Protein AF-A0A180F141-F1 (afdb_monomer_lite)

Secondary structure (DSSP, 8-state):
-TTTSSSSSS-TT--TT----EETTEEEEEETTEEEEEEE-TTS-EEEEEEEE---TT--SEEE--SEE---SSSS---PEEEEEE-TTTTTT-SS--EEEEETT--EE-TTTTTT----EEEEEESSS---EEEEE-TTTTTT----EEEEEE-GGGSSS-SS------------EEEEE-TTTTTT--------TT--EE-TTTTTT----EEE----SEE-TTTTTT----EEE--SS--EE-TTTTTT-TT--EEEEPPTT-EE-TTTTTT-TTEEEEEESS-SEE-TTTTTT-TT--EEEESS----EE-TTTTTT-TT--EE-BTT--EE-TTTTTT-TT----BBSS--EE-TTTTTT-TT--EEEE-TT--EE-TTTTTT-TT--EEEEPS-S-EEEPTTTTTT-TT--EEE--TTEEEE-TTTTTT-TT--EEE---SSGGGSEE-TTTTTT--TT-EEE--TT-GGGGT----TTSS----EETTEEBPPPEEEEEEEEESTTSEEES----EEETT-EEEEEEEE-GGGT-EEEEEEETTS-EEESSSEEEEE-SS-EEEEEEEE--EEEEEEPTTEEESPPPEE--TT-EEEE-EEEPTT-EEEEEE-TTSSEEE--SSEEEE-SS-EEEEEEEE----BEEEEEESSEEEEES--B-SSTTEEEEEEEEE-TTEEEEEEEETTS-EEESSSSEEEEESSSEEEEEEEEE-EEEEEEEESSEEEPP--SEEETT-EEEE-EEEPTTEEEEEEE-TTS-EEES-SSEEEE-SS-EEEEEEEEE-EE-EEEPP-TTEEEEES-S-EETTEEEEEEEEEPTTEEEEEEEETTTTEEEESSSEEEEEESS-EEEEEEEEE---SEEEEEESSEEEEEEE-SSSEEEEEEEEPTTEEEEEEE-TT--EEE--SSEEEE-SS-EEEEEEEEEPEEEEEEEE-TTEEEETT--EEEEETT-EEEEEEEES-TTTEEEEEEEETTS-EEE--SSEEEE-SS-EEEEEEEEE-EEE-EEEEESSEEEES---EEETT-EEEEEEEEPTTEEEEEEEE-SSTTS-EEEESSSEEEEE--SS--EEEEEEEE--------------SSEEEETTEEEE---BT-EEEEEETTS-EEEEEEBS-SS--EEEE--SEEEEEEETTS-EEEEEE--

Sequence (1174 aa):
MKKLLFLTILTLFIPADARGKVANGERVVAINGVTYSNQYNTEGDEYAVIKSYVPPKSAPSSLFIADSIDFFADGTFDYYLKVKCIEASAFEGNKSLRQIALPSTIREIGHDAFASSNIEIVAFVSYGEQPLTLWSIGDRAFFHSKLKAINCAKSAEKLKESTEKLIPWGVGPLLLSADTIGTEAFEGSGIMTFSFRDTKEIGARAFKNSKLRLIDNLSLPIISEEAFAGSSIQTVNLGDRVQTIEKEAFRDCSDMMGRLDLMSEHTIESGAFKGCRSLKQVSIPRLQTIKTETFSGCRNLQQVTFSDSLLTTIEADAFCDCLNLQSISFFYVRTIGDRAFVDCSALENPIFWDLSSMGDSAFVGCSSISALILPRALESIGHYAFADCARLAHVEFKPGNPLSIGDEAFADCPNLTDINIPGSLASIGRSAFRGCSYLKKINLPFFDPKVCSFGGDVFAGTHPTFQLTIPRMSEPNYGWTVGSDGFSGVFTWQGGAVKPNTYATILRAVPREAGDLDYKADSALYGTLLTVKATSRQENEVYFSHWEDAAGKVVSTDNTYSYAVTSDSSFTARFTSPFIYIIAGAHGTTDFIPAFYPYLSFAEALAKPDDGYAFTGWEGTDGTIVSTDNPYKFTVREPVRLVAKFFKPEYTLTVLTQGYGHAVSDRTVFDKVHSTATVEAFSDSLNRFARWEDGEGRLLSKNNPFIFEVTADMTVKSVFEPEFFAVFIHAENGSVAPFPKSCPYKTTVEAKVVPDRLYKFVKWADENGMELSTSNPYTFSVEKNTFVTAIFEYEVFRITLADVKGGTARADKASYEKGERAELTAVPDPGYRFAGWEEKKTGERLSERNSFMVEVFADMEIVPIFEEYNGLLTFSVKGDGTVKEHTDGVQTVSLTAEPAEGYSFLHWTDTQGAVLSTDNPYKLAVTEPVHITANFTPNMYSVTFSADETGYILPMAGSSNYPFDTRLTIDAVPKNEEDYSFVGWIASDGTVVSTENPFTFTVRGNTSLHARFAKSKVFFQTSVRGGGYVKEPAQYYTVDSSVTFTAVPYDGWHFVAWEQGAGDDDRSIVSRNARFTFTAGEYDPAYTAVFEEGFGYDANESIETAASGISCSGNVLHITGLQDRLITILSVNGKQALQFKADSNDFNYPANLNNGIYIARTSSGKTWKFIFIL

Foldseek 3Di:
DVVVVVVVVVPPDPPPPQDWDDDPNWQWGADQQWIKIWDADPVRDIAIETEAGDADPPRALEEEDDQWDDRDDPPPDPDTHGYAEYEACRQALAARHAEYEDELNHQEYYASSQANYQHAEYEYEYPDDDDREHAEQEHRSQALYQHADYFYDDDPPVVPPDPDDPDDDPGDPPAYEYQEQYHSSQANYAYADHDQPNHAYQYACRQHLYQHADDDAHQYQEQDHCVNANYCYAEDDPHDRHQEQEALSHHQNCNHADEAEDDQNYDYYANSQANVQHYAEYEAAEDQEQDHRPHANNCNHAYYHYNHYNHAYYEHSSHANVQNHADDAQERHAEQYANRAHNVCNHEAY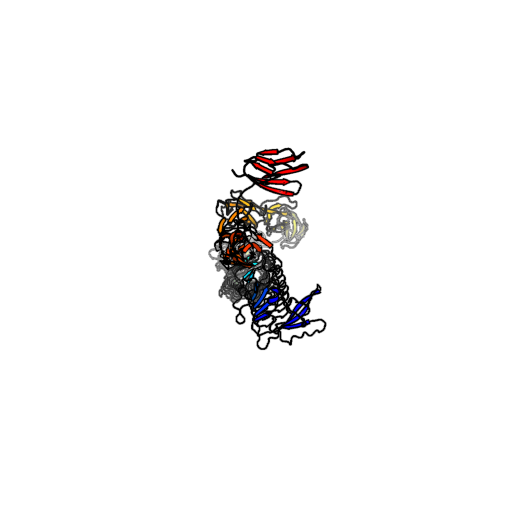DHERHAEYEACRNHNVQRYQEYEAYQNHAEQYHCVHANNQNHAYYHYDHHAAHEYEHLVHAQNQNHQEYEDDPSHAEHYQLVHHNNQNHAEYEDADLACVSHHYYALVCHNYHPNHEYEYDALSCVNQVDDADPVLPDDQDDGRNGGYDWDWAWEAEAEVVRVFWDKPDDTDTGTAFRKDKIAIGGDLVRLKDFQAKAWPVRHGPGRDRIDIDTDSHHTYIYGYIFFAFEAEAEDPFKGKPDDGDGGGAFDKDWTAIGGHPPKDWDAWAWPVRDRPGRDGGDMDTRHHHTYTYGDIDDDDAWEAEEEDDAWDKDKPDITDPDAFDKIKMAIGHDPFKDWAAKAWPVRHGDGRDGTDMDTHHHYTYMYTDIDGDKAAEAEEEDQWDWDDWDRMDGAFDKTWTATGGHAQKDWQAKAFPVRHGDGRDGRDIDTPHHHTYIYIDIDGDKEAEAEDDDPFWDKDWPDGIHTAFDKIKIAIDGDPQKDWQAKAFPPPRDTDGRDRIDIDTPHHHTYMYTDIDGDDAQEAEEEAAAWDWDWDDPRDQKIFIATGHDQQKDWAAKAFPVRHGDGRDGRDIDRGPGRTYIYTYIDGHWAKEFEEEDPQWAKPPGTDIDIDGAFDKDWMAIGGPDPQFKDWQAKAFPVGDGPGSDGRDIDTPNHHTYIYIYMDTFKEWEAEEEADAWDKDPGTDIDTAQDKDKIAIGGDPQKDWAFKWKDDDDPDTDGPDRHRIDIDGHHPYYTYIYTYMDGDDDDDDDDDDDDDDPAWDDDAQKIKGFAAAQKWKWKAFPVGHTDDIDHDNDRPDIDIDGDDFGWMWMAIPVGDIDIDGRDD

Radius of gyration: 65.43 Å; chains: 1; bounding box: 164×95×195 Å

pLDDT: mean 78.01, std 15.67, range [24.22, 98.5]

Structure (mmCIF, N/CA/C/O backbone):
data_AF-A0A180F141-F1
#
_entry.id   AF-A0A180F141-F1
#
loop_
_atom_site.group_PDB
_atom_site.id
_atom_site.type_symbol
_atom_site.label_atom_id
_atom_site.label_alt_id
_atom_site.label_comp_id
_atom_site.label_asym_id
_atom_site.label_entity_id
_atom_site.label_seq_id
_atom_site.pdbx_PDB_ins_code
_atom_site.Cartn_x
_atom_site.Cartn_y
_atom_site.Cartn_z
_atom_site.occupancy
_atom_site.B_iso_or_equiv
_atom_site.auth_seq_id
_atom_site.auth_comp_id
_atom_site.auth_asym_id
_atom_site.auth_atom_id
_atom_site.pdbx_PDB_model_num
ATOM 1 N N . MET A 1 1 ? -34.880 2.040 66.339 1.00 28.16 1 MET A N 1
ATOM 2 C CA . MET A 1 1 ? -35.068 0.602 66.653 1.00 28.16 1 MET A CA 1
ATOM 3 C C . MET A 1 1 ? -35.181 -0.331 65.434 1.00 28.16 1 MET A C 1
ATOM 5 O O . MET A 1 1 ? -34.739 -1.461 65.555 1.00 28.16 1 MET A O 1
ATOM 9 N N . LYS A 1 2 ? -35.643 0.089 64.240 1.00 26.52 2 LYS A N 1
ATOM 10 C CA . LYS A 1 2 ? -35.684 -0.791 63.039 1.00 26.52 2 LYS A CA 1
ATOM 11 C C . LYS A 1 2 ? -34.322 -1.122 62.380 1.00 26.52 2 LYS A C 1
ATOM 13 O O . LYS A 1 2 ? -34.256 -2.077 61.620 1.00 26.52 2 LYS A O 1
ATOM 18 N N . LYS A 1 3 ? -33.233 -0.407 62.709 1.00 26.62 3 LYS A N 1
ATOM 19 C CA . LYS A 1 3 ? -31.854 -0.764 62.292 1.00 26.62 3 LYS A CA 1
ATOM 20 C C . LYS A 1 3 ? -31.284 -1.984 63.037 1.00 26.62 3 LYS A C 1
ATOM 22 O O . LYS A 1 3 ? -30.416 -2.652 62.496 1.00 26.62 3 LYS A O 1
ATOM 27 N N . LEU A 1 4 ? -31.794 -2.293 64.235 1.00 27.22 4 LEU A N 1
ATOM 28 C CA . LEU A 1 4 ? -31.283 -3.386 65.075 1.00 27.22 4 LEU A CA 1
ATOM 29 C C . LEU A 1 4 ? -31.894 -4.755 64.724 1.00 27.22 4 LEU A C 1
ATOM 31 O O . LEU A 1 4 ? -31.282 -5.777 64.995 1.00 27.22 4 LEU A O 1
ATOM 35 N N . LEU A 1 5 ? -33.070 -4.776 64.083 1.00 28.09 5 LEU A N 1
ATOM 36 C CA . LEU A 1 5 ? -33.760 -6.014 63.688 1.00 28.09 5 LEU A CA 1
ATOM 37 C C . LEU A 1 5 ? -33.246 -6.596 62.356 1.00 28.09 5 LEU A C 1
ATOM 39 O O . LEU A 1 5 ? -33.590 -7.712 61.982 1.00 28.09 5 LEU A O 1
ATOM 43 N N . PHE A 1 6 ? -32.448 -5.823 61.615 1.00 29.47 6 PHE A N 1
ATOM 44 C CA . PHE A 1 6 ? -32.011 -6.157 60.258 1.00 29.47 6 PHE A CA 1
ATOM 45 C C . PHE A 1 6 ? -30.677 -6.916 60.215 1.00 29.47 6 PHE A C 1
ATOM 47 O O . PHE A 1 6 ? -30.426 -7.643 59.258 1.00 29.47 6 PHE A O 1
ATOM 54 N N . LEU A 1 7 ? -29.858 -6.806 61.269 1.00 28.69 7 LEU A N 1
ATOM 55 C CA . LEU A 1 7 ? -28.664 -7.640 61.462 1.00 28.69 7 LEU A CA 1
ATOM 56 C C . LEU A 1 7 ? -29.014 -9.062 61.941 1.00 28.69 7 LEU A C 1
ATOM 58 O O . LEU A 1 7 ? -28.214 -9.978 61.797 1.00 28.69 7 LEU A O 1
ATOM 62 N N . THR A 1 8 ? -30.213 -9.266 62.494 1.00 28.47 8 THR A N 1
ATOM 63 C CA . THR A 1 8 ? -30.585 -10.500 63.207 1.00 28.47 8 THR A CA 1
ATOM 64 C C . THR A 1 8 ? -31.081 -11.632 62.298 1.00 28.47 8 THR A C 1
ATOM 66 O O . THR A 1 8 ? -31.208 -12.764 62.748 1.00 28.47 8 THR A O 1
ATOM 69 N N . ILE A 1 9 ? -31.367 -11.366 61.017 1.00 30.53 9 ILE A N 1
ATOM 70 C CA . ILE A 1 9 ? -31.911 -12.388 60.097 1.00 30.53 9 ILE A CA 1
ATOM 71 C C . ILE A 1 9 ? -30.798 -13.135 59.329 1.00 30.53 9 ILE A C 1
ATOM 73 O O . ILE A 1 9 ? -31.033 -14.230 58.831 1.00 30.53 9 ILE A O 1
ATOM 77 N N . LEU A 1 10 ? -29.563 -12.617 59.313 1.00 30.61 10 LEU A N 1
ATOM 78 C CA . LEU A 1 10 ? -28.388 -13.299 58.737 1.00 30.61 10 LEU A CA 1
ATOM 79 C C . LEU A 1 10 ? -27.503 -14.008 59.781 1.00 30.61 10 LEU A C 1
ATOM 81 O O . LEU A 1 10 ? -26.548 -14.681 59.408 1.00 30.61 10 LEU A O 1
ATOM 85 N N . THR A 1 11 ? -27.832 -13.911 61.073 1.00 32.00 11 THR A N 1
ATOM 86 C CA . THR A 1 11 ? -27.127 -14.600 62.173 1.00 32.00 11 THR A CA 1
ATOM 87 C C . THR A 1 11 ? -27.711 -15.973 62.534 1.00 32.00 11 THR A C 1
ATOM 89 O O . THR A 1 11 ? -27.225 -16.629 63.454 1.00 32.00 11 THR A O 1
ATOM 92 N N . LEU A 1 12 ? -28.714 -16.467 61.802 1.00 30.47 12 LEU A N 1
ATOM 93 C CA . LEU A 1 12 ? -29.220 -17.832 61.961 1.00 30.47 12 LEU A CA 1
ATOM 94 C C . LEU A 1 12 ? -28.482 -18.763 60.988 1.00 30.47 12 LEU A C 1
ATOM 96 O O . LEU A 1 12 ? -28.683 -18.676 59.783 1.00 30.47 12 LEU A O 1
ATOM 100 N N . PHE A 1 13 ? -27.658 -19.654 61.555 1.00 32.03 13 PHE A N 1
ATOM 101 C CA . PHE A 1 13 ? -26.699 -20.592 60.935 1.00 32.03 13 PHE A CA 1
ATOM 102 C C . PHE A 1 13 ? -25.243 -20.105 60.807 1.00 32.03 13 PHE A C 1
ATOM 104 O O . PHE A 1 13 ? -24.613 -20.259 59.765 1.00 32.03 13 PHE A O 1
ATOM 111 N N . ILE A 1 14 ? -24.647 -19.635 61.908 1.00 36.22 14 ILE A N 1
ATOM 112 C CA . ILE A 1 14 ? -23.202 -19.821 62.130 1.00 36.22 14 ILE A CA 1
ATOM 113 C C . ILE A 1 14 ? -23.033 -21.161 62.872 1.00 36.22 14 ILE A C 1
ATOM 115 O O . ILE A 1 14 ? -23.500 -21.279 64.008 1.00 36.22 14 ILE A O 1
ATOM 119 N N . PRO A 1 15 ? -22.431 -22.205 62.270 1.00 33.41 15 PRO A N 1
ATOM 120 C CA . PRO A 1 15 ? -22.079 -23.416 63.000 1.00 33.41 15 PRO A CA 1
ATOM 121 C C . PRO A 1 15 ? -21.084 -23.071 64.114 1.00 33.41 15 PRO A C 1
ATOM 123 O O . PRO A 1 15 ? -20.133 -22.324 63.892 1.00 33.41 15 PRO A O 1
ATOM 126 N N . ALA A 1 16 ? -21.263 -23.658 65.298 1.00 37.38 16 ALA A N 1
ATOM 127 C CA . ALA A 1 16 ? -20.447 -23.419 66.495 1.00 37.38 16 ALA A CA 1
ATOM 128 C C . ALA A 1 16 ? -18.940 -23.778 66.366 1.00 37.38 16 ALA A C 1
ATOM 130 O O . ALA A 1 16 ? -18.193 -23.623 67.333 1.00 37.38 16 ALA A O 1
ATOM 131 N N . ASP A 1 17 ? -18.485 -24.218 65.188 1.00 40.59 17 ASP A N 1
ATOM 132 C CA . ASP A 1 17 ? -17.091 -24.576 64.887 1.00 40.59 17 ASP A CA 1
ATOM 133 C C . ASP A 1 17 ? -16.249 -23.420 64.302 1.00 40.59 17 ASP A C 1
ATOM 135 O O . ASP A 1 17 ? -15.054 -23.592 64.058 1.00 40.59 17 ASP A O 1
ATOM 139 N N . ALA A 1 18 ? -16.809 -22.217 64.125 1.00 42.09 18 ALA A N 1
ATOM 140 C CA . ALA A 1 18 ? -16.074 -21.031 63.667 1.00 42.09 18 ALA A CA 1
ATOM 141 C C . ALA A 1 18 ? -15.225 -20.389 64.791 1.00 42.09 18 ALA A C 1
ATOM 143 O O . ALA A 1 18 ? -15.456 -19.254 65.198 1.00 42.09 18 ALA A O 1
ATOM 144 N N . ARG A 1 19 ? -14.238 -21.112 65.338 1.00 44.78 19 ARG A N 1
ATOM 145 C CA . ARG A 1 19 ? -13.248 -20.528 66.263 1.00 44.78 19 ARG A CA 1
ATOM 146 C C . ARG A 1 19 ? -12.037 -20.034 65.479 1.00 44.78 19 ARG A C 1
ATOM 148 O O . ARG A 1 19 ? -11.257 -20.840 64.972 1.00 44.78 19 ARG A O 1
ATOM 155 N N . GLY A 1 20 ? -11.882 -18.712 65.397 1.00 45.50 20 GLY A N 1
ATOM 156 C CA . GLY A 1 20 ? -10.723 -18.071 64.781 1.00 45.50 20 GLY A CA 1
ATOM 157 C C . GLY A 1 20 ? -9.418 -18.524 65.438 1.00 45.50 20 GLY A C 1
ATOM 158 O O . GLY A 1 20 ? -9.262 -18.464 66.658 1.00 45.50 20 GLY A O 1
ATOM 159 N N . LYS A 1 21 ? -8.471 -19.003 64.628 1.00 48.50 21 LYS A N 1
ATOM 160 C CA . LYS A 1 21 ? -7.082 -19.190 65.056 1.00 48.50 21 LYS A CA 1
ATOM 161 C C . LYS A 1 21 ? -6.362 -17.862 64.866 1.00 48.50 21 LYS A C 1
ATOM 163 O O . LYS A 1 21 ? -6.282 -17.375 63.746 1.00 48.50 21 LYS A O 1
ATOM 168 N N . VAL A 1 22 ? -5.829 -17.304 65.949 1.00 47.62 22 VAL A N 1
ATOM 169 C CA . VAL A 1 22 ? -4.889 -16.180 65.891 1.00 47.62 22 VAL A CA 1
ATOM 170 C C . VAL A 1 22 ? -3.493 -16.775 65.745 1.00 47.62 22 VAL A C 1
ATOM 172 O O . VAL A 1 22 ? -2.991 -17.415 66.668 1.00 47.62 22 VAL A O 1
ATOM 175 N N . ALA A 1 23 ? -2.873 -16.594 64.584 1.00 43.69 23 ALA A N 1
ATOM 176 C CA . ALA A 1 23 ? -1.462 -16.896 64.374 1.00 43.69 23 ALA A CA 1
ATOM 177 C C . ALA A 1 23 ? -0.797 -15.627 63.827 1.00 43.69 23 ALA A C 1
ATOM 179 O O . ALA A 1 23 ? -1.239 -15.084 62.824 1.00 43.69 23 ALA A O 1
ATOM 180 N N . ASN A 1 24 ? 0.231 -15.122 64.513 1.00 49.34 24 ASN A N 1
ATOM 181 C CA . ASN A 1 24 ? 1.013 -13.941 64.107 1.00 49.34 24 ASN A CA 1
ATOM 182 C C . ASN A 1 24 ? 0.226 -12.625 63.889 1.00 49.34 24 ASN A C 1
ATOM 184 O O . ASN A 1 24 ? 0.671 -11.774 63.129 1.00 49.34 24 ASN A O 1
ATOM 188 N N . GLY A 1 25 ? -0.912 -12.424 64.563 1.00 61.22 25 GLY A N 1
ATOM 189 C CA . GLY A 1 25 ? -1.702 -11.184 64.453 1.00 61.22 25 GLY A CA 1
ATOM 190 C C . GLY A 1 25 ? -2.712 -11.151 63.296 1.00 61.22 25 GLY A C 1
ATOM 191 O O . GLY A 1 25 ? -3.502 -10.212 63.221 1.00 61.22 25 GLY A O 1
ATOM 192 N N . GLU A 1 26 ? -2.754 -12.190 62.455 1.00 71.19 26 GLU A N 1
ATOM 193 C CA . GLU A 1 26 ? -3.797 -12.397 61.444 1.00 71.19 26 GLU A CA 1
ATOM 194 C C . GLU A 1 26 ? -4.994 -13.141 62.075 1.00 71.19 26 GLU A C 1
ATOM 196 O O . GLU A 1 26 ? -4.856 -14.207 62.686 1.00 71.19 26 GLU A O 1
ATOM 201 N N . ARG A 1 27 ? -6.182 -12.544 61.963 1.00 80.44 27 ARG A N 1
ATOM 202 C CA . ARG A 1 27 ? -7.492 -13.085 62.327 1.00 80.44 27 ARG A CA 1
ATOM 203 C C . ARG A 1 27 ? -8.092 -13.750 61.100 1.00 80.44 27 ARG A C 1
ATOM 205 O O . ARG A 1 27 ? -8.264 -13.102 60.075 1.00 80.44 27 ARG A O 1
ATOM 212 N N . VAL A 1 28 ? -8.447 -15.027 61.221 1.00 79.50 28 VAL A N 1
ATOM 213 C CA . VAL A 1 28 ? -9.034 -15.820 60.131 1.00 79.50 28 VAL A CA 1
ATOM 214 C C . VAL A 1 28 ? -10.391 -16.374 60.558 1.00 79.50 28 VAL A C 1
ATOM 216 O O . VAL A 1 28 ? -10.504 -16.950 61.642 1.00 79.50 28 VAL A O 1
ATOM 219 N N . VAL A 1 29 ? -11.406 -16.247 59.702 1.00 81.12 29 VAL A N 1
ATOM 220 C CA . VAL A 1 29 ? -12.751 -16.812 59.915 1.00 81.12 29 VAL A CA 1
ATOM 221 C C . VAL A 1 29 ? -13.247 -17.506 58.647 1.00 81.12 29 VAL A C 1
ATOM 223 O O . VAL A 1 29 ? -12.960 -17.056 57.543 1.00 81.12 29 VAL A O 1
ATOM 226 N N . ALA A 1 30 ? -13.983 -18.610 58.783 1.00 80.19 30 ALA A N 1
ATOM 227 C CA . ALA A 1 30 ? -14.572 -19.326 57.653 1.00 80.19 30 ALA A CA 1
ATOM 228 C C . ALA A 1 30 ? -16.104 -19.319 57.747 1.00 80.19 30 ALA A C 1
ATOM 230 O O . ALA A 1 30 ? -16.665 -19.772 58.744 1.00 80.19 30 ALA A O 1
ATOM 231 N N . ILE A 1 31 ? -16.781 -18.822 56.709 1.00 77.75 31 ILE A N 1
ATOM 232 C CA . ILE A 1 31 ? -18.243 -18.680 56.651 1.00 77.75 31 ILE A CA 1
ATOM 233 C C . ILE A 1 31 ? -18.733 -19.241 55.311 1.00 77.75 31 ILE A C 1
ATOM 235 O O . ILE A 1 31 ? -18.268 -18.823 54.253 1.00 77.75 31 ILE A O 1
ATOM 239 N N . ASN A 1 32 ? -19.660 -20.207 55.339 1.00 75.50 32 ASN A N 1
ATOM 240 C CA . ASN A 1 32 ? -20.219 -20.866 54.143 1.00 75.50 32 ASN A CA 1
ATOM 241 C C . ASN A 1 32 ? -19.167 -21.420 53.155 1.00 75.50 32 ASN A C 1
ATOM 243 O O . ASN A 1 32 ? -19.373 -21.426 51.942 1.00 75.50 32 ASN A O 1
ATOM 247 N N . GLY A 1 33 ? -18.034 -21.901 53.680 1.00 79.69 33 GLY A N 1
ATOM 248 C CA . GLY A 1 33 ? -16.921 -22.436 52.887 1.00 79.69 33 GLY A CA 1
ATOM 249 C C . GLY A 1 33 ? -15.939 -21.382 52.363 1.00 79.69 33 GLY A C 1
ATOM 250 O O . GLY A 1 33 ? -14.937 -21.758 51.764 1.00 79.69 33 GLY A O 1
ATOM 251 N N . VAL A 1 34 ? -16.188 -20.088 52.590 1.00 86.56 34 VAL A N 1
ATOM 252 C CA . VAL A 1 34 ? -15.266 -18.989 52.257 1.00 86.56 34 VAL A CA 1
ATOM 253 C C . VAL A 1 34 ? -14.414 -18.655 53.478 1.00 86.56 34 VAL A C 1
ATOM 255 O O . VAL A 1 34 ? -14.957 -18.391 54.549 1.00 86.56 34 VAL A O 1
ATOM 258 N N . THR A 1 35 ? -13.096 -18.649 53.315 1.00 88.75 35 THR A N 1
ATOM 259 C CA . THR A 1 35 ? -12.126 -18.228 54.331 1.00 88.75 35 THR A CA 1
ATOM 260 C C . THR A 1 35 ? -11.810 -16.747 54.149 1.00 88.75 35 THR A C 1
ATOM 262 O O . THR A 1 35 ? -11.445 -16.333 53.051 1.00 88.75 35 THR A O 1
ATOM 265 N N . TYR A 1 36 ? -11.904 -15.967 55.221 1.00 89.19 36 TYR A N 1
ATOM 266 C CA . TYR A 1 36 ? -11.571 -14.545 55.269 1.00 89.19 36 TYR A CA 1
ATOM 267 C C . TYR A 1 36 ? -10.404 -14.301 56.225 1.00 89.19 36 TYR A C 1
ATOM 269 O O . TYR A 1 36 ? -10.314 -14.988 57.245 1.00 89.19 36 TYR A O 1
ATOM 277 N N . SER A 1 37 ? -9.566 -13.300 55.950 1.00 87.44 37 SER A N 1
ATOM 278 C CA . SER A 1 37 ? -8.615 -12.753 56.927 1.00 87.44 37 SER A CA 1
ATOM 279 C C . SER A 1 37 ? -8.608 -11.225 56.970 1.00 87.44 37 SER A C 1
ATOM 281 O O . SER A 1 37 ? -9.137 -10.580 56.063 1.00 87.44 37 SER A O 1
ATOM 283 N N . ASN A 1 38 ? -8.076 -10.640 58.044 1.00 85.88 38 ASN A N 1
ATOM 284 C CA . ASN A 1 38 ? -7.847 -9.198 58.141 1.00 85.88 38 ASN A CA 1
ATOM 285 C C . ASN A 1 38 ? -6.502 -8.803 57.506 1.00 85.88 38 ASN A C 1
ATOM 287 O O . ASN A 1 38 ? -5.502 -9.504 57.646 1.00 85.88 38 ASN A O 1
ATOM 291 N N . GLN A 1 39 ? -6.463 -7.639 56.864 1.00 83.38 39 GLN A N 1
ATOM 292 C CA . GLN A 1 39 ? -5.240 -6.983 56.398 1.00 83.38 39 GLN A CA 1
ATOM 293 C C . GLN A 1 39 ? -5.285 -5.481 56.680 1.00 83.38 39 GLN A C 1
ATOM 295 O O . GLN A 1 39 ? -6.349 -4.928 56.946 1.00 83.38 39 GLN A O 1
ATOM 300 N N . TYR A 1 40 ? -4.124 -4.830 56.605 1.00 80.69 40 TYR A N 1
ATOM 301 C CA . TYR A 1 40 ? -3.966 -3.388 56.784 1.00 80.69 40 TYR A CA 1
ATOM 302 C C . TYR A 1 40 ? -3.553 -2.741 55.462 1.00 80.69 40 TYR A C 1
ATOM 304 O O . TYR A 1 40 ? -2.710 -3.284 54.747 1.00 80.69 40 TYR A O 1
ATOM 312 N N . ASN A 1 41 ? -4.150 -1.600 55.112 1.00 76.88 41 ASN A N 1
ATOM 313 C CA . ASN A 1 41 ? -3.699 -0.816 53.962 1.00 76.88 41 ASN A CA 1
ATOM 314 C C . ASN A 1 41 ? -2.451 0.006 54.342 1.00 76.88 41 ASN A C 1
ATOM 316 O O . ASN A 1 41 ? -2.022 0.030 55.497 1.00 76.88 41 ASN A O 1
ATOM 320 N N . THR A 1 42 ? -1.867 0.712 53.373 1.00 74.19 42 THR A N 1
ATOM 321 C CA . THR A 1 42 ? -0.693 1.581 53.586 1.00 74.19 42 THR A CA 1
ATOM 322 C C . THR A 1 42 ? -0.945 2.741 54.554 1.00 74.19 42 THR A C 1
ATOM 324 O O . THR A 1 42 ? 0.008 3.304 55.084 1.00 74.19 42 THR A O 1
ATOM 327 N N . GLU A 1 43 ? -2.209 3.096 54.787 1.00 78.44 43 GLU A N 1
ATOM 328 C CA . GLU A 1 43 ? -2.643 4.151 55.711 1.00 78.44 43 GLU A CA 1
ATOM 329 C C . GLU A 1 43 ? -2.909 3.615 57.133 1.00 78.44 43 GLU A C 1
ATOM 331 O O . GLU A 1 43 ? -3.154 4.394 58.051 1.00 78.44 43 GLU A O 1
ATOM 336 N N . GLY A 1 44 ? -2.804 2.296 57.341 1.00 73.69 44 GLY A N 1
ATOM 337 C CA . GLY A 1 44 ? -3.044 1.631 58.622 1.00 73.69 44 GLY A CA 1
ATOM 338 C C . GLY A 1 44 ? -4.504 1.241 58.884 1.00 73.69 44 GLY A C 1
ATOM 339 O O . GLY A 1 44 ? -4.791 0.707 59.956 1.00 73.69 44 GLY A O 1
ATOM 340 N N . ASP A 1 45 ? -5.416 1.448 57.929 1.00 81.69 45 ASP A N 1
ATOM 341 C CA . ASP A 1 45 ? -6.803 0.991 58.026 1.00 81.69 45 ASP A CA 1
ATOM 342 C C . ASP A 1 45 ? -6.902 -0.513 57.817 1.00 81.69 45 ASP A C 1
ATOM 344 O O . ASP A 1 45 ? -6.376 -1.082 56.856 1.00 81.69 45 ASP A O 1
ATOM 348 N N . GLU A 1 46 ? -7.681 -1.148 58.678 1.00 85.94 46 GLU A N 1
ATOM 349 C CA . GLU A 1 46 ? -7.939 -2.571 58.613 1.00 85.94 46 GLU A CA 1
ATOM 350 C C . GLU A 1 46 ? -9.131 -2.912 57.701 1.00 85.94 46 GLU A C 1
ATOM 352 O O . GLU A 1 46 ? -10.150 -2.217 57.679 1.00 85.94 46 GLU A O 1
ATOM 357 N N . TYR A 1 47 ? -9.034 -4.008 56.950 1.00 86.56 47 TYR A N 1
ATOM 358 C CA . TYR A 1 47 ? -10.087 -4.510 56.067 1.00 86.56 47 TYR A CA 1
ATOM 359 C C . TYR A 1 47 ? -10.062 -6.040 55.955 1.00 86.56 47 TYR A C 1
ATOM 361 O O . TYR A 1 47 ? -9.107 -6.688 56.374 1.00 86.56 47 TYR A O 1
ATOM 369 N N . ALA A 1 48 ? -11.126 -6.627 55.402 1.00 87.69 48 ALA A N 1
ATOM 370 C CA . ALA A 1 48 ? -11.250 -8.068 55.201 1.00 87.69 48 ALA A CA 1
ATOM 371 C C . ALA A 1 48 ? -10.864 -8.485 53.769 1.00 87.69 48 ALA A C 1
ATOM 373 O O . ALA A 1 48 ? -11.196 -7.799 52.796 1.00 87.69 48 ALA A O 1
ATOM 374 N N . VAL A 1 49 ? -10.220 -9.645 53.647 1.00 89.88 49 VAL A N 1
ATOM 375 C CA . VAL A 1 49 ? -9.768 -10.262 52.391 1.00 89.88 49 VAL A CA 1
ATOM 376 C C . VAL A 1 49 ? -10.322 -11.675 52.282 1.00 89.88 49 VAL A C 1
ATOM 378 O O . VAL A 1 49 ? -10.293 -12.423 53.257 1.00 89.88 49 VAL A O 1
ATOM 381 N N . ILE A 1 50 ? -10.812 -12.062 51.104 1.00 92.69 50 ILE A N 1
ATOM 382 C CA . ILE A 1 50 ? -11.190 -13.453 50.816 1.00 92.69 50 ILE A CA 1
ATOM 383 C C . ILE A 1 50 ? -9.930 -14.248 50.468 1.00 92.69 50 ILE A C 1
ATOM 385 O O . ILE A 1 50 ? -9.298 -13.956 49.464 1.00 92.69 50 ILE A O 1
ATOM 389 N N . LYS A 1 51 ? -9.594 -15.267 51.261 1.00 90.06 51 LYS A N 1
ATOM 390 C CA . LYS A 1 51 ? -8.370 -16.077 51.118 1.00 90.06 51 LYS A CA 1
ATOM 391 C C . LYS A 1 51 ? -8.578 -17.316 50.249 1.00 90.06 51 LYS A C 1
ATOM 393 O O . LYS A 1 51 ? -7.740 -17.680 49.440 1.00 90.06 51 LYS A O 1
ATOM 398 N N . SER A 1 52 ? -9.688 -18.023 50.454 1.00 90.31 52 SER A N 1
ATOM 399 C CA . SER A 1 52 ? -9.983 -19.263 49.725 1.00 90.31 52 SER A CA 1
ATOM 400 C C . SER A 1 52 ? -11.452 -19.648 49.814 1.00 90.31 52 SER A C 1
ATOM 402 O O . SER A 1 52 ? -12.155 -19.242 50.741 1.00 90.31 52 SER A O 1
ATOM 404 N N . TYR A 1 53 ? -11.910 -20.476 48.879 1.00 89.56 53 TYR A N 1
ATOM 405 C CA . TYR A 1 53 ? -13.236 -21.073 48.894 1.00 89.56 53 TYR A CA 1
ATOM 406 C C . TYR A 1 53 ? -13.171 -22.591 48.731 1.00 89.56 53 TYR A C 1
ATOM 408 O O . TYR A 1 53 ? -12.807 -23.117 47.678 1.00 89.56 53 TYR A O 1
ATOM 416 N N . VAL A 1 54 ? -13.603 -23.300 49.772 1.00 85.12 54 VAL A N 1
ATOM 417 C CA . VAL A 1 54 ? -13.784 -24.750 49.759 1.00 85.12 54 VAL A CA 1
ATOM 418 C C . VAL A 1 54 ? -15.289 -25.041 49.751 1.00 85.12 54 VAL A C 1
ATOM 420 O O . VAL A 1 54 ? -15.963 -24.801 50.757 1.00 85.12 54 VAL A O 1
ATOM 423 N N . PRO A 1 55 ? -15.852 -25.543 48.636 1.00 77.12 55 PRO A N 1
ATOM 424 C CA . PRO A 1 55 ? -17.288 -25.761 48.527 1.00 77.12 55 PRO A CA 1
ATOM 425 C C . PRO A 1 55 ? -17.774 -26.811 49.546 1.00 77.12 55 PRO A C 1
ATOM 427 O O . PRO A 1 55 ? -17.183 -27.891 49.643 1.00 77.12 55 PRO A O 1
ATOM 430 N N . PRO A 1 56 ? -18.862 -26.545 50.294 1.00 75.12 56 PRO A N 1
ATOM 431 C CA . PRO A 1 56 ? -19.450 -27.534 51.194 1.00 75.12 56 PRO A CA 1
ATOM 432 C C . PRO A 1 56 ? -20.038 -28.723 50.409 1.00 75.12 56 PRO A C 1
ATOM 434 O O . PRO A 1 56 ? -20.313 -28.623 49.215 1.00 75.12 56 PRO A O 1
ATOM 437 N N . LYS A 1 57 ? -20.275 -29.868 51.071 1.00 70.00 57 LYS A N 1
ATOM 438 C CA . LYS A 1 57 ? -20.749 -31.113 50.415 1.00 70.00 57 LYS A CA 1
ATOM 439 C C . LYS A 1 57 ? -22.044 -30.953 49.593 1.00 70.00 57 LYS A C 1
ATOM 441 O O . LYS A 1 57 ? -22.263 -31.732 48.673 1.00 70.00 57 LYS A O 1
ATOM 446 N N . SER A 1 58 ? -22.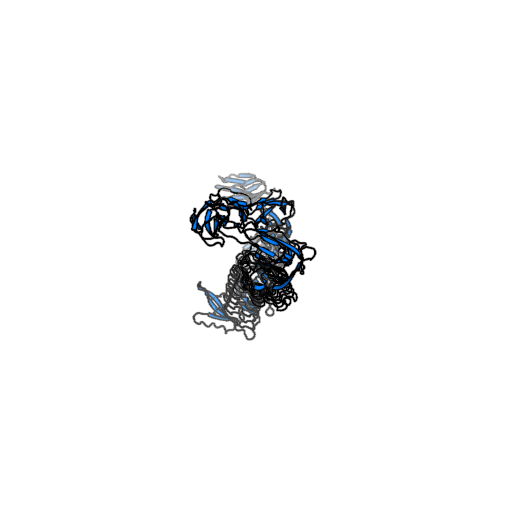874 -29.955 49.901 1.00 66.62 58 SER A N 1
ATOM 447 C CA . SER A 1 58 ? -24.092 -29.574 49.170 1.00 66.62 58 SER A CA 1
ATOM 448 C C . SER A 1 58 ? -23.966 -28.158 48.585 1.00 66.62 58 SER A C 1
ATOM 450 O O . SER A 1 58 ? -24.819 -27.305 48.828 1.00 66.62 58 SER A O 1
ATOM 452 N N . ALA A 1 59 ? -22.848 -27.860 47.915 1.00 61.38 59 ALA A N 1
ATOM 453 C CA . ALA A 1 59 ? -22.529 -26.497 47.498 1.00 61.38 59 ALA A CA 1
ATOM 454 C C . ALA A 1 59 ? -23.586 -25.904 46.546 1.00 61.38 59 ALA A C 1
ATOM 456 O O . ALA A 1 59 ? -23.895 -26.519 45.520 1.00 61.38 59 ALA A O 1
ATOM 457 N N . PRO A 1 60 ? -24.109 -24.702 46.843 1.00 66.75 60 PRO A N 1
ATOM 458 C CA . PRO A 1 60 ? -24.993 -23.994 45.931 1.00 66.75 60 PRO A CA 1
ATOM 459 C C . PRO A 1 60 ? -24.226 -23.560 44.673 1.00 66.75 60 PRO A C 1
ATOM 461 O O . PRO A 1 60 ? -23.037 -23.245 44.721 1.00 66.75 60 PRO A O 1
ATOM 464 N N . SER A 1 61 ? -24.917 -23.497 43.532 1.00 79.44 61 SER A N 1
ATOM 465 C CA . SER A 1 61 ? -24.355 -22.955 42.284 1.00 79.44 61 SER A CA 1
ATOM 466 C C . SER A 1 61 ? -24.124 -21.439 42.338 1.00 79.44 61 SER A C 1
ATOM 468 O O . SER A 1 61 ? -23.463 -20.892 41.455 1.00 79.44 61 SER A O 1
ATOM 470 N N . SER A 1 62 ? -24.657 -20.771 43.361 1.00 81.31 62 SER A N 1
ATOM 471 C CA . SER A 1 62 ? -24.588 -19.326 43.562 1.00 81.31 62 SER A CA 1
ATOM 472 C C . SER A 1 62 ? -24.061 -19.016 44.965 1.00 81.31 62 SER A C 1
ATOM 474 O O . SER A 1 62 ? -24.524 -19.609 45.939 1.00 81.31 62 SER A O 1
ATOM 476 N N . LEU A 1 63 ? -23.110 -18.089 45.071 1.00 83.75 63 LEU A N 1
ATOM 477 C CA . LEU A 1 63 ? -22.500 -17.658 46.332 1.00 83.75 63 LEU A CA 1
ATOM 478 C C . LEU A 1 63 ? -22.726 -16.161 46.551 1.00 83.75 63 LEU A C 1
ATOM 480 O O . LEU A 1 63 ? -22.565 -15.361 45.632 1.00 83.75 63 LEU A O 1
ATOM 484 N N . PHE A 1 64 ? -23.073 -15.788 47.779 1.00 83.12 64 PHE A N 1
ATOM 485 C CA . PHE A 1 64 ? -23.240 -14.401 48.192 1.00 83.12 64 PHE A CA 1
ATOM 486 C C . PHE A 1 64 ? -22.170 -14.036 49.226 1.00 83.12 64 PHE A C 1
ATOM 488 O O . PHE A 1 64 ? -22.053 -14.712 50.249 1.00 83.12 64 PHE A O 1
ATOM 495 N N . ILE A 1 65 ? -21.399 -12.982 48.957 1.00 83.31 65 ILE A N 1
ATOM 496 C CA . ILE A 1 65 ? -20.386 -12.438 49.865 1.00 83.31 65 ILE A CA 1
ATOM 497 C C . ILE A 1 65 ? -20.968 -11.217 50.581 1.00 83.31 65 ILE A C 1
ATOM 499 O O . ILE A 1 65 ? -21.464 -10.283 49.948 1.00 83.31 65 ILE A O 1
ATOM 503 N N . ALA A 1 66 ? -20.908 -11.225 51.913 1.00 76.75 66 ALA A N 1
ATOM 504 C CA . ALA A 1 66 ? -21.359 -10.105 52.731 1.00 76.75 66 ALA A CA 1
ATOM 505 C C . ALA A 1 66 ? -20.425 -8.890 52.590 1.00 76.75 66 ALA A C 1
ATOM 507 O O . ALA A 1 66 ? -19.219 -9.037 52.424 1.00 76.75 66 ALA A O 1
ATOM 508 N N . ASP A 1 67 ? -20.983 -7.682 52.707 1.00 78.38 67 ASP A N 1
ATOM 509 C CA . ASP A 1 67 ? -20.228 -6.421 52.614 1.00 78.38 67 ASP A CA 1
ATOM 510 C C . ASP A 1 67 ? -19.257 -6.204 53.787 1.00 78.38 67 ASP A C 1
ATOM 512 O O . ASP A 1 67 ? -18.249 -5.508 53.661 1.00 78.38 67 ASP A O 1
ATOM 516 N N . SER A 1 68 ? -19.529 -6.826 54.932 1.00 81.62 68 SER A N 1
ATOM 517 C CA . SER A 1 68 ? -18.643 -6.788 56.086 1.00 81.62 68 SER A CA 1
ATOM 518 C C . SER A 1 68 ? -18.627 -8.102 56.850 1.00 81.62 68 SER A C 1
ATOM 520 O O . SER A 1 68 ? -19.654 -8.776 56.939 1.00 81.62 68 SER A O 1
ATOM 522 N N . ILE A 1 69 ? -17.472 -8.430 57.426 1.00 81.25 69 ILE A N 1
ATOM 523 C CA . ILE A 1 69 ? -17.222 -9.664 58.172 1.00 81.25 69 ILE A CA 1
ATOM 524 C C . ILE A 1 69 ? -16.833 -9.319 59.609 1.00 81.25 69 ILE A C 1
ATOM 526 O O . ILE A 1 69 ? -16.060 -8.387 59.844 1.00 81.25 69 ILE A O 1
ATOM 530 N N . ASP A 1 70 ? -17.383 -10.079 60.552 1.00 79.56 70 ASP A N 1
ATOM 531 C CA . ASP A 1 70 ? -16.975 -10.067 61.955 1.00 79.56 70 ASP A CA 1
ATOM 532 C C . ASP A 1 70 ? -15.933 -11.171 62.196 1.00 79.56 70 ASP A C 1
ATOM 534 O O . ASP A 1 70 ? -16.088 -12.305 61.736 1.00 79.56 70 ASP A O 1
ATOM 538 N N . PHE A 1 71 ? -14.858 -10.824 62.900 1.00 70.06 71 PHE A N 1
ATOM 539 C CA . PHE A 1 71 ? -13.749 -11.719 63.231 1.00 70.06 71 PHE A CA 1
ATOM 540 C C . PHE A 1 71 ? -13.735 -12.148 64.708 1.00 70.06 71 PHE A C 1
ATOM 542 O O . PHE A 1 71 ? -12.856 -12.924 65.092 1.00 70.06 71 PHE A O 1
ATOM 549 N N . PHE A 1 72 ? -14.666 -11.670 65.544 1.00 62.00 72 PHE A N 1
ATOM 550 C CA . PHE A 1 72 ? -14.692 -11.955 66.981 1.00 62.00 72 PHE A CA 1
ATOM 551 C C . PHE A 1 72 ? -15.847 -12.878 67.389 1.00 62.00 72 PHE A C 1
ATOM 553 O O . PHE A 1 72 ? -16.925 -12.876 66.808 1.00 62.00 72 PHE A O 1
ATOM 560 N N . ALA A 1 73 ? -15.605 -13.700 68.416 1.00 46.12 73 ALA A N 1
ATOM 561 C CA . ALA A 1 73 ? -16.544 -14.713 68.908 1.00 46.12 73 ALA A CA 1
ATOM 562 C C . ALA A 1 73 ? -17.163 -14.380 70.282 1.00 46.12 73 ALA A C 1
ATOM 564 O O . ALA A 1 73 ? -17.883 -15.211 70.832 1.00 46.12 73 ALA A O 1
ATOM 565 N N . ASP A 1 74 ? -16.878 -13.209 70.866 1.00 43.25 74 ASP A N 1
ATOM 566 C CA . ASP A 1 74 ? -17.261 -12.882 72.251 1.00 43.25 74 ASP A CA 1
ATOM 567 C C . ASP A 1 74 ? -18.318 -11.775 72.400 1.00 43.25 74 ASP A C 1
ATOM 569 O O . ASP A 1 74 ? -18.712 -11.457 73.521 1.00 43.25 74 ASP A O 1
ATOM 573 N N . GLY A 1 75 ? -18.839 -11.232 71.295 1.00 45.28 75 GLY A N 1
ATOM 574 C CA . GLY A 1 75 ? -19.976 -10.308 71.318 1.00 45.28 75 GLY A CA 1
ATOM 575 C C . GLY A 1 75 ? -19.722 -8.996 72.065 1.00 45.28 75 GLY A C 1
ATOM 576 O O . GLY A 1 75 ? -20.690 -8.351 72.467 1.00 45.28 75 GLY A O 1
ATOM 577 N N . THR A 1 76 ? -18.460 -8.603 72.288 1.00 42.41 76 THR A N 1
ATOM 578 C CA . THR A 1 76 ? -18.157 -7.440 73.138 1.00 42.41 76 THR A CA 1
ATOM 579 C C . THR A 1 76 ? -17.786 -6.152 72.400 1.00 42.41 76 THR A C 1
ATOM 581 O O . THR A 1 76 ? -17.872 -5.097 73.020 1.00 42.41 76 THR A O 1
ATOM 584 N N . PHE A 1 77 ? -17.508 -6.164 71.088 1.00 42.91 77 PHE A N 1
ATOM 585 C CA . PHE A 1 77 ? -17.346 -4.941 70.281 1.00 42.91 77 PHE A CA 1
ATOM 586 C C . PHE A 1 77 ? -17.752 -5.155 68.808 1.00 42.91 77 PHE A C 1
ATOM 588 O O . PHE A 1 77 ? -17.211 -6.032 68.141 1.00 42.91 77 PHE A O 1
ATOM 595 N N . ASP A 1 78 ? -18.670 -4.325 68.289 1.00 50.66 78 ASP A N 1
ATOM 596 C CA . ASP A 1 78 ? -19.104 -4.280 66.877 1.00 50.66 78 ASP A CA 1
ATOM 597 C C . ASP A 1 78 ? -17.970 -3.754 65.962 1.00 50.66 78 ASP A C 1
ATOM 599 O O . ASP A 1 78 ? -17.978 -2.593 65.546 1.00 50.66 78 ASP A O 1
ATOM 603 N N . TYR A 1 79 ? -16.963 -4.579 65.654 1.00 58.91 79 TYR A N 1
ATOM 604 C CA . TYR A 1 79 ? -15.863 -4.218 64.745 1.00 58.91 79 TYR A CA 1
ATOM 605 C C . TYR A 1 79 ? -15.981 -4.965 63.407 1.00 58.91 79 TYR A C 1
ATOM 607 O O . TYR A 1 79 ? -15.288 -5.946 63.145 1.00 58.91 79 TYR A O 1
ATOM 615 N N . TYR A 1 80 ? -16.894 -4.501 62.550 1.00 73.75 80 TYR A N 1
ATOM 616 C CA . TYR A 1 80 ? -17.128 -5.072 61.221 1.00 73.75 80 TYR A CA 1
ATOM 617 C C . TYR A 1 80 ? -16.109 -4.552 60.202 1.00 73.75 80 TYR A C 1
ATOM 619 O O . TYR A 1 80 ? -16.077 -3.356 59.903 1.00 73.75 80 TYR A O 1
ATOM 627 N N . LEU A 1 81 ? -15.324 -5.449 59.603 1.00 80.69 81 LEU A N 1
ATOM 628 C CA . LEU A 1 81 ? -14.372 -5.095 58.548 1.00 80.69 81 LEU A CA 1
ATOM 629 C C . LEU A 1 81 ? -15.021 -5.225 57.169 1.00 80.69 81 LEU A C 1
ATOM 631 O O . LEU A 1 81 ? -15.625 -6.253 56.860 1.00 80.69 81 LEU A O 1
ATOM 635 N N . LYS A 1 82 ? -14.884 -4.198 56.321 1.00 86.31 82 LYS A N 1
ATOM 636 C CA . LYS A 1 82 ? -15.354 -4.239 54.924 1.00 86.31 82 LYS A CA 1
ATOM 637 C C . LYS A 1 82 ? -14.511 -5.205 54.099 1.00 86.31 82 LYS A C 1
ATOM 639 O O . LYS A 1 82 ? -13.285 -5.171 54.199 1.00 86.31 82 LYS A O 1
ATOM 644 N N . VAL A 1 83 ? -15.151 -6.016 53.257 1.00 87.56 83 VAL A N 1
ATOM 645 C CA . VAL A 1 83 ? -14.435 -6.903 52.328 1.00 87.56 83 VAL A CA 1
ATOM 646 C C . VAL A 1 83 ? -13.949 -6.082 51.137 1.00 87.56 83 VAL A C 1
ATOM 648 O O . VAL A 1 83 ? -14.762 -5.601 50.354 1.00 87.56 83 VAL A O 1
ATOM 651 N N . LYS A 1 84 ? -12.632 -5.898 51.006 1.00 88.44 84 LYS A N 1
ATOM 652 C CA . LYS A 1 84 ? -12.050 -5.050 49.948 1.00 88.44 84 LYS A CA 1
ATOM 653 C C . LYS A 1 84 ? -11.291 -5.822 48.873 1.00 88.44 84 LYS A C 1
ATOM 655 O O . LYS A 1 84 ? -11.197 -5.323 47.757 1.00 88.44 84 LYS A O 1
ATOM 660 N N . CYS A 1 85 ? -10.788 -7.021 49.161 1.00 90.44 85 CYS A N 1
ATOM 661 C CA . CYS A 1 85 ? -9.940 -7.747 48.212 1.00 90.44 85 CYS A CA 1
ATOM 662 C C . CYS A 1 85 ? -10.293 -9.235 48.138 1.00 90.44 85 CYS A C 1
ATOM 664 O O . CYS A 1 85 ? -10.722 -9.848 49.122 1.00 90.44 85 CYS A O 1
ATOM 666 N N . ILE A 1 86 ? -10.062 -9.818 46.966 1.00 93.94 86 ILE A N 1
ATOM 667 C CA . ILE A 1 86 ? -10.003 -11.265 46.761 1.00 93.94 86 ILE A CA 1
ATOM 668 C C . ILE A 1 86 ? -8.532 -11.631 46.601 1.00 93.94 86 ILE A C 1
ATOM 670 O O . ILE A 1 86 ? -7.864 -11.091 45.725 1.00 93.94 86 ILE A O 1
ATOM 674 N N . GLU A 1 87 ? -8.022 -12.516 47.448 1.00 93.81 87 GLU A N 1
ATOM 675 C CA . GLU A 1 87 ? -6.652 -13.006 47.344 1.00 93.81 87 GLU A CA 1
ATOM 676 C C . GLU A 1 87 ? -6.462 -13.835 46.070 1.00 93.81 87 GLU A C 1
ATOM 678 O O . GLU A 1 87 ? -7.405 -14.355 45.462 1.00 93.81 87 GLU A O 1
ATOM 683 N N . ALA A 1 88 ? -5.204 -13.959 45.680 1.00 92.56 88 ALA A N 1
ATOM 684 C CA . ALA A 1 88 ? -4.781 -14.866 44.643 1.00 92.56 88 ALA A CA 1
ATOM 685 C C . ALA A 1 88 ? -5.319 -16.295 44.816 1.00 92.56 88 ALA A C 1
ATOM 687 O O . ALA A 1 88 ? -5.392 -16.814 45.930 1.00 92.56 88 ALA A O 1
ATOM 688 N N . SER A 1 89 ? -5.686 -16.930 43.702 1.00 94.88 89 SER A N 1
ATOM 689 C CA . SER A 1 89 ? -6.182 -18.314 43.630 1.00 94.88 89 SER A CA 1
ATOM 690 C C . SER A 1 89 ? -7.393 -18.649 44.517 1.00 94.88 89 SER A C 1
ATOM 692 O O . SER A 1 89 ? -7.751 -19.822 44.650 1.00 94.88 89 SER A O 1
ATOM 694 N N . ALA A 1 90 ? -8.077 -17.660 45.107 1.00 93.44 90 ALA A N 1
ATOM 695 C CA . ALA A 1 90 ? -9.098 -17.908 46.127 1.00 93.44 90 ALA A CA 1
ATOM 696 C C . ALA A 1 90 ? -10.239 -18.843 45.667 1.00 93.44 90 ALA A C 1
ATOM 698 O O . ALA A 1 90 ? -10.772 -19.616 46.465 1.00 93.44 90 ALA A O 1
ATOM 699 N N . PHE A 1 91 ? -10.603 -18.802 44.385 1.00 94.75 91 PHE A N 1
ATOM 700 C CA . PHE A 1 91 ? -11.631 -19.628 43.742 1.00 94.75 91 PHE A CA 1
ATOM 701 C C . PHE A 1 91 ? -11.086 -20.430 42.545 1.00 94.75 91 PHE A C 1
ATOM 703 O O . PHE A 1 91 ? -11.867 -20.901 41.706 1.00 94.75 91 PHE A O 1
ATOM 710 N N . GLU A 1 92 ? -9.768 -20.603 42.451 1.00 94.75 92 GLU A N 1
ATOM 711 C CA . GLU A 1 92 ? -9.121 -21.292 41.336 1.00 94.75 92 GLU A CA 1
ATOM 712 C C . GLU A 1 92 ? -9.645 -22.729 41.168 1.00 94.75 92 GLU A C 1
ATOM 714 O O . GLU A 1 92 ? -9.907 -23.464 42.124 1.00 94.75 92 GLU A O 1
ATOM 719 N N . GLY A 1 93 ? -9.854 -23.141 39.917 1.00 91.56 93 GLY A N 1
ATOM 720 C CA . GLY A 1 93 ? -10.262 -24.494 39.554 1.00 91.56 93 GLY A CA 1
ATOM 721 C C . GLY A 1 93 ? -11.677 -24.874 39.996 1.00 91.56 93 GLY A C 1
ATOM 722 O O . GLY A 1 93 ? -12.100 -26.009 39.753 1.00 91.56 93 GLY A O 1
ATOM 723 N N . ASN A 1 94 ? -12.442 -23.961 40.607 1.00 90.19 94 ASN A N 1
ATOM 724 C CA . ASN A 1 94 ? -13.737 -24.292 41.184 1.00 90.19 94 ASN A CA 1
ATOM 725 C C . ASN A 1 94 ? -14.748 -24.723 40.109 1.00 90.19 94 ASN A C 1
ATOM 727 O O . ASN A 1 94 ? -15.125 -23.951 39.225 1.00 90.19 94 ASN A O 1
ATOM 731 N N . LYS A 1 95 ? -15.214 -25.976 40.182 1.00 89.62 95 LYS A N 1
ATOM 732 C CA . LYS A 1 95 ? -16.131 -26.551 39.182 1.00 89.62 95 LYS A CA 1
ATOM 733 C C . LYS A 1 95 ? -17.608 -26.462 39.560 1.00 89.62 95 LYS A C 1
ATOM 735 O O . LYS A 1 95 ? -18.447 -26.698 38.683 1.00 89.62 95 LYS A O 1
ATOM 740 N N . SER A 1 96 ? -17.927 -26.115 40.804 1.00 88.19 96 SER A N 1
ATOM 741 C CA . SER A 1 96 ? -19.296 -26.106 41.335 1.00 88.19 96 SER A CA 1
ATOM 742 C C . SER A 1 96 ? -19.945 -24.729 41.222 1.00 88.19 96 SER A C 1
ATOM 744 O O . SER A 1 96 ? -21.098 -24.625 40.806 1.00 88.19 96 SER A O 1
ATOM 746 N N . LEU A 1 97 ? -19.191 -23.675 41.531 1.00 88.00 97 LEU A N 1
ATOM 747 C CA . LEU A 1 97 ? -19.675 -22.304 41.534 1.00 88.00 97 LEU A CA 1
ATOM 748 C C . LEU A 1 97 ? -19.949 -21.826 40.101 1.00 88.00 97 LEU A C 1
ATOM 750 O O . LEU A 1 97 ? -19.111 -21.981 39.213 1.00 88.00 97 LEU A O 1
ATOM 754 N N . ARG A 1 98 ? -21.146 -21.280 39.872 1.00 87.75 98 ARG A N 1
ATOM 755 C CA . ARG A 1 98 ? -21.590 -20.701 38.594 1.00 87.75 98 ARG A CA 1
ATOM 756 C C . ARG A 1 98 ? -21.831 -19.201 38.701 1.00 87.75 98 ARG A C 1
ATOM 758 O O . ARG A 1 98 ? -21.680 -18.502 37.708 1.00 87.75 98 ARG A O 1
ATOM 765 N N . GLN A 1 99 ? -22.205 -18.692 39.870 1.00 87.31 99 GLN A N 1
ATOM 766 C CA . GLN A 1 99 ? -22.493 -17.272 40.067 1.00 87.31 99 GLN A CA 1
ATOM 767 C C . GLN A 1 99 ? -21.963 -16.795 41.416 1.00 87.31 99 GLN A C 1
ATOM 769 O O . GLN A 1 99 ? -22.087 -17.509 42.410 1.00 87.31 99 GLN A O 1
ATOM 774 N N . ILE A 1 100 ? -21.418 -15.583 41.468 1.00 86.31 100 ILE A N 1
ATOM 775 C CA . ILE A 1 100 ? -20.989 -14.951 42.716 1.00 86.31 100 ILE A CA 1
ATOM 776 C C . ILE A 1 100 ? -21.488 -13.509 42.774 1.00 86.31 100 ILE A C 1
ATOM 778 O O . ILE A 1 100 ? -21.383 -12.769 41.798 1.00 86.31 100 ILE A O 1
ATOM 782 N N . ALA A 1 101 ? -22.055 -13.124 43.912 1.00 83.19 101 ALA A N 1
ATOM 783 C CA . ALA A 1 101 ? -22.398 -11.746 44.230 1.00 83.19 101 ALA A CA 1
ATOM 784 C C . ALA A 1 101 ? -21.375 -11.210 45.237 1.00 83.19 101 ALA A C 1
ATOM 786 O O . ALA A 1 101 ? -21.296 -11.689 46.369 1.00 83.19 101 ALA A O 1
ATOM 787 N N . LEU A 1 102 ? -20.582 -10.246 44.787 1.00 85.31 102 LEU A N 1
ATOM 788 C CA . LEU A 1 102 ? -19.557 -9.534 45.532 1.00 85.31 102 LEU A CA 1
ATOM 789 C C . LEU A 1 102 ? -20.102 -8.183 46.017 1.00 85.31 102 LEU A C 1
ATOM 791 O O . LEU A 1 102 ? -20.917 -7.559 45.326 1.00 85.31 102 LEU A O 1
ATOM 795 N N . PRO A 1 103 ? -19.667 -7.694 47.186 1.00 82.12 103 PRO A N 1
ATOM 796 C CA . PRO A 1 103 ? -20.029 -6.359 47.628 1.00 82.12 103 PRO A CA 1
ATOM 797 C C . PRO A 1 103 ? -19.309 -5.292 46.792 1.00 82.12 103 PRO A C 1
ATOM 799 O O . PRO A 1 103 ? -18.185 -5.490 46.331 1.00 82.12 103 PRO A O 1
ATOM 802 N N . SER A 1 104 ? -19.937 -4.125 46.627 1.00 77.56 104 SER A N 1
ATOM 803 C CA . SER A 1 104 ? -19.364 -2.970 45.911 1.00 77.56 104 SER A CA 1
ATOM 804 C C . SER A 1 104 ? -18.087 -2.401 46.542 1.00 77.56 104 SER A C 1
ATOM 806 O O . SER A 1 104 ? -17.473 -1.502 45.977 1.00 77.56 104 SER A O 1
ATOM 808 N N . THR A 1 105 ? -17.721 -2.865 47.737 1.00 82.88 105 THR A N 1
ATOM 809 C CA . THR A 1 105 ? -16.509 -2.483 48.466 1.00 82.88 105 THR A CA 1
ATOM 810 C C . THR A 1 105 ? -15.254 -3.199 47.976 1.00 82.88 105 THR A C 1
ATOM 812 O O . THR A 1 105 ? -14.159 -2.732 48.293 1.00 82.88 105 THR A O 1
ATOM 815 N N . ILE A 1 106 ? -15.392 -4.260 47.169 1.00 87.00 106 ILE A N 1
ATOM 816 C CA . ILE A 1 106 ? -14.262 -4.922 46.511 1.00 87.00 106 ILE A CA 1
ATOM 817 C C . ILE A 1 106 ? -13.573 -3.943 45.554 1.00 87.00 106 ILE A C 1
ATOM 819 O O . ILE A 1 106 ? -14.198 -3.382 44.654 1.00 87.00 106 ILE A O 1
ATOM 823 N N . ARG A 1 107 ? -12.268 -3.775 45.746 1.00 86.06 107 ARG A N 1
ATOM 824 C CA . ARG A 1 107 ? -11.377 -2.949 44.934 1.00 86.06 107 ARG A CA 1
ATOM 825 C C . ARG A 1 107 ? -10.379 -3.769 44.130 1.00 86.06 107 ARG A C 1
ATOM 827 O O . ARG A 1 107 ? -9.961 -3.302 43.080 1.00 86.06 107 ARG A O 1
ATOM 834 N N . GLU A 1 108 ? -10.026 -4.968 44.584 1.00 90.31 108 GLU A N 1
ATOM 835 C CA . GLU A 1 108 ? -8.977 -5.773 43.952 1.00 90.31 108 GLU A CA 1
ATOM 836 C C . GLU A 1 108 ? -9.391 -7.239 43.826 1.00 90.31 108 GLU A C 1
ATOM 838 O O . GLU A 1 108 ? -9.918 -7.846 44.768 1.00 90.31 108 GLU A O 1
ATOM 843 N N . ILE A 1 109 ? -9.125 -7.815 42.656 1.00 93.94 109 ILE A N 1
ATOM 844 C CA . ILE A 1 109 ? -9.211 -9.254 42.404 1.00 93.94 109 ILE A CA 1
ATOM 845 C C . ILE A 1 109 ? -7.791 -9.758 42.167 1.00 93.94 109 ILE A C 1
ATOM 847 O O . ILE A 1 109 ? -7.148 -9.329 41.217 1.00 93.94 109 ILE A O 1
ATOM 851 N N . GLY A 1 110 ? -7.298 -10.651 43.021 1.00 93.50 110 GLY A N 1
ATOM 852 C CA . GLY A 1 110 ? -5.939 -11.182 42.946 1.00 93.50 110 GLY A CA 1
ATOM 853 C C . GLY A 1 110 ? -5.669 -12.048 41.714 1.00 93.50 110 GLY A C 1
ATOM 854 O O . GLY A 1 110 ? -6.581 -12.443 40.982 1.00 93.50 110 GLY A O 1
ATOM 855 N N . HIS A 1 111 ? -4.392 -12.366 41.499 1.00 95.69 111 HIS A N 1
ATOM 856 C CA . HIS A 1 111 ? -3.970 -13.220 40.389 1.00 95.69 111 HIS A CA 1
ATOM 857 C C . HIS A 1 111 ? -4.555 -14.635 40.494 1.00 95.69 111 HIS A C 1
ATOM 859 O O . HIS A 1 111 ? -4.745 -15.155 41.590 1.00 95.69 111 HIS A O 1
ATOM 865 N N . ASP A 1 112 ? -4.907 -15.243 39.363 1.00 97.06 112 ASP A N 1
ATOM 866 C CA . ASP A 1 112 ? -5.541 -16.571 39.277 1.00 97.06 112 ASP A CA 1
ATOM 867 C C . ASP A 1 112 ? -6.827 -16.753 40.127 1.00 97.06 112 ASP A C 1
ATOM 869 O O . ASP A 1 112 ? -7.336 -17.868 40.258 1.00 97.06 112 ASP A O 1
ATOM 873 N N . ALA A 1 113 ? -7.412 -15.678 40.682 1.00 95.75 113 ALA A N 1
ATOM 874 C CA . ALA A 1 113 ? -8.479 -15.755 41.687 1.00 95.75 113 ALA A CA 1
ATOM 875 C C . ALA A 1 113 ? -9.672 -16.629 41.273 1.00 95.75 113 ALA A C 1
ATOM 877 O O . ALA A 1 113 ? -10.235 -17.320 42.111 1.00 95.75 113 ALA A O 1
ATOM 878 N N . PHE A 1 114 ? -10.048 -16.634 39.997 1.00 96.12 114 PHE A N 1
ATOM 879 C CA . PHE A 1 114 ? -11.098 -17.461 39.398 1.00 96.12 114 PHE A CA 1
ATOM 880 C C . PHE A 1 114 ? -10.584 -18.273 38.195 1.00 96.12 114 PHE A C 1
ATOM 882 O O . PHE A 1 114 ? -11.390 -18.731 37.371 1.00 96.12 114 PHE A O 1
ATOM 889 N N . ALA A 1 115 ? -9.269 -18.473 38.069 1.00 96.38 115 ALA A N 1
ATOM 890 C CA . ALA A 1 115 ? -8.677 -19.200 36.951 1.00 96.38 115 ALA A CA 1
ATOM 891 C C . ALA A 1 115 ? -9.226 -20.631 36.855 1.00 96.38 115 ALA A C 1
ATOM 893 O O . ALA A 1 115 ? -9.485 -21.306 37.851 1.00 96.38 115 ALA A O 1
ATOM 894 N N . SER A 1 116 ? -9.452 -21.109 35.632 1.00 95.75 116 SER A N 1
ATOM 895 C CA . SER A 1 116 ? -9.995 -22.432 35.308 1.00 95.75 116 SER A CA 1
ATOM 896 C C . SER A 1 116 ? -11.301 -22.788 36.038 1.00 95.75 116 SER A C 1
ATOM 898 O O . SER A 1 116 ? -11.638 -23.971 36.174 1.00 95.75 116 SER A O 1
ATOM 900 N N . SER A 1 117 ? -12.053 -21.801 36.527 1.00 94.06 117 SER A N 1
ATOM 901 C CA . SER A 1 117 ? -13.311 -22.022 37.240 1.00 94.06 117 SER A CA 1
ATOM 902 C C . SER A 1 117 ? -14.508 -22.086 36.284 1.00 94.06 117 SER A C 1
ATOM 904 O O . SER A 1 117 ? -14.485 -21.596 35.156 1.00 94.06 117 SER A O 1
ATOM 906 N N . ASN A 1 118 ? -15.604 -22.696 36.732 1.00 92.94 118 ASN A N 1
ATOM 907 C CA . ASN A 1 118 ? -16.869 -22.680 36.000 1.00 92.94 118 ASN A CA 1
ATOM 908 C C . ASN A 1 118 ? -17.729 -21.444 36.335 1.00 92.94 118 ASN A C 1
ATOM 910 O O . ASN A 1 118 ? -18.932 -21.478 36.075 1.00 92.94 118 ASN A O 1
ATOM 914 N N . ILE A 1 119 ? -17.155 -20.380 36.912 1.00 92.06 119 ILE A N 1
ATOM 915 C CA . ILE A 1 119 ? -17.904 -19.147 37.172 1.00 92.06 119 ILE A CA 1
ATOM 916 C C . ILE A 1 119 ? -18.449 -18.607 35.849 1.00 92.06 119 ILE A C 1
ATOM 918 O O . ILE A 1 119 ? -17.721 -18.544 34.871 1.00 92.06 119 ILE A O 1
ATOM 922 N N . GLU A 1 120 ? -19.730 -18.260 35.798 1.00 89.94 120 GLU A N 1
ATOM 923 C CA . GLU A 1 120 ? -20.400 -17.707 34.618 1.00 89.94 120 GLU A CA 1
ATOM 924 C C . GLU A 1 120 ? -20.784 -16.242 34.825 1.00 89.94 120 GLU A C 1
ATOM 926 O O . GLU A 1 120 ? -20.832 -15.483 33.861 1.00 89.94 120 GLU A O 1
ATOM 931 N N . ILE A 1 121 ? -21.067 -15.826 36.061 1.00 85.25 121 ILE A N 1
ATOM 932 C CA . ILE A 1 121 ? -21.506 -14.461 36.360 1.00 85.25 121 ILE A CA 1
ATOM 933 C C . ILE A 1 121 ? -20.863 -13.966 37.656 1.00 85.25 121 ILE A C 1
ATOM 935 O O . ILE A 1 121 ? -20.938 -14.639 38.685 1.00 85.25 121 ILE A O 1
ATOM 939 N N . VAL A 1 122 ? -20.304 -12.758 37.610 1.00 86.88 122 VAL A N 1
ATOM 940 C CA . VAL A 1 122 ? -19.872 -11.993 38.787 1.00 86.88 122 VAL A CA 1
ATOM 941 C C . VAL A 1 122 ? -20.759 -10.751 38.895 1.00 86.88 122 VAL A C 1
ATOM 943 O O . VAL A 1 122 ? -20.789 -9.945 37.971 1.00 86.88 122 VAL A O 1
ATOM 946 N N . ALA A 1 123 ? -21.510 -10.596 39.988 1.00 80.38 123 ALA A N 1
ATOM 947 C CA . ALA A 1 123 ? -22.217 -9.350 40.306 1.00 80.38 123 ALA A CA 1
ATOM 948 C C . ALA A 1 123 ? -21.451 -8.538 41.330 1.00 80.38 123 ALA A C 1
ATOM 950 O O . ALA A 1 123 ? -21.040 -9.089 42.343 1.00 80.38 123 ALA A O 1
ATOM 951 N N . PHE A 1 124 ? -21.441 -7.224 41.154 1.00 79.62 124 PHE A N 1
ATOM 952 C CA . PHE A 1 124 ? -21.181 -6.275 42.223 1.00 79.62 124 PHE A CA 1
ATOM 953 C C . PHE A 1 124 ? -22.502 -5.675 42.703 1.00 79.62 124 PHE A C 1
ATOM 955 O O . PHE A 1 124 ? -23.289 -5.135 41.918 1.00 79.62 124 PHE A O 1
ATOM 962 N N . VAL A 1 125 ? -22.763 -5.796 44.004 1.00 74.62 125 VAL A N 1
ATOM 963 C CA . VAL A 1 125 ? -23.988 -5.317 44.652 1.00 74.62 125 VAL A CA 1
ATOM 964 C C . VAL A 1 125 ? -23.655 -4.083 45.484 1.00 74.62 125 VAL A C 1
ATOM 966 O O . VAL A 1 125 ? -22.884 -4.173 46.441 1.00 74.62 125 VAL A O 1
ATOM 969 N N . SER A 1 126 ? -24.238 -2.933 45.127 1.00 65.94 126 SER A N 1
ATOM 970 C CA . SER A 1 126 ? -24.113 -1.699 45.911 1.00 65.94 126 SER A CA 1
ATOM 971 C C . SER A 1 126 ? -25.283 -1.526 46.880 1.00 65.94 126 SER A C 1
ATOM 973 O O . SER A 1 126 ? -26.450 -1.685 46.509 1.00 65.94 126 SER A O 1
ATOM 975 N N . TYR A 1 127 ? -24.961 -1.136 48.115 1.00 58.62 127 TYR A N 1
ATOM 976 C CA . TYR A 1 127 ? -25.917 -0.790 49.171 1.00 58.62 127 TYR A CA 1
ATOM 977 C C . TYR A 1 127 ? -26.195 0.727 49.275 1.00 58.62 127 TYR A C 1
ATOM 979 O O . TYR A 1 127 ? -26.715 1.185 50.291 1.00 58.62 127 TYR A O 1
ATOM 987 N N . GLY A 1 128 ? -25.873 1.517 48.240 1.00 53.38 128 GLY A N 1
ATOM 988 C CA . GLY A 1 128 ? -26.110 2.969 48.198 1.00 53.38 128 GLY A CA 1
ATOM 989 C C . GLY A 1 128 ? -25.692 3.635 46.875 1.00 53.38 128 GLY A C 1
ATOM 990 O O . GLY A 1 128 ? -25.466 2.958 45.875 1.00 53.38 128 GLY A O 1
ATOM 991 N N . GLU A 1 129 ? -25.567 4.967 46.861 1.00 47.25 129 GLU A N 1
ATOM 992 C CA . GLU A 1 129 ? -25.203 5.771 45.671 1.00 47.25 129 GLU A CA 1
ATOM 993 C C . GLU A 1 129 ? -23.700 5.758 45.312 1.00 47.25 129 GLU A C 1
ATOM 995 O O . GLU A 1 129 ? -23.266 6.529 44.459 1.00 47.25 129 GLU A O 1
ATOM 1000 N N . GLN A 1 130 ? -22.874 4.908 45.935 1.00 51.50 130 GLN A N 1
ATOM 1001 C CA . GLN A 1 130 ? -21.432 4.934 45.670 1.00 51.50 130 GLN A CA 1
ATOM 1002 C C . GLN A 1 130 ? -21.073 4.397 44.271 1.00 51.50 130 GLN A C 1
ATOM 1004 O O . GLN A 1 130 ? -21.635 3.380 43.847 1.00 51.50 130 GLN A O 1
ATOM 1009 N N . PRO A 1 131 ? -20.129 5.048 43.559 1.00 52.25 131 PRO A N 1
ATOM 1010 C CA . PRO A 1 131 ? -19.656 4.586 42.261 1.00 52.25 131 PRO A CA 1
ATOM 1011 C C . PRO A 1 131 ? -18.941 3.236 42.390 1.00 52.25 131 PRO A C 1
ATOM 1013 O O . PRO A 1 131 ? -18.117 3.020 43.281 1.00 52.25 131 PRO A O 1
ATOM 1016 N N . LEU A 1 132 ? -19.282 2.324 41.483 1.00 62.75 132 LEU A N 1
ATOM 1017 C CA . LEU A 1 132 ? -18.696 0.993 41.374 1.00 62.75 132 LEU A CA 1
ATOM 1018 C C . LEU A 1 132 ? -17.386 1.106 40.591 1.00 62.75 132 LEU A C 1
ATOM 1020 O O . LEU A 1 132 ? -17.409 1.139 39.365 1.00 62.75 132 LEU A O 1
ATOM 1024 N N . THR A 1 133 ? -16.260 1.207 41.295 1.00 60.19 133 THR A N 1
ATOM 1025 C CA . THR A 1 133 ? -14.929 1.258 40.673 1.00 60.19 133 THR A CA 1
ATOM 1026 C C . THR A 1 133 ? -14.041 0.161 41.242 1.00 60.19 133 THR A C 1
ATOM 1028 O O . THR A 1 133 ? -13.743 0.139 42.440 1.00 60.19 133 THR A O 1
ATOM 1031 N N . LEU A 1 134 ? -13.642 -0.770 40.378 1.00 75.75 134 LEU A N 1
ATOM 1032 C CA . LEU A 1 134 ? -12.595 -1.733 40.686 1.00 75.75 134 LEU A CA 1
ATOM 1033 C C . LEU A 1 134 ? -11.244 -1.056 40.412 1.00 75.75 134 LEU A C 1
ATOM 1035 O O . LEU A 1 134 ? -11.095 -0.383 39.397 1.00 75.75 134 LEU A O 1
ATOM 1039 N N . TRP A 1 135 ? -10.264 -1.204 41.297 1.00 82.75 135 TRP A N 1
ATOM 1040 C CA . TRP A 1 135 ? -8.918 -0.680 41.060 1.00 82.75 135 TRP A CA 1
ATOM 1041 C C . TRP A 1 135 ? -8.111 -1.639 40.191 1.00 82.75 135 TRP A C 1
ATOM 1043 O O . TRP A 1 135 ? -7.528 -1.209 39.204 1.00 82.75 135 TRP A O 1
ATOM 1053 N N . SER A 1 136 ? -8.114 -2.935 40.508 1.00 90.44 136 SER A N 1
ATOM 1054 C CA . SER A 1 136 ? -7.277 -3.894 39.786 1.00 90.44 136 SER A CA 1
ATOM 1055 C C . SER A 1 136 ? -7.923 -5.265 39.606 1.00 90.44 136 SER A C 1
ATOM 1057 O O . SER A 1 136 ? -8.571 -5.819 40.501 1.00 90.44 136 SER A O 1
ATOM 1059 N N . ILE A 1 137 ? -7.714 -5.824 38.417 1.00 93.81 137 ILE A N 1
ATOM 1060 C CA . ILE A 1 137 ? -7.896 -7.244 38.115 1.00 93.81 137 ILE A CA 1
ATOM 1061 C C . ILE A 1 137 ? -6.504 -7.817 37.902 1.00 93.81 137 ILE A C 1
ATOM 1063 O O . ILE A 1 137 ? -5.808 -7.394 36.988 1.00 93.81 137 ILE A O 1
ATOM 1067 N N . GLY A 1 138 ? -6.092 -8.756 38.745 1.00 94.19 138 GLY A N 1
ATOM 1068 C CA . GLY A 1 138 ? -4.769 -9.362 38.694 1.00 94.19 138 GLY A CA 1
ATOM 1069 C C . GLY A 1 138 ? -4.557 -10.260 37.478 1.00 94.19 138 GLY A C 1
ATOM 1070 O O . GLY A 1 138 ? -5.494 -10.634 36.764 1.00 94.19 138 GLY A O 1
ATOM 1071 N N . ASP A 1 139 ? -3.300 -10.640 37.272 1.00 97.00 139 ASP A N 1
ATOM 1072 C CA . ASP A 1 139 ? -2.898 -11.538 36.193 1.00 97.00 139 ASP A CA 1
ATOM 1073 C C . ASP A 1 139 ? -3.686 -12.848 36.249 1.00 97.00 139 ASP A C 1
ATOM 1075 O O . ASP A 1 139 ? -3.895 -13.427 37.317 1.00 97.00 139 ASP A O 1
ATOM 1079 N N . ARG A 1 140 ? -4.154 -13.319 35.092 1.00 97.50 140 ARG A N 1
ATOM 1080 C CA . ARG A 1 140 ? -4.878 -14.592 34.954 1.00 97.50 140 ARG A CA 1
ATOM 1081 C C . ARG A 1 140 ? -6.127 -14.731 35.841 1.00 97.50 140 ARG A C 1
ATOM 1083 O O . ARG A 1 140 ? -6.655 -15.833 35.980 1.00 97.50 140 ARG A O 1
ATOM 1090 N N . ALA A 1 141 ? -6.655 -13.640 36.410 1.00 96.19 141 ALA A N 1
ATOM 1091 C CA . ALA A 1 141 ? -7.741 -13.678 37.395 1.00 96.19 141 ALA A CA 1
ATOM 1092 C C . ALA A 1 141 ? -8.969 -14.492 36.948 1.00 96.19 141 ALA A C 1
ATOM 1094 O O . ALA A 1 141 ? -9.581 -15.167 37.764 1.00 96.19 141 ALA A O 1
ATOM 1095 N N . PHE A 1 142 ? -9.322 -14.480 35.664 1.00 96.44 142 PHE A N 1
ATOM 1096 C CA . PHE A 1 142 ? -10.423 -15.231 35.050 1.00 96.44 142 PHE A CA 1
ATOM 1097 C C . PHE A 1 142 ? -9.957 -16.134 33.890 1.00 96.44 142 PHE A C 1
ATOM 1099 O O . PHE A 1 142 ? -10.770 -16.516 33.037 1.00 96.44 142 PHE A O 1
ATOM 1106 N N . PHE A 1 143 ? -8.673 -16.503 33.865 1.00 97.69 143 PHE A N 1
ATOM 1107 C CA . PHE A 1 143 ? -8.039 -17.327 32.831 1.00 97.69 143 PHE A CA 1
ATOM 1108 C C . PHE A 1 143 ? -8.787 -18.647 32.606 1.00 97.69 143 PHE A C 1
ATOM 1110 O O . PHE A 1 143 ? -9.039 -19.382 33.558 1.00 97.69 143 PHE A O 1
ATOM 1117 N N . HIS A 1 144 ? -9.174 -18.966 31.369 1.00 96.31 144 HIS A N 1
ATOM 1118 C CA . HIS A 1 144 ? -9.970 -20.149 30.999 1.00 96.31 144 HIS A CA 1
ATOM 1119 C C . HIS A 1 144 ? -11.213 -20.396 31.878 1.00 96.31 144 HIS A C 1
ATOM 1121 O O . HIS A 1 144 ? -11.635 -21.540 32.092 1.00 96.31 144 HIS A O 1
ATOM 1127 N N . SER A 1 145 ? -11.818 -19.327 32.400 1.00 94.88 145 SER A N 1
ATOM 1128 C CA . SER A 1 145 ? -13.082 -19.410 33.129 1.00 94.88 145 SER A CA 1
ATOM 1129 C C . SER A 1 145 ? -14.287 -19.463 32.182 1.00 94.88 145 SER A C 1
ATOM 1131 O O . SER A 1 145 ? -14.214 -19.098 31.008 1.00 94.88 145 SER A O 1
ATOM 1133 N N . LYS A 1 146 ? -15.453 -19.873 32.692 1.00 93.00 146 LYS A N 1
ATOM 1134 C CA . LYS A 1 146 ? -16.722 -19.804 31.938 1.00 93.00 146 LYS A CA 1
ATOM 1135 C C . LYS A 1 146 ? -17.420 -18.445 32.041 1.00 93.00 146 LYS A C 1
ATOM 1137 O O . LYS A 1 146 ? -18.608 -18.368 31.719 1.00 93.00 146 LYS A O 1
ATOM 1142 N N . LEU A 1 147 ? -16.714 -17.404 32.500 1.00 91.81 147 LEU A N 1
ATOM 1143 C CA . LEU A 1 147 ? -17.296 -16.104 32.823 1.00 91.81 147 LEU A CA 1
ATOM 1144 C C . LEU A 1 147 ? -17.961 -15.535 31.578 1.00 91.81 147 LEU A C 1
ATOM 1146 O O . LEU A 1 147 ? -17.304 -15.443 30.561 1.00 91.81 147 LEU A O 1
ATOM 1150 N N . LYS A 1 148 ? -19.235 -15.157 31.647 1.00 86.75 148 LYS A N 1
ATOM 1151 C CA . LYS A 1 148 ? -20.002 -14.574 30.535 1.00 86.75 148 LYS A CA 1
ATOM 1152 C C . LYS A 1 148 ? -20.213 -13.077 30.714 1.00 86.75 148 LYS A C 1
ATOM 1154 O O . LYS A 1 148 ? -20.209 -12.343 29.728 1.00 86.75 148 LYS A O 1
ATOM 1159 N N . ALA A 1 149 ? -20.411 -12.638 31.957 1.00 81.19 149 ALA A N 1
ATOM 1160 C CA . ALA A 1 149 ? -20.721 -11.253 32.280 1.00 81.19 149 ALA A CA 1
ATOM 1161 C C . ALA A 1 149 ? -20.217 -10.854 33.673 1.00 81.19 149 ALA A C 1
ATOM 1163 O O . ALA A 1 149 ? -20.290 -11.639 34.625 1.00 81.19 149 ALA A O 1
ATOM 1164 N N . ILE A 1 150 ? -19.774 -9.601 33.776 1.00 81.62 150 ILE A N 1
ATOM 1165 C CA . ILE A 1 150 ? -19.564 -8.889 35.035 1.00 81.62 150 ILE A CA 1
ATOM 1166 C C . ILE A 1 150 ? -20.648 -7.814 35.119 1.00 81.62 150 ILE A C 1
ATOM 1168 O O . ILE A 1 150 ? -20.720 -6.934 34.264 1.00 81.62 150 ILE A O 1
ATOM 1172 N N . ASN A 1 151 ? -21.510 -7.918 36.125 1.00 72.00 151 ASN A N 1
ATOM 1173 C CA . ASN A 1 151 ? -22.734 -7.132 36.249 1.00 72.00 151 ASN A CA 1
ATOM 1174 C C . ASN A 1 151 ? -22.700 -6.228 37.484 1.00 72.00 151 ASN A C 1
ATOM 1176 O O . ASN A 1 151 ? -22.115 -6.580 38.506 1.00 72.00 151 ASN A O 1
ATOM 1180 N N . CYS A 1 152 ? -23.429 -5.116 37.427 1.00 65.75 152 CYS A N 1
ATOM 1181 C CA . CYS A 1 152 ? -23.603 -4.182 38.537 1.00 65.75 152 CYS A CA 1
ATOM 1182 C C . CYS A 1 152 ? -25.088 -4.019 38.875 1.00 65.75 152 CYS A C 1
ATOM 1184 O O . CYS A 1 152 ? -25.872 -3.629 38.012 1.00 65.75 152 CYS A O 1
ATOM 1186 N N . ALA A 1 153 ? -25.491 -4.264 40.124 1.00 56.78 153 ALA A N 1
ATOM 1187 C CA . ALA A 1 153 ? -26.875 -4.082 40.570 1.00 56.78 153 ALA A CA 1
ATOM 1188 C C . ALA A 1 153 ? -27.017 -2.854 41.492 1.00 56.78 153 ALA A C 1
ATOM 1190 O O . ALA A 1 153 ? -26.356 -2.768 42.530 1.00 56.78 153 ALA A O 1
ATOM 1191 N N . LYS A 1 154 ? -27.922 -1.922 41.140 1.00 52.50 154 LYS A N 1
ATOM 1192 C CA . LYS A 1 154 ? -28.421 -0.879 42.054 1.00 52.50 154 LYS A CA 1
ATOM 1193 C C . LYS A 1 154 ? -29.583 -1.467 42.866 1.00 52.50 154 LYS A C 1
ATOM 1195 O O . LYS A 1 154 ? -30.603 -1.814 42.281 1.00 52.50 154 LYS A O 1
ATOM 1200 N N . SER A 1 155 ? -29.440 -1.518 44.192 1.00 46.38 155 SER A N 1
ATOM 1201 C CA . SER A 1 155 ? -30.424 -1.992 45.186 1.00 46.38 155 SER A CA 1
ATOM 1202 C C . SER A 1 155 ? -30.531 -3.513 45.390 1.00 46.38 155 SER A C 1
ATOM 1204 O O . SER A 1 155 ? -30.950 -4.276 44.522 1.00 46.38 155 SER A O 1
ATOM 1206 N N . ALA A 1 156 ? -30.233 -3.936 46.624 1.00 42.00 156 ALA A N 1
ATOM 1207 C CA . ALA A 1 156 ? -30.431 -5.291 47.139 1.00 42.00 156 ALA A CA 1
ATOM 1208 C C . ALA A 1 156 ? -31.901 -5.614 47.503 1.00 42.00 156 ALA A C 1
ATOM 1210 O O . ALA A 1 156 ? -32.193 -6.734 47.926 1.00 42.00 156 ALA A O 1
ATOM 1211 N N . GLU A 1 157 ? -32.847 -4.673 47.366 1.00 42.22 157 GLU A N 1
ATOM 1212 C CA . GLU A 1 157 ? -34.229 -4.875 47.838 1.00 42.22 157 GLU A CA 1
ATOM 1213 C C . GLU A 1 157 ? -35.022 -5.906 47.020 1.00 42.22 157 GLU A C 1
ATOM 1215 O O . GLU A 1 157 ? -35.927 -6.527 47.566 1.00 42.22 157 GLU A O 1
ATOM 1220 N N . LYS A 1 158 ? -34.630 -6.190 45.769 1.00 36.19 158 LYS A N 1
ATOM 1221 C CA . LYS A 1 158 ? -35.248 -7.242 44.933 1.00 36.19 158 LYS A CA 1
ATOM 1222 C C . LYS A 1 158 ? -34.603 -8.634 45.051 1.00 36.19 158 LYS A C 1
ATOM 1224 O O . LYS A 1 158 ? -35.095 -9.573 44.437 1.00 36.19 158 LYS A O 1
ATOM 1229 N N . LEU A 1 159 ? -33.524 -8.796 45.825 1.00 38.78 159 LEU A N 1
ATOM 1230 C CA . LEU A 1 159 ? -32.803 -10.076 45.975 1.00 38.78 159 LEU A CA 1
ATOM 1231 C C . LEU A 1 159 ? -33.287 -10.930 47.165 1.00 38.78 159 LEU A C 1
ATOM 1233 O O . LEU A 1 159 ? -32.803 -12.042 47.354 1.00 38.78 159 LEU A O 1
ATOM 1237 N N . LYS A 1 160 ? -34.231 -10.428 47.973 1.00 39.25 160 LYS A N 1
ATOM 1238 C CA . LYS A 1 160 ? -34.613 -11.030 49.264 1.00 39.25 160 LYS A CA 1
ATOM 1239 C C . LYS A 1 160 ? -35.627 -12.178 49.205 1.00 39.25 160 LYS A C 1
ATOM 1241 O O . LYS A 1 160 ? -35.816 -12.825 50.228 1.00 39.25 160 LYS A O 1
ATOM 1246 N N . GLU A 1 161 ? -36.265 -12.453 48.065 1.00 33.28 161 GLU A N 1
ATOM 1247 C CA . GLU A 1 161 ? -37.465 -13.316 48.040 1.00 33.28 161 GLU A CA 1
ATOM 1248 C C . GLU A 1 161 ? -37.334 -14.696 47.368 1.00 33.28 161 GLU A C 1
ATOM 1250 O O . GLU A 1 161 ? -38.318 -15.427 47.330 1.00 33.28 161 GLU A O 1
ATOM 1255 N N . SER A 1 162 ? -36.167 -15.142 46.887 1.00 31.28 162 SER A N 1
ATOM 1256 C CA . SER A 1 162 ? -36.084 -16.477 46.258 1.00 31.28 162 SER A CA 1
ATOM 1257 C C . SER A 1 162 ? -34.872 -17.292 46.702 1.00 31.28 162 SER A C 1
ATOM 1259 O O . SER A 1 162 ? -33.776 -17.151 46.163 1.00 31.28 162 SER A O 1
ATOM 1261 N N . THR A 1 163 ? -35.088 -18.215 47.634 1.00 33.12 163 THR A N 1
ATOM 1262 C CA . THR A 1 163 ? -34.098 -19.207 48.076 1.00 33.12 163 THR A CA 1
ATOM 1263 C C . THR A 1 163 ? -33.876 -20.365 47.096 1.00 33.12 163 THR A C 1
ATOM 1265 O O . THR A 1 163 ? -33.010 -21.187 47.366 1.00 33.12 163 THR A O 1
ATOM 1268 N N . GLU A 1 164 ? -34.559 -20.443 45.943 1.00 32.22 164 GLU A N 1
ATOM 1269 C CA . GLU A 1 164 ? -34.367 -21.589 45.024 1.00 32.22 164 GLU A CA 1
ATOM 1270 C C . GLU A 1 164 ? -34.285 -21.284 43.517 1.00 32.22 164 GLU A C 1
ATOM 1272 O O . GLU A 1 164 ? -33.878 -22.156 42.753 1.00 32.22 164 GLU A O 1
ATOM 1277 N N . LYS A 1 165 ? -34.566 -20.063 43.049 1.00 32.88 165 LYS A N 1
ATOM 1278 C CA . LYS A 1 165 ? -34.336 -19.658 41.648 1.00 32.88 165 LYS A CA 1
ATOM 1279 C C . LYS A 1 165 ? -34.093 -18.156 41.575 1.00 32.88 165 LYS A C 1
ATOM 1281 O O . LYS A 1 165 ? -35.050 -17.390 41.592 1.00 32.88 165 LYS A O 1
ATOM 1286 N N . LEU A 1 166 ? -32.834 -17.739 41.439 1.00 37.34 166 LEU A N 1
ATOM 1287 C CA . LEU A 1 166 ? -32.505 -16.378 41.007 1.00 37.34 166 LEU A CA 1
ATOM 1288 C C . LEU A 1 166 ? -33.036 -16.177 39.571 1.00 37.34 166 LEU A C 1
ATOM 1290 O O . LEU A 1 166 ? -32.387 -16.549 38.596 1.00 37.34 166 LEU A O 1
ATOM 1294 N N . ILE A 1 167 ? -34.258 -15.651 39.448 1.00 31.06 167 ILE A N 1
ATOM 1295 C CA . ILE A 1 167 ? -34.840 -15.100 38.210 1.00 31.06 167 ILE A CA 1
ATOM 1296 C C . ILE A 1 167 ? -33.895 -13.991 37.700 1.00 31.06 167 ILE A C 1
ATOM 1298 O O . ILE A 1 167 ? -33.274 -13.321 38.531 1.00 31.06 167 ILE A O 1
ATOM 1302 N N . PRO A 1 168 ? -33.720 -13.835 36.366 1.00 32.84 168 PRO A N 1
ATOM 1303 C CA . PRO A 1 168 ? -32.674 -13.026 35.745 1.00 32.84 168 PRO A CA 1
ATOM 1304 C C . PRO A 1 168 ? -32.575 -11.672 36.417 1.00 32.84 168 PRO A C 1
ATOM 1306 O O . PRO A 1 168 ? -33.564 -10.943 36.491 1.00 32.84 168 PRO A O 1
ATOM 1309 N N . TRP A 1 169 ? -31.380 -11.356 36.918 1.00 37.72 169 TRP A N 1
ATOM 1310 C CA . TRP A 1 169 ? -31.069 -10.016 37.377 1.00 37.72 169 TRP A CA 1
ATOM 1311 C C . TRP A 1 169 ? -31.559 -9.046 36.301 1.00 37.72 169 TRP A C 1
ATOM 1313 O O . TRP A 1 169 ? -31.096 -9.085 35.162 1.00 37.72 169 TRP A O 1
ATOM 1323 N N . GLY A 1 170 ? -32.561 -8.233 36.634 1.00 35.28 170 GLY A N 1
ATOM 1324 C CA . GLY A 1 170 ? -32.976 -7.112 35.806 1.00 35.28 170 GLY A CA 1
ATOM 1325 C C . GLY A 1 170 ? -31.865 -6.077 35.864 1.00 35.28 170 GLY A C 1
ATOM 1326 O O . GLY A 1 170 ? -31.942 -5.136 36.648 1.00 35.28 170 GLY A O 1
ATOM 1327 N N . VAL A 1 171 ? -30.793 -6.313 35.114 1.00 35.88 171 VAL A N 1
ATOM 1328 C CA . VAL A 1 171 ? -29.638 -5.428 35.010 1.00 35.88 171 VAL A CA 1
ATOM 1329 C C . VAL A 1 171 ? -29.771 -4.638 33.724 1.00 35.88 171 VAL A C 1
ATOM 1331 O O . VAL A 1 171 ? -29.715 -5.197 32.632 1.00 35.88 171 VAL A O 1
ATOM 1334 N N . GLY A 1 172 ? -29.921 -3.322 33.857 1.00 37.84 172 GLY A N 1
ATOM 1335 C CA . GLY A 1 172 ? -29.408 -2.436 32.820 1.00 37.84 172 GLY A CA 1
ATOM 1336 C C . GLY A 1 172 ? -27.882 -2.601 32.738 1.00 37.84 172 GLY A C 1
ATOM 1337 O O . GLY A 1 172 ? -27.264 -2.935 33.755 1.00 37.84 172 GLY A O 1
ATOM 1338 N N . PRO A 1 173 ? -27.261 -2.389 31.566 1.00 40.06 173 PRO A N 1
ATOM 1339 C CA . PRO A 1 173 ? -25.823 -2.539 31.366 1.00 40.06 173 PRO A CA 1
ATOM 1340 C C . PRO A 1 173 ? -25.072 -1.381 32.041 1.00 40.06 173 PRO A C 1
ATOM 1342 O O . PRO A 1 173 ? -24.574 -0.470 31.391 1.00 40.06 173 PRO A O 1
ATOM 1345 N N . LEU A 1 174 ? -25.007 -1.377 33.371 1.00 45.53 174 LEU A N 1
ATOM 1346 C CA . LEU A 1 174 ? -23.987 -0.624 34.092 1.00 45.53 174 LEU A CA 1
ATOM 1347 C C . LEU A 1 174 ? -22.731 -1.490 34.066 1.00 45.53 174 LEU A C 1
ATOM 1349 O O . LEU A 1 174 ? -22.578 -2.411 34.865 1.00 45.53 174 LEU A O 1
ATOM 1353 N N . LEU A 1 175 ? -21.890 -1.251 33.066 1.00 55.69 175 LEU A N 1
ATOM 1354 C CA . LEU A 1 175 ? -20.647 -1.981 32.878 1.00 55.69 175 LEU A CA 1
ATOM 1355 C C . LEU A 1 175 ? -19.632 -1.523 33.937 1.00 55.69 175 LEU A C 1
ATOM 1357 O O . LEU A 1 175 ? -19.379 -0.329 34.087 1.00 55.69 175 LEU A O 1
ATOM 1361 N N . LEU A 1 176 ? -19.080 -2.474 34.689 1.00 63.25 176 LEU A N 1
ATOM 1362 C CA . LEU A 1 176 ? -17.964 -2.228 35.601 1.00 63.25 176 LEU A CA 1
ATOM 1363 C C . LEU A 1 176 ? -16.689 -1.966 34.780 1.00 63.25 176 LEU A C 1
ATOM 1365 O O . LEU A 1 176 ? -16.435 -2.691 33.818 1.00 63.25 176 LEU A O 1
ATOM 1369 N N . SER A 1 177 ? -15.901 -0.966 35.178 1.00 71.06 177 SER A N 1
ATOM 1370 C CA . SER A 1 177 ? -14.551 -0.697 34.664 1.00 71.06 177 SER A CA 1
ATOM 1371 C C . SER A 1 177 ? -13.520 -0.979 35.762 1.00 71.06 177 SER A C 1
ATOM 1373 O O . SER A 1 177 ? -13.822 -0.819 36.950 1.00 71.06 177 SER A O 1
ATOM 1375 N N . ALA A 1 178 ? -12.319 -1.394 35.364 1.00 82.81 178 ALA A N 1
ATOM 1376 C CA . ALA A 1 178 ? -11.154 -1.509 36.239 1.00 82.81 178 ALA A CA 1
ATOM 1377 C C . ALA A 1 178 ? -10.047 -0.573 35.749 1.00 82.81 178 ALA A C 1
ATOM 1379 O O . ALA A 1 178 ? -9.866 -0.465 34.534 1.00 82.81 178 ALA A O 1
ATOM 1380 N N . ASP A 1 179 ? -9.317 0.072 36.666 1.00 87.19 179 ASP A N 1
ATOM 1381 C CA . ASP A 1 179 ? -8.182 0.934 36.303 1.00 87.19 179 ASP A CA 1
ATOM 1382 C C . ASP A 1 179 ? -7.070 0.106 35.643 1.00 87.19 179 ASP A C 1
ATOM 1384 O O . ASP A 1 179 ? -6.552 0.505 34.598 1.00 87.19 179 ASP A O 1
ATOM 1388 N N . THR A 1 180 ? -6.730 -1.051 36.223 1.00 90.62 180 THR A N 1
ATOM 1389 C CA . THR A 1 180 ? -5.722 -1.973 35.683 1.00 90.62 180 THR A CA 1
ATOM 1390 C C . THR A 1 180 ? -6.288 -3.372 35.454 1.00 90.62 180 THR A C 1
ATOM 1392 O O . THR A 1 180 ? -7.013 -3.932 36.284 1.00 90.62 180 THR A O 1
ATOM 1395 N N . ILE A 1 181 ? -5.945 -3.949 34.304 1.00 93.44 181 ILE A N 1
ATOM 1396 C CA . ILE A 1 181 ? -6.278 -5.325 33.933 1.00 93.44 181 ILE A CA 1
ATOM 1397 C C . ILE A 1 181 ? -4.972 -6.072 33.705 1.00 93.44 181 ILE A C 1
ATOM 1399 O O . ILE A 1 181 ? -4.187 -5.683 32.850 1.00 93.44 181 ILE A O 1
ATOM 1403 N N . GLY A 1 182 ? -4.745 -7.137 34.463 1.00 95.06 182 GLY A N 1
ATOM 1404 C CA . GLY A 1 182 ? -3.517 -7.916 34.418 1.00 95.06 182 GLY A CA 1
ATOM 1405 C C . GLY A 1 182 ? -3.330 -8.718 33.131 1.00 95.06 182 GLY A C 1
ATOM 1406 O O . GLY A 1 182 ? -4.235 -8.896 32.308 1.00 95.06 182 GLY A O 1
ATOM 1407 N N . THR A 1 183 ? -2.127 -9.253 32.996 1.00 97.56 183 THR A N 1
ATOM 1408 C CA . THR A 1 183 ? -1.700 -10.128 31.904 1.00 97.56 183 THR A CA 1
ATOM 1409 C C . THR A 1 183 ? -2.561 -11.394 31.891 1.00 97.56 183 THR A C 1
ATOM 1411 O O . THR A 1 183 ? -2.808 -11.994 32.938 1.00 97.56 183 THR A O 1
ATOM 1414 N N . GLU A 1 184 ? -3.060 -11.802 30.720 1.00 98.12 184 GLU A N 1
ATOM 1415 C CA . GLU A 1 184 ? -3.934 -12.983 30.544 1.00 98.12 184 GLU A CA 1
ATOM 1416 C C . GLU A 1 184 ? -5.216 -12.990 31.415 1.00 98.12 184 GLU A C 1
ATOM 1418 O O . GLU A 1 184 ? -5.862 -14.033 31.554 1.00 98.12 184 GLU A O 1
ATOM 1423 N N . ALA A 1 185 ? -5.614 -11.856 32.016 1.00 96.44 185 ALA A N 1
ATOM 1424 C CA . ALA A 1 185 ? -6.673 -11.796 33.032 1.00 96.44 185 ALA A CA 1
ATOM 1425 C C . ALA A 1 185 ? -7.987 -12.470 32.608 1.00 96.44 185 ALA A C 1
ATOM 1427 O O . ALA A 1 185 ? -8.632 -13.128 33.415 1.00 96.44 185 ALA A O 1
ATOM 1428 N N . PHE A 1 186 ? -8.368 -12.354 31.343 1.00 96.56 186 PHE A N 1
ATOM 1429 C CA . PHE A 1 186 ? -9.562 -12.924 30.725 1.00 96.56 186 PHE A CA 1
ATOM 1430 C C . PHE A 1 186 ? -9.237 -13.861 29.550 1.00 96.56 186 PHE A C 1
ATOM 1432 O O . PHE A 1 186 ? -10.143 -14.163 28.760 1.00 96.56 186 PHE A O 1
ATOM 1439 N N . GLU A 1 187 ? -7.994 -14.346 29.417 1.00 97.81 187 GLU A N 1
ATOM 1440 C CA . GLU A 1 187 ? -7.613 -15.216 28.296 1.00 97.81 187 GLU A CA 1
ATOM 1441 C C . GLU A 1 187 ? -8.466 -16.497 28.292 1.00 97.81 187 GLU A C 1
ATOM 1443 O O . GLU A 1 187 ? -8.630 -17.178 29.305 1.00 97.81 187 GLU A O 1
ATOM 1448 N N . GLY A 1 188 ? -9.071 -16.811 27.145 1.00 95.94 188 GLY A N 1
ATOM 1449 C CA . GLY A 1 188 ? -9.938 -17.971 26.953 1.00 95.94 188 GLY A CA 1
ATOM 1450 C C . GLY A 1 188 ? -11.234 -17.948 27.770 1.00 95.94 188 GLY A C 1
ATOM 1451 O O . GLY A 1 188 ? -11.855 -19.003 27.931 1.00 95.94 188 GLY A O 1
ATOM 1452 N N . SER A 1 189 ? -11.634 -16.790 28.305 1.00 94.31 189 SER A N 1
ATOM 1453 C CA . SER A 1 189 ? -12.891 -16.637 29.040 1.00 94.31 189 SER A CA 1
ATOM 1454 C C . SER A 1 189 ? -14.102 -16.468 28.110 1.00 94.31 189 SER A C 1
ATOM 1456 O O . SER A 1 189 ? -13.997 -16.069 26.949 1.00 94.31 189 SER A O 1
ATOM 1458 N N . GLY A 1 190 ? -15.300 -16.753 28.623 1.00 88.75 190 GLY A N 1
ATOM 1459 C CA . GLY A 1 190 ? -16.558 -16.576 27.887 1.00 88.75 190 GLY A CA 1
ATOM 1460 C C . GLY A 1 190 ? -17.092 -15.137 27.849 1.00 88.75 190 GLY A C 1
ATOM 1461 O O . GLY A 1 190 ? -18.262 -14.962 27.494 1.00 88.75 190 GLY A O 1
ATOM 1462 N N . ILE A 1 191 ? -16.307 -14.140 28.286 1.00 89.81 191 ILE A N 1
ATOM 1463 C CA . ILE A 1 191 ? -16.821 -12.801 28.587 1.00 89.81 191 ILE A CA 1
ATOM 1464 C C . ILE A 1 191 ? -17.272 -12.128 27.298 1.00 89.81 191 ILE A C 1
ATOM 1466 O O . ILE A 1 191 ? -16.522 -12.108 26.331 1.00 89.81 191 ILE A O 1
ATOM 1470 N N . MET A 1 192 ? -18.506 -11.619 27.261 1.00 85.69 192 MET A N 1
ATOM 1471 C CA . MET A 1 192 ? -19.075 -11.045 26.031 1.00 85.69 192 MET A CA 1
ATOM 1472 C C . MET A 1 192 ? -18.999 -9.521 25.970 1.00 85.69 192 MET A C 1
ATOM 1474 O O . MET A 1 192 ? -18.945 -8.949 24.881 1.00 85.69 192 MET A O 1
ATOM 1478 N N . THR A 1 193 ? -19.004 -8.869 27.131 1.00 80.00 193 THR A N 1
ATOM 1479 C CA . THR A 1 193 ? -19.036 -7.411 27.270 1.00 80.00 193 THR A CA 1
ATOM 1480 C C . THR A 1 193 ? -18.149 -6.980 28.427 1.00 80.00 193 THR A C 1
ATOM 1482 O O . THR A 1 193 ? -18.198 -7.591 29.497 1.00 80.00 193 THR A O 1
ATOM 1485 N N . PHE A 1 194 ? -17.399 -5.903 28.230 1.00 83.56 194 PHE A N 1
ATOM 1486 C CA . PHE A 1 194 ? -16.572 -5.258 29.243 1.00 83.56 194 PHE A CA 1
ATOM 1487 C C . PHE A 1 194 ? -16.535 -3.750 28.948 1.00 83.56 194 PHE A C 1
ATOM 1489 O O . PHE A 1 194 ? -16.581 -3.372 27.779 1.00 83.56 194 PHE A O 1
ATOM 1496 N N . SER A 1 195 ? -16.503 -2.892 29.973 1.00 80.06 195 SER A N 1
ATOM 1497 C CA . SER A 1 195 ? -16.330 -1.444 29.776 1.00 80.06 195 SER A CA 1
ATOM 1498 C C . SER A 1 195 ? -14.895 -1.044 30.032 1.00 80.06 195 SER A C 1
ATOM 1500 O O . SER A 1 195 ? -14.366 -1.314 31.104 1.00 80.06 195 SER A O 1
ATOM 1502 N N . PHE A 1 196 ? -14.331 -0.309 29.080 1.00 82.06 196 PHE A N 1
ATOM 1503 C CA . PHE A 1 196 ? -12.985 0.250 29.159 1.00 82.06 196 PHE A CA 1
ATOM 1504 C C . PHE A 1 196 ? -12.972 1.746 29.492 1.00 82.06 196 PHE A C 1
ATOM 1506 O O . PHE A 1 196 ? -11.922 2.365 29.392 1.00 82.06 196 PHE A O 1
ATOM 1513 N N . ARG A 1 197 ? -14.122 2.337 29.864 1.00 75.69 197 ARG A N 1
ATOM 1514 C CA . ARG A 1 197 ? -14.299 3.792 30.047 1.00 75.69 197 ARG A CA 1
ATOM 1515 C C . ARG A 1 197 ? -13.267 4.430 30.984 1.00 75.69 197 ARG A C 1
ATOM 1517 O O . ARG A 1 197 ? -12.856 5.559 30.735 1.00 75.69 197 ARG A O 1
ATOM 1524 N N . ASP A 1 198 ? -12.913 3.732 32.061 1.00 76.88 198 ASP A N 1
ATOM 1525 C CA . ASP A 1 198 ? -11.984 4.223 33.084 1.00 76.88 198 ASP A CA 1
ATOM 1526 C C . ASP A 1 198 ? -10.696 3.378 33.137 1.00 76.88 198 ASP A C 1
ATOM 1528 O O . ASP A 1 198 ? -9.898 3.509 34.063 1.00 76.88 198 ASP A O 1
ATOM 1532 N N . THR A 1 199 ? -10.485 2.491 32.156 1.00 86.25 199 THR A N 1
ATOM 1533 C CA . THR A 1 199 ? -9.311 1.615 32.118 1.00 86.25 199 THR A CA 1
ATOM 1534 C C . THR A 1 199 ? -8.082 2.401 31.688 1.00 86.25 199 THR A C 1
ATOM 1536 O O . THR A 1 199 ? -8.064 3.051 30.640 1.00 86.25 199 THR A O 1
ATOM 1539 N N . LYS A 1 200 ? -7.047 2.345 32.526 1.00 88.00 200 LYS A N 1
ATOM 1540 C CA . LYS A 1 200 ? -5.767 3.034 32.334 1.00 88.00 200 LYS A CA 1
ATOM 1541 C C . LYS A 1 200 ? -4.728 2.112 31.713 1.00 88.00 200 LYS A C 1
ATOM 1543 O O . LYS A 1 200 ? -3.928 2.574 30.907 1.00 88.00 200 LYS A O 1
ATOM 1548 N N . GLU A 1 201 ? -4.759 0.831 32.072 1.00 90.94 201 GLU A N 1
ATOM 1549 C CA . GLU A 1 201 ? -3.776 -0.158 31.637 1.00 90.94 201 GLU A CA 1
ATOM 1550 C C . GLU A 1 201 ? -4.423 -1.526 31.390 1.00 90.94 201 GLU A C 1
ATOM 1552 O O . GLU A 1 201 ? -5.270 -1.983 32.164 1.00 90.94 201 GLU A O 1
ATOM 1557 N N . ILE A 1 202 ? -4.001 -2.181 30.308 1.00 93.25 202 ILE A N 1
ATOM 1558 C CA . ILE A 1 202 ? -4.378 -3.549 29.954 1.00 93.25 202 ILE A CA 1
ATOM 1559 C C . ILE A 1 202 ? -3.089 -4.329 29.722 1.00 93.25 202 ILE A C 1
ATOM 1561 O O . ILE A 1 202 ? -2.305 -3.944 28.869 1.00 93.25 202 ILE A O 1
ATOM 1565 N N . GLY A 1 203 ? -2.882 -5.422 30.450 1.00 94.31 203 GLY A N 1
ATOM 1566 C CA . GLY A 1 203 ? -1.717 -6.286 30.304 1.00 94.31 203 GLY A CA 1
ATOM 1567 C C . GLY A 1 203 ? -1.735 -7.104 29.011 1.00 94.31 203 GLY A C 1
ATOM 1568 O O . GLY A 1 203 ? -2.766 -7.265 28.347 1.00 94.31 203 GLY A O 1
ATOM 1569 N N . ALA A 1 204 ? -0.582 -7.678 28.663 1.00 97.19 204 ALA A N 1
ATOM 1570 C CA . ALA A 1 204 ? -0.460 -8.517 27.475 1.00 97.19 204 ALA A CA 1
ATOM 1571 C C . ALA A 1 204 ? -1.441 -9.701 27.531 1.00 97.19 204 ALA A C 1
ATOM 1573 O O . ALA A 1 204 ? -1.683 -10.296 28.586 1.00 97.19 204 ALA A O 1
ATOM 1574 N N . ARG A 1 205 ? -2.035 -10.044 26.383 1.00 98.06 205 ARG A N 1
ATOM 1575 C CA . ARG A 1 205 ? -2.995 -11.157 26.236 1.00 98.06 205 ARG A CA 1
ATOM 1576 C C . ARG A 1 205 ? -4.233 -11.078 27.141 1.00 98.06 205 ARG A C 1
ATOM 1578 O O . ARG A 1 205 ? -4.946 -12.072 27.266 1.00 98.06 205 ARG A O 1
ATOM 1585 N N . ALA A 1 206 ? -4.524 -9.926 27.756 1.00 96.31 206 ALA A N 1
ATOM 1586 C CA . ALA A 1 206 ? -5.571 -9.790 28.771 1.00 96.31 206 ALA A CA 1
ATOM 1587 C C . ALA A 1 206 ? -6.927 -10.370 28.350 1.00 96.31 206 ALA A C 1
ATOM 1589 O O . ALA A 1 206 ? -7.577 -11.010 29.159 1.00 96.31 206 ALA A O 1
ATOM 1590 N N . PHE A 1 207 ? -7.348 -10.210 27.098 1.00 96.69 207 PHE A N 1
ATOM 1591 C CA . PHE A 1 207 ? -8.609 -10.720 26.554 1.00 96.69 207 PHE A CA 1
ATOM 1592 C C . PHE A 1 207 ? -8.408 -11.744 25.431 1.00 96.69 207 PHE A C 1
ATOM 1594 O O . PHE A 1 207 ? -9.351 -12.032 24.695 1.00 96.69 207 PHE A O 1
ATOM 1601 N N . LYS A 1 208 ? -7.214 -12.328 25.286 1.00 98.00 208 LYS A N 1
ATOM 1602 C CA . LYS A 1 208 ? -6.912 -13.272 24.203 1.00 98.00 208 LYS A CA 1
ATOM 1603 C C . LYS A 1 208 ? -7.913 -14.436 24.168 1.00 98.00 208 LYS A C 1
ATOM 1605 O O . LYS A 1 208 ? -8.245 -15.013 25.195 1.00 98.00 208 LYS A O 1
ATOM 1610 N N . ASN A 1 209 ? -8.401 -14.827 22.994 1.00 97.00 209 ASN A N 1
ATOM 1611 C CA . ASN A 1 209 ? -9.390 -15.895 22.796 1.00 97.00 209 ASN A CA 1
ATOM 1612 C C . ASN A 1 209 ? -10.696 -15.715 23.602 1.00 97.00 209 ASN A C 1
ATOM 1614 O O . ASN A 1 209 ? -11.380 -16.701 23.902 1.00 97.00 209 ASN A O 1
ATOM 1618 N N . SER A 1 210 ? -11.050 -14.479 23.971 1.00 95.56 210 SER A N 1
ATOM 1619 C CA . SER A 1 210 ? -12.298 -14.186 24.680 1.00 95.56 210 SER A CA 1
ATOM 1620 C C . SER A 1 210 ? -13.511 -14.144 23.738 1.00 95.56 210 SER A C 1
ATOM 1622 O O . SER A 1 210 ? -13.395 -14.187 22.509 1.00 95.56 210 SER A O 1
ATOM 1624 N N . LYS A 1 211 ? -14.719 -14.051 24.304 1.00 93.06 211 LYS A N 1
ATOM 1625 C CA . LYS A 1 211 ? -15.969 -13.864 23.540 1.00 93.06 211 LYS A CA 1
ATOM 1626 C C . LYS A 1 211 ? -16.417 -12.405 23.453 1.00 93.06 211 LYS A C 1
ATOM 1628 O O . LYS A 1 211 ? -17.585 -12.161 23.135 1.00 93.06 211 LYS A O 1
ATOM 1633 N N . LEU A 1 212 ? -15.505 -11.465 23.722 1.00 91.06 212 LEU A N 1
ATOM 1634 C CA . LEU A 1 212 ? -15.780 -10.034 23.755 1.00 91.06 212 LEU A CA 1
ATOM 1635 C C . LEU A 1 212 ? -16.234 -9.564 22.372 1.00 91.06 212 LEU A C 1
ATOM 1637 O O . LEU A 1 212 ? -15.571 -9.870 21.388 1.00 91.06 212 LEU A O 1
ATOM 1641 N N . ARG A 1 213 ? -17.358 -8.839 22.295 1.00 89.12 213 ARG A N 1
ATOM 1642 C CA . ARG A 1 213 ? -17.969 -8.440 21.011 1.00 89.12 213 ARG A CA 1
ATOM 1643 C C . ARG A 1 213 ? -17.771 -6.979 20.629 1.00 89.12 213 ARG A C 1
ATOM 1645 O O . ARG A 1 213 ? -17.783 -6.665 19.444 1.00 89.12 213 ARG A O 1
ATOM 1652 N N . LEU A 1 214 ? -17.643 -6.093 21.607 1.00 86.56 214 LEU A N 1
ATOM 1653 C CA . LEU A 1 214 ? -17.620 -4.649 21.395 1.00 86.56 214 LEU A CA 1
ATOM 1654 C C . LEU A 1 214 ? -16.462 -4.044 22.175 1.00 86.56 214 LEU A C 1
ATOM 1656 O O . LEU A 1 214 ? -16.317 -4.309 23.369 1.00 86.56 214 LEU A O 1
ATOM 1660 N N . ILE A 1 215 ? -15.697 -3.203 21.491 1.00 86.19 215 ILE A N 1
ATOM 1661 C CA . ILE A 1 215 ? -14.789 -2.240 22.098 1.00 86.19 215 ILE A CA 1
ATOM 1662 C C . ILE A 1 215 ? -15.320 -0.860 21.738 1.00 86.19 215 ILE A C 1
ATOM 1664 O O . ILE A 1 215 ? -15.365 -0.510 20.559 1.00 86.19 215 ILE A O 1
ATOM 1668 N N . ASP A 1 216 ? -15.751 -0.109 22.748 1.00 79.38 216 ASP A N 1
ATOM 1669 C CA . ASP A 1 216 ? -16.278 1.240 22.580 1.00 79.38 216 ASP A CA 1
ATOM 1670 C C . ASP A 1 216 ? -15.431 2.239 23.369 1.00 79.38 216 ASP A C 1
ATOM 1672 O O . ASP A 1 216 ? -15.421 2.203 24.600 1.00 79.38 216 ASP A O 1
ATOM 1676 N N . ASN A 1 217 ? -14.723 3.095 22.632 1.00 75.25 217 ASN A N 1
ATOM 1677 C CA . ASN A 1 217 ? -13.962 4.245 23.105 1.00 75.25 217 ASN A CA 1
ATOM 1678 C C . ASN A 1 217 ? -12.974 3.922 24.242 1.00 75.25 217 ASN A C 1
ATOM 1680 O O . ASN A 1 217 ? -13.257 4.149 25.422 1.00 75.25 217 ASN A O 1
ATOM 1684 N N . LEU A 1 218 ? -11.801 3.387 23.891 1.00 82.62 218 LEU A N 1
ATOM 1685 C CA . LEU A 1 218 ? -10.767 3.068 24.874 1.00 82.62 218 LEU A CA 1
ATOM 1686 C C . LEU A 1 218 ? -10.166 4.350 25.466 1.00 82.62 218 LEU A C 1
ATOM 1688 O O . LEU A 1 218 ? -9.718 5.242 24.749 1.00 82.62 218 LEU A O 1
ATOM 1692 N N . SER A 1 219 ? -10.099 4.425 26.797 1.00 80.06 219 SER A N 1
ATOM 1693 C CA . SER A 1 219 ? -9.489 5.561 27.500 1.00 80.06 219 SER A CA 1
ATOM 1694 C C . SER A 1 219 ? -7.977 5.439 27.720 1.00 80.06 219 SER A C 1
ATOM 1696 O O . SER A 1 219 ? -7.378 6.362 28.282 1.00 80.06 219 SER A O 1
ATOM 1698 N N . LEU A 1 220 ? -7.377 4.311 27.330 1.00 86.88 220 LEU A N 1
ATOM 1699 C CA . LEU A 1 220 ? -5.979 3.952 27.587 1.00 86.88 220 LEU A CA 1
ATOM 1700 C C . LEU A 1 220 ? -5.035 4.350 26.436 1.00 86.88 220 LEU A C 1
ATOM 1702 O O . LEU A 1 220 ? -5.438 4.297 25.275 1.00 86.88 220 LEU A O 1
ATOM 1706 N N . PRO A 1 221 ? -3.767 4.693 26.735 1.00 88.44 221 PRO A N 1
ATOM 1707 C CA . PRO A 1 221 ? -2.794 5.102 25.722 1.00 88.44 221 PRO A CA 1
ATOM 1708 C C . PRO A 1 221 ? -2.199 3.937 24.918 1.00 88.44 221 PRO A C 1
ATOM 1710 O O . PRO A 1 221 ? -1.839 4.130 23.759 1.00 88.44 221 PRO A O 1
ATOM 1713 N N . ILE A 1 222 ? -2.074 2.742 25.506 1.00 92.00 222 ILE A N 1
ATOM 1714 C CA . ILE A 1 222 ? -1.367 1.603 24.898 1.00 92.00 222 ILE A CA 1
ATOM 1715 C C . ILE A 1 222 ? -2.237 0.353 24.958 1.00 92.00 222 ILE A C 1
ATOM 1717 O O . ILE A 1 222 ? -2.614 -0.085 26.043 1.00 92.00 222 ILE A O 1
ATOM 1721 N N . ILE A 1 223 ? -2.507 -0.247 23.800 1.00 94.25 223 ILE A N 1
ATOM 1722 C CA . ILE A 1 223 ? -3.101 -1.581 23.704 1.00 94.25 223 ILE A CA 1
ATOM 1723 C C . ILE A 1 223 ? -1.962 -2.591 23.627 1.00 94.25 223 ILE A C 1
ATOM 1725 O O . ILE A 1 223 ? -1.265 -2.642 22.614 1.00 94.25 223 ILE A O 1
ATOM 1729 N N . SER A 1 224 ? -1.782 -3.371 24.693 1.00 95.75 224 SER A N 1
ATOM 1730 C CA . SER A 1 224 ? -0.629 -4.260 24.834 1.00 95.75 224 SER A CA 1
ATOM 1731 C C . SER A 1 224 ? -0.609 -5.460 23.884 1.00 95.75 224 SER A C 1
ATOM 1733 O O . SER A 1 224 ? -1.624 -5.840 23.293 1.00 95.75 224 SER A O 1
ATOM 1735 N N . GLU A 1 225 ? 0.569 -6.079 23.775 1.00 97.56 225 GLU A N 1
ATOM 1736 C CA . GLU A 1 225 ? 0.830 -7.258 22.947 1.00 97.56 225 GLU A CA 1
ATOM 1737 C C . GLU A 1 225 ? -0.252 -8.339 23.105 1.00 97.56 225 GLU A C 1
ATOM 1739 O O . GLU A 1 225 ? -0.588 -8.781 24.210 1.00 97.56 225 GLU A O 1
ATOM 1744 N N . GLU A 1 226 ? -0.816 -8.765 21.971 1.00 98.00 226 GLU A N 1
ATOM 1745 C CA . GLU A 1 226 ? -1.875 -9.777 21.884 1.00 98.00 226 GLU A CA 1
ATOM 1746 C C . GLU A 1 226 ? -3.116 -9.532 22.770 1.00 98.00 226 GLU A C 1
ATOM 1748 O O . GLU A 1 226 ? -3.896 -10.465 22.988 1.00 98.00 226 GLU A O 1
ATOM 1753 N N . ALA A 1 227 ? -3.333 -8.312 23.284 1.00 96.62 227 ALA A N 1
ATOM 1754 C CA . ALA A 1 227 ? -4.361 -8.024 24.289 1.00 96.62 227 ALA A CA 1
ATOM 1755 C C . ALA A 1 227 ? -5.744 -8.566 23.912 1.00 96.62 227 ALA A C 1
ATOM 1757 O O . ALA A 1 227 ? -6.445 -9.086 24.775 1.00 96.62 227 ALA A O 1
ATOM 1758 N N . PHE A 1 228 ? -6.115 -8.516 22.634 1.00 97.12 228 PHE A N 1
ATOM 1759 C CA . PHE A 1 228 ? -7.400 -8.981 22.122 1.00 97.12 228 PHE A CA 1
ATOM 1760 C C . PHE A 1 228 ? -7.287 -10.136 21.118 1.00 97.12 228 PHE A C 1
ATOM 1762 O O . PHE A 1 228 ? -8.295 -10.515 20.519 1.00 97.12 228 PHE A O 1
ATOM 1769 N N . ALA A 1 229 ? -6.112 -10.744 20.945 1.00 98.00 229 ALA A N 1
ATOM 1770 C CA . ALA A 1 229 ? -5.879 -11.725 19.888 1.00 98.00 229 ALA A CA 1
ATOM 1771 C C . ALA A 1 229 ? -6.871 -12.910 19.938 1.00 98.00 229 ALA A C 1
ATOM 1773 O O . ALA A 1 229 ? -7.113 -13.479 20.995 1.00 98.00 229 ALA A O 1
ATOM 1774 N N . GLY A 1 230 ? -7.460 -13.310 18.811 1.00 97.06 230 GLY A N 1
ATOM 1775 C CA . GLY A 1 230 ? -8.411 -14.421 18.692 1.00 97.06 230 GLY A CA 1
ATOM 1776 C C . GLY A 1 230 ? -9.792 -14.156 19.304 1.00 97.06 230 GLY A C 1
ATOM 1777 O O . GLY A 1 230 ? -10.593 -15.086 19.430 1.00 97.06 230 GLY A O 1
ATOM 1778 N N . SER A 1 231 ? -10.080 -12.919 19.719 1.00 96.25 231 SER A N 1
ATOM 1779 C CA . SER A 1 231 ? -11.372 -12.560 20.313 1.00 96.25 231 SER A CA 1
ATOM 1780 C C . SER A 1 231 ? -12.466 -12.385 19.259 1.00 96.25 231 SER A C 1
ATOM 1782 O O . SER A 1 231 ? -12.211 -11.958 18.134 1.00 96.25 231 SER A O 1
ATOM 1784 N N . SER A 1 232 ? -13.717 -12.648 19.643 1.00 93.88 232 SER A N 1
ATOM 1785 C CA . SER A 1 232 ? -14.905 -12.495 18.777 1.00 93.88 232 SER A CA 1
ATOM 1786 C C . SER A 1 232 ? -15.395 -11.043 18.637 1.00 93.88 232 SER A C 1
ATOM 1788 O O . SER A 1 232 ? -16.603 -10.781 18.656 1.00 93.88 232 SER A O 1
ATOM 1790 N N . ILE A 1 233 ? -14.463 -10.091 18.533 1.00 93.62 233 ILE A N 1
ATOM 1791 C CA . ILE A 1 233 ? -14.780 -8.663 18.469 1.00 93.62 233 ILE A CA 1
ATOM 1792 C C . ILE A 1 233 ? -15.424 -8.359 17.124 1.00 93.62 233 ILE A C 1
ATOM 1794 O O . ILE A 1 233 ? -14.854 -8.662 16.085 1.00 93.62 233 ILE A O 1
ATOM 1798 N N . GLN A 1 234 ? -16.601 -7.740 17.160 1.00 92.25 234 GLN A N 1
ATOM 1799 C CA . GLN A 1 234 ? -17.392 -7.374 15.988 1.00 92.25 234 GLN A CA 1
ATOM 1800 C C . GLN A 1 234 ? -17.230 -5.903 15.625 1.00 92.25 234 GLN A C 1
ATOM 1802 O O . GLN A 1 234 ? -17.139 -5.575 14.446 1.00 92.25 234 GLN A O 1
ATOM 1807 N N . THR A 1 235 ? -17.158 -5.035 16.633 1.00 87.56 235 THR A N 1
ATOM 1808 C CA . THR A 1 235 ? -17.041 -3.585 16.458 1.00 87.56 235 THR A CA 1
ATOM 1809 C C . THR A 1 235 ? -15.907 -3.057 17.322 1.00 87.56 235 THR A C 1
ATOM 1811 O O . THR A 1 235 ? -15.827 -3.387 18.510 1.00 87.56 235 THR A O 1
ATOM 1814 N N . VAL A 1 236 ? -15.055 -2.224 16.724 1.00 88.69 236 VAL A N 1
ATOM 1815 C CA . VAL A 1 236 ? -13.947 -1.545 17.399 1.00 88.69 236 VAL A CA 1
ATOM 1816 C C . VAL A 1 236 ? -14.055 -0.047 17.175 1.00 88.69 236 VAL A C 1
ATOM 1818 O O . VAL A 1 236 ? -14.029 0.419 16.041 1.00 88.69 236 VAL A O 1
ATOM 1821 N N . ASN A 1 237 ? -14.121 0.691 18.276 1.00 85.56 237 ASN A N 1
ATOM 1822 C CA . ASN A 1 237 ? -13.900 2.125 18.338 1.00 85.56 237 ASN A CA 1
ATOM 1823 C C . ASN A 1 237 ? -12.748 2.373 19.322 1.00 85.56 237 ASN A C 1
ATOM 1825 O O . ASN A 1 237 ? -12.923 2.212 20.530 1.00 85.56 237 ASN A O 1
ATOM 1829 N N . LEU A 1 238 ? -11.561 2.702 18.805 1.00 85.12 238 LEU A N 1
ATOM 1830 C CA . LEU A 1 238 ? -10.353 2.861 19.622 1.00 85.12 238 LEU A CA 1
ATOM 1831 C C . LEU A 1 238 ? -10.383 4.133 20.480 1.00 85.12 238 LEU A C 1
ATOM 1833 O O . LEU A 1 238 ? -9.729 4.161 21.512 1.00 85.12 238 LEU A O 1
ATOM 1837 N N . GLY A 1 239 ? -11.180 5.143 20.125 1.00 78.50 239 GLY A N 1
ATOM 1838 C CA . GLY A 1 239 ? -11.154 6.440 20.802 1.00 78.50 239 GLY A CA 1
ATOM 1839 C C . GLY A 1 239 ? -9.959 7.311 20.400 1.00 78.50 239 GLY A C 1
ATOM 1840 O O . GLY A 1 239 ? -9.137 6.945 19.562 1.00 78.50 239 GLY A O 1
ATOM 1841 N N . ASP A 1 240 ? -9.880 8.502 20.988 1.00 81.44 240 ASP A N 1
ATOM 1842 C CA . ASP A 1 240 ? -8.870 9.529 20.699 1.00 81.44 240 ASP A CA 1
ATOM 1843 C C . ASP A 1 240 ? -7.600 9.408 21.557 1.00 81.44 240 ASP A C 1
ATOM 1845 O O . ASP A 1 240 ? -6.583 10.032 21.254 1.00 81.44 240 ASP A O 1
ATOM 1849 N N . ARG A 1 241 ? -7.646 8.610 22.630 1.00 85.62 241 ARG A N 1
ATOM 1850 C CA . ARG A 1 241 ? -6.537 8.463 23.584 1.00 85.62 241 ARG A CA 1
ATOM 1851 C C . ARG A 1 241 ? -5.529 7.385 23.227 1.00 85.62 241 ARG A C 1
ATOM 1853 O O . ARG A 1 241 ? -4.423 7.433 23.763 1.00 85.62 241 ARG A O 1
ATOM 1860 N N . VAL A 1 242 ? -5.890 6.429 22.374 1.00 88.88 242 VAL A N 1
ATOM 1861 C CA . VAL A 1 242 ? -4.981 5.351 21.975 1.00 88.88 242 VAL A CA 1
ATOM 1862 C C . VAL A 1 242 ? -3.848 5.945 21.138 1.00 88.88 242 VAL A C 1
ATOM 1864 O O . VAL A 1 242 ? -4.066 6.557 20.098 1.00 88.88 242 VAL A O 1
ATOM 1867 N N . GLN A 1 243 ? -2.623 5.769 21.623 1.00 89.25 243 GLN A N 1
ATOM 1868 C CA . GLN A 1 243 ? -1.391 6.221 20.980 1.00 89.25 243 GLN A CA 1
ATOM 1869 C C . GLN A 1 243 ? -0.638 5.052 20.357 1.00 89.25 243 GLN A C 1
ATOM 1871 O O . GLN A 1 243 ? -0.082 5.196 19.277 1.00 89.25 243 GLN A O 1
ATOM 1876 N N . THR A 1 244 ? -0.634 3.884 21.003 1.00 91.88 244 THR A N 1
ATOM 1877 C CA . THR A 1 244 ? 0.122 2.721 20.527 1.00 91.88 244 THR A CA 1
ATOM 1878 C C . THR A 1 244 ? -0.748 1.476 20.504 1.00 91.88 244 THR A C 1
ATOM 1880 O O . THR A 1 244 ? -1.401 1.132 21.490 1.00 91.88 244 THR A O 1
ATOM 1883 N N . ILE A 1 245 ? -0.718 0.775 19.375 1.00 94.56 245 ILE A N 1
ATOM 1884 C CA . ILE A 1 245 ? -1.266 -0.567 19.206 1.00 94.56 245 ILE A CA 1
ATOM 1885 C C . ILE A 1 245 ? -0.072 -1.503 19.062 1.00 94.56 245 ILE A C 1
ATOM 1887 O O . ILE A 1 245 ? 0.597 -1.496 18.027 1.00 94.56 245 ILE A O 1
ATOM 1891 N N . GLU A 1 246 ? 0.225 -2.262 20.114 1.00 96.56 246 GLU A N 1
ATOM 1892 C CA . GLU A 1 246 ? 1.384 -3.150 20.145 1.00 96.56 246 GLU A CA 1
ATOM 1893 C C . GLU A 1 246 ? 1.198 -4.392 19.263 1.00 96.56 246 GLU A C 1
ATOM 1895 O O . GLU A 1 246 ? 0.160 -4.622 18.628 1.00 96.56 246 GLU A O 1
ATOM 1900 N N . LYS A 1 247 ? 2.266 -5.191 19.201 1.00 97.62 247 LYS A N 1
ATOM 1901 C CA . LYS A 1 247 ? 2.382 -6.353 18.333 1.00 97.62 247 LYS A CA 1
ATOM 1902 C C . LYS A 1 247 ? 1.180 -7.281 18.500 1.00 97.62 247 LYS A C 1
ATOM 1904 O O . LYS A 1 247 ? 0.822 -7.678 19.607 1.00 97.62 247 LYS A O 1
ATOM 1909 N N . GLU A 1 248 ? 0.562 -7.636 17.376 1.00 98.00 248 GLU A N 1
ATOM 1910 C CA . GLU A 1 248 ? -0.498 -8.652 17.315 1.00 98.00 248 GLU A CA 1
ATOM 1911 C C . GLU A 1 248 ? -1.716 -8.388 18.231 1.00 98.00 248 GLU A C 1
ATOM 1913 O O . GLU A 1 248 ? -2.498 -9.302 18.497 1.00 98.00 248 GLU A O 1
ATOM 1918 N N . ALA A 1 249 ? -1.926 -7.139 18.672 1.00 97.12 249 ALA A N 1
ATOM 1919 C CA . ALA A 1 249 ? -2.976 -6.751 19.618 1.00 97.12 249 ALA A CA 1
ATOM 1920 C C . ALA A 1 249 ? -4.380 -7.258 19.238 1.00 97.12 249 ALA A C 1
ATOM 1922 O O . ALA A 1 249 ? -5.106 -7.741 20.104 1.00 97.12 249 ALA A O 1
ATOM 1923 N N . PHE A 1 250 ? -4.743 -7.207 17.952 1.00 97.19 250 PHE A N 1
ATOM 1924 C CA . PHE A 1 250 ? -6.014 -7.692 17.400 1.00 97.19 250 PHE A CA 1
ATOM 1925 C C . PHE A 1 250 ? -5.842 -8.891 16.454 1.00 97.19 250 PHE A C 1
ATOM 1927 O O . PHE A 1 250 ? -6.735 -9.170 15.649 1.00 97.19 250 PHE A O 1
ATOM 1934 N N . ARG A 1 251 ? -4.730 -9.636 16.547 1.00 97.94 251 ARG A N 1
ATOM 1935 C CA . ARG A 1 251 ? -4.472 -10.803 15.687 1.00 97.94 251 ARG A CA 1
ATOM 1936 C C . ARG A 1 251 ? -5.648 -11.782 15.727 1.00 97.94 251 ARG A C 1
ATOM 1938 O O . ARG A 1 251 ? -6.151 -12.092 16.795 1.00 97.94 251 ARG A O 1
ATOM 1945 N N . ASP A 1 252 ? -6.084 -12.297 14.588 1.00 97.38 252 ASP A N 1
ATOM 1946 C CA . ASP A 1 252 ? -7.180 -13.255 14.423 1.00 97.38 252 ASP A CA 1
ATOM 1947 C C . ASP A 1 252 ? -8.537 -12.805 15.000 1.00 97.38 252 ASP A C 1
ATOM 1949 O O . ASP A 1 252 ? -9.405 -13.649 15.244 1.00 97.38 252 ASP A O 1
ATOM 1953 N N . CYS A 1 253 ? -8.781 -11.495 15.157 1.00 96.81 253 CYS A N 1
ATOM 1954 C CA . CYS A 1 253 ? -10.117 -10.942 15.437 1.00 96.81 253 CYS A CA 1
ATOM 1955 C C . CYS A 1 253 ? -11.020 -11.052 14.195 1.00 96.81 253 CYS A C 1
ATOM 1957 O O . CYS A 1 253 ? -11.408 -10.071 13.560 1.00 96.81 253 CYS A O 1
ATOM 1959 N N . SER A 1 254 ? -11.329 -12.292 13.813 1.00 94.50 254 SER A N 1
ATOM 1960 C CA . SER A 1 254 ? -11.942 -12.653 12.530 1.00 94.50 254 SER A CA 1
ATOM 1961 C C . SER A 1 254 ? -13.360 -12.114 12.350 1.00 94.50 254 SER A C 1
ATOM 1963 O O . SER A 1 254 ? -13.815 -11.987 11.214 1.00 94.50 254 SER A O 1
ATOM 1965 N N . ASP A 1 255 ? -14.041 -11.790 13.449 1.00 93.62 255 ASP A N 1
ATOM 1966 C CA . ASP A 1 255 ? -15.419 -11.298 13.466 1.00 93.62 255 ASP A CA 1
ATOM 1967 C C . ASP A 1 255 ? -15.509 -9.767 13.309 1.00 93.62 255 ASP A C 1
ATOM 1969 O O . ASP A 1 255 ? -16.620 -9.246 13.235 1.00 93.62 255 ASP A O 1
ATOM 1973 N N . MET A 1 256 ? -14.377 -9.046 13.233 1.00 93.25 256 MET A N 1
ATOM 1974 C CA . MET A 1 256 ? -14.345 -7.579 13.179 1.00 93.25 256 MET A CA 1
ATOM 1975 C C . MET A 1 256 ? -14.944 -7.086 11.864 1.00 93.25 256 MET A C 1
ATOM 1977 O O . MET A 1 256 ? -14.360 -7.280 10.802 1.00 93.25 256 MET A O 1
ATOM 1981 N N . MET A 1 257 ? -16.118 -6.462 11.921 1.00 86.19 257 MET A N 1
ATOM 1982 C CA . MET A 1 257 ? -16.884 -6.055 10.748 1.00 86.19 257 MET A CA 1
ATOM 1983 C C . MET A 1 257 ? -16.768 -4.557 10.481 1.00 86.19 257 MET A C 1
ATOM 1985 O O . MET A 1 257 ? -16.737 -3.735 11.391 1.00 86.19 257 MET A O 1
ATOM 1989 N N . GLY A 1 258 ? -16.839 -4.203 9.198 1.00 85.94 258 GLY A N 1
ATOM 1990 C CA . GLY A 1 258 ? -17.049 -2.824 8.767 1.00 85.94 258 GLY A CA 1
ATOM 1991 C C . GLY A 1 258 ? -15.754 -2.062 8.514 1.00 85.94 258 GLY A C 1
ATOM 1992 O O . GLY A 1 258 ? -14.830 -2.593 7.890 1.00 85.94 258 GLY A O 1
ATOM 1993 N N . ARG A 1 259 ? -15.755 -0.792 8.917 1.00 88.12 259 ARG A N 1
ATOM 1994 C CA . ARG A 1 259 ? -14.679 0.173 8.702 1.00 88.12 259 ARG A CA 1
ATOM 1995 C C . ARG A 1 259 ? -13.908 0.380 10.004 1.00 88.12 259 ARG A C 1
ATOM 1997 O O . ARG A 1 259 ? -14.525 0.600 11.041 1.00 88.12 259 ARG A O 1
ATOM 2004 N N . LEU A 1 260 ? -12.583 0.316 9.925 1.00 90.25 260 LEU A N 1
ATOM 2005 C CA . LEU A 1 260 ? -11.664 0.665 11.004 1.00 90.25 260 LEU A CA 1
ATOM 2006 C C . LEU A 1 260 ? -11.067 2.045 10.719 1.00 90.25 260 LEU A C 1
ATOM 2008 O O . LEU A 1 260 ? -10.333 2.222 9.744 1.00 90.25 260 LEU A O 1
ATOM 2012 N N . ASP A 1 261 ? -11.378 3.009 11.577 1.00 87.06 261 ASP A N 1
ATOM 2013 C CA . ASP A 1 261 ? -10.808 4.350 11.525 1.00 87.06 261 ASP A CA 1
ATOM 2014 C C . ASP A 1 261 ? -9.645 4.458 12.510 1.00 87.06 261 ASP A C 1
ATOM 2016 O O . ASP A 1 261 ? -9.816 4.315 13.720 1.00 87.06 261 ASP A O 1
ATOM 2020 N N . LEU A 1 262 ? -8.448 4.689 11.974 1.00 86.12 262 LEU A N 1
ATOM 2021 C CA . LEU A 1 262 ? -7.245 4.966 12.751 1.00 86.12 262 LEU A CA 1
ATOM 2022 C C . LEU A 1 262 ? -7.045 6.487 12.819 1.00 86.12 262 LEU A C 1
ATOM 2024 O O . LEU A 1 262 ? -7.395 7.200 11.882 1.00 86.12 262 LEU A O 1
ATOM 2028 N N . MET A 1 263 ? -6.476 6.997 13.913 1.00 79.12 263 MET A N 1
ATOM 2029 C CA . MET A 1 263 ? -6.186 8.436 14.093 1.00 79.12 263 MET A CA 1
ATOM 2030 C C . MET A 1 263 ? -4.698 8.736 13.866 1.00 79.12 263 MET A C 1
ATOM 2032 O O . MET A 1 263 ? -3.871 7.828 13.932 1.00 79.12 263 MET A O 1
ATOM 2036 N N . SER A 1 264 ? -4.342 10.004 13.629 1.00 65.38 264 SER A N 1
ATOM 2037 C CA . SER A 1 264 ? -2.983 10.427 13.236 1.00 65.38 264 SER A CA 1
ATOM 2038 C C . SER A 1 264 ? -1.877 10.080 14.231 1.00 65.38 264 SER A C 1
ATOM 2040 O O . SER A 1 264 ? -0.745 9.878 13.811 1.00 65.38 264 SER A O 1
ATOM 2042 N N . GLU A 1 265 ? -2.201 10.000 15.520 1.00 69.56 265 GLU A N 1
ATOM 2043 C CA . GLU A 1 265 ? -1.227 9.769 16.594 1.00 69.56 265 GLU A CA 1
ATOM 2044 C C . GLU A 1 265 ? -0.928 8.277 16.833 1.00 69.56 265 GLU A C 1
ATOM 2046 O O . GLU A 1 265 ? -0.111 7.948 17.691 1.00 69.56 265 GLU A O 1
ATOM 2051 N N . HIS A 1 266 ? -1.586 7.364 16.102 1.00 79.50 266 HIS A N 1
ATOM 2052 C CA . HIS A 1 266 ? -1.438 5.928 16.332 1.00 79.50 266 HIS A CA 1
ATOM 2053 C C . HIS A 1 266 ? -0.115 5.391 15.775 1.00 79.50 266 HIS A C 1
ATOM 2055 O O . HIS A 1 266 ? 0.104 5.344 14.564 1.00 79.50 266 HIS A O 1
ATOM 2061 N N . THR A 1 267 ? 0.721 4.868 16.666 1.00 87.25 267 THR A N 1
ATOM 2062 C CA . THR A 1 267 ? 1.808 3.944 16.344 1.00 87.25 267 THR A CA 1
ATOM 2063 C C . THR A 1 267 ? 1.238 2.531 16.263 1.00 87.25 267 THR A C 1
ATOM 2065 O O . THR A 1 267 ? 0.666 2.032 17.230 1.00 87.25 267 THR A O 1
ATOM 2068 N N . ILE A 1 268 ? 1.373 1.884 15.104 1.00 92.44 268 ILE A N 1
ATOM 2069 C CA . ILE A 1 268 ? 0.842 0.537 14.854 1.00 92.44 268 ILE A CA 1
ATOM 2070 C C . ILE A 1 268 ? 2.015 -0.418 14.670 1.00 92.44 268 ILE A C 1
ATOM 2072 O O . ILE A 1 268 ? 2.800 -0.260 13.736 1.00 92.44 268 ILE A O 1
ATOM 2076 N N . GLU A 1 269 ? 2.133 -1.396 15.564 1.00 95.38 269 GLU A N 1
ATOM 2077 C CA . GLU A 1 269 ? 3.179 -2.416 15.531 1.00 95.38 269 GLU A CA 1
ATOM 2078 C C . GLU A 1 269 ? 2.847 -3.594 14.595 1.00 95.38 269 GLU A C 1
ATOM 2080 O O . GLU A 1 269 ? 1.744 -3.726 14.051 1.00 95.38 269 GLU A O 1
ATOM 2085 N N . SER A 1 270 ? 3.841 -4.458 14.374 1.00 96.75 270 SER A N 1
ATOM 2086 C CA . SER A 1 270 ? 3.740 -5.604 13.467 1.00 96.75 270 SER A CA 1
ATOM 2087 C C . SER A 1 270 ? 2.580 -6.539 13.828 1.00 96.75 270 SER A C 1
ATOM 2089 O O . SER A 1 270 ? 2.315 -6.822 14.999 1.00 96.75 270 SER A O 1
ATOM 2091 N N . GLY A 1 271 ? 1.869 -7.030 12.812 1.00 97.00 271 GLY A N 1
ATOM 2092 C CA . GLY A 1 271 ? 0.780 -7.996 12.978 1.00 97.00 271 GLY A CA 1
ATOM 2093 C C . GLY A 1 271 ? -0.456 -7.494 13.736 1.00 97.00 271 GLY A C 1
ATOM 2094 O O . GLY A 1 271 ? -1.339 -8.304 14.017 1.00 97.00 271 GLY A O 1
ATOM 2095 N N . ALA A 1 272 ? -0.550 -6.199 14.072 1.00 96.88 272 ALA A N 1
ATOM 2096 C CA . ALA A 1 272 ? -1.602 -5.650 14.935 1.00 96.88 272 ALA A CA 1
ATOM 2097 C C . ALA A 1 272 ? -3.030 -6.065 14.535 1.00 96.88 272 ALA A C 1
ATOM 2099 O O . ALA A 1 272 ? -3.827 -6.353 15.420 1.00 96.88 272 ALA A O 1
ATOM 2100 N N . PHE A 1 273 ? -3.338 -6.160 13.236 1.00 97.31 273 PHE A N 1
ATOM 2101 C CA . PHE A 1 273 ? -4.643 -6.573 12.698 1.00 97.31 273 PHE A CA 1
ATOM 2102 C C . PHE A 1 273 ? -4.553 -7.815 11.793 1.00 97.31 273 PHE A C 1
ATOM 2104 O O . PHE A 1 273 ? -5.432 -8.051 10.961 1.00 97.31 273 PHE A O 1
ATOM 2111 N N . LYS A 1 274 ? -3.502 -8.630 11.944 1.00 98.00 274 LYS A N 1
ATOM 2112 C CA . LYS A 1 274 ? -3.318 -9.867 11.173 1.00 98.00 274 LYS A CA 1
ATOM 2113 C C . LYS A 1 274 ? -4.517 -10.795 11.369 1.00 98.00 274 LYS A C 1
ATOM 2115 O O . LYS A 1 274 ? -4.908 -11.056 12.495 1.00 98.00 274 LYS A O 1
ATOM 2120 N N . GLY A 1 275 ? -5.104 -11.332 10.307 1.00 97.19 275 GLY A N 1
ATOM 2121 C CA . GLY A 1 275 ? -6.188 -12.312 10.378 1.00 97.19 275 GLY A CA 1
ATOM 2122 C C . GLY A 1 275 ? -7.566 -11.726 10.709 1.00 97.19 275 GLY A C 1
ATOM 2123 O O . GLY A 1 275 ? -8.490 -12.490 10.996 1.00 97.19 275 GLY A O 1
ATOM 2124 N N . CYS A 1 276 ? -7.755 -10.403 10.635 1.00 97.06 276 CYS A N 1
ATOM 2125 C CA . CYS A 1 276 ? -9.065 -9.752 10.773 1.00 97.06 276 CYS A CA 1
ATOM 2126 C C . CYS A 1 276 ? -9.938 -9.979 9.522 1.00 97.06 276 CYS A C 1
ATOM 2128 O O . CYS A 1 276 ? -10.189 -9.087 8.714 1.00 97.06 276 CYS A O 1
ATOM 2130 N N . ARG A 1 277 ? -10.398 -11.220 9.333 1.00 95.56 277 ARG A N 1
ATOM 2131 C CA . ARG A 1 277 ? -11.010 -11.712 8.085 1.00 95.56 277 ARG A CA 1
ATOM 2132 C C . ARG A 1 277 ? -12.298 -11.008 7.658 1.00 95.56 277 ARG A C 1
ATOM 2134 O O . ARG A 1 277 ? -12.620 -11.089 6.478 1.00 95.56 277 ARG A O 1
ATOM 2141 N N . SER A 1 278 ? -13.039 -10.369 8.561 1.00 96.06 278 SER A N 1
ATOM 2142 C CA . SER A 1 278 ? -14.303 -9.674 8.244 1.00 96.06 278 SER A CA 1
ATOM 2143 C C . SER A 1 278 ? -14.151 -8.163 8.031 1.00 96.06 278 SER A C 1
ATOM 2145 O O . SER A 1 278 ? -15.126 -7.505 7.648 1.00 96.06 278 SER A O 1
ATOM 2147 N N . LEU A 1 279 ? -12.948 -7.620 8.247 1.00 95.69 279 LEU A N 1
ATOM 2148 C CA . LEU A 1 279 ? -12.657 -6.198 8.102 1.00 95.69 279 LEU A CA 1
ATOM 2149 C C . LEU A 1 279 ? -12.801 -5.805 6.632 1.00 95.69 279 LEU A C 1
ATOM 2151 O O . LEU A 1 279 ? -12.249 -6.487 5.775 1.00 95.69 279 LEU A O 1
ATOM 2155 N N . LYS A 1 280 ? -13.549 -4.735 6.333 1.00 94.25 280 LYS A N 1
ATOM 2156 C CA . LYS A 1 280 ? -13.844 -4.324 4.947 1.00 94.25 280 LYS A CA 1
ATOM 2157 C C . LYS A 1 280 ? -13.084 -3.088 4.507 1.00 94.25 280 LYS A C 1
ATOM 2159 O O . LYS A 1 280 ? -12.733 -2.986 3.336 1.00 94.25 280 LYS A O 1
ATOM 2164 N N . GLN A 1 281 ? -12.879 -2.130 5.402 1.00 94.00 281 GLN A N 1
ATOM 2165 C CA . GLN A 1 281 ? -12.261 -0.851 5.062 1.00 94.00 281 GLN A CA 1
ATOM 2166 C C . GLN A 1 281 ? -11.354 -0.386 6.190 1.00 94.00 281 GLN A C 1
ATOM 2168 O O . GLN A 1 281 ? -11.682 -0.578 7.361 1.00 94.00 281 GLN A O 1
ATOM 2173 N N . VAL A 1 282 ? -10.244 0.254 5.835 1.00 92.81 282 VAL A N 1
ATOM 2174 C CA . VAL A 1 282 ? -9.338 0.894 6.793 1.00 92.81 282 VAL A CA 1
ATOM 2175 C C . VAL A 1 282 ? -9.048 2.315 6.332 1.00 92.81 282 VAL A C 1
ATOM 2177 O O . VAL A 1 282 ? -8.695 2.527 5.172 1.00 92.81 282 VAL A O 1
ATOM 2180 N N . SER A 1 283 ? -9.172 3.276 7.243 1.00 89.31 283 SER A N 1
ATOM 2181 C CA . SER A 1 283 ? -8.782 4.668 7.016 1.00 89.31 283 SER A CA 1
ATOM 2182 C C . SER A 1 283 ? -7.550 5.017 7.847 1.00 89.31 283 SER A C 1
ATOM 2184 O O . SER A 1 283 ? -7.577 4.888 9.070 1.00 89.31 283 SER A O 1
ATOM 2186 N N . ILE A 1 284 ? -6.477 5.463 7.186 1.00 86.12 284 ILE A N 1
ATOM 2187 C CA . ILE A 1 284 ? -5.158 5.724 7.780 1.00 86.12 284 ILE A CA 1
ATOM 2188 C C . ILE A 1 284 ? -4.751 7.183 7.508 1.00 86.12 284 ILE A C 1
ATOM 2190 O O . ILE A 1 284 ? -4.307 7.502 6.406 1.00 86.12 284 ILE A O 1
ATOM 2194 N N . PRO A 1 285 ? -4.882 8.106 8.474 1.00 74.25 285 PRO A N 1
ATOM 2195 C CA . PRO A 1 285 ? -4.702 9.521 8.194 1.00 74.25 285 PRO A CA 1
ATOM 2196 C C . PRO A 1 285 ? -3.242 9.975 8.115 1.00 74.25 285 PRO A C 1
ATOM 2198 O O . PRO A 1 285 ? -3.026 10.860 7.312 1.00 74.25 285 PRO A O 1
ATOM 2201 N N . ARG A 1 286 ? -2.255 9.421 8.853 1.00 78.62 286 ARG A N 1
ATOM 2202 C CA . ARG A 1 286 ? -0.852 9.934 8.860 1.00 78.62 286 ARG A CA 1
ATOM 2203 C C . ARG A 1 286 ? 0.248 8.907 9.212 1.00 78.62 286 ARG A C 1
ATOM 2205 O O . ARG A 1 286 ? 1.147 9.193 9.997 1.00 78.62 286 ARG A O 1
ATOM 2212 N N . LEU A 1 287 ? 0.209 7.699 8.651 1.00 83.44 287 LEU A N 1
ATOM 2213 C CA . LEU A 1 287 ? 1.217 6.672 8.960 1.00 83.44 287 LEU A CA 1
ATOM 2214 C C . LEU A 1 287 ? 2.403 6.717 7.979 1.00 83.44 287 LEU A C 1
ATOM 2216 O O . LEU A 1 287 ? 2.193 6.647 6.771 1.00 83.44 287 LEU A O 1
ATOM 2220 N N . GLN A 1 288 ? 3.642 6.799 8.485 1.00 87.50 288 GLN A N 1
ATOM 2221 C CA . GLN A 1 288 ? 4.859 6.782 7.648 1.00 87.50 288 GLN A CA 1
ATOM 2222 C C . GLN A 1 288 ? 5.210 5.387 7.119 1.00 87.50 288 GLN A C 1
ATOM 2224 O O . GLN A 1 288 ? 5.695 5.265 5.989 1.00 87.50 288 GLN A O 1
ATOM 2229 N N . THR A 1 289 ? 4.956 4.358 7.933 1.00 91.06 289 THR A N 1
ATOM 2230 C CA . THR A 1 289 ? 5.296 2.963 7.647 1.00 91.06 289 THR A CA 1
ATOM 2231 C C . THR A 1 289 ? 4.151 2.044 8.039 1.00 91.06 289 THR A C 1
ATOM 2233 O O . THR A 1 289 ? 3.734 2.047 9.196 1.00 91.06 289 THR A O 1
ATOM 2236 N N . ILE A 1 290 ? 3.680 1.219 7.106 1.00 94.06 290 ILE A N 1
ATOM 2237 C CA . ILE A 1 290 ? 2.832 0.067 7.436 1.00 94.06 290 ILE A CA 1
ATOM 2238 C C . ILE A 1 290 ? 3.768 -1.093 7.745 1.00 94.06 290 ILE A C 1
ATOM 2240 O O . ILE A 1 290 ? 4.502 -1.542 6.863 1.00 94.06 290 ILE A O 1
ATOM 2244 N N . LYS A 1 291 ? 3.772 -1.527 9.005 1.00 96.19 291 LYS A N 1
ATOM 2245 C CA . LYS A 1 291 ? 4.718 -2.521 9.503 1.00 96.19 291 LYS A CA 1
ATOM 2246 C C . LYS A 1 291 ? 4.404 -3.937 9.026 1.00 96.19 291 LYS A C 1
ATOM 2248 O O . LYS A 1 291 ? 3.355 -4.238 8.452 1.00 96.19 291 LYS A O 1
ATOM 2253 N N . THR A 1 292 ? 5.374 -4.805 9.280 1.00 98.12 292 THR A N 1
ATOM 2254 C CA . THR A 1 292 ? 5.357 -6.210 8.892 1.00 98.12 292 THR A CA 1
ATOM 2255 C C . THR A 1 292 ? 4.067 -6.901 9.354 1.00 98.12 292 THR A C 1
ATOM 2257 O O . THR A 1 292 ? 3.667 -6.776 10.513 1.00 98.12 292 THR A O 1
ATOM 2260 N N . GLU A 1 293 ? 3.403 -7.616 8.444 1.00 98.12 293 GLU A N 1
ATOM 2261 C CA . GLU A 1 293 ? 2.157 -8.372 8.669 1.00 98.12 293 GLU A CA 1
ATOM 2262 C C . GLU A 1 293 ? 0.936 -7.585 9.206 1.00 98.12 293 GLU A C 1
ATOM 2264 O O . GLU A 1 293 ? -0.063 -8.215 9.558 1.00 98.12 293 GLU A O 1
ATOM 2269 N N . THR A 1 294 ? 0.957 -6.244 9.288 1.00 97.12 294 THR A N 1
ATOM 2270 C CA . THR A 1 294 ? -0.083 -5.462 9.997 1.00 97.12 294 THR A CA 1
ATOM 2271 C C . THR A 1 294 ? -1.520 -5.828 9.603 1.00 97.12 294 THR A C 1
ATOM 2273 O O . THR A 1 294 ? -2.358 -5.944 10.495 1.00 97.12 294 THR A O 1
ATOM 2276 N N . PHE A 1 295 ? -1.806 -6.054 8.317 1.00 97.62 295 PHE A N 1
ATOM 2277 C CA . PHE A 1 295 ? -3.119 -6.461 7.796 1.00 97.62 295 PHE A CA 1
ATOM 2278 C C . PHE A 1 295 ? -3.084 -7.821 7.073 1.00 97.62 295 PHE A C 1
ATOM 2280 O O . PHE A 1 295 ? -4.002 -8.139 6.317 1.00 97.62 295 PHE A O 1
ATOM 2287 N N . SER A 1 296 ? -2.056 -8.644 7.302 1.00 98.19 296 SER A N 1
ATOM 2288 C CA . SER A 1 296 ? -1.930 -9.961 6.664 1.00 98.19 296 SER A CA 1
ATOM 2289 C C . SER A 1 296 ? -3.157 -10.836 6.953 1.00 98.19 296 SER A C 1
ATOM 2291 O O . SER A 1 296 ? -3.607 -10.922 8.089 1.00 98.19 296 SER A O 1
ATOM 2293 N N . GLY A 1 297 ? -3.739 -11.495 5.952 1.00 97.75 297 GLY A N 1
ATOM 2294 C CA . GLY A 1 297 ? -4.898 -12.376 6.099 1.00 97.75 297 GLY A CA 1
ATOM 2295 C C . GLY A 1 297 ? -6.243 -11.663 6.291 1.00 97.75 297 GLY A C 1
ATOM 2296 O O . GLY A 1 297 ? -7.244 -12.329 6.586 1.00 97.75 297 GLY A O 1
ATOM 2297 N N . CYS A 1 298 ? -6.314 -10.339 6.111 1.00 97.56 298 CYS A N 1
ATOM 2298 C CA . CYS A 1 298 ? -7.565 -9.571 6.094 1.00 97.56 298 CYS A CA 1
ATOM 2299 C C . CYS A 1 298 ? -8.350 -9.808 4.790 1.00 97.56 298 CYS A C 1
ATOM 2301 O O . CYS A 1 298 ? -8.510 -8.927 3.951 1.00 97.56 298 CYS A O 1
ATOM 2303 N N . ARG A 1 299 ? -8.859 -11.030 4.605 1.00 96.38 299 ARG A N 1
ATOM 2304 C CA . ARG A 1 299 ? -9.401 -11.522 3.323 1.00 96.38 299 ARG A CA 1
ATOM 2305 C C . ARG A 1 299 ? -10.570 -10.722 2.741 1.00 96.38 299 ARG A C 1
ATOM 2307 O O . ARG A 1 299 ? -10.767 -10.770 1.532 1.00 96.38 299 ARG A O 1
ATOM 2314 N N . ASN A 1 300 ? -11.351 -10.020 3.566 1.00 96.06 300 ASN A N 1
ATOM 2315 C CA . ASN A 1 300 ? -12.455 -9.167 3.109 1.00 96.06 300 ASN A CA 1
ATOM 2316 C C . ASN A 1 300 ? -12.119 -7.676 3.046 1.00 96.06 300 ASN A C 1
ATOM 2318 O O . ASN A 1 300 ? -13.018 -6.892 2.740 1.00 96.06 300 ASN A O 1
ATOM 2322 N N . LEU A 1 301 ? -10.868 -7.283 3.302 1.00 97.25 301 LEU A N 1
ATOM 2323 C CA . LEU A 1 301 ? -10.450 -5.893 3.198 1.00 97.25 301 LEU A CA 1
ATOM 2324 C C . LEU A 1 301 ? -10.547 -5.475 1.736 1.00 97.25 301 LEU A C 1
ATOM 2326 O O . LEU A 1 301 ? -9.857 -6.037 0.902 1.00 97.25 301 LEU A O 1
ATOM 2330 N N . GLN A 1 302 ? -11.429 -4.528 1.434 1.00 95.44 302 GLN A N 1
ATOM 2331 C CA . GLN A 1 302 ? -11.716 -4.051 0.081 1.00 95.44 302 GLN A CA 1
ATOM 2332 C C . GLN A 1 302 ? -10.950 -2.778 -0.251 1.00 95.44 302 GLN A C 1
ATOM 2334 O O . GLN A 1 302 ? -10.531 -2.584 -1.391 1.00 95.44 302 GLN A O 1
ATOM 2339 N N . GLN A 1 303 ? -10.770 -1.906 0.739 1.00 92.38 303 GLN A N 1
ATOM 2340 C CA . GLN A 1 303 ? -10.208 -0.583 0.521 1.00 92.38 303 GLN A CA 1
ATOM 2341 C C . GLN A 1 303 ? -9.364 -0.123 1.706 1.00 92.38 303 GLN A C 1
ATOM 2343 O O . GLN A 1 303 ? -9.770 -0.246 2.863 1.00 92.38 303 GLN A O 1
ATOM 2348 N N . VAL A 1 304 ? -8.220 0.476 1.383 1.00 92.88 304 VAL A N 1
ATOM 2349 C CA . VAL A 1 304 ? -7.380 1.216 2.325 1.00 92.88 304 VAL A CA 1
ATOM 2350 C C . VAL A 1 304 ? -7.296 2.661 1.843 1.00 92.88 304 VAL A C 1
ATOM 2352 O O . VAL A 1 304 ? -6.751 2.933 0.770 1.00 92.88 304 VAL A O 1
ATOM 2355 N N . THR A 1 305 ? -7.871 3.588 2.608 1.00 85.69 305 THR A N 1
ATOM 2356 C CA . THR A 1 305 ? -7.860 5.023 2.300 1.00 85.69 305 THR A CA 1
ATOM 2357 C C . THR A 1 305 ? -6.857 5.758 3.167 1.00 85.69 305 THR A C 1
ATOM 2359 O O . THR A 1 305 ? -6.760 5.500 4.366 1.00 85.69 305 THR A O 1
ATOM 2362 N N . PHE A 1 306 ? -6.167 6.732 2.577 1.00 83.31 306 PHE A N 1
ATOM 2363 C CA . PHE A 1 306 ? -5.272 7.622 3.304 1.00 83.31 306 PHE A CA 1
ATOM 2364 C C . PHE A 1 306 ? -5.799 9.050 3.252 1.00 83.31 306 PHE A C 1
ATOM 2366 O O . PHE A 1 306 ? -6.084 9.551 2.164 1.00 83.31 306 PHE A O 1
ATOM 2373 N N . SER A 1 307 ? -5.937 9.687 4.413 1.00 69.75 307 SER A N 1
ATOM 2374 C CA . SER A 1 307 ? -6.512 11.036 4.514 1.00 69.75 307 SER A CA 1
ATOM 2375 C C . SER A 1 307 ? -5.470 12.147 4.326 1.00 69.75 307 SER A C 1
ATOM 2377 O O . SER A 1 307 ? -5.824 13.216 3.845 1.00 69.75 307 SER A O 1
ATOM 2379 N N . ASP A 1 308 ? -4.206 11.900 4.689 1.00 65.25 308 ASP A N 1
ATOM 2380 C CA . ASP A 1 308 ? -3.095 12.865 4.638 1.00 65.25 308 ASP A CA 1
ATOM 2381 C C . ASP A 1 308 ? -1.748 12.098 4.597 1.00 65.25 308 ASP A C 1
ATOM 2383 O O . ASP A 1 308 ? -1.094 11.837 5.608 1.00 65.25 308 ASP A O 1
ATOM 2387 N N . SER A 1 309 ? -1.395 11.545 3.432 1.00 63.97 309 SER A N 1
ATOM 2388 C CA . SER A 1 309 ? -0.424 10.440 3.391 1.00 63.97 309 SER A CA 1
ATOM 2389 C C . SER A 1 309 ? 1.040 10.891 3.352 1.00 63.97 309 SER A C 1
ATOM 2391 O O . SER A 1 309 ? 1.531 11.347 2.325 1.00 63.97 309 SER A O 1
ATOM 2393 N N . LEU A 1 310 ? 1.759 10.642 4.451 1.00 78.25 310 LEU A N 1
ATOM 2394 C CA . LEU A 1 310 ? 3.228 10.586 4.533 1.00 78.25 310 LEU A CA 1
ATOM 2395 C C . LEU A 1 310 ? 3.767 9.148 4.357 1.00 78.25 310 LEU A C 1
ATOM 2397 O O . LEU A 1 310 ? 4.902 8.869 4.747 1.00 78.25 310 LEU A O 1
ATOM 2401 N N . LEU A 1 311 ? 2.957 8.213 3.841 1.00 87.62 311 LEU A N 1
ATOM 2402 C CA . LEU A 1 311 ? 3.333 6.802 3.736 1.00 87.62 311 LEU A CA 1
ATOM 2403 C C . LEU A 1 311 ? 4.490 6.626 2.751 1.00 87.62 311 LEU A C 1
ATOM 2405 O O . LEU A 1 311 ? 4.307 6.751 1.542 1.00 87.62 311 LEU A O 1
ATOM 2409 N N . THR A 1 312 ? 5.663 6.283 3.275 1.00 91.19 312 THR A N 1
ATOM 2410 C CA . THR A 1 312 ? 6.874 6.048 2.476 1.00 91.19 312 THR A CA 1
ATOM 2411 C C . THR A 1 312 ? 7.212 4.570 2.349 1.00 91.19 312 THR A C 1
ATOM 2413 O O . THR A 1 312 ? 7.803 4.177 1.345 1.00 91.19 312 THR A O 1
ATOM 2416 N N . THR A 1 313 ? 6.833 3.751 3.334 1.00 94.38 313 THR A N 1
ATOM 2417 C CA . THR A 1 313 ? 7.262 2.350 3.417 1.00 94.38 313 THR A CA 1
ATOM 2418 C C . THR A 1 313 ? 6.090 1.424 3.720 1.00 94.38 313 THR A C 1
ATOM 2420 O O . THR A 1 313 ? 5.313 1.657 4.645 1.00 94.38 313 THR A O 1
ATOM 2423 N N . ILE A 1 314 ? 5.982 0.342 2.957 1.00 97.00 314 ILE A N 1
ATOM 2424 C CA . ILE A 1 314 ? 5.128 -0.806 3.266 1.00 97.00 314 ILE A CA 1
ATOM 2425 C C . ILE A 1 314 ? 6.072 -1.980 3.495 1.00 97.00 314 ILE A C 1
ATOM 2427 O O . ILE A 1 314 ? 6.809 -2.342 2.586 1.00 97.00 314 ILE A O 1
ATOM 2431 N N . GLU A 1 315 ? 6.112 -2.525 4.705 1.00 98.19 315 GLU A N 1
ATOM 2432 C CA . GLU A 1 315 ? 7.024 -3.612 5.069 1.00 98.19 315 GLU A CA 1
ATOM 2433 C C . GLU A 1 315 ? 6.523 -4.991 4.609 1.00 98.19 315 GLU A C 1
ATOM 2435 O O . GLU A 1 315 ? 5.483 -5.123 3.957 1.00 98.19 315 GLU A O 1
ATOM 2440 N N . ALA A 1 316 ? 7.294 -6.030 4.941 1.00 98.25 316 ALA A N 1
ATOM 2441 C CA . ALA A 1 316 ? 7.051 -7.387 4.489 1.00 98.25 316 ALA A CA 1
ATOM 2442 C C . ALA A 1 316 ? 5.693 -7.947 4.951 1.00 98.25 316 ALA A C 1
ATOM 2444 O O . ALA A 1 316 ? 5.234 -7.684 6.063 1.00 98.25 316 ALA A O 1
ATOM 2445 N N . ASP A 1 317 ? 5.029 -8.708 4.082 1.00 98.31 317 ASP A N 1
ATOM 2446 C CA . ASP A 1 317 ? 3.741 -9.373 4.336 1.00 98.31 317 ASP A CA 1
ATOM 2447 C C . ASP A 1 317 ? 2.589 -8.448 4.811 1.00 98.31 317 ASP A C 1
ATOM 2449 O O . ASP A 1 317 ? 1.534 -8.942 5.215 1.00 98.31 317 ASP A O 1
ATOM 2453 N N . ALA A 1 318 ? 2.739 -7.116 4.754 1.00 98.00 318 ALA A N 1
ATOM 2454 C CA . ALA A 1 318 ? 1.811 -6.145 5.347 1.00 98.00 318 ALA A CA 1
ATOM 2455 C C . ALA A 1 318 ? 0.338 -6.346 4.944 1.00 98.00 318 ALA A C 1
ATOM 2457 O O . ALA A 1 318 ? -0.549 -6.195 5.784 1.00 98.00 318 ALA A O 1
ATOM 2458 N N . PHE A 1 319 ? 0.086 -6.718 3.688 1.00 98.25 319 PHE A N 1
ATOM 2459 C CA . PHE A 1 319 ? -1.225 -7.014 3.107 1.00 98.25 319 PHE A CA 1
ATOM 2460 C C . PHE A 1 319 ? -1.288 -8.411 2.463 1.00 98.25 319 PHE A C 1
ATOM 2462 O O . PHE A 1 319 ? -2.181 -8.673 1.660 1.00 98.25 319 PHE A O 1
ATOM 2469 N N . CYS A 1 320 ? -0.377 -9.327 2.807 1.00 98.00 320 CYS A N 1
ATOM 2470 C CA . CYS A 1 320 ? -0.406 -10.703 2.296 1.00 98.00 320 CYS A CA 1
ATOM 2471 C C . CYS A 1 320 ? -1.784 -11.347 2.558 1.00 98.00 320 CYS A C 1
ATOM 2473 O O . CYS A 1 320 ? -2.374 -11.121 3.611 1.00 98.00 320 CYS A O 1
ATOM 2475 N N . ASP A 1 321 ? -2.322 -12.122 1.615 1.00 97.81 321 ASP A N 1
ATOM 2476 C CA . ASP A 1 321 ? -3.640 -12.773 1.678 1.00 97.81 321 ASP A CA 1
ATOM 2477 C C . ASP A 1 321 ? -4.845 -11.806 1.802 1.00 97.81 321 ASP A C 1
ATOM 2479 O O . ASP A 1 321 ? -5.943 -12.216 2.204 1.00 97.81 321 ASP A O 1
ATOM 2483 N N . CYS A 1 322 ? -4.708 -10.524 1.440 1.00 98.00 322 CYS A N 1
ATOM 2484 C CA . CYS A 1 322 ? -5.842 -9.590 1.344 1.00 98.00 322 CYS A CA 1
ATOM 2485 C C . CYS A 1 322 ? -6.618 -9.786 0.031 1.00 98.00 322 CYS A C 1
ATOM 2487 O O . CYS A 1 322 ? -6.660 -8.911 -0.832 1.00 98.00 322 CYS A O 1
ATOM 2489 N N . LEU A 1 323 ? -7.255 -10.953 -0.110 1.00 97.25 323 LEU A N 1
ATOM 2490 C CA . LEU A 1 323 ? -7.841 -11.446 -1.366 1.00 97.25 323 LEU A CA 1
ATOM 2491 C C . LEU A 1 323 ? -8.768 -10.444 -2.076 1.00 97.25 323 LEU A C 1
ATOM 2493 O O . LEU A 1 323 ? -8.766 -10.395 -3.305 1.00 97.25 323 LEU A O 1
ATOM 2497 N N . ASN A 1 324 ? -9.538 -9.665 -1.307 1.00 97.00 324 ASN A N 1
ATOM 2498 C CA . ASN A 1 324 ? -10.536 -8.717 -1.806 1.00 97.00 324 ASN A CA 1
ATOM 2499 C C . ASN A 1 324 ? -10.053 -7.259 -1.877 1.00 97.00 324 ASN A C 1
ATOM 2501 O O . ASN A 1 324 ? -10.876 -6.396 -2.184 1.00 97.00 324 ASN A O 1
ATOM 2505 N N . LEU A 1 325 ? -8.773 -6.965 -1.617 1.00 97.56 325 LEU A N 1
ATOM 2506 C CA . LEU A 1 325 ? -8.257 -5.593 -1.639 1.00 97.56 325 LEU A CA 1
ATOM 2507 C C . LEU A 1 325 ? -8.244 -5.074 -3.074 1.00 97.56 325 LEU A C 1
ATOM 2509 O O . LEU A 1 325 ? -7.431 -5.513 -3.874 1.00 97.56 325 LEU A O 1
ATOM 2513 N N . GLN A 1 326 ? -9.144 -4.141 -3.385 1.00 93.75 326 GLN A N 1
ATOM 2514 C CA . GLN A 1 326 ? -9.330 -3.600 -4.734 1.00 93.75 326 GLN A CA 1
ATOM 2515 C C . GLN A 1 326 ? -8.461 -2.375 -4.993 1.00 93.75 326 GLN A C 1
ATOM 2517 O O . GLN A 1 326 ? -7.887 -2.233 -6.069 1.00 93.75 326 GLN A O 1
ATOM 2522 N N . SER A 1 327 ? -8.369 -1.480 -4.007 1.00 84.12 327 SER A N 1
ATOM 2523 C CA . SER A 1 327 ? -7.689 -0.197 -4.169 1.00 84.12 327 SER A CA 1
ATOM 2524 C C . SER A 1 327 ? -6.906 0.200 -2.924 1.00 84.12 327 SER A C 1
ATOM 2526 O O . SER A 1 327 ? -7.448 0.210 -1.813 1.00 84.12 327 SER A O 1
ATOM 2528 N N . ILE A 1 328 ? -5.663 0.618 -3.144 1.00 89.44 328 ILE A N 1
ATOM 2529 C CA . ILE A 1 328 ? -4.773 1.245 -2.167 1.00 89.44 328 ILE A CA 1
ATOM 2530 C C . ILE A 1 328 ? -3.946 2.315 -2.899 1.00 89.44 328 ILE A C 1
ATOM 2532 O O . ILE A 1 328 ? -3.540 2.121 -4.045 1.00 89.44 328 ILE A O 1
ATOM 2536 N N . SER A 1 329 ? -3.742 3.476 -2.273 1.00 83.31 329 SER A N 1
ATOM 2537 C CA . SER A 1 329 ? -2.949 4.561 -2.867 1.00 83.31 329 SER A CA 1
ATOM 2538 C C . SER A 1 329 ? -1.456 4.357 -2.607 1.00 83.31 329 SER A C 1
ATOM 2540 O O . SER A 1 329 ? -1.047 4.234 -1.455 1.00 83.31 329 SER A O 1
ATOM 2542 N N . PHE A 1 330 ? -0.645 4.398 -3.667 1.00 84.25 330 PHE A N 1
ATOM 2543 C CA . PHE A 1 330 ? 0.820 4.306 -3.604 1.00 84.25 330 PHE A CA 1
ATOM 2544 C C . PHE A 1 330 ? 1.523 5.644 -3.901 1.00 84.25 330 PHE A C 1
ATOM 2546 O O . PHE A 1 330 ? 2.697 5.657 -4.261 1.00 84.25 330 PHE A O 1
ATOM 2553 N N . PHE A 1 331 ? 0.821 6.779 -3.784 1.00 80.06 331 PHE A N 1
ATOM 2554 C CA . PHE A 1 331 ? 1.297 8.071 -4.305 1.00 80.06 331 PHE A CA 1
ATOM 2555 C C . PHE A 1 331 ? 2.677 8.500 -3.771 1.00 80.06 331 PHE A C 1
ATOM 2557 O O . PHE A 1 331 ? 3.506 8.955 -4.550 1.00 80.06 331 PHE A O 1
ATOM 2564 N N . TYR A 1 332 ? 2.943 8.295 -2.478 1.00 83.62 332 TYR A N 1
ATOM 2565 C CA . TYR A 1 332 ? 4.204 8.679 -1.824 1.00 83.62 332 TYR A CA 1
ATOM 2566 C C . TYR A 1 332 ? 5.078 7.481 -1.405 1.00 83.62 332 TYR A C 1
ATOM 2568 O O . TYR A 1 332 ? 6.120 7.664 -0.770 1.00 83.62 332 TYR A O 1
ATOM 2576 N N . VAL A 1 333 ? 4.669 6.256 -1.760 1.00 91.38 333 VAL A N 1
ATOM 2577 C CA . VAL A 1 333 ? 5.360 5.027 -1.350 1.00 91.38 333 VAL A CA 1
ATOM 2578 C C . VAL A 1 333 ? 6.678 4.907 -2.112 1.00 91.38 333 VAL A C 1
ATOM 2580 O O . VAL A 1 333 ? 6.690 4.869 -3.340 1.00 91.38 333 VAL A O 1
ATOM 2583 N N . ARG A 1 334 ? 7.783 4.819 -1.369 1.00 93.50 334 ARG A N 1
ATOM 2584 C CA . ARG A 1 334 ? 9.150 4.653 -1.885 1.00 93.50 334 ARG A CA 1
ATOM 2585 C C . ARG A 1 334 ? 9.596 3.197 -1.865 1.00 93.50 334 ARG A C 1
ATOM 2587 O O . ARG A 1 334 ? 10.252 2.750 -2.802 1.00 93.50 334 ARG A O 1
ATOM 2594 N N . THR A 1 335 ? 9.194 2.454 -0.838 1.00 96.62 335 THR A N 1
ATOM 2595 C CA . THR A 1 335 ? 9.626 1.068 -0.641 1.00 96.62 335 THR A CA 1
ATOM 2596 C C . THR A 1 335 ? 8.437 0.163 -0.360 1.00 96.62 335 THR A C 1
ATOM 2598 O O . THR A 1 335 ? 7.629 0.442 0.528 1.00 96.62 335 THR A O 1
ATOM 2601 N N . ILE A 1 336 ? 8.361 -0.938 -1.106 1.00 98.25 336 ILE A N 1
ATOM 2602 C CA . ILE A 1 336 ? 7.443 -2.052 -0.857 1.00 98.25 336 ILE A CA 1
ATOM 2603 C C . ILE A 1 336 ? 8.288 -3.268 -0.491 1.00 98.25 336 ILE A C 1
ATOM 2605 O O . ILE A 1 336 ? 9.176 -3.641 -1.251 1.00 98.25 336 ILE A O 1
ATOM 2609 N N . GLY A 1 337 ? 8.035 -3.853 0.674 1.00 98.25 337 GLY A N 1
ATOM 2610 C CA . GLY A 1 337 ? 8.776 -4.983 1.217 1.00 98.25 337 GLY A CA 1
ATOM 2611 C C . GLY A 1 337 ? 8.370 -6.327 0.622 1.00 98.25 337 GLY A C 1
ATOM 2612 O O . GLY A 1 337 ? 7.427 -6.438 -0.168 1.00 98.25 337 GLY A O 1
ATOM 2613 N N . ASP A 1 338 ? 9.097 -7.360 1.036 1.00 98.50 338 ASP A N 1
ATOM 2614 C CA . ASP A 1 338 ? 8.910 -8.722 0.550 1.00 98.50 338 ASP A CA 1
ATOM 2615 C C . ASP A 1 338 ? 7.498 -9.226 0.850 1.00 98.50 338 ASP A C 1
ATOM 2617 O O . ASP A 1 338 ? 6.960 -9.035 1.938 1.00 98.50 338 ASP A O 1
ATOM 2621 N N . ARG A 1 339 ? 6.872 -9.886 -0.120 1.00 98.31 339 ARG A N 1
ATOM 2622 C CA . ARG A 1 339 ? 5.551 -10.507 0.019 1.00 98.31 339 ARG A CA 1
ATOM 2623 C C . ARG A 1 339 ? 4.414 -9.556 0.444 1.00 98.31 339 ARG A C 1
ATOM 2625 O O . ARG A 1 339 ? 3.344 -10.021 0.839 1.00 98.31 339 ARG A O 1
ATOM 2632 N N . ALA A 1 340 ? 4.609 -8.236 0.358 1.00 98.25 340 ALA A N 1
ATOM 2633 C CA . ALA A 1 340 ? 3.694 -7.242 0.924 1.00 98.25 340 ALA A CA 1
ATOM 2634 C C . ALA A 1 340 ? 2.238 -7.377 0.444 1.00 98.25 340 ALA A C 1
ATOM 2636 O O . ALA A 1 340 ? 1.332 -7.135 1.232 1.00 98.25 340 ALA A O 1
ATOM 2637 N N . PHE A 1 341 ? 2.007 -7.790 -0.803 1.00 98.38 341 PHE A N 1
ATOM 2638 C CA . PHE A 1 341 ? 0.691 -7.947 -1.431 1.00 98.38 341 PHE A CA 1
ATOM 2639 C C . PHE A 1 341 ? 0.493 -9.335 -2.064 1.00 98.38 341 PHE A C 1
ATOM 2641 O O . PHE A 1 341 ? -0.264 -9.461 -3.026 1.00 98.38 341 PHE A O 1
ATOM 2648 N N . VAL A 1 342 ? 1.142 -10.384 -1.543 1.00 98.25 342 VAL A N 1
ATOM 2649 C CA . VAL A 1 342 ? 0.913 -11.763 -2.024 1.00 98.25 342 VAL A CA 1
ATOM 2650 C C . VAL A 1 342 ? -0.571 -12.106 -1.948 1.00 98.25 342 VAL A C 1
ATOM 2652 O O . VAL A 1 342 ? -1.213 -11.842 -0.932 1.00 98.25 342 VAL A O 1
ATOM 2655 N N . ASP A 1 343 ? -1.105 -12.689 -3.017 1.00 97.50 343 ASP A N 1
ATOM 2656 C CA . ASP A 1 343 ? -2.496 -13.116 -3.158 1.00 97.50 343 ASP A CA 1
ATOM 2657 C C . ASP A 1 343 ? -3.531 -11.996 -2.932 1.00 97.50 343 ASP A C 1
ATOM 2659 O O . ASP A 1 343 ? -4.703 -12.262 -2.656 1.00 97.50 343 ASP A O 1
ATOM 2663 N N . CYS A 1 344 ? -3.163 -10.723 -3.137 1.00 97.94 344 CYS A N 1
ATOM 2664 C CA . CYS A 1 344 ? -4.117 -9.614 -3.276 1.00 97.94 344 CYS A CA 1
ATOM 2665 C C . CYS A 1 344 ? -4.871 -9.710 -4.616 1.00 97.94 344 CYS A C 1
ATOM 2667 O O . CYS A 1 344 ? -4.745 -8.871 -5.508 1.00 97.94 344 CYS A O 1
ATOM 2669 N N . SER A 1 345 ? -5.652 -10.778 -4.782 1.00 96.62 345 SER A N 1
ATOM 2670 C CA . SER A 1 345 ? -6.186 -11.223 -6.070 1.00 96.62 345 SER A CA 1
ATOM 2671 C C . SER A 1 345 ? -7.140 -10.230 -6.739 1.00 96.62 345 SER A C 1
ATOM 2673 O O . SER A 1 345 ? -7.285 -10.284 -7.961 1.00 96.62 345 SER A O 1
ATOM 2675 N N . ALA A 1 346 ? -7.750 -9.324 -5.968 1.00 97.25 346 ALA A N 1
ATOM 2676 C CA . ALA A 1 346 ? -8.650 -8.271 -6.434 1.00 97.25 346 ALA A CA 1
ATOM 2677 C C . ALA A 1 346 ? -7.962 -6.920 -6.701 1.00 97.25 346 ALA A C 1
ATOM 2679 O O . ALA A 1 346 ? -8.644 -6.000 -7.143 1.00 97.25 346 ALA A O 1
ATOM 2680 N N . LEU A 1 347 ? -6.655 -6.780 -6.448 1.00 97.31 347 LEU A N 1
ATOM 2681 C CA . LEU A 1 347 ? -5.960 -5.500 -6.592 1.00 97.31 347 LEU A CA 1
ATOM 2682 C C . LEU A 1 347 ? -5.860 -5.112 -8.069 1.00 97.31 347 LEU A C 1
ATOM 2684 O O . LEU A 1 347 ? -5.286 -5.846 -8.876 1.00 97.31 347 LEU A O 1
ATOM 2688 N N . GLU A 1 348 ? -6.409 -3.950 -8.422 1.00 92.94 348 GLU A N 1
ATOM 2689 C CA . GLU A 1 348 ? -6.460 -3.477 -9.806 1.00 92.94 348 GLU A CA 1
ATOM 2690 C C . GLU A 1 348 ? -5.425 -2.375 -10.058 1.00 92.94 348 GLU A C 1
ATOM 2692 O O . GLU A 1 348 ? -5.459 -1.317 -9.434 1.00 92.94 348 GLU A O 1
ATOM 2697 N N . ASN A 1 349 ? -4.527 -2.625 -11.019 1.00 89.75 349 ASN A N 1
ATOM 2698 C CA . ASN A 1 349 ? -3.651 -1.644 -11.678 1.00 89.75 349 ASN A CA 1
ATOM 2699 C C . ASN A 1 349 ? -3.047 -0.574 -10.735 1.00 89.75 349 ASN A C 1
ATOM 2701 O O . ASN A 1 349 ? -3.355 0.615 -10.879 1.00 89.75 349 ASN A O 1
ATOM 2705 N N . PRO A 1 350 ? -2.189 -0.965 -9.772 1.00 90.81 350 PRO A N 1
ATOM 2706 C CA . PRO A 1 350 ? -1.580 -0.019 -8.842 1.00 90.81 350 PRO A CA 1
ATOM 2707 C C . PRO A 1 350 ? -0.742 1.040 -9.580 1.00 90.81 350 PRO A C 1
ATOM 2709 O O . PRO A 1 350 ? 0.004 0.727 -10.509 1.00 90.81 350 PRO A O 1
ATOM 2712 N N . ILE A 1 351 ? -0.860 2.305 -9.156 1.00 86.19 351 ILE A N 1
ATOM 2713 C CA . ILE A 1 351 ? -0.134 3.441 -9.748 1.00 86.19 351 ILE A CA 1
ATOM 2714 C C . ILE A 1 351 ? 1.003 3.861 -8.821 1.00 86.19 351 ILE A C 1
ATOM 2716 O O . ILE A 1 351 ? 0.759 4.393 -7.738 1.00 86.19 351 ILE A O 1
ATOM 2720 N N . PHE A 1 352 ? 2.240 3.691 -9.281 1.00 88.44 352 PHE A N 1
ATOM 2721 C CA . PHE A 1 352 ? 3.449 4.054 -8.547 1.00 88.44 352 PHE A CA 1
ATOM 2722 C C . PHE A 1 352 ? 4.045 5.356 -9.104 1.00 88.44 352 PHE A C 1
ATOM 2724 O O . PHE A 1 352 ? 4.333 5.435 -10.298 1.00 88.44 352 PHE A O 1
ATOM 2731 N N . TRP A 1 353 ? 4.252 6.370 -8.257 1.00 83.00 353 TRP A N 1
ATOM 2732 C CA . TRP A 1 353 ? 4.819 7.664 -8.677 1.00 83.00 353 TRP A CA 1
ATOM 2733 C C . TRP A 1 353 ? 6.304 7.796 -8.323 1.00 83.00 353 TRP A C 1
ATOM 2735 O O . TRP A 1 353 ? 7.119 8.041 -9.214 1.00 83.00 353 TRP A O 1
ATOM 2745 N N . ASP A 1 354 ? 6.648 7.561 -7.052 1.00 86.12 354 ASP A N 1
ATOM 2746 C CA . ASP A 1 354 ? 7.997 7.759 -6.491 1.00 86.12 354 ASP A CA 1
ATOM 2747 C C . ASP A 1 354 ? 8.617 6.468 -5.913 1.00 86.12 354 ASP A C 1
ATOM 2749 O O . ASP A 1 354 ? 9.536 6.518 -5.093 1.00 86.12 354 ASP A O 1
ATOM 2753 N N . LEU A 1 355 ? 8.126 5.299 -6.340 1.00 94.19 355 LEU A N 1
ATOM 2754 C CA . LEU A 1 355 ? 8.636 4.004 -5.886 1.00 94.19 355 LEU A CA 1
ATOM 2755 C C . LEU A 1 355 ? 10.095 3.810 -6.330 1.00 94.19 355 LEU A C 1
ATOM 2757 O O . LEU A 1 355 ? 10.382 3.862 -7.526 1.00 94.19 355 LEU A O 1
ATOM 2761 N N . SER A 1 356 ? 10.994 3.561 -5.376 1.00 93.88 356 SER A N 1
ATOM 2762 C CA . SER A 1 356 ? 12.421 3.321 -5.613 1.00 93.88 356 SER A CA 1
ATOM 2763 C C . SER A 1 356 ? 12.791 1.842 -5.578 1.00 93.88 356 SER A C 1
ATOM 2765 O O . SER A 1 356 ? 13.685 1.421 -6.308 1.00 93.88 356 SER A O 1
ATOM 2767 N N . SER A 1 357 ? 12.103 1.032 -4.769 1.00 95.81 357 SER A N 1
ATOM 2768 C CA . SER A 1 357 ? 12.397 -0.400 -4.654 1.00 95.81 357 SER A CA 1
ATOM 2769 C C . SER A 1 357 ? 11.166 -1.236 -4.319 1.00 95.81 357 SER A C 1
ATOM 2771 O O . SER A 1 357 ? 10.259 -0.790 -3.609 1.00 95.81 357 SER A O 1
ATOM 2773 N N . MET A 1 358 ? 11.159 -2.463 -4.835 1.00 96.25 358 MET A N 1
ATOM 2774 C CA . MET A 1 358 ? 10.135 -3.469 -4.583 1.00 96.25 358 MET A CA 1
ATOM 2775 C C . MET A 1 358 ? 10.790 -4.795 -4.200 1.00 96.25 358 MET A C 1
ATOM 2777 O O . MET A 1 358 ? 11.660 -5.280 -4.922 1.00 96.25 358 MET A O 1
ATOM 2781 N N . GLY A 1 359 ? 10.363 -5.355 -3.073 1.00 97.81 359 GLY A N 1
ATOM 2782 C CA . GLY A 1 359 ? 10.885 -6.587 -2.499 1.00 97.81 359 GLY A CA 1
ATOM 2783 C C . GLY A 1 359 ? 10.466 -7.854 -3.238 1.00 97.81 359 GLY A C 1
ATOM 2784 O O . GLY A 1 359 ? 9.682 -7.839 -4.194 1.00 97.81 359 GLY A O 1
ATOM 2785 N N . ASP A 1 360 ? 11.000 -8.972 -2.765 1.00 98.50 360 ASP A N 1
ATOM 2786 C CA . ASP A 1 360 ? 10.765 -10.291 -3.333 1.00 98.50 360 ASP A CA 1
ATOM 2787 C C . ASP A 1 360 ? 9.306 -10.705 -3.137 1.00 98.50 360 ASP A C 1
ATOM 2789 O O . ASP A 1 360 ? 8.720 -10.553 -2.068 1.00 98.50 360 ASP A O 1
ATOM 2793 N N . SER A 1 361 ? 8.695 -11.266 -4.174 1.00 98.19 361 SER A N 1
ATOM 2794 C CA . SER A 1 361 ? 7.312 -11.743 -4.178 1.00 98.19 361 SER A CA 1
ATOM 2795 C C . SER A 1 361 ? 6.260 -10.676 -3.834 1.00 98.19 361 SER A C 1
ATOM 2797 O O . SER A 1 361 ? 5.153 -11.025 -3.430 1.00 98.19 361 SER A O 1
ATOM 2799 N N . ALA A 1 362 ? 6.579 -9.383 -3.963 1.00 98.00 362 ALA A N 1
ATOM 2800 C CA . ALA A 1 362 ? 5.742 -8.288 -3.469 1.00 98.00 362 ALA A CA 1
ATOM 2801 C C . ALA A 1 362 ? 4.275 -8.330 -3.941 1.00 98.00 362 ALA A C 1
ATOM 2803 O O . ALA A 1 362 ? 3.404 -7.971 -3.161 1.00 98.00 362 ALA A O 1
ATOM 2804 N N . PHE A 1 363 ? 3.994 -8.784 -5.163 1.00 98.31 363 PHE A N 1
ATOM 2805 C CA . PHE A 1 363 ? 2.667 -8.851 -5.791 1.00 98.31 363 PHE A CA 1
ATOM 2806 C C . PHE A 1 363 ? 2.361 -10.235 -6.400 1.00 98.31 363 PHE A C 1
ATOM 2808 O O . PHE A 1 363 ? 1.568 -10.335 -7.340 1.00 98.31 363 PHE A O 1
ATOM 2815 N N . VAL A 1 364 ? 2.958 -11.317 -5.886 1.00 98.06 364 VAL A N 1
ATOM 2816 C CA . VAL A 1 364 ? 2.665 -12.682 -6.378 1.00 98.06 364 VAL A CA 1
ATOM 2817 C C . VAL A 1 364 ? 1.170 -12.972 -6.292 1.00 98.06 364 VAL A C 1
ATOM 2819 O O . VAL A 1 364 ? 0.538 -12.643 -5.291 1.00 98.06 364 VAL A O 1
ATOM 2822 N N . GLY A 1 365 ? 0.590 -13.573 -7.332 1.00 96.69 365 GLY A N 1
ATOM 2823 C CA . GLY A 1 365 ? -0.817 -13.986 -7.322 1.00 96.69 365 GLY A CA 1
ATOM 2824 C C . GLY A 1 365 ? -1.829 -12.831 -7.384 1.00 96.69 365 GLY A C 1
ATOM 2825 O O . GLY A 1 365 ? -3.034 -13.053 -7.224 1.00 96.69 365 GLY A O 1
ATOM 2826 N N . CYS A 1 366 ? -1.393 -11.593 -7.659 1.00 97.50 366 CYS A N 1
ATOM 2827 C CA . CYS A 1 366 ? -2.277 -10.443 -7.887 1.00 97.50 366 CYS A CA 1
ATOM 2828 C C . CYS A 1 366 ? -3.021 -10.554 -9.231 1.00 97.50 366 CYS A C 1
ATOM 2830 O O . CYS A 1 366 ? -2.773 -9.828 -10.194 1.00 97.50 366 CYS A O 1
ATOM 2832 N N . SER A 1 367 ? -3.968 -11.490 -9.300 1.00 95.44 367 SER A N 1
ATOM 2833 C CA . SER A 1 367 ? -4.600 -11.934 -10.545 1.00 95.44 367 SER A CA 1
ATOM 2834 C C . SER A 1 367 ? -5.469 -10.888 -11.256 1.00 95.44 367 SER A C 1
ATOM 2836 O O . SER A 1 367 ? -5.820 -11.109 -12.413 1.00 95.44 367 SER A O 1
ATOM 2838 N N . SER A 1 368 ? -5.811 -9.765 -10.609 1.00 97.06 368 SER A N 1
ATOM 2839 C CA . SER A 1 368 ? -6.592 -8.667 -11.206 1.00 97.06 368 SER A CA 1
ATOM 2840 C C . SER A 1 368 ? -5.749 -7.539 -11.798 1.00 97.06 368 SER A C 1
ATOM 2842 O O . SER A 1 368 ? -6.282 -6.735 -12.566 1.00 97.06 368 SER A O 1
ATOM 2844 N N . ILE A 1 369 ? -4.439 -7.502 -11.533 1.00 96.50 369 ILE A N 1
ATOM 2845 C CA . ILE A 1 369 ? -3.544 -6.535 -12.171 1.00 96.50 369 ILE A CA 1
ATOM 2846 C C . ILE A 1 369 ? -3.494 -6.847 -13.667 1.00 96.50 369 ILE A C 1
ATOM 2848 O O . ILE A 1 369 ? -3.127 -7.945 -14.077 1.00 96.50 369 ILE A O 1
ATOM 2852 N N . SER A 1 370 ? -3.875 -5.868 -14.486 1.00 94.94 370 SER A N 1
ATOM 2853 C CA . SER A 1 370 ? -3.926 -5.983 -15.949 1.00 94.94 370 SER A CA 1
ATOM 2854 C C . SER A 1 370 ? -2.869 -5.141 -16.657 1.00 94.94 370 SER A C 1
ATOM 2856 O O . SER A 1 370 ? -2.409 -5.507 -17.740 1.00 94.94 370 SER A O 1
ATOM 2858 N N . ALA A 1 371 ? -2.450 -4.043 -16.032 1.00 93.06 371 ALA A N 1
ATOM 2859 C CA . ALA A 1 371 ? -1.405 -3.168 -16.525 1.00 93.06 371 ALA A CA 1
ATOM 2860 C C . ALA A 1 371 ? -0.550 -2.648 -15.367 1.00 93.06 371 ALA A C 1
ATOM 2862 O O . ALA A 1 371 ? -1.064 -2.352 -14.287 1.00 93.06 371 ALA A O 1
ATOM 2863 N N . LEU A 1 372 ? 0.749 -2.506 -15.621 1.00 94.38 372 LEU A N 1
ATOM 2864 C CA . LEU A 1 372 ? 1.713 -1.922 -14.694 1.00 94.38 372 LEU A CA 1
ATOM 2865 C C . LEU A 1 372 ? 2.455 -0.775 -15.370 1.00 94.38 372 LEU A C 1
ATOM 2867 O O . LEU A 1 372 ? 2.974 -0.930 -16.475 1.00 94.38 372 LEU A O 1
ATOM 2871 N N . ILE A 1 373 ? 2.535 0.359 -14.677 1.00 91.62 373 ILE A N 1
ATOM 2872 C CA . ILE A 1 373 ? 3.357 1.503 -15.072 1.00 91.62 373 ILE A CA 1
ATOM 2873 C C . ILE A 1 373 ? 4.445 1.659 -14.013 1.00 91.62 373 ILE A C 1
ATOM 2875 O O . ILE A 1 373 ? 4.172 2.058 -12.882 1.00 91.62 373 ILE A O 1
ATOM 2879 N N . LEU A 1 374 ? 5.676 1.310 -14.375 1.00 93.31 374 LEU A N 1
ATOM 2880 C CA . LEU A 1 374 ? 6.827 1.326 -13.478 1.00 93.31 374 LEU A CA 1
ATOM 2881 C C . LEU A 1 374 ? 7.521 2.700 -13.545 1.00 93.31 374 LEU A C 1
ATOM 2883 O O . LEU A 1 374 ? 7.859 3.152 -14.647 1.00 93.31 374 LEU A O 1
ATOM 2887 N N . PRO A 1 375 ? 7.716 3.396 -12.408 1.00 90.69 375 PRO A N 1
ATOM 2888 C CA . PRO A 1 375 ? 8.147 4.789 -12.387 1.00 90.69 375 PRO A CA 1
ATOM 2889 C C . PRO A 1 375 ? 9.643 4.943 -12.663 1.00 90.69 375 PRO A C 1
ATOM 2891 O O . PRO A 1 375 ? 10.437 4.031 -12.459 1.00 90.69 375 PRO A O 1
ATOM 2894 N N . ARG A 1 376 ? 10.047 6.156 -13.064 1.00 88.81 376 ARG A N 1
ATOM 2895 C CA . ARG A 1 376 ? 11.443 6.488 -13.413 1.00 88.81 376 ARG A CA 1
ATOM 2896 C C . ARG A 1 376 ? 12.448 6.288 -12.269 1.00 88.81 376 ARG A C 1
ATOM 2898 O O . ARG A 1 376 ? 13.640 6.168 -12.529 1.00 88.81 376 ARG A O 1
ATOM 2905 N N . ALA A 1 377 ? 11.980 6.357 -11.022 1.00 91.50 377 ALA A N 1
ATOM 2906 C CA . ALA A 1 377 ? 12.816 6.278 -9.826 1.00 91.50 377 ALA A CA 1
ATOM 2907 C C . ALA A 1 377 ? 13.082 4.832 -9.382 1.00 91.50 377 ALA A C 1
ATOM 2909 O O . ALA A 1 377 ? 13.887 4.631 -8.479 1.00 91.50 377 ALA A O 1
ATOM 2910 N N . LEU A 1 378 ? 12.420 3.846 -9.999 1.00 95.38 378 LEU A N 1
ATOM 2911 C CA . LEU A 1 378 ? 12.524 2.444 -9.616 1.00 95.38 378 LEU A CA 1
ATOM 2912 C C . LEU A 1 378 ? 13.899 1.882 -9.995 1.00 95.38 378 LEU A C 1
ATOM 2914 O O . LEU A 1 378 ? 14.286 1.903 -11.162 1.00 95.38 378 LEU A O 1
ATOM 2918 N N . GLU A 1 379 ? 14.615 1.353 -9.009 1.00 95.25 379 GLU A N 1
ATOM 2919 C CA . GLU A 1 379 ? 15.965 0.795 -9.161 1.00 95.25 379 GLU A CA 1
ATOM 2920 C C . GLU A 1 379 ? 15.957 -0.737 -9.144 1.00 95.25 379 GLU A C 1
ATOM 2922 O O . GLU A 1 379 ? 16.788 -1.378 -9.795 1.00 95.25 379 GLU A O 1
ATOM 2927 N N . SER A 1 380 ? 14.997 -1.347 -8.443 1.00 95.69 380 SER A N 1
ATOM 2928 C CA . SER A 1 380 ? 14.895 -2.801 -8.324 1.00 95.69 380 SER A CA 1
ATOM 2929 C C . SER A 1 380 ? 13.458 -3.320 -8.285 1.00 95.69 380 SER A C 1
ATOM 2931 O O . SER A 1 380 ? 12.573 -2.748 -7.644 1.00 95.69 380 SER A O 1
ATOM 2933 N N . ILE A 1 381 ? 13.259 -4.453 -8.959 1.00 97.62 381 ILE A N 1
ATOM 2934 C CA . ILE A 1 381 ? 12.103 -5.344 -8.831 1.00 97.62 381 ILE A CA 1
ATOM 2935 C C . ILE A 1 381 ? 12.628 -6.670 -8.281 1.00 97.62 381 ILE A C 1
ATOM 2937 O O . ILE A 1 381 ? 13.482 -7.288 -8.917 1.00 97.62 381 ILE A O 1
ATOM 2941 N N . GLY A 1 382 ? 12.137 -7.089 -7.117 1.00 98.00 382 GLY A N 1
ATOM 2942 C CA . GLY A 1 382 ? 12.566 -8.314 -6.443 1.00 98.00 382 GLY A CA 1
ATOM 2943 C C . GLY A 1 382 ? 12.248 -9.608 -7.198 1.00 98.00 382 GLY A C 1
ATOM 2944 O O . GLY A 1 382 ? 11.529 -9.637 -8.203 1.00 98.00 382 GLY A O 1
ATOM 2945 N N . HIS A 1 383 ? 12.789 -10.709 -6.688 1.00 98.25 383 HIS A N 1
ATOM 2946 C CA . HIS A 1 383 ? 12.545 -12.059 -7.185 1.00 98.25 383 HIS A CA 1
ATOM 2947 C C . HIS A 1 383 ? 11.059 -12.408 -7.086 1.00 98.25 383 HIS A C 1
ATOM 2949 O O . HIS A 1 383 ? 10.437 -12.144 -6.063 1.00 98.25 383 HIS A O 1
ATOM 2955 N N . TYR A 1 384 ? 10.472 -13.008 -8.124 1.00 98.19 384 TYR A N 1
ATOM 2956 C CA . TYR A 1 384 ? 9.040 -13.353 -8.180 1.00 98.19 384 TYR A CA 1
ATOM 2957 C C . TYR A 1 384 ? 8.065 -12.176 -7.984 1.00 98.19 384 TYR A C 1
ATOM 2959 O O . TYR A 1 384 ? 6.884 -12.416 -7.774 1.00 98.19 384 TYR A O 1
ATOM 2967 N N . ALA A 1 385 ? 8.500 -10.908 -8.030 1.00 98.12 385 ALA A N 1
ATOM 2968 C CA . ALA A 1 385 ? 7.682 -9.773 -7.584 1.00 98.12 385 ALA A CA 1
ATOM 2969 C C . ALA A 1 385 ? 6.264 -9.715 -8.183 1.00 98.12 385 ALA A C 1
ATOM 2971 O O . ALA A 1 385 ? 5.340 -9.355 -7.470 1.00 98.12 385 ALA A O 1
ATOM 2972 N N . PHE A 1 386 ? 6.077 -10.105 -9.442 1.00 98.06 386 PHE A N 1
ATOM 2973 C CA . PHE A 1 386 ? 4.789 -10.172 -10.139 1.00 98.06 386 PHE A CA 1
ATOM 2974 C C . PHE A 1 386 ? 4.489 -11.575 -10.689 1.00 98.06 386 PHE A C 1
ATOM 2976 O O . PHE A 1 386 ? 3.752 -11.702 -11.667 1.00 98.06 386 PHE A O 1
ATOM 2983 N N . ALA A 1 387 ? 5.048 -12.635 -10.095 1.00 97.62 387 ALA A N 1
ATOM 2984 C CA . ALA A 1 387 ? 4.755 -13.993 -10.544 1.00 97.62 387 ALA A CA 1
ATOM 2985 C C . ALA A 1 387 ? 3.255 -14.325 -10.390 1.00 97.62 387 ALA A C 1
ATOM 2987 O O . ALA A 1 387 ? 2.582 -13.812 -9.492 1.00 97.62 387 ALA A O 1
ATOM 2988 N N . ASP A 1 388 ? 2.711 -15.153 -11.283 1.00 96.88 388 ASP A N 1
ATOM 2989 C CA . ASP A 1 388 ? 1.297 -15.568 -11.291 1.00 96.88 388 ASP A CA 1
ATOM 2990 C C . ASP A 1 388 ? 0.272 -14.411 -11.404 1.00 96.88 388 ASP A C 1
ATOM 2992 O O . ASP A 1 388 ? -0.910 -14.559 -11.067 1.00 96.88 388 ASP A O 1
ATOM 2996 N N . CYS A 1 389 ? 0.667 -13.240 -11.925 1.00 97.12 389 CYS A N 1
ATOM 2997 C CA . CYS A 1 389 ? -0.271 -12.158 -12.244 1.00 97.12 389 CYS A CA 1
ATOM 2998 C C . CYS A 1 389 ? -1.073 -12.495 -13.516 1.00 97.12 389 CYS A C 1
ATOM 3000 O O . CYS A 1 389 ? -0.813 -11.997 -14.611 1.00 97.12 389 CYS A O 1
ATOM 3002 N N . ALA A 1 390 ? -2.081 -13.359 -13.370 1.00 95.00 390 ALA A N 1
ATOM 3003 C CA . ALA A 1 390 ? -2.784 -14.010 -14.477 1.00 95.00 390 ALA A CA 1
ATOM 3004 C C . ALA A 1 390 ? -3.391 -13.062 -15.532 1.00 95.00 390 ALA A C 1
ATOM 3006 O O . ALA A 1 390 ? -3.499 -13.444 -16.698 1.00 95.00 390 ALA A O 1
ATOM 3007 N N . ARG A 1 391 ? -3.805 -11.842 -15.161 1.00 96.25 391 ARG A N 1
ATOM 3008 C CA . ARG A 1 391 ? -4.392 -10.849 -16.085 1.00 96.25 391 ARG A CA 1
ATOM 3009 C C . ARG A 1 391 ? -3.401 -9.808 -16.596 1.00 96.25 391 ARG A C 1
ATOM 3011 O O . ARG A 1 391 ? -3.808 -9.008 -17.438 1.00 96.25 391 ARG A O 1
ATOM 3018 N N . LEU A 1 392 ? -2.144 -9.832 -16.149 1.00 97.31 392 LEU A N 1
ATOM 3019 C CA . LEU A 1 392 ? -1.148 -8.842 -16.541 1.00 97.31 392 LEU A CA 1
ATOM 3020 C C . LEU A 1 392 ? -0.892 -8.951 -18.043 1.00 97.31 392 LEU A C 1
ATOM 3022 O O . LEU A 1 392 ? -0.333 -9.939 -18.509 1.00 97.31 392 LEU A O 1
ATOM 3026 N N . ALA A 1 393 ? -1.327 -7.939 -18.788 1.00 94.25 393 ALA A N 1
ATOM 3027 C CA . ALA A 1 393 ? -1.241 -7.891 -20.242 1.00 94.25 393 ALA A CA 1
ATOM 3028 C C . ALA A 1 393 ? -0.225 -6.858 -20.738 1.00 94.25 393 ALA A C 1
ATOM 3030 O O . ALA A 1 393 ? 0.322 -7.019 -21.827 1.00 94.25 393 ALA A O 1
ATOM 3031 N N . HIS A 1 394 ? 0.038 -5.814 -19.945 1.00 91.38 394 HIS A N 1
ATOM 3032 C CA . HIS A 1 394 ? 0.904 -4.706 -20.336 1.00 91.38 394 HIS A CA 1
ATOM 3033 C C . HIS A 1 394 ? 1.821 -4.252 -19.196 1.00 91.38 394 HIS A C 1
ATOM 3035 O O . HIS A 1 394 ? 1.368 -4.022 -18.075 1.00 91.38 394 HIS A O 1
ATOM 3041 N N . VAL A 1 395 ? 3.105 -4.068 -19.503 1.00 94.19 395 VAL A N 1
ATOM 3042 C CA . VAL A 1 395 ? 4.098 -3.491 -18.587 1.00 94.19 395 VAL A CA 1
ATOM 3043 C C . VAL A 1 395 ? 4.811 -2.347 -19.301 1.00 94.19 395 VAL A C 1
ATOM 3045 O O . VAL A 1 395 ? 5.465 -2.553 -20.326 1.00 94.19 395 VAL A O 1
ATOM 3048 N N . GLU A 1 396 ? 4.701 -1.143 -18.745 1.00 91.06 396 GLU A N 1
ATOM 3049 C CA . GLU A 1 396 ? 5.385 0.054 -19.225 1.00 91.06 396 GLU A CA 1
ATOM 3050 C C . GLU A 1 396 ? 6.511 0.446 -18.260 1.00 91.06 396 GLU A C 1
ATOM 3052 O O . GLU A 1 396 ? 6.272 0.684 -17.077 1.00 91.06 396 GLU A O 1
ATOM 3057 N N . PHE A 1 397 ? 7.736 0.582 -18.773 1.00 91.12 397 PHE A N 1
ATOM 3058 C CA . PHE A 1 397 ? 8.868 1.126 -18.021 1.00 91.12 397 PHE A CA 1
ATOM 3059 C C . PHE A 1 397 ? 9.062 2.602 -18.364 1.00 91.12 397 PHE A C 1
ATOM 3061 O O . PHE A 1 397 ? 9.375 2.938 -19.511 1.00 91.12 397 PHE A O 1
ATOM 3068 N N . LYS A 1 398 ? 8.927 3.498 -17.382 1.00 87.75 398 LYS A N 1
ATOM 3069 C CA . LYS A 1 398 ? 9.286 4.906 -17.583 1.00 87.75 398 LYS A CA 1
ATOM 3070 C C . LYS A 1 398 ? 10.816 5.050 -17.635 1.00 87.75 398 LYS A C 1
ATOM 3072 O O . LYS A 1 398 ? 11.495 4.531 -16.751 1.00 87.75 398 LYS A O 1
ATOM 3077 N N . PRO A 1 399 ? 11.378 5.766 -18.628 1.00 79.75 399 PRO A N 1
ATOM 3078 C CA . PRO A 1 399 ? 12.817 6.013 -18.698 1.00 79.75 399 PRO A CA 1
ATOM 3079 C C . PRO A 1 399 ? 13.323 6.720 -17.436 1.00 79.75 399 PRO A C 1
ATOM 3081 O O . PRO A 1 399 ? 12.724 7.705 -16.998 1.00 79.75 399 PRO A O 1
ATOM 3084 N N . GLY A 1 400 ? 14.425 6.238 -16.865 1.00 84.06 400 GLY A N 1
ATOM 3085 C CA . GLY A 1 400 ? 14.924 6.734 -15.586 1.00 84.06 400 GLY A CA 1
ATOM 3086 C C . GLY A 1 400 ? 16.185 6.020 -15.114 1.00 84.06 400 GLY A C 1
ATOM 3087 O O . GLY A 1 400 ? 17.090 5.778 -15.916 1.00 84.06 400 GLY A O 1
ATOM 3088 N N . ASN A 1 401 ? 16.235 5.706 -13.819 1.00 88.19 401 ASN A N 1
ATOM 3089 C CA . ASN A 1 401 ? 17.378 5.065 -13.175 1.00 88.19 401 ASN A CA 1
ATOM 3090 C C . ASN A 1 401 ? 17.690 3.683 -13.781 1.00 88.19 401 ASN A C 1
ATOM 3092 O O . ASN A 1 401 ? 16.815 3.052 -14.391 1.00 88.19 401 ASN A O 1
ATOM 3096 N N . PRO A 1 402 ? 18.933 3.189 -13.624 1.00 90.25 402 PRO A N 1
ATOM 3097 C CA . PRO A 1 402 ? 19.255 1.822 -13.982 1.00 90.25 402 PRO A CA 1
ATOM 3098 C C . PRO A 1 402 ? 18.435 0.822 -13.167 1.00 90.25 402 PRO A C 1
ATOM 3100 O O . PRO A 1 402 ? 18.575 0.749 -11.950 1.00 90.25 402 PRO A O 1
ATOM 3103 N N . LEU A 1 403 ? 17.582 0.057 -13.847 1.00 94.31 403 LEU A N 1
ATOM 3104 C CA . LEU A 1 403 ? 16.636 -0.861 -13.214 1.00 94.31 403 LEU A CA 1
ATOM 3105 C C . LEU A 1 403 ? 17.144 -2.307 -13.279 1.00 94.31 403 LEU A C 1
ATOM 3107 O O . LEU A 1 403 ? 17.557 -2.777 -14.342 1.00 94.31 403 LEU A O 1
ATOM 3111 N N . SER A 1 404 ? 17.084 -3.018 -12.154 1.00 95.94 404 SER A N 1
ATOM 3112 C CA . SER A 1 404 ? 17.344 -4.460 -12.063 1.00 95.94 404 SER A CA 1
ATOM 3113 C C . SER A 1 404 ? 16.045 -5.239 -11.870 1.00 95.94 404 SER A C 1
ATOM 3115 O O . SER A 1 404 ? 15.267 -4.935 -10.968 1.00 95.94 404 SER A O 1
ATOM 3117 N N . ILE A 1 405 ? 15.817 -6.252 -12.706 1.00 97.06 405 ILE A N 1
ATOM 3118 C CA . ILE A 1 405 ? 14.672 -7.166 -12.612 1.00 97.06 405 ILE A CA 1
ATOM 3119 C C . ILE A 1 405 ? 15.163 -8.490 -12.025 1.00 97.06 405 ILE A C 1
ATOM 3121 O O . ILE A 1 405 ? 16.065 -9.100 -12.594 1.00 97.06 405 ILE A O 1
ATOM 3125 N N . GLY A 1 406 ? 14.581 -8.936 -10.913 1.00 97.50 406 GLY A N 1
ATOM 3126 C CA . GLY A 1 406 ? 14.943 -10.182 -10.240 1.00 97.50 406 GLY A CA 1
ATOM 3127 C C . GLY A 1 406 ? 14.554 -11.454 -11.002 1.00 97.50 406 GLY A C 1
ATOM 3128 O O . GLY A 1 406 ? 13.813 -11.433 -11.989 1.00 97.50 406 GLY A O 1
ATOM 3129 N N . ASP A 1 407 ? 15.072 -12.590 -10.532 1.00 97.69 407 ASP A N 1
ATOM 3130 C CA . ASP A 1 407 ? 14.724 -13.921 -11.052 1.00 97.69 407 ASP A CA 1
ATOM 3131 C C . ASP A 1 407 ? 13.213 -14.174 -10.953 1.00 97.69 407 ASP A C 1
ATOM 3133 O O . ASP A 1 407 ? 12.589 -13.857 -9.941 1.00 97.69 407 ASP A O 1
ATOM 3137 N N . GLU A 1 408 ? 12.631 -14.742 -12.012 1.00 97.44 408 GLU A N 1
ATOM 3138 C CA . GLU A 1 408 ? 11.202 -15.092 -12.100 1.00 97.44 408 GLU A CA 1
ATOM 3139 C C . GLU A 1 408 ? 10.230 -13.925 -11.811 1.00 97.44 408 GLU A C 1
ATOM 3141 O O . GLU A 1 408 ? 9.052 -14.148 -11.550 1.00 97.44 408 GLU A O 1
ATOM 3146 N N . ALA A 1 409 ? 10.687 -12.667 -11.901 1.00 97.62 409 ALA A N 1
ATOM 3147 C CA . ALA A 1 409 ? 9.905 -11.488 -11.515 1.00 97.62 409 ALA A CA 1
ATOM 3148 C C . ALA A 1 409 ? 8.541 -11.357 -12.216 1.00 97.62 409 ALA A C 1
ATOM 3150 O O . ALA A 1 409 ? 7.619 -10.826 -11.613 1.00 97.62 409 ALA A O 1
ATOM 3151 N N . PHE A 1 410 ? 8.396 -11.837 -13.452 1.00 97.31 410 PHE A N 1
ATOM 3152 C CA . PHE A 1 410 ? 7.138 -11.878 -14.208 1.00 97.31 410 PHE A CA 1
ATOM 3153 C C . PHE A 1 410 ? 6.811 -13.310 -14.663 1.00 97.31 410 PHE A C 1
ATOM 3155 O O . PHE A 1 410 ? 6.228 -13.505 -15.731 1.00 97.31 410 PHE A O 1
ATOM 3162 N N . ALA A 1 411 ? 7.232 -14.323 -13.899 1.00 96.62 411 ALA A N 1
ATOM 3163 C CA . ALA A 1 411 ? 6.950 -15.713 -14.234 1.00 96.62 411 ALA A CA 1
ATOM 3164 C C . ALA A 1 411 ? 5.439 -16.004 -14.216 1.00 96.62 411 ALA A C 1
ATOM 3166 O O . ALA A 1 411 ? 4.677 -15.405 -13.459 1.00 96.62 411 ALA A O 1
ATOM 3167 N N . ASP A 1 412 ? 5.007 -16.912 -15.085 1.00 96.44 412 ASP A N 1
ATOM 3168 C CA . ASP A 1 412 ? 3.641 -17.422 -15.172 1.00 96.44 412 ASP A CA 1
ATOM 3169 C C . ASP A 1 412 ? 2.576 -16.303 -15.277 1.00 96.44 412 ASP A C 1
ATOM 3171 O O . ASP A 1 412 ? 1.468 -16.392 -14.754 1.00 96.44 412 ASP A O 1
ATOM 3175 N N . CYS A 1 413 ? 2.903 -15.239 -16.028 1.00 96.81 413 CYS A N 1
ATOM 3176 C CA . CYS A 1 413 ? 1.981 -14.183 -16.462 1.00 96.81 413 CYS A CA 1
ATOM 3177 C C . CYS A 1 413 ? 1.451 -14.488 -17.880 1.00 96.81 413 CYS A C 1
ATOM 3179 O O . CYS A 1 413 ? 1.947 -13.928 -18.864 1.00 96.81 413 CYS A O 1
ATOM 3181 N N . PRO A 1 414 ? 0.463 -15.392 -18.051 1.00 94.50 414 PRO A N 1
ATOM 3182 C CA . PRO A 1 414 ? 0.090 -15.918 -19.359 1.00 94.50 414 PRO A CA 1
ATOM 3183 C C . PRO A 1 414 ? -0.406 -14.842 -20.319 1.00 94.50 414 PRO A C 1
ATOM 3185 O O . PRO A 1 414 ? -0.149 -14.972 -21.506 1.00 94.50 414 PRO A O 1
ATOM 3188 N N . ASN A 1 415 ? -1.071 -13.788 -19.837 1.00 95.50 415 ASN A N 1
ATOM 3189 C CA . ASN A 1 415 ? -1.685 -12.765 -20.687 1.00 95.50 415 ASN A CA 1
ATOM 3190 C C . ASN A 1 415 ? -0.729 -11.662 -21.162 1.00 95.50 415 ASN A C 1
ATOM 3192 O O . ASN A 1 415 ? -1.152 -10.822 -21.955 1.00 95.50 415 ASN A O 1
ATOM 3196 N N . LEU A 1 416 ? 0.537 -11.660 -20.734 1.00 95.44 416 LEU A N 1
ATOM 3197 C CA . LEU A 1 416 ? 1.504 -10.645 -21.144 1.00 95.44 416 LEU A CA 1
ATOM 3198 C C . LEU A 1 416 ? 1.818 -10.815 -22.636 1.00 95.44 416 LEU A C 1
ATOM 3200 O O . LEU A 1 416 ? 2.424 -11.811 -23.025 1.00 95.44 416 LEU A O 1
ATOM 3204 N N . THR A 1 417 ? 1.397 -9.872 -23.486 1.00 91.38 417 THR A N 1
ATOM 3205 C CA . THR A 1 417 ? 1.505 -10.011 -24.955 1.00 91.38 417 THR A CA 1
ATOM 3206 C C . THR A 1 417 ? 2.784 -9.428 -25.535 1.00 91.38 417 THR A C 1
ATOM 3208 O O . THR A 1 417 ? 3.340 -9.964 -26.505 1.00 91.38 417 THR A O 1
ATOM 3211 N N . ASP A 1 418 ? 3.242 -8.330 -24.946 1.00 85.12 418 ASP A N 1
ATOM 3212 C CA . ASP A 1 418 ? 4.399 -7.556 -25.364 1.00 85.12 418 ASP A CA 1
ATOM 3213 C C . ASP A 1 418 ? 4.979 -6.774 -24.184 1.00 85.12 418 ASP A C 1
ATOM 3215 O O . ASP A 1 418 ? 4.286 -6.416 -23.233 1.00 85.12 418 ASP A O 1
ATOM 3219 N N . ILE A 1 419 ? 6.286 -6.534 -24.253 1.00 89.69 419 ILE A N 1
ATOM 3220 C CA . ILE A 1 419 ? 7.021 -5.738 -23.276 1.00 89.69 419 ILE A CA 1
ATOM 3221 C C . ILE A 1 419 ? 8.165 -5.009 -23.985 1.00 89.69 419 ILE A C 1
ATOM 3223 O O . ILE A 1 419 ? 8.918 -5.590 -24.777 1.00 89.69 419 ILE A O 1
ATOM 3227 N N . ASN A 1 420 ? 8.274 -3.707 -23.725 1.00 86.44 420 ASN A N 1
ATOM 3228 C CA . ASN A 1 420 ? 9.345 -2.872 -24.256 1.00 86.44 420 ASN A CA 1
ATOM 3229 C C . ASN A 1 420 ? 10.431 -2.730 -23.197 1.00 86.44 420 ASN A C 1
ATOM 3231 O O . ASN A 1 420 ? 10.238 -2.053 -22.191 1.00 86.44 420 ASN A O 1
ATOM 3235 N N . ILE A 1 421 ? 11.573 -3.369 -23.433 1.00 89.06 421 ILE A N 1
ATOM 3236 C CA . ILE A 1 421 ? 12.703 -3.318 -22.512 1.00 89.06 421 ILE A CA 1
ATOM 3237 C C . ILE A 1 421 ? 13.391 -1.947 -22.636 1.00 89.06 421 ILE A C 1
ATOM 3239 O O . ILE A 1 421 ? 13.779 -1.575 -23.748 1.00 89.06 421 ILE A O 1
ATOM 3243 N N . PRO A 1 422 ? 13.543 -1.171 -21.545 1.00 86.25 422 PRO A N 1
ATOM 3244 C CA . PRO A 1 422 ? 14.196 0.131 -21.603 1.00 86.25 422 PRO A CA 1
ATOM 3245 C C . PRO A 1 422 ? 15.714 -0.015 -21.763 1.00 86.25 422 PRO A C 1
ATOM 3247 O O . PRO A 1 422 ? 16.330 -0.940 -21.239 1.00 86.25 422 PRO A O 1
ATOM 3250 N N . GLY A 1 423 ? 16.345 0.945 -22.446 1.00 85.25 423 GLY A N 1
ATOM 3251 C CA . GLY A 1 423 ? 17.804 0.970 -22.617 1.00 85.25 423 GLY A CA 1
ATOM 3252 C C . GLY A 1 423 ? 18.585 1.240 -21.327 1.00 85.25 423 GLY A C 1
ATOM 3253 O O . GLY A 1 423 ? 19.786 1.001 -21.296 1.00 85.25 423 GLY A O 1
ATOM 3254 N N . SER A 1 424 ? 17.916 1.717 -20.271 1.00 86.06 424 SER A N 1
ATOM 3255 C CA . SER A 1 424 ? 18.508 1.936 -18.947 1.00 86.06 424 SER A CA 1
ATOM 3256 C C . SER A 1 424 ? 18.609 0.661 -18.105 1.00 86.06 424 SER A C 1
ATOM 3258 O O . SER A 1 424 ? 19.121 0.723 -16.996 1.00 86.06 424 SER A O 1
ATOM 3260 N N . LEU A 1 425 ? 18.126 -0.495 -18.571 1.00 92.06 425 LEU A N 1
ATOM 3261 C CA . LEU A 1 425 ? 18.083 -1.699 -17.742 1.00 92.06 425 LEU A CA 1
ATOM 3262 C C . LEU A 1 425 ? 19.486 -2.207 -17.372 1.00 92.06 425 LEU A C 1
ATOM 3264 O O . LEU A 1 425 ? 20.300 -2.496 -18.246 1.00 92.06 425 LEU A O 1
ATOM 3268 N N . ALA A 1 426 ? 19.744 -2.370 -16.076 1.00 92.69 426 ALA A N 1
ATOM 3269 C CA . ALA A 1 426 ? 21.013 -2.873 -15.558 1.00 92.69 426 ALA A CA 1
ATOM 3270 C C . ALA A 1 426 ? 21.088 -4.406 -15.612 1.00 92.69 426 ALA A C 1
ATOM 3272 O O . ALA A 1 426 ? 22.127 -4.970 -15.966 1.00 92.69 426 ALA A O 1
ATOM 3273 N N . SER A 1 427 ? 19.991 -5.094 -15.273 1.00 94.81 427 SER A N 1
ATOM 3274 C CA . SER A 1 427 ? 19.942 -6.558 -15.289 1.00 94.81 427 SER A CA 1
ATOM 3275 C C . SER A 1 427 ? 18.532 -7.140 -15.439 1.00 94.81 427 SER A C 1
ATOM 3277 O O . SER A 1 427 ? 17.544 -6.516 -15.051 1.00 94.81 427 SER A O 1
ATOM 3279 N N . ILE A 1 428 ? 18.463 -8.357 -15.987 1.00 95.12 428 ILE A N 1
ATOM 3280 C CA . ILE A 1 428 ? 17.290 -9.238 -16.012 1.00 95.12 428 ILE A CA 1
ATOM 3281 C C . ILE A 1 428 ? 17.675 -10.579 -15.402 1.00 95.12 428 ILE A C 1
ATOM 3283 O O . ILE A 1 428 ? 18.590 -11.238 -15.894 1.00 95.12 428 ILE A O 1
ATOM 3287 N N . GLY A 1 429 ? 16.964 -10.997 -14.363 1.00 95.75 429 GLY A N 1
ATOM 3288 C CA . GLY A 1 429 ? 17.183 -12.252 -13.663 1.00 95.75 429 GLY A CA 1
ATOM 3289 C C . GLY A 1 429 ? 16.853 -13.497 -14.487 1.00 95.75 429 GLY A C 1
ATOM 3290 O O . GLY A 1 429 ? 16.267 -13.446 -15.573 1.00 95.75 429 GLY A O 1
ATOM 3291 N N . ARG A 1 430 ? 17.246 -14.655 -13.954 1.00 95.31 430 ARG A N 1
ATOM 3292 C CA . ARG A 1 430 ? 16.955 -15.978 -14.522 1.00 95.31 430 ARG A CA 1
ATOM 3293 C C . ARG A 1 430 ? 15.444 -16.159 -14.664 1.00 95.31 430 ARG A C 1
ATOM 3295 O O . ARG A 1 430 ? 14.701 -15.837 -13.742 1.00 95.31 430 ARG A O 1
ATOM 3302 N N . SER A 1 431 ? 14.993 -16.709 -15.793 1.00 95.31 431 SER A N 1
ATOM 3303 C CA . SER A 1 431 ? 13.580 -17.065 -16.001 1.00 95.31 431 SER A CA 1
ATOM 3304 C C . SER A 1 431 ? 12.583 -15.911 -15.777 1.00 95.31 431 SER A C 1
ATOM 3306 O O . SER A 1 431 ? 11.417 -16.168 -15.492 1.00 95.31 431 SER A O 1
ATOM 3308 N N . ALA A 1 432 ? 13.004 -14.642 -15.895 1.00 96.06 432 ALA A N 1
ATOM 3309 C CA . ALA A 1 432 ? 12.177 -13.491 -15.515 1.00 96.06 432 ALA A CA 1
ATOM 3310 C C . ALA A 1 432 ? 10.809 -13.429 -16.220 1.00 96.06 432 ALA A C 1
ATOM 3312 O O . ALA A 1 432 ? 9.867 -12.920 -15.629 1.00 96.06 432 ALA A O 1
ATOM 3313 N N . PHE A 1 433 ? 10.683 -13.968 -17.439 1.00 95.38 433 PHE A N 1
ATOM 3314 C CA . PHE A 1 433 ? 9.4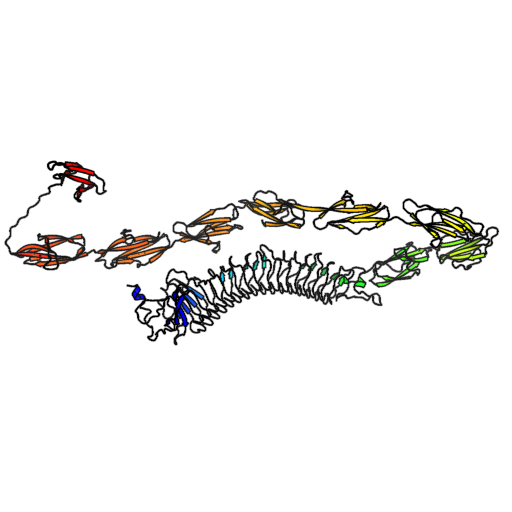29 -14.052 -18.204 1.00 95.38 433 PHE A CA 1
ATOM 3315 C C . PHE A 1 433 ? 9.032 -15.502 -18.509 1.00 95.38 433 PHE A C 1
ATOM 3317 O O . PHE A 1 433 ? 8.437 -15.796 -19.553 1.00 95.38 433 PHE A O 1
ATOM 3324 N N . ARG A 1 434 ? 9.413 -16.437 -17.630 1.00 93.62 434 ARG A N 1
ATOM 3325 C CA . ARG A 1 434 ? 9.093 -17.853 -17.801 1.00 93.62 434 ARG A CA 1
ATOM 3326 C C . ARG A 1 434 ? 7.579 -18.059 -17.812 1.00 93.62 434 ARG A C 1
ATOM 3328 O O . ARG A 1 434 ? 6.889 -17.485 -16.990 1.00 93.62 434 ARG A O 1
ATOM 3335 N N . GLY A 1 435 ? 7.047 -18.873 -18.723 1.00 92.44 435 GLY A N 1
ATOM 3336 C CA . GLY A 1 435 ? 5.611 -19.206 -18.733 1.00 92.44 435 GLY A CA 1
ATOM 3337 C C . GLY A 1 435 ? 4.671 -18.092 -19.229 1.00 92.44 435 GLY A C 1
ATOM 3338 O O . GLY A 1 435 ? 3.452 -18.281 -19.242 1.00 92.44 435 GLY A O 1
ATOM 3339 N N . CYS A 1 436 ? 5.204 -16.961 -19.714 1.00 95.06 436 CYS A N 1
ATOM 3340 C CA . CYS A 1 436 ? 4.437 -15.907 -20.391 1.00 95.06 436 CYS A CA 1
ATOM 3341 C C . CYS A 1 436 ? 3.940 -16.380 -21.769 1.00 95.06 436 CYS A C 1
ATOM 3343 O O . CYS A 1 436 ? 4.455 -16.006 -22.825 1.00 95.06 436 CYS A O 1
ATOM 3345 N N . SER A 1 437 ? 2.947 -17.266 -21.762 1.00 93.12 437 SER A N 1
ATOM 3346 C CA . SER A 1 437 ? 2.539 -18.060 -22.924 1.00 93.12 437 SER A CA 1
ATOM 3347 C C . SER A 1 437 ? 1.917 -17.263 -24.075 1.00 93.12 437 SER A C 1
ATOM 3349 O O . SER A 1 437 ? 1.892 -17.784 -25.188 1.00 93.12 437 SER A O 1
ATOM 3351 N N . TYR A 1 438 ? 1.464 -16.019 -23.868 1.00 94.56 438 TYR A N 1
ATOM 3352 C CA . TYR A 1 438 ? 0.980 -15.130 -24.939 1.00 94.56 438 TYR A CA 1
ATOM 3353 C C . TYR A 1 438 ? 2.012 -14.086 -25.381 1.00 94.56 438 TYR A C 1
ATOM 3355 O O . TYR A 1 438 ? 1.740 -13.326 -26.316 1.00 94.56 438 TYR A O 1
ATOM 3363 N N . LEU A 1 439 ? 3.204 -14.081 -24.780 1.00 93.88 439 LEU A N 1
ATOM 3364 C CA . LEU A 1 439 ? 4.260 -13.135 -25.110 1.00 93.88 439 LEU A CA 1
ATOM 3365 C C . LEU A 1 439 ? 4.824 -13.466 -26.485 1.00 93.88 439 LEU A C 1
ATOM 3367 O O . LEU A 1 439 ? 5.484 -14.487 -26.675 1.00 93.88 439 LEU A O 1
ATOM 3371 N N . LYS A 1 440 ? 4.532 -12.610 -27.469 1.00 92.06 440 LYS A N 1
ATOM 3372 C CA . LYS A 1 440 ? 4.893 -12.840 -28.879 1.00 92.06 440 LYS A CA 1
ATOM 3373 C C . LYS A 1 440 ? 6.102 -12.042 -29.324 1.00 92.06 440 LYS A C 1
ATOM 3375 O O . LYS A 1 440 ? 6.760 -12.433 -30.285 1.00 92.06 440 LYS A O 1
ATOM 3380 N N . LYS A 1 441 ? 6.379 -10.911 -28.679 1.00 90.31 441 LYS A N 1
ATOM 3381 C CA . LYS A 1 441 ? 7.418 -9.997 -29.137 1.00 90.31 441 LYS A CA 1
ATOM 3382 C C . LYS A 1 441 ? 8.060 -9.247 -27.981 1.00 90.31 441 LYS A C 1
ATOM 3384 O O . LYS A 1 441 ? 7.363 -8.686 -27.143 1.00 90.31 441 LYS A O 1
ATOM 3389 N N . ILE A 1 442 ? 9.386 -9.169 -28.023 1.00 91.31 442 ILE A N 1
ATOM 3390 C CA . ILE A 1 442 ? 10.193 -8.282 -27.184 1.00 91.31 442 ILE A CA 1
ATOM 3391 C C . ILE A 1 442 ? 11.154 -7.492 -28.063 1.00 91.31 442 ILE A C 1
ATOM 3393 O O . ILE A 1 442 ? 11.757 -8.048 -28.981 1.00 91.31 442 ILE A O 1
ATOM 3397 N N . ASN A 1 443 ? 11.305 -6.200 -27.773 1.00 90.12 443 ASN A N 1
ATOM 3398 C CA . ASN A 1 443 ? 12.314 -5.347 -28.396 1.00 90.12 443 ASN A CA 1
ATOM 3399 C C . ASN A 1 443 ? 13.462 -5.128 -27.405 1.00 90.12 443 ASN A C 1
ATOM 3401 O O . ASN A 1 443 ? 13.245 -4.530 -26.353 1.00 90.12 443 ASN A O 1
ATOM 3405 N N . LEU A 1 444 ? 14.665 -5.590 -27.746 1.00 90.62 444 LEU A N 1
ATOM 3406 C CA . LEU A 1 444 ? 15.881 -5.302 -26.990 1.00 90.62 444 LEU A CA 1
ATOM 3407 C C . LEU A 1 444 ? 16.577 -4.079 -27.609 1.00 90.62 444 LEU A C 1
ATOM 3409 O O . LEU A 1 444 ? 16.887 -4.104 -28.800 1.00 90.62 444 LEU A O 1
ATOM 3413 N N . PRO A 1 445 ? 16.843 -3.010 -26.841 1.00 90.69 445 PRO A N 1
ATOM 3414 C CA . PRO A 1 445 ? 17.497 -1.808 -27.362 1.00 90.69 445 PRO A CA 1
ATOM 3415 C C . PRO A 1 445 ? 19.035 -1.892 -27.356 1.00 90.69 445 PRO A C 1
ATOM 3417 O O . PRO A 1 445 ? 19.700 -0.938 -27.756 1.00 90.69 445 PRO A O 1
ATOM 3420 N N . PHE A 1 446 ? 19.621 -2.999 -26.891 1.00 91.12 446 PHE A N 1
ATOM 3421 C CA . PHE A 1 446 ? 21.061 -3.107 -26.647 1.00 91.12 446 PHE A CA 1
ATOM 3422 C C . PHE A 1 446 ? 21.824 -3.562 -27.894 1.00 91.12 446 PHE A C 1
ATOM 3424 O O . PHE A 1 446 ? 21.560 -4.638 -28.430 1.00 91.12 446 PHE A O 1
ATOM 3431 N N . PHE A 1 447 ? 22.797 -2.767 -28.348 1.00 90.44 447 PHE A N 1
ATOM 3432 C CA . PHE A 1 447 ? 23.683 -3.166 -29.449 1.00 90.44 447 PHE A CA 1
ATOM 3433 C C . PHE A 1 447 ? 24.693 -4.244 -29.020 1.00 90.44 447 PHE A C 1
ATOM 3435 O O . PHE A 1 447 ? 24.985 -5.162 -29.779 1.00 90.44 447 PHE A O 1
ATOM 3442 N N . ASP A 1 448 ? 25.214 -4.153 -27.798 1.00 90.81 448 ASP A N 1
ATOM 3443 C CA . ASP A 1 448 ? 25.991 -5.214 -27.156 1.00 90.81 448 ASP A CA 1
ATOM 3444 C C . ASP A 1 448 ? 25.172 -5.726 -25.961 1.00 90.81 448 ASP A C 1
ATOM 3446 O O . ASP A 1 448 ? 24.921 -4.942 -25.046 1.00 90.81 448 ASP A O 1
ATOM 3450 N N . PRO A 1 449 ? 24.728 -6.998 -25.930 1.00 88.00 449 PRO A N 1
ATOM 3451 C CA . PRO A 1 449 ? 23.963 -7.520 -24.809 1.00 88.00 449 PRO A CA 1
ATOM 3452 C C . PRO A 1 449 ? 24.753 -7.519 -23.499 1.00 88.00 449 PRO A C 1
ATOM 3454 O O . PRO A 1 449 ? 24.133 -7.626 -22.456 1.00 88.00 449 PRO A O 1
ATOM 3457 N N . LYS A 1 450 ? 26.084 -7.351 -23.508 1.00 87.81 450 LYS A N 1
ATOM 3458 C CA . LYS A 1 450 ? 26.897 -7.258 -22.282 1.00 87.81 450 LYS A CA 1
ATOM 3459 C C . LYS A 1 450 ? 26.664 -5.981 -21.474 1.00 87.81 450 LYS A C 1
ATOM 3461 O O . LYS A 1 450 ? 27.103 -5.921 -20.329 1.00 87.81 450 LYS A O 1
ATOM 3466 N N . VAL A 1 451 ? 26.004 -4.966 -22.043 1.00 88.88 451 VAL A N 1
ATOM 3467 C CA . VAL A 1 451 ? 25.655 -3.734 -21.308 1.00 88.88 451 VAL A CA 1
ATOM 3468 C C . VAL A 1 451 ? 24.573 -3.966 -20.250 1.00 88.88 451 VAL A C 1
ATOM 3470 O O . VAL A 1 451 ? 24.434 -3.151 -19.345 1.00 88.88 451 VAL A O 1
ATOM 3473 N N . CYS A 1 452 ? 23.830 -5.069 -20.357 1.00 89.69 452 CYS A N 1
ATOM 3474 C CA . CYS A 1 452 ? 22.816 -5.496 -19.403 1.00 89.69 452 CYS A CA 1
ATOM 3475 C C . CYS A 1 452 ? 23.136 -6.933 -18.964 1.00 89.69 452 CYS A C 1
ATOM 3477 O O . CYS A 1 452 ? 23.468 -7.786 -19.784 1.00 89.69 452 CYS A O 1
ATOM 3479 N N . SER A 1 453 ? 23.078 -7.228 -17.667 1.00 92.44 453 SER A N 1
ATOM 3480 C CA . SER A 1 453 ? 23.309 -8.598 -17.191 1.00 92.44 453 SER A CA 1
ATOM 3481 C C . SER A 1 453 ? 22.052 -9.447 -17.394 1.00 92.44 453 SER A C 1
ATOM 3483 O O . SER A 1 453 ? 21.002 -9.098 -16.865 1.00 92.44 453 SER A O 1
ATOM 3485 N N . PHE A 1 454 ? 22.139 -10.565 -18.119 1.00 90.88 454 PHE A N 1
ATOM 3486 C CA . PHE A 1 454 ? 21.015 -11.488 -18.322 1.00 90.88 454 PHE A CA 1
ATOM 3487 C C . PHE A 1 454 ? 21.256 -12.813 -17.592 1.00 90.88 454 PHE A C 1
ATOM 3489 O O . PHE A 1 454 ? 22.271 -13.478 -17.817 1.00 90.88 454 PHE A O 1
ATOM 3496 N N . GLY A 1 455 ? 20.302 -13.220 -16.756 1.00 89.69 455 GLY A N 1
ATOM 3497 C CA . GLY A 1 455 ? 20.220 -14.561 -16.189 1.00 89.69 455 GLY A CA 1
ATOM 3498 C C . GLY A 1 455 ? 19.912 -15.614 -17.255 1.00 89.69 455 GLY A C 1
ATOM 3499 O O . GLY A 1 455 ? 19.661 -15.289 -18.410 1.00 89.69 455 GLY A O 1
ATOM 3500 N N . GLY A 1 456 ? 19.958 -16.895 -16.885 1.00 89.12 456 GLY A N 1
ATOM 3501 C CA . GLY A 1 456 ? 19.640 -17.989 -17.811 1.00 89.12 456 GLY A CA 1
ATOM 3502 C C . GLY A 1 456 ? 18.144 -18.078 -18.128 1.00 89.12 456 GLY A C 1
ATOM 3503 O O . GLY A 1 456 ? 17.317 -17.770 -17.272 1.00 89.12 456 GLY A O 1
ATOM 3504 N N . ASP A 1 457 ? 17.804 -18.542 -19.332 1.00 89.19 457 ASP A N 1
ATOM 3505 C CA . ASP A 1 457 ? 16.443 -18.958 -19.713 1.00 89.19 457 ASP A CA 1
ATOM 3506 C C . ASP A 1 457 ? 15.354 -17.885 -19.511 1.00 89.19 457 ASP A C 1
ATOM 3508 O O . ASP A 1 457 ? 14.191 -18.202 -19.262 1.00 89.19 457 ASP A O 1
ATOM 3512 N N . VAL A 1 458 ? 15.720 -16.604 -19.650 1.00 92.62 458 VAL A N 1
ATOM 3513 C CA . VAL A 1 458 ? 14.849 -15.433 -19.424 1.00 92.62 458 VAL A CA 1
ATOM 3514 C C . VAL A 1 458 ? 13.469 -15.569 -20.081 1.00 92.62 458 VAL A C 1
ATOM 3516 O O . VAL A 1 458 ? 12.473 -15.166 -19.482 1.00 92.62 458 VAL A O 1
ATOM 3519 N N . PHE A 1 459 ? 13.402 -16.145 -21.286 1.00 91.00 459 PHE A N 1
ATOM 3520 C CA . PHE A 1 459 ? 12.184 -16.265 -22.099 1.00 91.00 459 PHE A CA 1
ATOM 3521 C C . PHE A 1 459 ? 11.665 -17.708 -22.235 1.00 91.00 459 PHE A C 1
ATOM 3523 O O . PHE A 1 459 ? 10.953 -18.027 -23.194 1.00 91.00 459 PHE A O 1
ATOM 3530 N N . ALA A 1 460 ? 12.030 -18.613 -21.323 1.00 89.12 460 ALA A N 1
ATOM 3531 C CA . ALA A 1 460 ? 11.615 -20.013 -21.399 1.00 89.12 460 ALA A CA 1
ATOM 3532 C C . ALA A 1 460 ? 10.090 -20.194 -21.266 1.00 89.12 460 ALA A C 1
ATOM 3534 O O . ALA A 1 460 ? 9.452 -19.659 -20.368 1.00 89.12 460 ALA A O 1
ATOM 3535 N N . GLY A 1 461 ? 9.476 -20.997 -22.137 1.00 87.75 461 GLY A N 1
ATOM 3536 C CA . GLY A 1 461 ? 8.025 -21.241 -22.080 1.00 87.75 461 GLY A CA 1
ATOM 3537 C C . GLY A 1 461 ? 7.157 -20.053 -22.524 1.00 87.75 461 GLY A C 1
ATOM 3538 O O . GLY A 1 461 ? 5.980 -19.996 -22.173 1.00 87.75 461 GLY A O 1
ATOM 3539 N N . THR A 1 462 ? 7.725 -19.116 -23.290 1.00 90.81 462 THR A N 1
ATOM 3540 C CA . THR A 1 462 ? 6.976 -18.075 -24.017 1.00 90.81 462 THR A CA 1
ATOM 3541 C C . THR A 1 462 ? 6.178 -18.660 -25.194 1.00 90.81 462 THR A C 1
ATOM 3543 O O . THR A 1 462 ? 6.257 -19.857 -25.487 1.00 90.81 462 THR A O 1
ATOM 3546 N N . HIS A 1 463 ? 5.368 -17.834 -25.872 1.00 90.62 463 HIS A N 1
ATOM 3547 C CA . HIS A 1 463 ? 4.524 -18.281 -26.988 1.00 90.62 463 HIS A CA 1
ATOM 3548 C C . HIS A 1 463 ? 5.349 -19.003 -28.083 1.00 90.62 463 HIS A C 1
ATOM 3550 O O . HIS A 1 463 ? 6.440 -18.545 -28.417 1.00 90.62 463 HIS A O 1
ATOM 3556 N N . PRO A 1 464 ? 4.830 -20.051 -28.761 1.00 85.25 464 PRO A N 1
ATOM 3557 C CA . PRO A 1 464 ? 5.568 -20.762 -29.820 1.00 85.25 464 PRO A CA 1
ATOM 3558 C C . PRO A 1 464 ? 6.035 -19.894 -31.002 1.00 85.25 464 PRO A C 1
ATOM 3560 O O . PRO A 1 464 ? 6.925 -20.284 -31.750 1.00 85.25 464 PRO A O 1
ATOM 3563 N N . THR A 1 465 ? 5.420 -18.724 -31.195 1.00 89.31 465 THR A N 1
ATOM 3564 C CA . THR A 1 465 ? 5.796 -17.736 -32.226 1.00 89.31 465 THR A CA 1
ATOM 3565 C C . THR A 1 465 ? 6.581 -16.548 -31.661 1.00 89.31 465 THR A C 1
ATOM 3567 O O . THR A 1 465 ? 6.629 -15.502 -32.309 1.00 89.31 465 THR A O 1
ATOM 3570 N N . PHE A 1 466 ? 7.093 -16.654 -30.434 1.00 89.25 466 PHE A N 1
ATOM 3571 C CA . PHE A 1 466 ? 7.837 -15.591 -29.771 1.00 89.25 466 PHE A CA 1
ATOM 3572 C C . PHE A 1 466 ? 9.055 -15.172 -30.597 1.00 89.25 466 PHE A C 1
ATOM 3574 O O . PHE A 1 466 ? 9.803 -16.018 -31.085 1.00 89.25 466 PHE A O 1
ATOM 3581 N N . GLN A 1 467 ? 9.241 -13.861 -30.761 1.00 87.62 467 GLN A N 1
ATOM 3582 C CA . GLN A 1 467 ? 10.365 -13.286 -31.491 1.00 87.62 467 GLN A CA 1
ATOM 3583 C C . GLN A 1 467 ? 11.023 -12.123 -30.732 1.00 87.62 467 GLN A C 1
ATOM 3585 O O . GLN A 1 467 ? 10.382 -11.114 -30.425 1.00 87.62 467 GLN A O 1
ATOM 3590 N N . LEU A 1 468 ? 12.333 -12.229 -30.512 1.00 89.88 468 LEU A N 1
ATOM 3591 C CA . LEU A 1 468 ? 13.201 -11.171 -29.994 1.00 89.88 468 LEU A CA 1
ATOM 3592 C C . LEU A 1 468 ? 13.671 -10.275 -31.138 1.00 89.88 468 LEU A C 1
ATOM 3594 O O . LEU A 1 468 ? 14.371 -10.726 -32.037 1.00 89.88 468 LEU A O 1
ATOM 3598 N N . THR A 1 469 ? 13.320 -8.996 -31.110 1.00 91.06 469 THR A N 1
ATOM 3599 C CA . THR A 1 469 ? 13.869 -8.007 -32.044 1.00 91.06 469 THR A CA 1
ATOM 3600 C C . THR A 1 469 ? 15.110 -7.376 -31.422 1.00 91.06 469 THR A C 1
ATOM 3602 O O . THR A 1 469 ? 15.022 -6.804 -30.338 1.00 91.06 469 THR A O 1
ATOM 3605 N N . ILE A 1 470 ? 16.246 -7.473 -32.111 1.00 90.75 470 ILE A N 1
ATOM 3606 C CA . ILE A 1 470 ? 17.534 -6.885 -31.710 1.00 90.75 470 ILE A CA 1
ATOM 3607 C C . ILE A 1 470 ? 17.934 -5.754 -32.674 1.00 90.75 470 ILE A C 1
ATOM 3609 O O . ILE A 1 470 ? 17.460 -5.743 -33.817 1.00 90.75 470 ILE A O 1
ATOM 3613 N N . PRO A 1 471 ? 18.805 -4.808 -32.272 1.00 92.00 471 PRO A N 1
ATOM 3614 C CA . PRO A 1 471 ? 19.279 -3.757 -33.171 1.00 92.00 471 PRO A CA 1
ATOM 3615 C C . PRO A 1 471 ? 19.972 -4.340 -34.414 1.00 92.00 471 PRO A C 1
ATOM 3617 O O . PRO A 1 471 ? 20.671 -5.351 -34.333 1.00 92.00 471 PRO A O 1
ATOM 3620 N N . ARG A 1 472 ? 19.811 -3.706 -35.582 1.00 89.50 472 ARG A N 1
ATOM 3621 C CA . ARG A 1 472 ? 20.543 -4.116 -36.795 1.00 89.50 472 ARG A CA 1
ATOM 3622 C C . ARG A 1 472 ? 22.054 -4.042 -36.546 1.00 89.50 472 ARG A C 1
ATOM 3624 O O . ARG A 1 472 ? 22.520 -3.123 -35.878 1.00 89.50 472 ARG A O 1
ATOM 3631 N N . MET A 1 473 ? 22.795 -4.977 -37.128 1.00 88.19 473 MET A N 1
ATOM 3632 C CA . MET A 1 473 ? 24.247 -5.174 -37.037 1.00 88.19 473 MET A CA 1
ATOM 3633 C C . MET A 1 473 ? 24.739 -5.688 -35.674 1.00 88.19 473 MET A C 1
ATOM 3635 O O . MET A 1 473 ? 25.943 -5.854 -35.488 1.00 88.19 473 MET A O 1
ATOM 3639 N N . SER A 1 474 ? 23.836 -5.954 -34.723 1.00 90.62 474 SER A N 1
ATOM 3640 C CA . SER A 1 474 ? 24.192 -6.519 -33.413 1.00 90.62 474 SER A CA 1
ATOM 3641 C C . SER A 1 474 ? 24.187 -8.049 -33.370 1.00 90.62 474 SER A C 1
ATOM 3643 O O . SER A 1 474 ? 24.605 -8.627 -32.370 1.00 90.62 474 SER A O 1
ATOM 3645 N N . GLU A 1 475 ? 23.759 -8.726 -34.438 1.00 88.38 475 GLU A N 1
ATOM 3646 C CA . GLU A 1 475 ? 23.587 -10.181 -34.511 1.00 88.38 475 GLU A CA 1
ATOM 3647 C C . GLU A 1 475 ? 24.792 -10.974 -33.965 1.00 88.38 475 GLU A C 1
ATOM 3649 O O . GLU A 1 475 ? 24.569 -11.885 -33.159 1.00 88.38 475 GLU A O 1
ATOM 3654 N N . PRO A 1 476 ? 26.060 -10.634 -34.292 1.00 84.75 476 PRO A N 1
ATOM 3655 C CA . PRO A 1 476 ? 27.223 -11.340 -33.746 1.00 84.75 476 PRO A CA 1
ATOM 3656 C C . PRO A 1 476 ? 27.328 -11.248 -32.228 1.00 84.75 476 PRO A C 1
ATOM 3658 O O . PRO A 1 476 ? 27.734 -12.209 -31.577 1.00 84.75 476 PRO A O 1
ATOM 3661 N N . ASN A 1 477 ? 26.945 -10.105 -31.653 1.00 88.38 477 ASN A N 1
ATOM 3662 C CA . ASN A 1 477 ? 27.012 -9.876 -30.213 1.00 88.38 477 ASN A CA 1
ATOM 3663 C C . ASN A 1 477 ? 25.979 -10.730 -29.468 1.00 88.38 477 ASN A C 1
ATOM 3665 O O . ASN A 1 477 ? 26.213 -11.131 -28.331 1.00 88.38 477 ASN A O 1
ATOM 3669 N N . TYR A 1 478 ? 24.872 -11.066 -30.135 1.00 86.44 478 TYR A N 1
ATOM 3670 C CA . TYR A 1 478 ? 23.875 -12.010 -29.639 1.00 86.44 478 TYR A CA 1
ATOM 3671 C C . TYR A 1 478 ? 24.234 -13.472 -29.930 1.00 86.44 478 TYR A C 1
ATOM 3673 O O . TYR A 1 478 ? 23.473 -14.350 -29.551 1.00 86.44 478 TYR A O 1
ATOM 3681 N N . GLY A 1 479 ? 25.395 -13.764 -30.528 1.00 77.94 479 GLY A N 1
ATOM 3682 C CA . GLY A 1 479 ? 25.861 -15.129 -30.798 1.00 77.94 479 GLY A CA 1
ATOM 3683 C C . GLY A 1 479 ? 25.357 -15.722 -32.115 1.00 77.94 479 GLY A C 1
ATOM 3684 O O . GLY A 1 479 ? 25.483 -16.930 -32.325 1.00 77.94 479 GLY A O 1
ATOM 3685 N N . TRP A 1 480 ? 24.805 -14.897 -33.011 1.00 79.00 480 TRP A N 1
ATOM 3686 C CA . TRP A 1 480 ? 24.359 -15.347 -34.326 1.00 79.00 480 TRP A CA 1
ATOM 3687 C C . TRP A 1 480 ? 25.538 -15.884 -35.141 1.00 79.00 480 TRP A C 1
ATOM 3689 O O . TRP A 1 480 ? 26.514 -15.179 -35.404 1.00 79.00 480 TRP A O 1
ATOM 3699 N N . THR A 1 481 ? 25.423 -17.130 -35.589 1.00 65.94 481 THR A N 1
ATOM 3700 C CA . THR A 1 481 ? 26.366 -17.765 -36.513 1.00 65.94 481 THR A CA 1
ATOM 3701 C C . THR A 1 481 ? 25.585 -18.338 -37.687 1.00 65.94 481 THR A C 1
ATOM 3703 O O . THR A 1 481 ? 24.488 -18.867 -37.518 1.00 65.94 481 THR A O 1
ATOM 3706 N N . VAL A 1 482 ? 26.111 -18.175 -38.900 1.00 65.06 482 VAL A N 1
ATOM 3707 C CA . VAL A 1 482 ? 25.441 -18.655 -40.114 1.00 65.06 482 VAL A CA 1
ATOM 3708 C C . VAL A 1 482 ? 25.825 -20.110 -40.356 1.00 65.06 482 VAL A C 1
ATOM 3710 O O . VAL A 1 482 ? 27.007 -20.453 -40.328 1.00 65.06 482 VAL A O 1
ATOM 3713 N N . GLY A 1 483 ? 24.820 -20.964 -40.566 1.00 60.88 483 GLY A N 1
ATOM 3714 C CA . GLY A 1 483 ? 25.019 -22.363 -40.941 1.00 60.88 483 GLY A CA 1
ATOM 3715 C C . GLY A 1 483 ? 25.703 -22.497 -42.303 1.00 60.88 483 GLY A C 1
ATOM 3716 O O . GLY A 1 483 ? 25.679 -21.580 -43.122 1.00 60.88 483 GLY A O 1
ATOM 3717 N N . SER A 1 484 ? 26.298 -23.658 -42.572 1.00 57.38 484 SER A N 1
ATOM 3718 C CA . SER A 1 484 ? 27.022 -23.942 -43.823 1.00 57.38 484 SER A CA 1
ATOM 3719 C C . SER A 1 484 ? 26.170 -23.826 -45.095 1.00 57.38 484 SER A C 1
ATOM 3721 O O . SER A 1 484 ? 26.727 -23.755 -46.187 1.00 57.38 484 SER A O 1
ATOM 3723 N N . ASP A 1 485 ? 24.842 -23.803 -44.968 1.00 58.28 485 ASP A N 1
ATOM 3724 C CA . ASP A 1 485 ? 23.892 -23.636 -46.066 1.00 58.28 485 ASP A CA 1
ATOM 3725 C C . ASP A 1 485 ? 23.436 -22.185 -46.289 1.00 58.28 485 ASP A C 1
ATOM 3727 O O . ASP A 1 485 ? 22.726 -21.932 -47.254 1.00 58.28 485 ASP A O 1
ATOM 3731 N N . GLY A 1 486 ? 23.833 -21.225 -45.446 1.00 55.97 486 GLY A N 1
ATOM 3732 C CA . GLY A 1 486 ? 23.495 -19.807 -45.614 1.00 55.97 486 GLY A CA 1
ATOM 3733 C C . GLY A 1 486 ? 22.045 -19.420 -45.285 1.00 55.97 486 GLY A C 1
ATOM 3734 O O . GLY A 1 486 ? 21.724 -18.237 -45.380 1.00 55.97 486 GLY A O 1
ATOM 3735 N N . PHE A 1 487 ? 21.177 -20.364 -44.880 1.00 56.00 487 PHE A N 1
ATOM 3736 C CA . PHE A 1 487 ? 19.726 -20.127 -44.744 1.00 56.00 487 PHE A CA 1
ATOM 3737 C C . PHE A 1 487 ? 19.066 -20.690 -43.464 1.00 56.00 487 PHE A C 1
ATOM 3739 O O . PHE A 1 487 ? 17.963 -20.261 -43.128 1.00 56.00 487 PHE A O 1
ATOM 3746 N N . SER A 1 488 ? 19.683 -21.625 -42.730 1.00 54.94 488 SER A N 1
ATOM 3747 C CA . SER A 1 488 ? 18.975 -22.460 -41.728 1.00 54.94 488 SER A CA 1
ATOM 3748 C C . SER A 1 488 ? 18.854 -21.934 -40.282 1.00 54.94 488 SER A C 1
ATOM 3750 O O . SER A 1 488 ? 18.387 -22.658 -39.402 1.00 54.94 488 SER A O 1
ATOM 3752 N N . GLY A 1 489 ? 19.227 -20.691 -39.977 1.00 55.41 489 GLY A N 1
ATOM 3753 C CA . GLY A 1 489 ? 19.316 -20.233 -38.584 1.00 55.41 489 GLY A CA 1
ATOM 3754 C C . GLY A 1 489 ? 18.017 -19.682 -37.982 1.00 55.41 489 GLY A C 1
ATOM 3755 O O . GLY A 1 489 ? 17.836 -18.467 -37.966 1.00 55.41 489 GLY A O 1
ATOM 3756 N N . VAL A 1 490 ? 17.157 -20.522 -37.389 1.00 59.25 490 VAL A N 1
ATOM 3757 C CA . VAL A 1 490 ? 16.331 -20.053 -36.256 1.00 59.25 490 VAL A CA 1
ATOM 3758 C C . VAL A 1 490 ? 17.257 -20.007 -35.047 1.00 59.25 490 VAL A C 1
ATOM 3760 O O . VAL A 1 490 ? 17.568 -21.034 -34.450 1.00 59.25 490 VAL A O 1
ATOM 3763 N N . PHE A 1 491 ? 17.758 -18.819 -34.732 1.00 74.94 491 PHE A N 1
ATOM 3764 C CA . PHE A 1 491 ? 18.678 -18.626 -33.620 1.00 74.94 491 PHE A CA 1
ATOM 3765 C C . PHE A 1 491 ? 17.901 -18.355 -32.330 1.00 74.94 491 PHE A C 1
ATOM 3767 O O . PHE A 1 491 ? 17.034 -17.485 -32.309 1.00 74.94 491 PHE A O 1
ATOM 3774 N N . THR A 1 492 ? 18.207 -19.081 -31.253 1.00 78.00 492 THR A N 1
ATOM 3775 C CA . THR A 1 492 ? 17.628 -18.835 -29.926 1.00 78.00 492 THR A CA 1
ATOM 3776 C C . THR A 1 492 ? 18.645 -18.190 -28.994 1.00 78.00 492 THR A C 1
ATOM 3778 O O . THR A 1 492 ? 19.754 -18.699 -28.853 1.00 78.00 492 THR A O 1
ATOM 3781 N N . TRP A 1 493 ? 18.247 -17.132 -28.294 1.00 84.88 493 TRP A N 1
ATOM 3782 C CA . TRP A 1 493 ? 19.037 -16.458 -27.268 1.00 84.88 493 TRP A CA 1
ATOM 3783 C C . TRP A 1 493 ? 18.215 -16.336 -25.981 1.00 84.88 493 TRP A C 1
ATOM 3785 O O . TRP A 1 493 ? 17.069 -15.890 -26.021 1.00 84.88 493 TRP A O 1
ATOM 3795 N N . GLN A 1 494 ? 18.768 -16.784 -24.849 1.00 84.06 494 GLN A N 1
ATOM 3796 C CA . GLN A 1 494 ? 18.076 -16.832 -23.546 1.00 84.06 494 GLN A CA 1
ATOM 3797 C C . GLN A 1 494 ? 16.687 -17.511 -23.589 1.00 84.06 494 GLN A C 1
ATOM 3799 O O . GLN A 1 494 ? 15.724 -17.042 -22.984 1.00 84.06 494 GLN A O 1
ATOM 3804 N N . GLY A 1 495 ? 16.569 -18.610 -24.344 1.00 79.00 495 GLY A N 1
ATOM 3805 C CA . GLY A 1 495 ? 15.319 -19.366 -24.512 1.00 79.00 495 GLY A CA 1
ATOM 3806 C C . GLY A 1 495 ? 14.340 -18.792 -25.546 1.00 79.00 495 GLY A C 1
ATOM 3807 O O . GLY A 1 495 ? 13.317 -19.415 -25.812 1.00 79.00 495 GLY A O 1
ATOM 3808 N N . GLY A 1 496 ? 14.650 -17.645 -26.162 1.00 81.94 496 GLY A N 1
ATOM 3809 C CA . GLY A 1 496 ? 13.791 -16.961 -27.130 1.00 81.94 496 GLY A CA 1
ATOM 3810 C C . GLY A 1 496 ? 14.314 -16.977 -28.563 1.00 81.94 496 GLY A C 1
ATOM 3811 O O . GLY A 1 496 ? 15.505 -16.769 -28.771 1.00 81.94 496 GLY A O 1
ATOM 3812 N N . ALA A 1 497 ? 13.452 -17.163 -29.568 1.00 84.75 497 ALA A N 1
ATOM 3813 C CA . ALA A 1 497 ? 13.867 -17.077 -30.971 1.00 84.75 497 ALA A CA 1
ATOM 3814 C C . ALA A 1 497 ? 14.144 -15.619 -31.377 1.00 84.75 497 ALA A C 1
ATOM 3816 O O . ALA A 1 497 ? 13.309 -14.741 -31.177 1.00 84.75 497 ALA A O 1
ATOM 3817 N N . VAL A 1 498 ? 15.304 -15.340 -31.963 1.00 86.12 498 VAL A N 1
ATOM 3818 C CA . VAL A 1 498 ? 15.684 -14.012 -32.455 1.00 86.12 498 VAL A CA 1
ATOM 3819 C C . VAL A 1 498 ? 15.078 -13.777 -33.832 1.00 86.12 498 VAL A C 1
ATOM 3821 O O . VAL A 1 498 ? 15.248 -14.580 -34.750 1.00 86.12 498 VAL A O 1
ATOM 3824 N N . LYS A 1 499 ? 14.371 -12.654 -33.984 1.00 86.69 499 LYS A N 1
ATOM 3825 C CA . LYS A 1 499 ? 13.864 -12.178 -35.266 1.00 86.69 499 LYS A CA 1
ATOM 3826 C C . LYS A 1 499 ? 15.052 -11.803 -36.157 1.00 86.69 499 LYS A C 1
ATOM 3828 O O . LYS A 1 499 ? 15.794 -10.887 -35.799 1.00 86.69 499 LYS A O 1
ATOM 3833 N N . PRO A 1 500 ? 15.211 -12.439 -37.325 1.00 79.50 500 PRO A N 1
ATOM 3834 C CA . PRO A 1 500 ? 16.281 -12.084 -38.242 1.00 79.50 500 PRO A CA 1
ATOM 3835 C C . PRO A 1 500 ? 16.099 -10.664 -38.791 1.00 79.50 500 PRO A C 1
ATOM 3837 O O . PRO A 1 500 ? 15.002 -10.295 -39.222 1.00 79.50 500 PRO A O 1
ATOM 3840 N N . ASN A 1 501 ? 17.184 -9.888 -38.841 1.00 86.56 501 ASN A N 1
ATOM 3841 C CA . ASN A 1 501 ? 17.221 -8.668 -39.643 1.00 86.56 501 ASN A CA 1
ATOM 3842 C C . ASN A 1 501 ? 17.576 -8.992 -41.097 1.00 86.56 501 ASN A C 1
ATOM 3844 O O . ASN A 1 501 ? 18.334 -9.919 -41.389 1.00 86.56 501 ASN A O 1
ATOM 3848 N N . THR A 1 502 ? 17.061 -8.167 -42.003 1.00 86.06 502 THR A N 1
ATOM 3849 C CA . THR A 1 502 ? 17.374 -8.207 -43.431 1.00 86.06 502 THR A CA 1
ATOM 3850 C C . THR A 1 502 ? 18.203 -6.989 -43.834 1.00 86.06 502 THR A C 1
ATOM 3852 O O . THR A 1 502 ? 18.020 -5.898 -43.285 1.00 86.06 502 THR A O 1
ATOM 3855 N N . TYR A 1 503 ? 19.087 -7.154 -44.814 1.00 87.44 503 TYR A N 1
ATOM 3856 C CA . TYR A 1 503 ? 19.995 -6.121 -45.315 1.00 87.44 503 TYR A CA 1
ATOM 3857 C C . TYR A 1 503 ? 19.856 -5.951 -46.817 1.00 87.44 503 TYR A C 1
ATOM 3859 O O . TYR A 1 503 ? 19.768 -6.930 -47.560 1.00 87.44 503 TYR A O 1
ATOM 3867 N N . ALA A 1 504 ? 19.809 -4.699 -47.254 1.00 87.12 504 ALA A N 1
ATOM 3868 C CA . ALA A 1 504 ? 19.670 -4.345 -48.651 1.00 87.12 504 ALA A CA 1
ATOM 3869 C C . ALA A 1 504 ? 21.020 -4.433 -49.366 1.00 87.12 504 ALA A C 1
ATOM 3871 O O . ALA A 1 504 ? 22.049 -3.988 -48.855 1.00 87.12 504 ALA A O 1
ATOM 3872 N N . THR A 1 505 ? 20.985 -4.959 -50.587 1.00 85.12 505 THR A N 1
ATOM 3873 C CA . THR A 1 505 ? 22.115 -4.923 -51.515 1.00 85.12 505 THR A CA 1
ATOM 3874 C C . THR A 1 505 ? 21.723 -4.112 -52.737 1.00 85.12 505 THR A C 1
ATOM 3876 O O . THR A 1 505 ? 20.817 -4.489 -53.481 1.00 85.12 505 THR A O 1
ATOM 3879 N N . ILE A 1 506 ? 22.401 -2.985 -52.944 1.00 86.69 506 ILE A N 1
ATOM 3880 C CA . ILE A 1 506 ? 22.169 -2.096 -54.082 1.00 86.69 506 ILE A CA 1
ATOM 3881 C C . ILE A 1 506 ? 23.292 -2.302 -55.092 1.00 86.69 506 ILE A C 1
ATOM 3883 O O . ILE A 1 506 ? 24.457 -2.053 -54.796 1.00 86.69 506 ILE A O 1
ATOM 3887 N N . LEU A 1 507 ? 22.942 -2.712 -56.308 1.00 87.69 507 LEU A N 1
ATOM 3888 C CA . LEU A 1 507 ? 23.901 -2.834 -57.401 1.00 87.69 507 LEU A CA 1
ATOM 3889 C C . LEU A 1 507 ? 23.643 -1.766 -58.457 1.00 87.69 507 LEU A C 1
ATOM 3891 O O . LEU A 1 507 ? 22.493 -1.460 -58.787 1.00 87.69 507 LEU A O 1
ATOM 3895 N N . ARG A 1 508 ? 24.716 -1.183 -58.992 1.00 88.25 508 ARG A N 1
ATOM 3896 C CA . ARG A 1 508 ? 24.643 -0.177 -60.057 1.00 88.25 508 ARG A CA 1
ATOM 3897 C C . ARG A 1 508 ? 25.619 -0.518 -61.171 1.00 88.25 508 ARG A C 1
ATOM 3899 O O . ARG A 1 508 ? 26.776 -0.800 -60.903 1.00 88.25 508 ARG A O 1
ATOM 3906 N N . ALA A 1 509 ? 25.167 -0.443 -62.416 1.00 87.44 509 ALA A N 1
ATOM 3907 C CA . ALA A 1 509 ? 26.050 -0.425 -63.576 1.00 87.44 509 ALA A CA 1
ATOM 3908 C C . ALA A 1 509 ? 26.361 1.034 -63.923 1.00 87.44 509 ALA A C 1
ATOM 3910 O O . ALA A 1 509 ? 25.449 1.868 -63.941 1.00 87.44 509 ALA A O 1
ATOM 3911 N N . VAL A 1 510 ? 27.629 1.361 -64.175 1.00 87.44 510 VAL A N 1
ATOM 3912 C CA . VAL A 1 510 ? 28.011 2.687 -64.678 1.00 87.44 510 VAL A CA 1
ATOM 3913 C C . VAL A 1 510 ? 28.923 2.553 -65.902 1.00 87.44 510 VAL A C 1
ATOM 3915 O O . VAL A 1 510 ? 29.997 1.969 -65.754 1.00 87.44 510 VAL A O 1
ATOM 3918 N N . PRO A 1 511 ? 28.538 3.135 -67.062 1.00 82.25 511 PRO A N 1
ATOM 3919 C CA . PRO A 1 511 ? 27.250 3.800 -67.319 1.00 82.25 511 PRO A CA 1
ATOM 3920 C C . PRO A 1 511 ? 26.062 2.817 -67.268 1.00 82.25 511 PRO A C 1
ATOM 3922 O O . PRO A 1 511 ? 26.234 1.626 -67.492 1.00 82.25 511 PRO A O 1
ATOM 3925 N N . ARG A 1 512 ? 24.854 3.297 -66.931 1.00 81.19 512 ARG A N 1
ATOM 3926 C CA . ARG A 1 512 ? 23.683 2.438 -66.626 1.00 81.19 512 ARG A CA 1
ATOM 3927 C C . ARG A 1 512 ? 23.318 1.470 -67.755 1.00 81.19 512 ARG A C 1
ATOM 3929 O O . ARG A 1 512 ? 22.906 0.353 -67.475 1.00 81.19 512 ARG A O 1
ATOM 3936 N N . GLU A 1 513 ? 23.475 1.901 -69.001 1.00 80.56 513 GLU A N 1
ATOM 3937 C CA . GLU A 1 513 ? 23.136 1.105 -70.186 1.00 80.56 513 GLU A CA 1
ATOM 3938 C C . GLU A 1 513 ? 24.190 0.016 -70.483 1.00 80.56 513 GLU A C 1
ATOM 3940 O O . GLU A 1 513 ? 23.923 -0.913 -71.232 1.00 80.56 513 GLU A O 1
ATOM 3945 N N . ALA A 1 514 ? 25.391 0.090 -69.900 1.00 76.00 514 ALA A N 1
ATOM 3946 C CA . ALA A 1 514 ? 26.574 -0.662 -70.332 1.00 76.00 514 ALA A CA 1
ATOM 3947 C C . ALA A 1 514 ? 26.516 -2.191 -70.166 1.00 76.00 514 ALA A C 1
ATOM 3949 O O . ALA A 1 514 ? 27.180 -2.927 -70.901 1.00 76.00 514 ALA A O 1
ATOM 3950 N N . GLY A 1 515 ? 25.764 -2.686 -69.188 1.00 77.38 515 GLY A N 1
ATOM 3951 C CA . GLY A 1 515 ? 25.780 -4.097 -68.831 1.00 77.38 515 GLY A CA 1
ATOM 3952 C C . GLY A 1 515 ? 24.618 -4.496 -67.939 1.00 77.38 515 GLY A C 1
ATOM 3953 O O . GLY A 1 515 ? 24.009 -3.664 -67.269 1.00 77.38 515 GLY A O 1
ATOM 3954 N N . ASP A 1 516 ? 24.328 -5.790 -67.945 1.00 84.25 516 ASP A N 1
ATOM 3955 C CA . ASP A 1 516 ? 23.326 -6.426 -67.103 1.00 84.25 516 ASP A CA 1
ATOM 3956 C C . ASP A 1 516 ? 23.945 -6.936 -65.803 1.00 84.25 516 ASP A C 1
ATOM 3958 O O . ASP A 1 516 ? 25.106 -7.351 -65.759 1.00 84.25 516 ASP A O 1
ATOM 3962 N N . LEU A 1 517 ? 23.151 -6.906 -64.735 1.00 87.00 517 LEU A N 1
ATOM 3963 C CA . LEU A 1 517 ? 23.523 -7.409 -63.417 1.00 87.00 517 LEU A CA 1
ATOM 3964 C C . LEU A 1 517 ? 22.613 -8.593 -63.079 1.00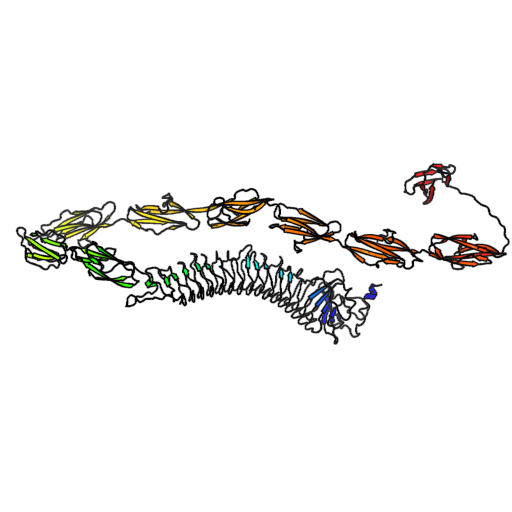 87.00 517 LEU A C 1
ATOM 3966 O O . LEU A 1 517 ? 21.390 -8.452 -63.092 1.00 87.00 517 LEU A O 1
ATOM 3970 N N . ASP A 1 518 ? 23.206 -9.745 -62.760 1.00 79.31 518 ASP A N 1
ATOM 3971 C CA . ASP A 1 518 ? 22.486 -11.017 -62.568 1.00 79.31 518 ASP A CA 1
ATOM 3972 C C . ASP A 1 518 ? 21.718 -11.085 -61.227 1.00 79.31 518 ASP A C 1
ATOM 3974 O O . ASP A 1 518 ? 20.990 -12.043 -60.974 1.00 79.31 518 ASP A O 1
ATOM 3978 N N . TYR A 1 519 ? 21.842 -10.068 -60.366 1.00 71.06 519 TYR A N 1
ATOM 3979 C CA . TYR A 1 519 ? 21.160 -9.991 -59.072 1.00 71.06 519 TYR A CA 1
ATOM 3980 C C . TYR A 1 519 ? 20.236 -8.769 -59.018 1.00 71.06 519 TYR A C 1
ATOM 3982 O O . TYR A 1 519 ? 20.673 -7.624 -59.166 1.00 71.06 519 TYR A O 1
ATOM 3990 N N . LYS A 1 520 ? 18.938 -9.009 -58.803 1.00 61.41 520 LYS A N 1
ATOM 3991 C CA . LYS A 1 520 ? 17.956 -7.956 -58.508 1.00 61.41 520 LYS A CA 1
ATOM 3992 C C . LYS A 1 520 ? 18.028 -7.620 -57.021 1.00 61.41 520 LYS A C 1
ATOM 3994 O O . LYS A 1 520 ? 18.289 -8.503 -56.218 1.00 61.41 520 LYS A O 1
ATOM 3999 N N . ALA A 1 521 ? 17.828 -6.349 -56.675 1.00 57.50 521 ALA A N 1
ATOM 4000 C CA . ALA A 1 521 ? 17.937 -5.835 -55.310 1.00 57.50 521 ALA A CA 1
ATOM 4001 C C . ALA A 1 521 ? 16.906 -6.474 -54.356 1.00 57.50 521 ALA A C 1
ATOM 4003 O O . ALA A 1 521 ? 15.874 -5.876 -54.068 1.00 57.50 521 ALA A O 1
ATOM 4004 N N . ASP A 1 522 ? 17.211 -7.674 -53.867 1.00 69.69 522 ASP A N 1
ATOM 4005 C CA . ASP A 1 522 ? 16.510 -8.350 -52.782 1.00 69.69 522 ASP A CA 1
ATOM 4006 C C . ASP A 1 522 ? 17.325 -8.252 -51.488 1.00 69.69 522 ASP A C 1
ATOM 4008 O O . ASP A 1 522 ? 18.557 -8.123 -51.492 1.00 69.69 522 ASP A O 1
ATOM 4012 N N . SER A 1 523 ? 16.616 -8.284 -50.361 1.00 78.31 523 SER A N 1
ATOM 4013 C CA . SER A 1 523 ? 17.207 -8.223 -49.027 1.00 78.31 523 SER A CA 1
ATOM 4014 C C . SER A 1 523 ? 17.673 -9.602 -48.548 1.00 78.31 523 SER A C 1
ATOM 4016 O O . SER A 1 523 ? 16.937 -10.573 -48.714 1.00 78.31 523 SER A O 1
ATOM 4018 N N . ALA A 1 524 ? 18.832 -9.685 -47.890 1.00 80.44 524 ALA A N 1
ATOM 4019 C CA . ALA A 1 524 ? 19.406 -10.939 -47.385 1.00 80.44 524 ALA A CA 1
ATOM 4020 C C . ALA A 1 524 ? 19.628 -10.924 -45.862 1.00 80.44 524 ALA A C 1
ATOM 4022 O O . ALA A 1 524 ? 19.701 -9.858 -45.250 1.00 80.44 524 ALA A O 1
ATOM 4023 N N . LEU A 1 525 ? 19.721 -12.109 -45.246 1.00 81.94 525 LEU A N 1
ATOM 4024 C CA . LEU A 1 525 ? 19.972 -12.264 -43.807 1.00 81.94 525 LEU A CA 1
ATOM 4025 C C . LEU A 1 525 ? 21.427 -11.949 -43.448 1.00 81.94 525 LEU A C 1
ATOM 4027 O O . LEU A 1 525 ? 22.327 -12.103 -44.279 1.00 81.94 525 LEU A O 1
ATOM 4031 N N . TYR A 1 526 ? 21.665 -11.577 -42.189 1.00 83.00 526 TYR A N 1
ATOM 4032 C CA . TYR A 1 526 ? 23.018 -11.395 -41.665 1.00 83.00 526 TYR A CA 1
ATOM 4033 C C . TYR A 1 526 ? 23.892 -12.644 -41.889 1.00 83.00 526 TYR A C 1
ATOM 4035 O O . TYR A 1 526 ? 23.498 -13.762 -41.557 1.00 83.00 526 TYR A O 1
ATOM 4043 N N . GLY A 1 527 ? 25.084 -12.427 -42.441 1.00 76.62 527 GLY A N 1
ATOM 4044 C CA . GLY A 1 527 ? 26.116 -13.405 -42.778 1.00 76.62 527 GLY A CA 1
ATOM 4045 C C . GLY A 1 527 ? 25.806 -14.309 -43.979 1.00 76.62 527 GLY A C 1
ATOM 4046 O O . GLY A 1 527 ? 26.595 -15.207 -44.264 1.00 76.62 527 GLY A O 1
ATOM 4047 N N . THR A 1 528 ? 24.705 -14.073 -44.706 1.00 80.06 528 THR A N 1
ATOM 4048 C CA . THR A 1 528 ? 24.432 -14.761 -45.982 1.00 80.06 528 THR A CA 1
ATOM 4049 C C . THR A 1 528 ? 25.570 -14.479 -46.962 1.00 80.06 528 THR A C 1
ATOM 4051 O O . THR A 1 528 ? 25.946 -13.320 -47.148 1.00 80.06 528 THR A O 1
ATOM 4054 N N . LEU A 1 529 ? 26.108 -15.516 -47.609 1.00 83.31 529 LEU A N 1
ATOM 4055 C CA . LEU A 1 529 ? 27.070 -15.356 -48.698 1.00 83.31 529 LEU A CA 1
ATOM 4056 C C . LEU A 1 529 ? 26.306 -15.076 -50.000 1.00 83.31 529 LEU A C 1
ATOM 4058 O O . LEU A 1 529 ? 25.651 -15.970 -50.533 1.00 83.31 529 LEU A O 1
ATOM 4062 N N . LEU A 1 530 ? 26.379 -13.844 -50.504 1.00 84.12 530 LEU A N 1
ATOM 4063 C CA . LEU A 1 530 ? 25.782 -13.460 -51.784 1.00 84.12 530 LEU A CA 1
ATOM 4064 C C . LEU A 1 530 ? 26.843 -13.424 -52.879 1.00 84.12 530 LEU A C 1
ATOM 4066 O O . LEU A 1 530 ? 27.936 -12.902 -52.671 1.00 84.12 530 LEU A O 1
ATOM 4070 N N . THR A 1 531 ? 26.486 -13.923 -54.062 1.00 86.44 531 THR A N 1
ATOM 4071 C CA . THR A 1 531 ? 27.306 -13.844 -55.274 1.00 86.44 531 THR A CA 1
ATOM 4072 C C . THR A 1 531 ? 26.599 -12.976 -56.303 1.00 86.44 531 THR A C 1
ATOM 4074 O O . THR A 1 531 ? 25.499 -13.298 -56.748 1.00 86.44 531 THR A O 1
ATOM 4077 N N . VAL A 1 532 ? 27.239 -11.878 -56.694 1.00 87.06 532 VAL A N 1
ATOM 4078 C CA . VAL A 1 532 ? 26.752 -10.955 -57.723 1.00 87.06 532 VAL A CA 1
ATOM 4079 C C . VAL A 1 532 ? 27.606 -11.088 -58.974 1.00 87.06 532 VAL A C 1
ATOM 4081 O O . VAL A 1 532 ? 28.804 -11.355 -58.891 1.00 87.06 532 VAL A O 1
ATOM 4084 N N . LYS A 1 533 ? 27.001 -10.914 -60.148 1.00 89.06 533 LYS A N 1
ATOM 4085 C CA . LYS A 1 533 ? 27.701 -11.021 -61.428 1.00 89.06 533 LYS A CA 1
ATOM 4086 C C . LYS A 1 533 ? 27.278 -9.909 -62.378 1.00 89.06 533 LYS A C 1
ATOM 4088 O O . LYS A 1 533 ? 26.099 -9.565 -62.448 1.00 89.06 533 LYS A O 1
ATOM 4093 N N . ALA A 1 534 ? 28.257 -9.349 -63.079 1.00 89.25 534 ALA A N 1
ATOM 4094 C CA . ALA A 1 534 ? 28.082 -8.324 -64.095 1.00 89.25 534 ALA A CA 1
ATOM 4095 C C . ALA A 1 534 ? 28.409 -8.890 -65.481 1.00 89.25 534 ALA A C 1
ATOM 4097 O O . ALA A 1 534 ? 29.432 -9.551 -65.673 1.00 89.25 534 ALA A O 1
ATOM 4098 N N . THR A 1 535 ? 27.553 -8.603 -66.458 1.00 85.81 535 THR A N 1
ATOM 4099 C CA . THR A 1 535 ? 27.706 -9.055 -67.843 1.00 85.81 535 THR A CA 1
ATOM 4100 C C . THR A 1 535 ? 27.610 -7.858 -68.783 1.00 85.81 535 THR A C 1
ATOM 4102 O O . THR A 1 535 ? 26.618 -7.137 -68.781 1.00 85.81 535 THR A O 1
ATOM 4105 N N . SER A 1 536 ? 28.634 -7.624 -69.603 1.00 82.38 536 SER A N 1
ATOM 4106 C CA . SER A 1 536 ? 28.614 -6.554 -70.609 1.00 82.38 536 SER A CA 1
ATOM 4107 C C . SER A 1 536 ? 27.581 -6.829 -71.704 1.00 82.38 536 SER A C 1
ATOM 4109 O O . SER A 1 536 ? 27.518 -7.944 -72.226 1.00 82.38 536 SER A O 1
ATOM 4111 N N . ARG A 1 537 ? 26.813 -5.809 -72.106 1.00 75.25 537 ARG A N 1
ATOM 4112 C CA . ARG A 1 537 ? 25.935 -5.903 -73.282 1.00 75.25 537 ARG A CA 1
ATOM 4113 C C . ARG A 1 537 ? 26.764 -5.700 -74.546 1.00 75.25 537 ARG A C 1
ATOM 4115 O O . ARG A 1 537 ? 27.431 -4.678 -74.682 1.00 75.25 537 ARG A O 1
ATOM 4122 N N . GLN A 1 538 ? 26.710 -6.655 -75.477 1.00 65.31 538 GLN A N 1
ATOM 4123 C CA . GLN A 1 538 ? 27.513 -6.612 -76.710 1.00 65.31 538 GLN A CA 1
ATOM 4124 C C . GLN A 1 538 ? 27.260 -5.353 -77.556 1.00 65.31 538 GLN A C 1
ATOM 4126 O O . GLN A 1 538 ? 28.175 -4.872 -78.211 1.00 65.31 538 GLN A O 1
ATOM 4131 N N . GLU A 1 539 ? 26.049 -4.801 -77.509 1.00 68.00 539 GLU A N 1
ATOM 4132 C CA . GLU A 1 539 ? 25.629 -3.630 -78.292 1.00 68.00 539 GLU A CA 1
ATOM 4133 C C . GLU A 1 539 ? 26.225 -2.304 -77.791 1.00 68.00 539 GLU A C 1
ATOM 4135 O O . GLU A 1 539 ? 26.232 -1.325 -78.528 1.00 68.00 539 GLU A O 1
ATOM 4140 N N . ASN A 1 540 ? 26.736 -2.267 -76.555 1.00 67.12 540 ASN A N 1
ATOM 4141 C CA . ASN A 1 540 ? 27.143 -1.028 -75.884 1.00 67.12 540 ASN A CA 1
ATOM 4142 C C . ASN A 1 540 ? 28.655 -0.810 -75.843 1.00 67.12 540 ASN A C 1
ATOM 4144 O O . ASN A 1 540 ? 29.110 0.114 -75.176 1.00 67.12 540 ASN A O 1
ATOM 4148 N N . GLU A 1 541 ? 29.429 -1.636 -76.556 1.00 72.31 541 GLU A N 1
ATOM 4149 C CA . GLU A 1 541 ? 30.829 -1.338 -76.888 1.00 72.31 541 GLU A CA 1
ATOM 4150 C C . GLU A 1 541 ? 31.765 -1.122 -75.670 1.00 72.31 541 GLU A C 1
ATOM 4152 O O . GLU A 1 541 ? 32.814 -0.476 -75.758 1.00 72.31 541 GLU A O 1
ATOM 4157 N N . VAL A 1 542 ? 31.420 -1.710 -74.524 1.00 76.81 542 VAL A N 1
ATOM 4158 C CA . VAL A 1 542 ? 32.101 -1.555 -73.227 1.00 76.81 542 VAL A CA 1
ATOM 4159 C C . VAL A 1 542 ? 32.356 -2.911 -72.572 1.00 76.81 542 VAL A C 1
ATOM 4161 O O . VAL A 1 542 ? 31.565 -3.843 -72.718 1.00 76.81 542 VAL A O 1
ATOM 4164 N N . TYR A 1 543 ? 33.443 -3.024 -71.805 1.00 80.12 543 TYR A N 1
ATOM 4165 C CA . TYR A 1 543 ? 33.762 -4.220 -71.018 1.00 80.12 543 TYR A CA 1
ATOM 4166 C C . TYR A 1 543 ? 33.646 -3.934 -69.518 1.00 80.12 543 TYR A C 1
ATOM 4168 O O . TYR A 1 543 ? 33.807 -2.793 -69.076 1.00 80.12 543 TYR A O 1
ATOM 4176 N N . PHE A 1 544 ? 33.336 -4.968 -68.736 1.00 87.19 544 PHE A N 1
ATOM 4177 C CA . PHE A 1 544 ? 33.385 -4.899 -67.279 1.00 87.19 544 PHE A CA 1
ATOM 4178 C C . PHE A 1 544 ? 34.838 -4.719 -66.827 1.00 87.19 544 PHE A C 1
ATOM 4180 O O . PHE A 1 544 ? 35.677 -5.559 -67.142 1.00 87.19 544 PHE A O 1
ATOM 4187 N N . SER A 1 545 ? 35.137 -3.650 -66.087 1.00 85.00 545 SER A N 1
ATOM 4188 C CA . SER A 1 545 ? 36.492 -3.384 -65.598 1.00 85.00 545 SER A CA 1
ATOM 4189 C C . SER A 1 545 ? 36.708 -3.885 -64.172 1.00 85.00 545 SER A C 1
ATOM 4191 O O . SER A 1 545 ? 37.696 -4.567 -63.919 1.00 85.00 545 SER A O 1
ATOM 4193 N N . HIS A 1 546 ? 35.815 -3.538 -63.244 1.00 91.00 546 HIS A N 1
ATOM 4194 C CA . HIS A 1 546 ? 35.866 -3.964 -61.846 1.00 91.00 546 HIS A CA 1
ATOM 4195 C C . HIS A 1 546 ? 34.562 -3.640 -61.103 1.00 91.00 546 HIS A C 1
ATOM 4197 O O . HIS A 1 546 ? 33.739 -2.830 -61.541 1.00 91.00 546 HIS A O 1
ATOM 4203 N N . TRP A 1 547 ? 34.406 -4.257 -59.937 1.00 92.94 547 TRP A N 1
ATOM 4204 C CA . TRP A 1 547 ? 33.479 -3.857 -58.893 1.00 92.94 547 TRP A CA 1
ATOM 4205 C C . TRP A 1 547 ? 34.171 -2.882 -57.947 1.00 92.94 547 TRP A C 1
ATOM 4207 O O . TRP A 1 547 ? 35.283 -3.139 -57.479 1.00 92.94 547 TRP A O 1
ATOM 4217 N N . GLU A 1 548 ? 33.491 -1.795 -57.614 1.00 93.06 548 GLU A N 1
ATOM 4218 C CA . GLU A 1 548 ? 33.878 -0.878 -56.541 1.00 93.06 548 GLU A CA 1
ATOM 4219 C C . GLU A 1 548 ? 32.776 -0.801 -55.475 1.00 93.06 548 GLU A C 1
ATOM 4221 O O . GLU A 1 548 ? 31.591 -0.994 -55.767 1.00 93.06 548 GLU A O 1
ATOM 4226 N N . ASP A 1 549 ? 33.163 -0.530 -54.232 1.00 90.94 549 ASP A N 1
ATOM 4227 C CA . ASP A 1 549 ? 32.222 -0.226 -53.155 1.00 90.94 549 ASP A CA 1
ATOM 4228 C C . ASP A 1 549 ? 31.703 1.224 -53.230 1.00 90.94 549 ASP A C 1
ATOM 4230 O O . ASP A 1 549 ? 32.058 2.007 -54.114 1.00 90.94 549 ASP A O 1
ATOM 4234 N N . ALA A 1 550 ? 30.846 1.606 -52.281 1.00 86.06 550 ALA A N 1
ATOM 4235 C CA . ALA A 1 550 ? 30.296 2.958 -52.194 1.00 86.06 550 ALA A CA 1
ATOM 4236 C C . ALA A 1 550 ? 31.355 4.067 -52.001 1.00 86.06 550 ALA A C 1
ATOM 4238 O O . ALA A 1 550 ? 31.065 5.225 -52.297 1.00 86.06 550 ALA A O 1
ATOM 4239 N N . ALA A 1 551 ? 32.558 3.736 -51.516 1.00 87.50 551 ALA A N 1
ATOM 4240 C CA . ALA A 1 551 ? 33.669 4.674 -51.361 1.00 87.50 551 ALA A CA 1
ATOM 4241 C C . ALA A 1 551 ? 34.542 4.774 -52.630 1.00 87.50 551 ALA A C 1
ATOM 4243 O O . ALA A 1 551 ? 35.507 5.539 -52.647 1.00 87.50 551 ALA A O 1
ATOM 4244 N N . GLY A 1 552 ? 34.217 4.021 -53.688 1.00 83.94 552 GLY A N 1
ATOM 4245 C CA . GLY A 1 552 ? 34.988 3.963 -54.931 1.00 83.94 552 GLY A CA 1
ATOM 4246 C C . GLY A 1 552 ? 36.230 3.074 -54.838 1.00 83.94 552 GLY A C 1
ATOM 4247 O O . GLY A 1 552 ? 37.084 3.116 -55.723 1.00 83.94 552 GLY A O 1
ATOM 4248 N N . LYS A 1 553 ? 36.368 2.272 -53.775 1.00 91.75 553 LYS A N 1
ATOM 4249 C CA . LYS A 1 553 ? 37.477 1.327 -53.640 1.00 91.75 553 LYS A CA 1
ATOM 4250 C C . LYS A 1 553 ? 37.175 0.074 -54.454 1.00 91.75 553 LYS A C 1
ATOM 4252 O O . LYS A 1 553 ? 36.106 -0.514 -54.319 1.00 91.75 553 LYS A O 1
ATOM 4257 N N . VAL A 1 554 ? 38.146 -0.374 -55.247 1.00 91.56 554 VAL A N 1
ATOM 4258 C CA . VAL A 1 554 ? 38.048 -1.625 -56.012 1.00 91.56 554 VAL A CA 1
ATOM 4259 C C . VAL A 1 554 ? 37.959 -2.823 -55.057 1.00 91.56 554 VAL A C 1
ATOM 4261 O O . VAL A 1 554 ? 38.867 -3.036 -54.250 1.00 91.56 554 VAL A O 1
ATOM 4264 N N . VAL A 1 555 ? 36.873 -3.598 -55.152 1.00 90.75 555 VAL A N 1
ATOM 4265 C CA . VAL A 1 555 ? 36.611 -4.787 -54.313 1.00 90.75 555 VAL A CA 1
ATOM 4266 C C . VAL A 1 555 ? 36.776 -6.108 -55.061 1.00 90.75 555 VAL A C 1
ATOM 4268 O O . VAL A 1 555 ? 37.070 -7.122 -54.436 1.00 90.75 555 VAL A O 1
ATOM 4271 N N . SER A 1 556 ? 36.627 -6.110 -56.388 1.00 92.12 556 SER A N 1
ATOM 4272 C CA . SER A 1 556 ? 36.913 -7.274 -57.234 1.00 92.12 556 SER A CA 1
ATOM 4273 C C . SER A 1 556 ? 37.159 -6.845 -58.676 1.00 92.12 556 SER A C 1
ATOM 4275 O O . SER A 1 556 ? 36.443 -5.994 -59.196 1.00 92.12 556 SER A O 1
ATOM 4277 N N . THR A 1 557 ? 38.144 -7.445 -59.338 1.00 89.06 557 THR A N 1
ATOM 4278 C CA . THR A 1 557 ? 38.354 -7.322 -60.792 1.00 89.06 557 THR A CA 1
ATOM 4279 C C . THR A 1 557 ? 37.672 -8.441 -61.574 1.00 89.06 557 THR A C 1
ATOM 4281 O O . THR A 1 557 ? 37.555 -8.353 -62.792 1.00 89.06 557 THR A O 1
ATOM 4284 N N . ASP A 1 558 ? 37.192 -9.478 -60.887 1.00 90.00 558 ASP A N 1
ATOM 4285 C CA . ASP A 1 558 ? 36.410 -10.538 -61.506 1.00 90.00 558 ASP A CA 1
ATOM 4286 C C . ASP A 1 558 ? 34.975 -10.059 -61.718 1.00 90.00 558 ASP A C 1
ATOM 4288 O O . ASP A 1 558 ? 34.372 -9.407 -60.861 1.00 90.00 558 ASP A O 1
ATOM 4292 N N . ASN A 1 559 ? 34.392 -10.423 -62.861 1.00 86.38 559 ASN A N 1
ATOM 4293 C CA . ASN A 1 559 ? 33.008 -10.068 -63.179 1.00 86.38 559 ASN A CA 1
ATOM 4294 C C . ASN A 1 559 ? 31.989 -10.701 -62.217 1.00 86.38 559 ASN A C 1
ATOM 4296 O O . ASN A 1 559 ? 30.852 -10.237 -62.138 1.00 86.38 559 ASN A O 1
ATOM 4300 N N . THR A 1 560 ? 32.406 -11.723 -61.468 1.00 90.56 560 THR A N 1
ATOM 4301 C CA . THR A 1 560 ? 31.663 -12.350 -60.376 1.00 90.56 560 THR A CA 1
ATOM 4302 C C . THR A 1 560 ? 32.301 -11.957 -59.045 1.00 90.56 560 THR A C 1
ATOM 4304 O O . THR A 1 560 ? 33.515 -12.049 -58.887 1.00 90.56 560 THR A O 1
ATOM 4307 N N . TYR A 1 561 ? 31.491 -11.537 -58.076 1.00 89.69 561 TYR A N 1
ATOM 4308 C CA . TYR A 1 561 ? 31.949 -11.122 -56.754 1.00 89.69 561 TYR A CA 1
ATOM 4309 C C . TYR A 1 561 ? 31.078 -11.744 -55.662 1.00 89.69 561 TYR A C 1
ATOM 4311 O O . TYR A 1 561 ? 29.861 -11.566 -55.654 1.00 89.69 561 TYR A O 1
ATOM 4319 N N . SER A 1 562 ? 31.709 -12.478 -54.745 1.00 88.12 562 SER A N 1
ATOM 4320 C CA . SER A 1 562 ? 31.047 -13.097 -53.594 1.00 88.12 562 SER A CA 1
ATOM 4321 C C . SER A 1 562 ? 31.444 -12.391 -52.305 1.00 88.12 562 SER A C 1
ATOM 4323 O O . SER A 1 562 ? 32.634 -12.215 -52.049 1.00 88.12 562 SER A O 1
ATOM 4325 N N . TYR A 1 563 ? 30.470 -12.032 -51.470 1.00 86.94 563 TYR A N 1
ATOM 4326 C CA . TYR A 1 563 ? 30.714 -11.395 -50.174 1.00 86.94 563 TYR A CA 1
ATOM 4327 C C . TYR A 1 563 ? 29.666 -11.806 -49.132 1.00 86.94 563 TYR A C 1
ATOM 4329 O O . TYR A 1 563 ? 28.545 -12.191 -49.468 1.00 86.94 563 TYR A O 1
ATOM 4337 N N . ALA A 1 564 ? 30.039 -11.740 -47.852 1.00 84.94 564 ALA A N 1
ATOM 4338 C CA . ALA A 1 564 ? 29.128 -11.991 -46.740 1.00 84.94 564 ALA A CA 1
ATOM 4339 C C . ALA A 1 564 ? 28.378 -10.707 -46.360 1.00 84.94 564 ALA A C 1
ATOM 4341 O O . ALA A 1 564 ? 28.989 -9.656 -46.165 1.00 84.94 564 ALA A O 1
ATOM 4342 N N . VAL A 1 565 ? 27.057 -10.795 -46.230 1.00 84.50 565 VAL A N 1
ATOM 4343 C CA . VAL A 1 565 ? 26.194 -9.654 -45.907 1.00 84.50 565 VAL A CA 1
ATOM 4344 C C . VAL A 1 565 ? 26.278 -9.331 -44.418 1.00 84.50 565 VAL A C 1
ATOM 4346 O O . VAL A 1 565 ? 25.729 -10.056 -43.599 1.00 84.50 565 VAL A O 1
ATOM 4349 N N . THR A 1 566 ? 26.942 -8.241 -44.043 1.00 85.12 566 THR A N 1
ATOM 4350 C CA . THR A 1 566 ? 27.059 -7.807 -42.633 1.00 85.12 566 THR A CA 1
ATOM 4351 C C . THR A 1 566 ? 26.382 -6.465 -42.348 1.00 85.12 566 THR A C 1
ATOM 4353 O O . THR A 1 566 ? 26.153 -6.118 -41.192 1.00 85.12 566 THR A O 1
ATOM 4356 N N . SER A 1 567 ? 26.032 -5.721 -43.396 1.00 87.75 567 SER A N 1
ATOM 4357 C CA . SER A 1 567 ? 25.330 -4.440 -43.349 1.00 87.75 567 SER A CA 1
ATOM 4358 C C . SER A 1 567 ? 24.671 -4.152 -44.703 1.00 87.75 567 SER A C 1
ATOM 4360 O O . SER A 1 567 ? 24.850 -4.899 -45.673 1.00 87.75 567 SER A O 1
ATOM 4362 N N . ASP A 1 568 ? 23.914 -3.054 -44.785 1.00 89.12 568 ASP A N 1
ATOM 4363 C CA . ASP A 1 568 ? 23.435 -2.557 -46.076 1.00 89.12 568 ASP A CA 1
ATOM 4364 C C . ASP A 1 568 ? 24.640 -2.227 -46.964 1.00 89.12 568 ASP A C 1
ATOM 4366 O O . ASP A 1 568 ? 25.527 -1.465 -46.576 1.00 89.12 568 ASP A O 1
ATOM 4370 N N . SER A 1 569 ? 24.682 -2.830 -48.149 1.00 86.62 569 SER A N 1
ATOM 4371 C CA . SER A 1 569 ? 25.851 -2.805 -49.028 1.00 86.62 569 SER A CA 1
ATOM 4372 C C . SER A 1 569 ? 25.492 -2.240 -50.397 1.00 86.62 569 SER A C 1
ATOM 4374 O O . SER A 1 569 ? 24.407 -2.490 -50.926 1.00 86.62 569 SER A O 1
ATOM 4376 N N . SER A 1 570 ? 26.412 -1.482 -50.993 1.00 88.69 570 SER A N 1
ATOM 4377 C CA . SER A 1 570 ? 26.256 -0.952 -52.347 1.00 88.69 570 SER A CA 1
ATOM 4378 C C . SER A 1 570 ? 27.519 -1.191 -53.158 1.00 88.69 570 SER A C 1
ATOM 4380 O O . SER A 1 570 ? 28.599 -0.777 -52.737 1.00 88.69 570 SER A O 1
ATOM 4382 N N . PHE A 1 571 ? 27.365 -1.794 -54.336 1.00 90.38 571 PHE A N 1
ATOM 4383 C CA . PHE A 1 571 ? 28.464 -2.057 -55.263 1.00 90.38 571 PHE A CA 1
ATOM 4384 C C . PHE A 1 571 ? 28.159 -1.498 -56.647 1.00 90.38 571 PHE A C 1
ATOM 4386 O O . PHE A 1 571 ? 27.043 -1.628 -57.163 1.00 90.38 571 PHE A O 1
ATOM 4393 N N . THR A 1 572 ? 29.169 -0.896 -57.265 1.00 91.25 572 THR A N 1
ATOM 4394 C CA . THR A 1 572 ? 29.086 -0.395 -58.634 1.00 91.25 572 THR A CA 1
ATOM 4395 C C . THR A 1 572 ? 29.936 -1.271 -59.542 1.00 91.25 572 THR A C 1
ATOM 4397 O O . THR A 1 572 ? 31.144 -1.378 -59.356 1.00 91.25 572 THR A O 1
ATOM 4400 N N . ALA A 1 573 ? 29.311 -1.885 -60.544 1.00 91.56 573 ALA A N 1
ATOM 4401 C CA . ALA A 1 573 ? 30.011 -2.483 -61.667 1.00 91.56 573 ALA A CA 1
ATOM 4402 C C . ALA A 1 573 ? 30.415 -1.362 -62.626 1.00 91.56 573 ALA A C 1
ATOM 4404 O O . ALA A 1 573 ? 29.559 -0.697 -63.228 1.00 91.56 573 ALA A O 1
ATOM 4405 N N . ARG A 1 574 ? 31.720 -1.131 -62.749 1.00 89.44 574 ARG A N 1
ATOM 4406 C CA . ARG A 1 574 ? 32.268 -0.170 -63.699 1.00 89.44 574 ARG A CA 1
ATOM 4407 C C . ARG A 1 574 ? 32.428 -0.841 -65.049 1.00 89.44 574 ARG A C 1
ATOM 4409 O O . ARG A 1 574 ? 33.075 -1.877 -65.182 1.00 89.44 574 ARG A O 1
ATOM 4416 N N . PHE A 1 575 ? 31.852 -0.206 -66.056 1.00 86.81 575 PHE A N 1
ATOM 4417 C CA . PHE A 1 575 ? 32.041 -0.562 -67.445 1.00 86.81 575 PHE A CA 1
ATOM 4418 C C . PHE A 1 575 ? 32.750 0.586 -68.136 1.00 86.81 575 PHE A C 1
ATOM 4420 O O . PHE A 1 575 ? 32.396 1.752 -67.963 1.00 86.81 575 PHE A O 1
ATOM 4427 N N . THR A 1 576 ? 33.770 0.256 -68.907 1.00 80.06 576 THR A N 1
ATOM 4428 C CA . THR A 1 576 ? 34.530 1.248 -69.655 1.00 80.06 576 THR A CA 1
ATOM 4429 C C . THR A 1 576 ? 34.807 0.722 -71.048 1.00 80.06 576 THR A C 1
ATOM 4431 O O . THR A 1 576 ? 34.801 -0.487 -71.286 1.00 80.06 576 THR A O 1
ATOM 4434 N N . SER A 1 577 ? 35.025 1.631 -71.987 1.00 75.19 577 SER A N 1
ATOM 4435 C CA . SER A 1 577 ? 35.499 1.253 -73.308 1.00 75.19 577 SER A CA 1
ATOM 4436 C C . SER A 1 577 ? 37.004 1.002 -73.264 1.00 75.19 577 SER A C 1
ATOM 4438 O O . SER A 1 577 ? 37.734 1.665 -72.520 1.00 75.19 577 SER A O 1
ATOM 4440 N N . PRO A 1 578 ? 37.472 0.087 -74.115 1.00 69.38 578 PRO A N 1
ATOM 4441 C CA . PRO A 1 578 ? 38.818 -0.047 -74.591 1.00 69.38 578 PRO A CA 1
ATOM 4442 C C . PRO A 1 578 ? 39.685 1.202 -74.691 1.00 69.38 578 PRO A C 1
ATOM 4444 O O . PRO A 1 578 ? 39.707 1.722 -75.801 1.00 69.38 578 PRO A O 1
ATOM 4447 N N . PHE A 1 579 ? 40.363 1.758 -73.678 1.00 71.44 579 PHE A N 1
ATOM 4448 C CA . PHE A 1 579 ? 41.253 2.884 -74.009 1.00 71.44 579 PHE A CA 1
ATOM 4449 C C . PHE A 1 579 ? 42.506 2.337 -74.676 1.00 71.44 579 PHE A C 1
ATOM 4451 O O . PHE A 1 579 ? 43.282 1.614 -74.047 1.00 71.44 579 PHE A O 1
ATOM 4458 N N . ILE A 1 580 ? 42.681 2.658 -75.956 1.00 74.75 580 ILE A N 1
ATOM 4459 C CA . ILE A 1 580 ? 43.887 2.282 -76.675 1.00 74.75 580 ILE A CA 1
ATOM 4460 C C . ILE A 1 580 ? 44.828 3.467 -76.638 1.00 74.75 580 ILE A C 1
ATOM 4462 O O . ILE A 1 580 ? 44.542 4.546 -77.161 1.00 74.75 580 ILE A O 1
ATOM 4466 N N . TYR A 1 581 ? 45.970 3.240 -76.011 1.00 71.75 581 TYR A N 1
ATOM 4467 C CA . TYR A 1 581 ? 47.022 4.223 -75.895 1.00 71.75 581 TYR A CA 1
ATOM 4468 C C . TYR A 1 581 ? 48.182 3.805 -76.786 1.00 71.75 581 TYR A C 1
ATOM 4470 O O . TYR A 1 581 ? 49.069 3.059 -76.366 1.00 71.75 581 TYR A O 1
ATOM 4478 N N . ILE A 1 582 ? 48.135 4.255 -78.041 1.00 75.69 582 ILE A N 1
ATOM 4479 C CA . ILE A 1 582 ? 49.237 4.093 -78.986 1.00 75.69 582 ILE A CA 1
ATOM 4480 C C . ILE A 1 582 ? 50.019 5.386 -78.995 1.00 75.69 582 ILE A C 1
ATOM 4482 O O . ILE A 1 582 ? 49.493 6.434 -79.364 1.00 75.69 582 ILE A O 1
ATOM 4486 N N . ILE A 1 583 ? 51.262 5.306 -78.554 1.00 71.38 583 ILE A N 1
ATOM 4487 C CA . ILE A 1 583 ? 52.155 6.452 -78.535 1.00 71.38 583 ILE A CA 1
ATOM 4488 C C . ILE A 1 583 ? 53.386 6.144 -79.357 1.00 71.38 583 ILE A C 1
ATOM 4490 O O . ILE A 1 583 ? 53.918 5.031 -79.338 1.00 71.38 583 ILE A O 1
ATOM 4494 N N . ALA A 1 584 ? 53.868 7.165 -80.048 1.00 73.38 584 ALA A N 1
ATOM 4495 C CA . ALA A 1 584 ? 55.242 7.159 -80.476 1.00 73.38 584 ALA A CA 1
ATOM 4496 C C . ALA A 1 584 ? 56.139 7.162 -79.235 1.00 73.38 584 ALA A C 1
ATOM 4498 O O . ALA A 1 584 ? 56.009 8.011 -78.356 1.00 73.38 584 ALA A O 1
ATOM 4499 N N . GLY A 1 585 ? 57.057 6.208 -79.158 1.00 68.69 585 GLY A N 1
ATOM 4500 C CA . GLY A 1 585 ? 58.289 6.389 -78.408 1.00 68.69 585 GLY A CA 1
ATOM 4501 C C . GLY A 1 585 ? 59.046 7.593 -78.964 1.00 68.69 585 GLY A C 1
ATOM 4502 O O . GLY A 1 585 ? 58.734 8.095 -80.045 1.00 68.69 585 GLY A O 1
ATOM 4503 N N . ALA A 1 586 ? 60.022 8.083 -78.205 1.00 61.84 586 ALA A N 1
ATOM 4504 C CA . ALA A 1 586 ? 60.734 9.293 -78.575 1.00 61.84 586 ALA A CA 1
ATOM 4505 C C . ALA A 1 586 ? 61.255 9.181 -80.014 1.00 61.84 586 ALA A C 1
ATOM 4507 O O . ALA A 1 586 ? 61.891 8.186 -80.364 1.00 61.84 586 ALA A O 1
ATOM 4508 N N . HIS A 1 587 ? 60.992 10.224 -80.806 1.00 67.38 587 HIS A N 1
ATOM 4509 C CA . HIS A 1 587 ? 61.557 10.433 -82.136 1.00 67.38 587 HIS A CA 1
ATOM 4510 C C . HIS A 1 587 ? 61.017 9.551 -83.266 1.00 67.38 587 HIS A C 1
ATOM 4512 O O . HIS A 1 587 ? 61.693 9.177 -84.230 1.00 67.38 587 HIS A O 1
ATOM 4518 N N . GLY A 1 588 ? 59.740 9.259 -83.142 1.00 69.56 588 GLY A N 1
ATOM 4519 C CA . GLY A 1 588 ? 58.866 9.186 -84.284 1.00 69.56 588 GLY A CA 1
ATOM 4520 C C . GLY A 1 588 ? 57.539 9.820 -83.928 1.00 69.56 588 GLY A C 1
ATOM 4521 O O . GLY A 1 588 ? 57.319 10.326 -82.828 1.00 69.56 588 GLY A O 1
ATOM 4522 N N . THR A 1 589 ? 56.624 9.745 -84.867 1.00 75.50 589 THR A N 1
ATOM 4523 C CA . THR A 1 589 ? 55.223 10.075 -84.716 1.00 75.50 589 THR A CA 1
ATOM 4524 C C . THR A 1 589 ? 54.400 8.817 -84.957 1.00 75.50 589 THR A C 1
ATOM 4526 O O . THR A 1 589 ? 54.837 7.859 -85.593 1.00 75.50 589 THR A O 1
ATOM 4529 N N . THR A 1 590 ? 53.194 8.781 -84.415 1.00 76.62 590 THR A N 1
ATOM 4530 C CA . THR A 1 590 ? 52.194 7.777 -84.778 1.00 76.62 590 THR A CA 1
ATOM 4531 C C . THR A 1 590 ? 51.000 8.516 -85.343 1.00 76.62 590 THR A C 1
ATOM 4533 O O . THR A 1 590 ? 50.611 9.540 -84.787 1.00 76.62 590 THR A O 1
ATOM 4536 N N . ASP A 1 591 ? 50.369 7.985 -86.388 1.00 69.56 591 ASP A N 1
ATOM 4537 C CA . ASP A 1 591 ? 49.136 8.569 -86.953 1.00 69.56 591 ASP A CA 1
ATOM 4538 C C . ASP A 1 591 ? 47.902 8.279 -86.067 1.00 69.56 591 ASP A C 1
ATOM 4540 O O . ASP A 1 591 ? 46.755 8.449 -86.478 1.00 69.56 591 ASP A O 1
ATOM 4544 N N . PHE A 1 592 ? 48.129 7.808 -84.842 1.00 68.19 592 PHE A N 1
ATOM 4545 C CA . PHE A 1 592 ? 47.101 7.365 -83.922 1.00 68.19 592 PHE A CA 1
ATOM 4546 C C . PHE A 1 592 ? 46.768 8.451 -82.903 1.00 68.19 592 PHE A C 1
ATOM 4548 O O . PHE A 1 592 ? 47.650 8.998 -82.243 1.00 68.19 592 PHE A O 1
ATOM 4555 N N . ILE A 1 593 ? 45.478 8.724 -82.738 1.00 64.44 593 ILE A N 1
ATOM 4556 C CA . ILE A 1 593 ? 44.965 9.609 -81.695 1.00 64.44 593 ILE A CA 1
ATOM 4557 C C . ILE A 1 593 ? 44.500 8.712 -80.545 1.00 64.44 593 ILE A C 1
ATOM 4559 O O . ILE A 1 593 ? 43.628 7.872 -80.782 1.00 64.44 593 ILE A O 1
ATOM 4563 N N . PRO A 1 594 ? 45.052 8.854 -79.322 1.00 66.88 594 PRO A N 1
ATOM 4564 C CA . PRO A 1 594 ? 44.553 8.149 -78.150 1.00 66.88 594 PRO A CA 1
ATOM 4565 C C . PRO A 1 594 ? 43.043 8.310 -78.027 1.00 66.88 594 PRO A C 1
ATOM 4567 O O . PRO A 1 594 ? 42.534 9.422 -77.880 1.00 66.88 594 PRO A O 1
ATOM 4570 N N . ALA A 1 595 ? 42.332 7.196 -78.122 1.00 70.88 595 ALA A N 1
ATOM 4571 C CA . ALA A 1 595 ? 40.884 7.193 -78.147 1.00 70.88 595 ALA A CA 1
ATOM 4572 C C . ALA A 1 595 ? 40.347 5.941 -77.463 1.00 70.88 595 ALA A C 1
ATOM 4574 O O . ALA A 1 595 ? 41.007 4.901 -77.375 1.00 70.88 595 ALA A O 1
ATOM 4575 N N . PHE A 1 596 ? 39.117 6.060 -76.979 1.00 69.94 596 PHE A N 1
ATOM 4576 C CA . PHE A 1 596 ? 38.335 4.915 -76.556 1.00 69.94 596 PHE A CA 1
ATOM 4577 C C . PHE A 1 596 ? 37.858 4.162 -77.794 1.00 69.94 596 PHE A C 1
ATOM 4579 O O . PHE A 1 596 ? 37.292 4.762 -78.706 1.00 69.94 596 PHE A O 1
ATOM 4586 N N . TYR A 1 597 ? 38.099 2.856 -77.814 1.00 69.06 597 TYR A N 1
ATOM 4587 C CA . TYR A 1 597 ? 37.644 1.963 -78.866 1.00 69.06 597 TYR A CA 1
ATOM 4588 C C . TYR A 1 597 ? 36.467 1.130 -78.385 1.00 69.06 597 TYR A C 1
ATOM 4590 O O . TYR A 1 597 ? 36.474 0.661 -77.240 1.00 69.06 597 TYR A O 1
ATOM 4598 N N . PRO A 1 598 ? 35.498 0.873 -79.272 1.00 70.75 598 PRO A N 1
ATOM 4599 C CA . PRO A 1 598 ? 34.448 -0.077 -78.987 1.00 70.75 598 PRO A CA 1
ATOM 4600 C C . PRO A 1 598 ? 34.986 -1.463 -78.633 1.00 70.75 598 PRO A C 1
ATOM 4602 O O . PRO A 1 598 ? 35.845 -2.007 -79.333 1.00 70.75 598 PRO A O 1
ATOM 4605 N N . TYR A 1 599 ? 34.472 -2.065 -77.565 1.00 68.94 599 TYR A N 1
ATOM 4606 C CA . TYR A 1 599 ? 34.778 -3.453 -77.218 1.00 68.94 599 TYR A CA 1
ATOM 4607 C C . TYR A 1 599 ? 34.438 -4.399 -78.388 1.00 68.94 599 TYR A C 1
ATOM 4609 O O . TYR A 1 599 ? 33.351 -4.327 -78.953 1.00 68.94 599 TYR A O 1
ATOM 4617 N N . LEU A 1 600 ? 35.377 -5.282 -78.746 1.00 68.69 600 LEU A N 1
ATOM 4618 C CA . LEU A 1 600 ? 35.371 -6.187 -79.910 1.00 68.69 600 LEU A CA 1
ATOM 4619 C C . LEU A 1 600 ? 35.483 -5.527 -81.297 1.00 68.69 600 LEU A C 1
ATOM 4621 O O . LEU A 1 600 ? 35.391 -6.235 -82.303 1.00 68.69 600 LEU A O 1
ATOM 4625 N N . SER A 1 601 ? 35.762 -4.223 -81.385 1.00 72.81 601 SER A N 1
ATOM 4626 C CA . SER A 1 601 ? 36.107 -3.587 -82.667 1.00 72.81 601 SER A CA 1
ATOM 4627 C C . SER A 1 601 ? 37.519 -3.927 -83.146 1.00 72.81 601 SER A C 1
ATOM 4629 O O . SER A 1 601 ? 38.336 -4.494 -82.417 1.00 72.81 601 SER A O 1
ATOM 4631 N N . PHE A 1 602 ? 37.808 -3.583 -84.402 1.00 72.88 602 PHE A N 1
ATOM 4632 C CA . PHE A 1 602 ? 39.139 -3.688 -84.996 1.00 72.88 602 PHE A CA 1
ATOM 4633 C C . PHE A 1 602 ? 39.856 -2.331 -84.935 1.00 72.88 602 PHE A C 1
ATOM 4635 O O . PHE A 1 602 ? 39.277 -1.317 -85.318 1.00 72.88 602 PHE A O 1
ATOM 4642 N N . ALA A 1 603 ? 41.117 -2.326 -84.494 1.00 74.19 603 ALA A N 1
ATOM 4643 C CA . ALA A 1 603 ? 41.993 -1.156 -84.442 1.00 74.19 603 ALA A CA 1
ATOM 4644 C C . ALA A 1 603 ? 43.269 -1.375 -85.277 1.00 74.19 603 ALA A C 1
ATOM 4646 O O . ALA A 1 603 ? 43.734 -2.507 -85.435 1.00 74.19 603 ALA A O 1
ATOM 4647 N N . GLU A 1 604 ? 43.832 -0.285 -85.805 1.00 79.88 604 GLU A N 1
ATOM 4648 C CA . GLU A 1 604 ? 45.048 -0.273 -86.628 1.00 79.88 604 GLU A CA 1
ATOM 4649 C C . GLU A 1 604 ? 46.043 0.781 -86.108 1.00 79.88 604 GLU A C 1
ATOM 4651 O O . GLU A 1 604 ? 45.671 1.929 -85.869 1.00 79.88 604 GLU A O 1
ATOM 4656 N N . ALA A 1 605 ? 47.307 0.391 -85.924 1.00 78.56 605 ALA A N 1
ATOM 4657 C CA . ALA A 1 605 ? 48.382 1.209 -85.364 1.00 78.56 605 ALA A CA 1
ATOM 4658 C C . ALA A 1 605 ? 49.471 1.485 -86.407 1.00 78.56 605 ALA A C 1
ATOM 4660 O O . ALA A 1 605 ? 50.040 0.533 -86.934 1.00 78.56 605 ALA A O 1
ATOM 4661 N N . LEU A 1 606 ? 49.806 2.754 -86.673 1.00 79.44 606 LEU A N 1
ATOM 4662 C CA . LEU A 1 606 ? 50.848 3.147 -87.636 1.00 79.44 606 LEU A CA 1
ATOM 4663 C C . LEU A 1 606 ? 51.875 4.107 -87.008 1.00 79.44 606 LEU A C 1
ATOM 4665 O O . LEU A 1 606 ? 51.504 5.086 -86.363 1.00 79.44 606 LEU A O 1
ATOM 4669 N N . ALA A 1 607 ? 53.159 3.839 -87.239 1.00 79.12 607 ALA A N 1
ATOM 4670 C CA . ALA A 1 607 ? 54.327 4.559 -86.737 1.00 79.12 607 ALA A CA 1
ATOM 4671 C C . ALA A 1 607 ? 55.175 5.140 -87.880 1.00 79.12 607 ALA A C 1
ATOM 4673 O O . ALA A 1 607 ? 55.378 4.497 -88.908 1.00 79.12 607 ALA A O 1
ATOM 4674 N N . LYS A 1 608 ? 55.718 6.342 -87.695 1.00 75.50 608 LYS A N 1
ATOM 4675 C CA . LYS A 1 608 ? 56.576 7.063 -88.645 1.00 75.50 608 LYS A CA 1
ATOM 4676 C C . LYS A 1 608 ? 57.795 7.634 -87.908 1.00 75.50 608 LYS A C 1
ATOM 4678 O O . LYS A 1 608 ? 57.598 8.469 -87.041 1.00 75.50 608 LYS A O 1
ATOM 4683 N N . PRO A 1 609 ? 59.036 7.217 -88.195 1.00 67.56 609 PRO A N 1
ATOM 4684 C CA . PRO A 1 609 ? 60.222 7.762 -87.521 1.00 67.56 609 PRO A CA 1
ATOM 4685 C C . PRO A 1 609 ? 60.490 9.235 -87.879 1.00 67.56 609 PRO A C 1
ATOM 4687 O O . PRO A 1 609 ? 60.259 9.624 -89.023 1.00 67.56 609 PRO A O 1
ATOM 4690 N N . ASP A 1 610 ? 61.030 10.014 -86.935 1.00 63.88 610 ASP A N 1
ATOM 4691 C CA . ASP A 1 610 ? 61.555 11.368 -87.172 1.00 63.88 610 ASP A CA 1
ATOM 4692 C C . ASP A 1 610 ? 62.979 11.297 -87.764 1.00 63.88 610 ASP A C 1
ATOM 4694 O O . ASP A 1 610 ? 63.687 10.296 -87.623 1.00 63.88 610 ASP A O 1
ATOM 4698 N N . ASP A 1 611 ? 63.449 12.369 -88.410 1.00 50.44 611 ASP A N 1
ATOM 4699 C CA . ASP A 1 611 ? 64.739 12.357 -89.114 1.00 50.44 611 ASP A CA 1
ATOM 4700 C C . ASP A 1 611 ? 65.941 12.009 -88.200 1.00 50.44 611 ASP A C 1
ATOM 4702 O O . ASP A 1 611 ? 66.296 12.686 -87.222 1.00 50.44 611 ASP A O 1
ATOM 4706 N N . GLY A 1 612 ? 66.632 10.925 -88.564 1.00 51.00 612 GLY A N 1
ATOM 4707 C CA . GLY A 1 612 ? 67.785 10.379 -87.841 1.00 51.00 612 GLY A CA 1
ATOM 4708 C C . GLY A 1 612 ? 67.441 9.422 -86.695 1.00 51.00 612 GLY A C 1
ATOM 4709 O O . GLY A 1 612 ? 68.321 9.146 -85.883 1.00 51.00 612 GLY A O 1
ATOM 4710 N N . TYR A 1 613 ? 66.203 8.930 -86.648 1.00 53.09 613 TYR A N 1
ATOM 4711 C CA . TYR A 1 613 ? 65.696 7.901 -85.742 1.00 53.09 613 TYR A CA 1
ATOM 4712 C C . TYR A 1 613 ? 65.046 6.762 -86.543 1.00 53.09 613 TYR A C 1
ATOM 4714 O O . TYR A 1 613 ? 64.605 6.970 -87.670 1.00 53.09 613 TYR A O 1
ATOM 4722 N N . ALA A 1 614 ? 64.994 5.540 -86.000 1.00 50.19 614 ALA A N 1
ATOM 4723 C CA . ALA A 1 614 ? 64.445 4.371 -86.706 1.00 50.19 614 ALA A CA 1
ATOM 4724 C C . ALA A 1 614 ? 63.417 3.610 -85.859 1.00 50.19 614 ALA A C 1
ATOM 4726 O O . ALA A 1 614 ? 63.678 3.385 -84.682 1.00 50.19 614 ALA A O 1
ATOM 4727 N N . PHE A 1 615 ? 62.292 3.191 -86.461 1.00 68.81 615 PHE A N 1
ATOM 4728 C CA . PHE A 1 615 ? 61.250 2.382 -85.804 1.00 68.81 615 PHE A CA 1
ATOM 4729 C C . PHE A 1 615 ? 61.726 0.945 -85.587 1.00 68.81 615 PHE A C 1
ATOM 4731 O O . PHE A 1 615 ? 62.222 0.318 -86.523 1.00 68.81 615 PHE A O 1
ATOM 4738 N N . THR A 1 616 ? 61.548 0.410 -84.382 1.00 65.62 616 THR A N 1
ATOM 4739 C CA . THR A 1 616 ? 62.051 -0.918 -83.999 1.00 65.62 616 THR A CA 1
ATOM 4740 C C . THR A 1 616 ? 60.962 -1.916 -83.596 1.00 65.62 616 THR A C 1
ATOM 4742 O O . THR A 1 616 ? 61.248 -3.109 -83.528 1.00 65.62 616 THR A O 1
ATOM 4745 N N . GLY A 1 617 ? 59.715 -1.480 -83.396 1.00 79.94 617 GLY A N 1
ATOM 4746 C CA . GLY A 1 617 ? 58.572 -2.356 -83.114 1.00 79.94 617 GLY A CA 1
ATOM 4747 C C . GLY A 1 617 ? 57.548 -1.724 -82.171 1.00 79.94 617 GLY A C 1
ATOM 4748 O O . GLY A 1 617 ? 57.793 -0.673 -81.575 1.00 79.94 617 GLY A O 1
ATOM 4749 N N . TRP A 1 618 ? 56.392 -2.373 -82.046 1.00 81.94 618 TRP A N 1
ATOM 4750 C CA . TRP A 1 618 ? 55.350 -2.017 -81.088 1.00 81.94 618 TRP A CA 1
ATOM 4751 C C . TRP A 1 618 ? 55.531 -2.815 -79.806 1.00 81.94 618 TRP A C 1
ATOM 4753 O O . TRP A 1 618 ? 55.392 -4.038 -79.794 1.00 81.94 618 TRP A O 1
ATOM 4763 N N . GLU A 1 619 ? 55.839 -2.113 -78.726 1.00 84.56 619 GLU A N 1
ATOM 4764 C CA . GLU A 1 619 ? 55.997 -2.686 -77.395 1.00 84.56 619 GLU A CA 1
ATOM 4765 C C . GLU A 1 619 ? 54.663 -2.651 -76.641 1.00 84.56 619 GLU A C 1
ATOM 4767 O O . GLU A 1 619 ? 54.016 -1.602 -76.573 1.00 84.56 619 GLU A O 1
ATOM 4772 N N . GLY A 1 620 ? 54.251 -3.798 -76.103 1.00 79.62 620 GLY A N 1
ATOM 4773 C CA . GLY A 1 620 ? 53.083 -3.948 -75.246 1.00 79.62 620 GLY A CA 1
ATOM 4774 C C . GLY A 1 620 ? 53.324 -3.429 -73.830 1.00 79.62 620 GLY A C 1
ATOM 4775 O O . GLY A 1 620 ? 54.383 -2.912 -73.481 1.00 79.62 620 GLY A O 1
ATOM 4776 N N . THR A 1 621 ? 52.316 -3.567 -72.974 1.00 71.00 621 THR A N 1
ATOM 4777 C CA . THR A 1 621 ? 52.325 -2.990 -71.618 1.00 71.00 621 THR A CA 1
ATOM 4778 C C . THR A 1 621 ? 53.303 -3.687 -70.667 1.00 71.00 621 THR A C 1
ATOM 4780 O O . THR A 1 621 ? 53.749 -3.079 -69.699 1.00 71.00 621 THR A O 1
ATOM 4783 N N . ASP A 1 622 ? 53.654 -4.939 -70.958 1.00 74.19 622 ASP A N 1
ATOM 4784 C CA . ASP A 1 622 ? 54.627 -5.757 -70.227 1.00 74.19 622 ASP A CA 1
ATOM 4785 C C . ASP A 1 622 ? 56.077 -5.570 -70.719 1.00 74.19 622 ASP A C 1
ATOM 4787 O O . ASP A 1 622 ? 56.988 -6.244 -70.238 1.00 74.19 622 ASP A O 1
ATOM 4791 N N . GLY A 1 623 ? 56.306 -4.647 -71.662 1.00 66.25 623 GLY A N 1
ATOM 4792 C CA . GLY A 1 623 ? 57.627 -4.351 -72.217 1.00 66.25 623 GLY A CA 1
ATOM 4793 C C . GLY A 1 623 ? 58.074 -5.308 -73.325 1.00 66.25 623 GLY A C 1
ATOM 4794 O O . GLY A 1 623 ? 59.200 -5.195 -73.808 1.00 66.25 623 GLY A O 1
ATOM 4795 N N . THR A 1 624 ? 57.226 -6.247 -73.752 1.00 76.81 624 THR A N 1
ATOM 4796 C CA . THR A 1 624 ? 57.546 -7.158 -74.858 1.00 76.81 624 THR A CA 1
ATOM 4797 C C . THR A 1 624 ? 57.144 -6.562 -76.206 1.00 76.81 624 THR A C 1
ATOM 4799 O O . THR A 1 624 ? 56.153 -5.839 -76.310 1.00 76.81 624 THR A O 1
ATOM 4802 N N . ILE A 1 625 ? 57.904 -6.846 -77.271 1.00 76.94 625 ILE A N 1
ATOM 4803 C CA . ILE A 1 625 ? 57.489 -6.470 -78.631 1.00 76.94 625 ILE A CA 1
ATOM 4804 C C . ILE A 1 625 ? 56.332 -7.382 -79.036 1.00 76.94 625 ILE A C 1
ATOM 4806 O O . ILE A 1 625 ? 56.526 -8.568 -79.297 1.00 76.94 625 ILE A O 1
ATOM 4810 N N . VAL A 1 626 ? 55.129 -6.814 -79.080 1.00 80.75 626 VAL A N 1
ATOM 4811 C CA . VAL A 1 626 ? 53.890 -7.541 -79.384 1.00 80.75 626 VAL A CA 1
ATOM 4812 C C . VAL A 1 626 ? 53.606 -7.605 -80.881 1.00 80.75 626 VAL A C 1
ATOM 4814 O O . VAL A 1 626 ? 52.875 -8.484 -81.328 1.00 80.75 626 VAL A O 1
ATOM 4817 N N . SER A 1 627 ? 54.192 -6.698 -81.668 1.00 78.56 627 SER A N 1
ATOM 4818 C CA . SER A 1 627 ? 54.215 -6.784 -83.127 1.00 78.56 627 SER A CA 1
ATOM 4819 C C . SER A 1 627 ? 55.316 -5.902 -83.713 1.00 78.56 627 SER A C 1
ATOM 4821 O O . SER A 1 627 ? 55.542 -4.784 -83.255 1.00 78.56 627 SER A O 1
ATOM 4823 N N . THR A 1 628 ? 55.998 -6.377 -84.750 1.00 77.19 628 THR A N 1
ATOM 4824 C CA . THR A 1 628 ? 56.929 -5.565 -85.554 1.00 77.19 628 THR A CA 1
ATOM 4825 C C . THR A 1 628 ? 56.271 -4.987 -86.806 1.00 77.19 628 THR A C 1
ATOM 4827 O O . THR A 1 628 ? 56.901 -4.206 -87.518 1.00 77.19 628 THR A O 1
ATOM 4830 N N . ASP A 1 629 ? 55.021 -5.365 -87.083 1.00 72.06 629 ASP A N 1
ATOM 4831 C CA . ASP A 1 629 ? 54.294 -4.921 -88.267 1.00 72.06 629 ASP A CA 1
ATOM 4832 C C . ASP A 1 629 ? 53.894 -3.451 -88.135 1.00 72.06 629 ASP A C 1
ATOM 4834 O O . ASP A 1 629 ? 53.486 -2.980 -87.074 1.00 72.06 629 ASP A O 1
ATOM 4838 N N . ASN A 1 630 ? 54.012 -2.702 -89.226 1.00 75.69 630 ASN A N 1
ATOM 4839 C CA . ASN A 1 630 ? 53.683 -1.287 -89.250 1.00 75.69 630 ASN A CA 1
ATOM 4840 C C . ASN A 1 630 ? 53.052 -0.928 -90.610 1.00 75.69 630 ASN A C 1
ATOM 4842 O O . ASN A 1 630 ? 53.792 -0.765 -91.585 1.00 75.69 630 ASN A O 1
ATOM 4846 N N . PRO A 1 631 ? 51.709 -0.847 -90.716 1.00 77.31 631 PRO A N 1
ATOM 4847 C CA . PRO A 1 631 ? 50.744 -0.802 -89.612 1.00 77.31 631 PRO A CA 1
ATOM 4848 C C . PRO A 1 631 ? 50.401 -2.167 -88.974 1.00 77.31 631 PRO A C 1
ATOM 4850 O O . PRO A 1 631 ? 50.359 -3.185 -89.662 1.00 77.31 631 PRO A O 1
ATOM 4853 N N . TYR A 1 632 ? 50.091 -2.180 -87.671 1.00 84.69 632 TYR A N 1
ATOM 4854 C CA . TYR A 1 632 ? 49.656 -3.356 -86.898 1.00 84.69 632 TYR A CA 1
ATOM 4855 C C . TYR A 1 632 ? 48.134 -3.359 -86.665 1.00 84.69 632 TYR A C 1
ATOM 4857 O O . TYR A 1 632 ? 47.593 -2.391 -86.136 1.00 84.69 632 TYR A O 1
ATOM 4865 N N . LYS A 1 633 ? 47.435 -4.446 -87.028 1.00 81.31 633 LYS A N 1
ATOM 4866 C CA . LYS A 1 633 ? 45.967 -4.595 -86.908 1.00 81.31 633 LYS A CA 1
ATOM 4867 C C . LYS A 1 633 ? 45.584 -5.605 -85.824 1.00 81.31 633 LYS A C 1
ATOM 4869 O O . LYS A 1 633 ? 46.074 -6.730 -85.856 1.00 81.31 633 LYS A O 1
ATOM 4874 N N . PHE A 1 634 ? 44.672 -5.248 -84.918 1.00 81.12 634 PHE A N 1
ATOM 4875 C CA . PHE A 1 634 ? 44.236 -6.127 -83.822 1.00 81.12 634 PHE A CA 1
ATOM 4876 C C . PHE A 1 634 ? 42.778 -5.886 -83.387 1.00 81.12 634 PHE A C 1
ATOM 4878 O O . PHE A 1 634 ? 42.190 -4.845 -83.673 1.00 81.12 634 PHE A O 1
ATOM 4885 N N . THR A 1 635 ? 42.174 -6.868 -82.705 1.00 79.88 635 THR A N 1
ATOM 4886 C CA . THR A 1 635 ? 40.825 -6.755 -82.117 1.00 79.88 635 THR A CA 1
ATOM 4887 C C . THR A 1 635 ? 40.911 -6.273 -80.673 1.00 79.88 635 THR A C 1
ATOM 4889 O O . THR A 1 635 ? 41.657 -6.831 -79.870 1.00 79.88 635 THR A O 1
ATOM 4892 N N . VAL A 1 636 ? 40.105 -5.277 -80.322 1.00 75.00 636 VAL A N 1
ATOM 4893 C CA . VAL A 1 636 ? 40.136 -4.599 -79.025 1.00 75.00 636 VAL A CA 1
ATOM 4894 C C . VAL A 1 636 ? 39.299 -5.377 -78.012 1.00 75.00 636 VAL A C 1
ATOM 4896 O O . VAL A 1 636 ? 38.072 -5.356 -78.063 1.00 75.00 636 VAL A O 1
ATOM 4899 N N . ARG A 1 637 ? 39.946 -6.100 -77.095 1.00 71.69 637 ARG A N 1
ATOM 4900 C CA . ARG A 1 637 ? 39.265 -6.906 -76.057 1.00 71.69 637 ARG A CA 1
ATOM 4901 C C . ARG A 1 637 ? 39.469 -6.376 -74.637 1.00 71.69 637 ARG A C 1
ATOM 4903 O O . ARG A 1 637 ? 38.714 -6.718 -73.743 1.00 71.69 637 ARG A O 1
ATOM 4910 N N . GLU A 1 638 ? 40.457 -5.527 -74.437 1.00 71.88 638 GLU A N 1
ATOM 4911 C CA . GLU A 1 638 ? 40.829 -4.914 -73.163 1.00 71.88 638 GLU A CA 1
ATOM 4912 C C . GLU A 1 638 ? 41.637 -3.644 -73.478 1.00 71.88 638 GLU A C 1
ATOM 4914 O O . GLU A 1 638 ? 41.937 -3.414 -74.655 1.00 71.88 638 GLU A O 1
ATOM 4919 N N . PRO A 1 639 ? 41.949 -2.770 -72.506 1.00 73.25 639 PRO A N 1
ATOM 4920 C CA . PRO A 1 639 ? 42.791 -1.608 -72.760 1.00 73.25 639 PRO A CA 1
ATOM 4921 C C . PRO A 1 639 ? 44.154 -2.046 -73.300 1.00 73.25 639 PRO A C 1
ATOM 4923 O O . PRO A 1 639 ? 44.841 -2.860 -72.690 1.00 73.25 639 PRO A O 1
ATOM 4926 N N . VAL A 1 640 ? 44.548 -1.497 -74.446 1.00 74.69 640 VAL A N 1
ATOM 4927 C CA . VAL A 1 640 ? 45.795 -1.857 -75.127 1.00 74.69 640 VAL A CA 1
ATOM 4928 C C . VAL A 1 640 ? 46.722 -0.649 -75.119 1.00 74.69 640 VAL A C 1
ATOM 4930 O O . VAL A 1 640 ? 46.392 0.402 -75.666 1.00 74.69 640 VAL A O 1
ATOM 4933 N N . ARG A 1 641 ? 47.909 -0.794 -74.524 1.00 79.88 641 ARG A N 1
ATOM 4934 C CA . ARG A 1 641 ? 48.995 0.185 -74.654 1.00 79.88 641 ARG A CA 1
ATOM 4935 C C . ARG A 1 641 ? 50.052 -0.353 -75.607 1.00 79.88 641 ARG A C 1
ATOM 4937 O O . ARG A 1 641 ? 50.625 -1.404 -75.330 1.00 79.88 641 ARG A O 1
ATOM 4944 N N . LEU A 1 642 ? 50.311 0.392 -76.681 1.00 78.69 642 LEU A N 1
ATOM 4945 C CA . LEU A 1 642 ? 51.354 0.100 -77.663 1.00 78.69 642 LEU A CA 1
ATOM 4946 C C . LEU A 1 642 ? 52.304 1.288 -77.765 1.00 78.69 642 LEU A C 1
ATOM 4948 O O . LEU A 1 642 ? 51.879 2.417 -77.999 1.00 78.69 642 LEU A O 1
ATOM 4952 N N . VAL A 1 643 ? 53.599 1.047 -77.608 1.00 81.31 643 VAL A N 1
ATOM 4953 C CA . VAL A 1 643 ? 54.619 2.083 -77.790 1.00 81.31 643 VAL A CA 1
ATOM 4954 C C . VAL A 1 643 ? 55.418 1.769 -79.042 1.00 81.31 643 VAL A C 1
ATOM 4956 O O . VAL A 1 643 ? 56.093 0.745 -79.095 1.00 81.31 643 VAL A O 1
ATOM 4959 N N . ALA A 1 644 ? 55.364 2.651 -80.039 1.00 73.56 644 ALA A N 1
ATOM 4960 C CA . ALA A 1 644 ? 56.238 2.552 -81.198 1.00 73.56 644 ALA A CA 1
ATOM 4961 C C . ALA A 1 644 ? 57.653 2.948 -80.806 1.00 73.56 644 ALA A C 1
ATOM 4963 O O . ALA A 1 644 ? 57.913 4.115 -80.551 1.00 73.56 644 ALA A O 1
ATOM 4964 N N . LYS A 1 645 ? 58.590 2.015 -80.720 1.00 77.94 645 LYS A N 1
ATOM 4965 C CA . LYS A 1 645 ? 59.950 2.364 -80.303 1.00 77.94 645 LYS A CA 1
ATOM 4966 C C . LYS A 1 645 ? 60.724 2.972 -81.469 1.00 77.94 645 LYS A C 1
ATOM 4968 O O . LYS A 1 645 ? 60.750 2.391 -82.551 1.00 77.94 645 LYS A O 1
ATOM 4973 N N . PHE A 1 646 ? 61.355 4.124 -81.227 1.00 63.62 646 PHE A N 1
ATOM 4974 C CA . PHE A 1 646 ? 62.321 4.755 -82.128 1.00 63.62 646 PHE A CA 1
ATOM 4975 C C . PHE A 1 646 ? 63.588 5.151 -81.345 1.00 63.62 646 PHE A C 1
ATOM 4977 O O . PHE A 1 646 ? 63.538 5.251 -80.120 1.00 63.62 646 PHE A O 1
ATOM 4984 N N . PHE A 1 647 ? 64.747 5.299 -82.001 1.00 55.56 647 PHE A N 1
ATOM 4985 C CA . PHE A 1 647 ? 66.047 5.362 -81.298 1.00 55.56 647 PHE A CA 1
ATOM 4986 C C . PHE A 1 647 ? 67.074 6.401 -81.826 1.00 55.56 647 PHE A C 1
ATOM 4988 O O . PHE A 1 647 ? 67.400 6.354 -83.015 1.00 55.56 647 PHE A O 1
ATOM 4995 N N . LYS A 1 648 ? 67.548 7.300 -80.918 1.00 54.78 648 LYS A N 1
ATOM 4996 C CA . LYS A 1 648 ? 68.725 8.253 -80.863 1.00 54.78 648 LYS A CA 1
ATOM 4997 C C . LYS A 1 648 ? 68.634 9.057 -79.486 1.00 54.78 648 LYS A C 1
ATOM 4999 O O . LYS A 1 648 ? 67.565 9.010 -78.892 1.00 54.78 648 LYS A O 1
ATOM 5004 N N . PRO A 1 649 ? 69.681 9.593 -78.798 1.00 44.19 649 PRO A N 1
ATOM 5005 C CA . PRO A 1 649 ? 69.607 9.781 -77.294 1.00 44.19 649 PRO A CA 1
ATOM 5006 C C . PRO A 1 649 ? 69.939 11.179 -76.612 1.00 44.19 649 PRO A C 1
ATOM 5008 O O . PRO A 1 649 ? 70.837 11.823 -77.150 1.00 44.19 649 PRO A O 1
ATOM 5011 N N . GLU A 1 650 ? 69.281 11.593 -75.450 1.00 53.09 650 GLU A N 1
ATOM 5012 C CA . GLU A 1 650 ? 69.730 12.293 -74.129 1.00 53.09 650 GLU A CA 1
ATOM 5013 C C . GLU A 1 650 ? 68.678 13.159 -73.232 1.00 53.09 650 GLU A C 1
ATOM 5015 O O . GLU A 1 650 ? 67.623 13.491 -73.764 1.00 53.09 650 GLU A O 1
ATOM 5020 N N . TYR A 1 651 ? 68.928 13.489 -71.900 1.00 60.16 651 TYR A N 1
ATOM 5021 C CA . TYR A 1 651 ? 68.067 13.663 -70.618 1.00 60.16 651 TYR A CA 1
ATOM 5022 C C . TYR A 1 651 ? 67.220 14.961 -70.202 1.00 60.16 651 TYR A C 1
ATOM 5024 O O . TYR A 1 651 ? 67.513 16.083 -70.618 1.00 60.16 651 TYR A O 1
ATOM 5032 N N . THR A 1 652 ? 66.224 14.865 -69.266 1.00 60.06 652 THR A N 1
ATOM 5033 C CA . THR A 1 652 ? 65.218 15.914 -68.831 1.00 60.06 652 THR A CA 1
ATOM 5034 C C . THR A 1 652 ? 64.860 16.056 -67.306 1.00 60.06 652 THR A C 1
ATOM 5036 O O . THR A 1 652 ? 64.849 15.082 -66.566 1.00 60.06 652 THR A O 1
ATOM 5039 N N . LEU A 1 653 ? 64.490 17.257 -66.795 1.00 72.44 653 LEU A N 1
ATOM 5040 C CA . LEU A 1 653 ? 64.043 17.516 -65.391 1.00 72.44 653 LEU A CA 1
ATOM 5041 C C . LEU A 1 653 ? 62.586 18.029 -65.307 1.00 72.44 653 LEU A C 1
ATOM 5043 O O . LEU A 1 653 ? 62.240 19.041 -65.914 1.00 72.44 653 LEU A O 1
ATOM 5047 N N . THR A 1 654 ? 61.755 17.401 -64.467 1.00 75.94 654 THR A N 1
ATOM 5048 C CA . THR A 1 654 ? 60.327 17.737 -64.275 1.00 75.94 654 THR A CA 1
ATOM 5049 C C . THR A 1 654 ? 60.040 18.250 -62.853 1.00 75.94 654 THR A C 1
ATOM 5051 O O . THR A 1 654 ? 60.410 17.604 -61.876 1.00 75.94 654 THR A O 1
ATOM 5054 N N . VAL A 1 655 ? 59.343 19.386 -62.702 1.00 74.94 655 VAL A N 1
ATOM 5055 C CA . VAL A 1 655 ? 58.956 19.945 -61.386 1.00 74.94 655 VAL A CA 1
ATOM 5056 C C . VAL A 1 655 ? 57.439 19.968 -61.222 1.00 74.94 655 VAL A C 1
ATOM 5058 O O . VAL A 1 655 ? 56.725 20.475 -62.083 1.00 74.94 655 VAL A O 1
ATOM 5061 N N . LEU A 1 656 ? 56.947 19.402 -60.119 1.00 78.06 656 LEU A N 1
ATOM 5062 C CA . LEU A 1 656 ? 55.526 19.216 -59.813 1.00 78.06 656 LEU A CA 1
ATOM 5063 C C . LEU A 1 656 ? 55.151 19.892 -58.482 1.00 78.06 656 LEU A C 1
ATOM 5065 O O . LEU A 1 656 ? 55.991 20.120 -57.615 1.00 78.06 656 LEU A O 1
ATOM 5069 N N . THR A 1 657 ? 53.871 20.202 -58.286 1.00 70.81 657 THR A N 1
ATOM 5070 C CA . THR A 1 657 ? 53.343 20.746 -57.021 1.00 70.81 657 THR A CA 1
ATOM 5071 C C . THR A 1 657 ? 52.153 19.920 -56.551 1.00 70.81 657 THR A C 1
ATOM 5073 O O . THR A 1 657 ? 51.291 19.571 -57.353 1.00 70.81 657 THR A O 1
ATOM 5076 N N . GLN A 1 658 ? 52.101 19.595 -55.259 1.00 63.53 658 GLN A N 1
ATOM 5077 C CA . GLN A 1 658 ? 50.985 18.898 -54.625 1.00 63.53 658 GLN A CA 1
ATOM 5078 C C . GLN A 1 658 ? 50.409 19.724 -53.477 1.00 63.53 658 GLN A C 1
ATOM 5080 O O . GLN A 1 658 ? 51.078 19.996 -52.481 1.00 63.53 658 GLN A O 1
ATOM 5085 N N . GLY A 1 659 ? 49.132 20.072 -53.618 1.00 63.41 659 GLY A N 1
ATOM 5086 C CA . GLY A 1 659 ? 48.396 20.928 -52.690 1.00 63.41 659 GLY A CA 1
ATOM 5087 C C . GLY A 1 659 ? 48.131 22.315 -53.275 1.00 63.41 659 GLY A C 1
ATOM 5088 O O . GLY A 1 659 ? 48.272 22.528 -54.479 1.00 63.41 659 GLY A O 1
ATOM 5089 N N . TYR A 1 660 ? 47.726 23.246 -52.413 1.00 65.81 660 TYR A N 1
ATOM 5090 C CA . TYR A 1 660 ? 47.383 24.620 -52.777 1.00 65.81 660 TYR A CA 1
ATOM 5091 C C . TYR A 1 660 ? 48.592 25.541 -52.511 1.00 65.81 660 TYR A C 1
ATOM 5093 O O . TYR A 1 660 ? 48.919 25.877 -51.374 1.00 65.81 660 TYR A O 1
ATOM 5101 N N . GLY A 1 661 ? 49.330 25.826 -53.588 1.00 68.69 661 GLY A N 1
ATOM 5102 C CA . GLY A 1 661 ? 50.605 26.550 -53.645 1.00 68.69 661 GLY A CA 1
ATOM 5103 C C . GLY A 1 661 ? 51.225 26.401 -55.044 1.00 68.69 661 GLY A C 1
ATOM 5104 O O . GLY A 1 661 ? 50.627 25.762 -55.912 1.00 68.69 661 GLY A O 1
ATOM 5105 N N . HIS A 1 662 ? 52.408 26.965 -55.297 1.00 76.69 662 HIS A N 1
ATOM 5106 C CA . HIS A 1 662 ? 53.122 26.742 -56.567 1.00 76.69 662 HIS A CA 1
ATOM 5107 C C . HIS A 1 662 ? 54.640 26.629 -56.378 1.00 76.69 662 HIS A C 1
ATOM 5109 O O . HIS A 1 662 ? 55.190 27.159 -55.414 1.00 76.69 662 HIS A O 1
ATOM 5115 N N . ALA A 1 663 ? 55.312 25.921 -57.292 1.00 78.62 663 ALA A N 1
ATOM 5116 C CA . ALA A 1 663 ? 56.764 25.761 -57.326 1.00 78.62 663 ALA A CA 1
ATOM 5117 C C . ALA A 1 663 ? 57.341 26.083 -58.707 1.00 78.62 663 ALA A C 1
ATOM 5119 O O . ALA A 1 663 ? 56.722 25.795 -59.731 1.00 78.62 663 ALA A O 1
ATOM 5120 N N . VAL A 1 664 ? 58.545 26.650 -58.725 1.00 78.69 664 VAL A N 1
ATOM 5121 C CA . VAL A 1 664 ? 59.274 27.023 -59.944 1.00 78.69 664 VAL A CA 1
ATOM 5122 C C . VAL A 1 664 ? 60.704 26.492 -59.907 1.00 78.69 664 VAL A C 1
ATOM 5124 O O . VAL A 1 664 ? 61.257 26.264 -58.832 1.00 78.69 664 VAL A O 1
ATOM 5127 N N . SER A 1 665 ? 61.296 26.297 -61.087 1.00 79.81 665 SER A N 1
ATOM 5128 C CA . SER A 1 665 ? 62.708 25.942 -61.256 1.00 79.81 665 SER A CA 1
ATOM 5129 C C . SER A 1 665 ? 63.411 26.920 -62.182 1.00 79.81 665 SER A C 1
ATOM 5131 O O . SER A 1 665 ? 62.779 27.527 -63.047 1.00 79.81 665 SER A O 1
ATOM 5133 N N . ASP A 1 666 ? 64.722 27.045 -62.014 1.00 69.75 666 ASP A N 1
ATOM 5134 C CA . ASP A 1 666 ? 65.585 27.845 -62.874 1.00 69.75 666 ASP A CA 1
ATOM 5135 C C . ASP A 1 666 ? 65.763 27.260 -64.295 1.00 69.75 666 ASP A C 1
ATOM 5137 O O . ASP A 1 666 ? 65.908 28.038 -65.243 1.00 69.75 666 ASP A O 1
ATOM 5141 N N . ARG A 1 667 ? 65.727 25.926 -64.486 1.00 72.94 667 ARG A N 1
ATOM 5142 C CA . ARG A 1 667 ? 65.840 25.256 -65.808 1.00 72.94 667 ARG A CA 1
ATOM 5143 C C . ARG A 1 667 ? 65.304 23.806 -65.800 1.00 72.94 667 ARG A C 1
ATOM 5145 O O . ARG A 1 667 ? 65.365 23.142 -64.778 1.00 72.94 667 ARG A O 1
ATOM 5152 N N . THR A 1 668 ? 64.834 23.285 -66.949 1.00 62.75 668 THR A N 1
ATOM 5153 C CA . THR A 1 668 ? 64.153 21.964 -67.056 1.00 62.75 668 THR A CA 1
ATOM 5154 C C . THR A 1 668 ? 64.719 20.950 -68.077 1.00 62.75 668 THR A C 1
ATOM 5156 O O . THR A 1 668 ? 64.269 19.808 -68.098 1.00 62.75 668 THR A O 1
ATOM 5159 N N . VAL A 1 669 ? 65.707 21.288 -68.920 1.00 65.50 669 VAL A N 1
ATOM 5160 C CA . VAL A 1 669 ? 66.314 20.347 -69.901 1.00 65.50 669 VAL A CA 1
ATOM 5161 C C . VAL A 1 669 ? 67.838 20.467 -69.887 1.00 65.50 669 VAL A C 1
ATOM 5163 O O . VAL A 1 669 ? 68.357 21.585 -69.815 1.00 65.50 669 VAL A O 1
ATOM 5166 N N . PHE A 1 670 ? 68.541 19.328 -69.961 1.00 58.62 670 PHE A N 1
ATOM 5167 C CA . PHE A 1 670 ? 69.994 19.245 -69.802 1.00 58.62 670 PHE A CA 1
ATOM 5168 C C . PHE A 1 670 ? 70.631 18.384 -70.897 1.00 58.62 670 PHE A C 1
ATOM 5170 O O . PHE A 1 670 ? 70.369 17.195 -71.015 1.00 58.62 670 PHE A O 1
ATOM 5177 N N . ASP A 1 671 ? 71.522 18.993 -71.671 1.00 56.91 671 ASP A N 1
ATOM 5178 C CA . ASP A 1 671 ? 72.289 18.369 -72.754 1.00 56.91 671 ASP A CA 1
ATOM 5179 C C . ASP A 1 671 ? 73.569 17.660 -72.261 1.00 56.91 671 ASP A C 1
ATOM 5181 O O . ASP A 1 671 ? 74.349 17.158 -73.067 1.00 56.91 671 ASP A O 1
ATOM 5185 N N . LYS A 1 672 ? 73.803 17.636 -70.936 1.00 55.69 672 LYS A N 1
ATOM 5186 C CA . LYS A 1 672 ? 74.922 16.962 -70.255 1.00 55.69 672 LYS A CA 1
ATOM 5187 C C . LYS A 1 672 ? 74.548 16.499 -68.843 1.00 55.69 672 LYS A C 1
ATOM 5189 O O . LYS A 1 672 ? 73.977 17.260 -68.060 1.00 55.69 672 LYS A O 1
ATOM 5194 N N . VAL A 1 673 ? 74.979 15.287 -68.496 1.00 53.09 673 VAL A N 1
ATOM 5195 C CA . VAL A 1 673 ? 74.892 14.692 -67.146 1.00 53.09 673 VAL A CA 1
ATOM 5196 C C . VAL A 1 673 ? 75.752 15.489 -66.142 1.00 53.09 673 VAL A C 1
ATOM 5198 O O . VAL A 1 673 ? 76.847 15.919 -66.502 1.00 53.09 673 VAL A O 1
ATOM 5201 N N . HIS A 1 674 ? 75.275 15.649 -64.896 1.00 60.38 674 HIS A N 1
ATOM 5202 C CA . HIS A 1 674 ? 75.865 16.423 -63.774 1.00 60.38 674 HIS A CA 1
ATOM 5203 C C . HIS A 1 674 ? 75.667 17.949 -63.805 1.00 60.38 674 HIS A C 1
ATOM 5205 O O . HIS A 1 674 ? 76.434 18.703 -63.207 1.00 60.38 674 HIS A O 1
ATOM 5211 N N . SER A 1 675 ? 74.624 18.437 -64.470 1.00 66.62 675 SER A N 1
ATOM 5212 C CA . SER A 1 675 ? 74.262 19.861 -64.414 1.00 66.62 675 SER A CA 1
ATOM 5213 C C . SER A 1 675 ? 73.438 20.176 -63.154 1.00 66.62 675 SER A C 1
ATOM 5215 O O . SER A 1 675 ? 72.611 19.367 -62.752 1.00 66.62 675 SER A O 1
ATOM 5217 N N . THR A 1 676 ? 73.624 21.336 -62.519 1.00 70.38 676 THR A N 1
ATOM 5218 C CA . THR A 1 676 ? 72.897 21.733 -61.289 1.00 70.38 676 THR A CA 1
ATOM 5219 C C . THR A 1 676 ? 71.574 22.449 -61.582 1.00 70.38 676 THR A C 1
ATOM 5221 O O . THR A 1 676 ? 71.526 23.260 -62.508 1.00 70.38 676 THR A O 1
ATOM 5224 N N . ALA A 1 677 ? 70.548 22.215 -60.755 1.00 75.44 677 ALA A N 1
ATOM 5225 C CA . ALA A 1 677 ? 69.222 22.840 -60.816 1.00 75.44 677 ALA A CA 1
ATOM 5226 C C . ALA A 1 677 ? 68.765 23.373 -59.440 1.00 75.44 677 ALA A C 1
ATOM 5228 O O . ALA A 1 677 ? 69.094 22.793 -58.400 1.00 75.44 677 ALA A O 1
ATOM 5229 N N . THR A 1 678 ? 67.978 24.453 -59.437 1.00 81.06 678 THR A N 1
ATOM 5230 C CA . THR A 1 678 ? 67.386 25.091 -58.244 1.00 81.06 678 THR A CA 1
ATOM 5231 C C . THR A 1 678 ? 65.861 25.102 -58.340 1.00 81.06 678 THR A C 1
ATOM 5233 O O . THR A 1 678 ? 65.307 25.412 -59.396 1.00 81.06 678 THR A O 1
ATOM 5236 N N . VAL A 1 679 ? 65.167 24.799 -57.238 1.00 82.12 679 VAL A N 1
ATOM 5237 C CA . VAL A 1 679 ? 63.698 24.835 -57.126 1.00 82.12 679 VAL A CA 1
ATOM 5238 C C . VAL A 1 679 ? 63.235 25.608 -55.884 1.00 82.12 679 VAL A C 1
ATOM 5240 O O . VAL A 1 679 ? 63.822 25.476 -54.811 1.00 82.12 679 VAL A O 1
ATOM 5243 N N . GLU A 1 680 ? 62.174 26.410 -56.011 1.00 84.12 680 GLU A N 1
ATOM 5244 C CA . GLU A 1 680 ? 61.592 27.218 -54.922 1.00 84.12 680 GLU A CA 1
ATOM 5245 C C . GLU A 1 680 ? 60.058 27.114 -54.907 1.00 84.12 680 GLU A C 1
ATOM 5247 O O . GLU A 1 680 ? 59.425 27.056 -55.962 1.00 84.12 680 GLU A O 1
ATOM 5252 N N . ALA A 1 681 ? 59.461 27.063 -53.713 1.00 80.31 681 ALA A N 1
ATOM 5253 C CA . ALA A 1 681 ? 58.026 26.894 -53.488 1.00 80.31 681 ALA A CA 1
ATOM 5254 C C . ALA A 1 681 ? 57.412 28.089 -52.740 1.00 80.31 681 ALA A C 1
ATOM 5256 O O . ALA A 1 681 ? 57.991 28.608 -51.790 1.00 80.31 681 ALA A O 1
ATOM 5257 N N . PHE A 1 682 ? 56.193 28.475 -53.110 1.00 73.19 682 PHE A N 1
ATOM 5258 C CA . PHE A 1 682 ? 55.456 29.597 -52.524 1.00 73.19 682 PHE A CA 1
ATOM 5259 C C . PHE A 1 682 ? 54.051 29.138 -52.103 1.00 73.19 682 PHE A C 1
ATOM 5261 O O . PHE A 1 682 ? 53.316 28.568 -52.916 1.00 73.19 682 PHE A O 1
ATOM 5268 N N . SER A 1 683 ? 53.678 29.353 -50.833 1.00 70.81 683 SER A N 1
ATOM 5269 C CA . SER A 1 683 ? 52.356 28.988 -50.295 1.00 70.81 683 SER A CA 1
ATOM 5270 C C . SER A 1 683 ? 51.323 30.106 -50.469 1.00 70.81 683 SER A C 1
ATOM 5272 O O . SER A 1 683 ? 51.679 31.285 -50.512 1.00 70.81 683 SER A O 1
ATOM 5274 N N . ASP A 1 684 ? 50.039 29.745 -50.548 1.00 61.28 684 ASP A N 1
ATOM 5275 C CA . ASP A 1 684 ? 48.924 30.695 -50.447 1.00 61.28 684 ASP A CA 1
ATOM 5276 C C . ASP A 1 684 ? 48.530 30.971 -48.980 1.00 61.28 684 ASP A C 1
ATOM 5278 O O . ASP A 1 684 ? 49.071 30.371 -48.052 1.00 61.28 684 ASP A O 1
ATOM 5282 N N . SER A 1 685 ? 47.613 31.919 -48.740 1.00 57.12 685 SER A N 1
ATOM 5283 C CA . SER A 1 685 ? 47.290 32.431 -47.395 1.00 57.12 685 SER A CA 1
ATOM 5284 C C . SER A 1 685 ? 46.619 31.424 -46.444 1.00 57.12 685 SER A C 1
ATOM 5286 O O . SER A 1 685 ? 46.284 31.809 -45.329 1.00 57.12 685 SER A O 1
ATOM 5288 N N . LEU A 1 686 ? 46.366 30.182 -46.876 1.00 54.34 686 LEU A N 1
ATOM 5289 C CA . LEU A 1 686 ? 45.612 29.166 -46.129 1.00 54.34 686 LEU A CA 1
ATOM 5290 C C . LEU A 1 686 ? 46.407 27.871 -45.866 1.00 54.34 686 LEU A C 1
ATOM 5292 O O . LEU A 1 686 ? 45.873 26.956 -45.239 1.00 54.34 686 LEU A O 1
ATOM 5296 N N . ASN A 1 687 ? 47.663 27.777 -46.330 1.00 64.56 687 ASN A N 1
ATOM 5297 C CA . ASN A 1 687 ? 48.502 26.576 -46.224 1.00 64.56 687 ASN A CA 1
ATOM 5298 C C . ASN A 1 687 ? 49.977 26.935 -45.966 1.00 64.56 687 ASN A C 1
ATOM 5300 O O . ASN A 1 687 ? 50.433 28.022 -46.317 1.00 64.56 687 ASN A O 1
ATOM 5304 N N . ARG A 1 688 ? 50.769 26.008 -45.403 1.00 71.94 688 ARG A N 1
ATOM 5305 C CA . ARG A 1 688 ? 52.230 26.185 -45.221 1.00 71.94 688 ARG A CA 1
ATOM 5306 C C . ARG A 1 688 ? 53.046 25.156 -46.006 1.00 71.94 688 ARG A C 1
ATOM 5308 O O . ARG A 1 688 ? 52.657 23.992 -46.084 1.00 71.94 688 ARG A O 1
ATOM 5315 N N . PHE A 1 689 ? 54.193 25.570 -46.561 1.00 75.69 689 PHE A N 1
ATOM 5316 C CA . PHE A 1 689 ? 55.144 24.654 -47.211 1.00 75.69 689 PHE A CA 1
ATOM 5317 C C . PHE A 1 689 ? 55.704 23.660 -46.187 1.00 75.69 689 PHE A C 1
ATOM 5319 O O . PHE A 1 689 ? 56.197 24.065 -45.129 1.00 75.69 689 PHE A O 1
ATOM 5326 N N . ALA A 1 690 ? 55.627 22.368 -46.508 1.00 77.12 690 ALA A N 1
ATOM 5327 C CA . ALA A 1 690 ? 56.066 21.295 -45.626 1.00 77.12 690 ALA A CA 1
ATOM 5328 C C . ALA A 1 690 ? 57.432 20.719 -46.042 1.00 77.12 690 ALA A C 1
ATOM 5330 O O . ALA A 1 690 ? 58.313 20.602 -45.186 1.00 77.12 690 ALA A O 1
ATOM 5331 N N . ARG A 1 691 ? 57.611 20.328 -47.320 1.00 84.62 691 ARG A N 1
ATOM 5332 C CA . ARG A 1 691 ? 58.834 19.677 -47.855 1.00 84.62 691 ARG A CA 1
ATOM 5333 C C . ARG A 1 691 ? 58.816 19.471 -49.385 1.00 84.62 691 ARG A C 1
ATOM 5335 O O . ARG A 1 691 ? 57.773 19.619 -50.018 1.00 84.62 691 ARG A O 1
ATOM 5342 N N . TRP A 1 692 ? 59.966 19.079 -49.941 1.00 84.44 692 TRP A N 1
ATOM 5343 C CA . TRP A 1 692 ? 60.171 18.578 -51.308 1.00 84.44 692 TRP A CA 1
ATOM 5344 C C . TRP A 1 692 ? 60.334 17.053 -51.331 1.00 84.44 692 TRP A C 1
ATOM 5346 O O . TRP A 1 692 ? 61.062 16.502 -50.504 1.00 84.44 692 TRP A O 1
ATOM 5356 N N . GLU A 1 693 ? 59.729 16.382 -52.305 1.00 85.75 693 GLU A N 1
ATOM 5357 C CA . GLU A 1 693 ? 59.757 14.928 -52.512 1.00 85.75 693 GLU A CA 1
ATOM 5358 C C . GLU A 1 693 ? 60.089 14.573 -53.972 1.00 85.75 693 GLU A C 1
ATOM 5360 O O . GLU A 1 693 ? 59.983 15.422 -54.857 1.00 85.75 693 GLU A O 1
ATOM 5365 N N . ASP A 1 694 ? 60.515 13.338 -54.238 1.00 80.31 694 ASP A N 1
ATOM 5366 C CA . ASP A 1 694 ? 60.700 12.831 -55.604 1.00 80.31 694 ASP A CA 1
ATOM 5367 C C . ASP A 1 694 ? 59.377 12.339 -56.225 1.00 80.31 694 ASP A C 1
ATOM 5369 O O . ASP A 1 694 ? 58.309 12.388 -55.607 1.00 80.31 694 ASP A O 1
ATOM 5373 N N . GLY A 1 695 ? 59.432 11.859 -57.472 1.00 71.25 695 GLY A N 1
ATOM 5374 C CA . GLY A 1 695 ? 58.272 11.303 -58.181 1.00 71.25 695 GLY A CA 1
ATOM 5375 C C . GLY A 1 695 ? 57.615 10.087 -57.506 1.00 71.25 695 GLY A C 1
ATOM 5376 O O . GLY A 1 695 ? 56.471 9.775 -57.829 1.00 71.25 695 GLY A O 1
ATOM 5377 N N . GLU A 1 696 ? 58.289 9.438 -56.550 1.00 76.50 696 GLU A N 1
ATOM 5378 C CA . GLU A 1 696 ? 57.776 8.296 -55.781 1.00 76.50 696 GLU A CA 1
ATOM 5379 C C . GLU A 1 696 ? 57.376 8.666 -54.337 1.00 76.50 696 GLU A C 1
ATOM 5381 O O . GLU A 1 696 ? 56.981 7.793 -53.563 1.00 76.50 696 GLU A O 1
ATOM 5386 N N . GLY A 1 697 ? 57.437 9.952 -53.966 1.00 65.00 697 GLY A N 1
ATOM 5387 C CA . GLY A 1 697 ? 57.027 10.451 -52.648 1.00 65.00 697 GLY A CA 1
ATOM 5388 C C . GLY A 1 697 ? 58.089 10.315 -51.553 1.00 65.00 697 GLY A C 1
ATOM 5389 O O . GLY A 1 697 ? 57.774 10.400 -50.365 1.00 65.00 697 GLY A O 1
ATOM 5390 N N . ARG A 1 698 ? 59.360 10.088 -51.908 1.00 77.75 698 ARG A N 1
ATOM 5391 C CA . ARG A 1 698 ? 60.466 10.034 -50.939 1.00 77.75 698 ARG A CA 1
ATOM 5392 C C . ARG A 1 698 ? 60.969 11.448 -50.654 1.00 77.75 698 ARG A C 1
ATOM 5394 O O . ARG A 1 698 ? 61.114 12.255 -51.567 1.00 77.75 698 ARG A O 1
ATOM 5401 N N . LEU A 1 699 ? 61.264 11.752 -49.386 1.00 80.38 699 LEU A N 1
ATOM 5402 C CA . LEU A 1 699 ? 61.730 13.077 -48.957 1.00 80.38 699 LEU A CA 1
ATOM 5403 C C . LEU A 1 699 ? 63.074 13.444 -49.607 1.00 80.38 699 LEU A C 1
ATOM 5405 O O . LEU A 1 699 ? 64.080 12.789 -49.344 1.00 80.38 699 LEU A O 1
ATOM 5409 N N . LEU A 1 700 ? 63.098 14.540 -50.369 1.00 82.00 700 LEU A N 1
ATOM 5410 C CA . LEU A 1 700 ? 64.309 15.102 -50.975 1.00 82.00 700 LEU A CA 1
ATOM 5411 C C . LEU A 1 700 ? 64.922 16.221 -50.126 1.00 82.00 700 LEU A C 1
ATOM 5413 O O . LEU A 1 700 ? 66.130 16.238 -49.910 1.00 82.00 700 LEU A O 1
ATOM 5417 N N . SER A 1 701 ? 64.113 17.162 -49.624 1.00 79.94 701 SER A N 1
ATOM 5418 C CA . SER A 1 701 ? 64.597 18.279 -48.797 1.00 79.94 701 SER A CA 1
ATOM 5419 C C . SER A 1 701 ? 63.465 18.956 -48.026 1.00 79.94 701 SER A C 1
ATOM 5421 O O . SER A 1 701 ? 62.332 19.007 -48.491 1.00 79.94 701 SER A O 1
ATOM 5423 N N . LYS A 1 702 ? 63.760 19.522 -46.850 1.00 80.38 702 LYS A N 1
ATOM 5424 C CA . LYS A 1 702 ? 62.835 20.409 -46.109 1.00 80.38 702 LYS A CA 1
ATOM 5425 C C . LYS A 1 702 ? 63.160 21.896 -46.281 1.00 80.38 702 LYS A C 1
ATOM 5427 O O . LYS A 1 702 ? 62.396 22.742 -45.830 1.00 80.38 702 LYS A O 1
ATOM 5432 N N . ASN A 1 703 ? 64.288 22.209 -46.914 1.00 73.56 703 ASN A N 1
ATOM 5433 C CA . ASN A 1 703 ? 64.716 23.581 -47.151 1.00 73.56 703 ASN A CA 1
ATOM 5434 C C . ASN A 1 703 ? 64.035 24.134 -48.403 1.00 73.56 703 ASN A C 1
ATOM 5436 O O . ASN A 1 703 ? 63.823 23.406 -49.372 1.00 73.56 703 ASN A O 1
ATOM 5440 N N . ASN A 1 704 ? 63.713 25.422 -48.378 1.00 79.81 704 ASN A N 1
ATOM 5441 C CA . ASN A 1 704 ? 63.105 26.125 -49.494 1.00 79.81 704 ASN A CA 1
ATOM 5442 C C . ASN A 1 704 ? 63.722 27.530 -49.596 1.00 79.81 704 ASN A C 1
ATOM 5444 O O . ASN A 1 704 ? 63.588 28.280 -48.623 1.00 79.81 704 ASN A O 1
ATOM 5448 N N . PRO A 1 705 ? 64.415 27.878 -50.699 1.00 79.19 705 PRO A N 1
ATOM 5449 C CA . PRO A 1 705 ? 64.669 27.081 -51.918 1.00 79.19 705 PRO A CA 1
ATOM 5450 C C . PRO A 1 705 ? 65.588 25.845 -51.732 1.00 79.19 705 PRO A C 1
ATOM 5452 O O . PRO A 1 705 ? 66.319 25.742 -50.745 1.00 79.19 705 PRO A O 1
ATOM 5455 N N . PHE A 1 706 ? 65.551 24.899 -52.686 1.00 85.81 706 PHE A N 1
ATOM 5456 C CA . PHE A 1 706 ? 66.326 23.642 -52.735 1.00 85.81 706 PHE A CA 1
ATOM 5457 C C . PHE A 1 706 ? 67.181 23.535 -54.019 1.00 85.81 706 PHE A C 1
ATOM 5459 O O . PHE A 1 706 ? 66.682 23.778 -55.111 1.00 85.81 706 PHE A O 1
ATOM 5466 N N . ILE A 1 707 ? 68.462 23.152 -53.902 1.00 83.62 707 ILE A N 1
ATOM 5467 C CA . ILE A 1 707 ? 69.446 23.077 -55.007 1.00 83.62 707 ILE A CA 1
ATOM 5468 C C . ILE A 1 707 ? 70.040 21.657 -55.081 1.00 83.62 707 ILE A C 1
ATOM 5470 O O . ILE A 1 707 ? 70.430 21.124 -54.039 1.00 83.62 707 ILE A O 1
ATOM 5474 N N . PHE A 1 708 ? 70.133 21.050 -56.277 1.00 78.12 708 PHE A N 1
ATOM 5475 C CA . PHE A 1 708 ? 70.640 19.675 -56.483 1.00 78.12 708 PHE A CA 1
ATOM 5476 C C . PHE A 1 708 ? 71.220 19.417 -57.900 1.00 78.12 708 PHE A C 1
ATOM 5478 O O . PHE A 1 708 ? 71.028 20.218 -58.811 1.00 78.12 708 PHE A O 1
ATOM 5485 N N . GLU A 1 709 ? 71.952 18.307 -58.098 1.00 76.56 709 GLU A N 1
ATOM 5486 C CA . GLU A 1 709 ? 72.520 17.886 -59.400 1.00 76.56 709 GLU A CA 1
ATOM 5487 C C . GLU A 1 709 ? 71.591 16.947 -60.189 1.00 76.56 709 GLU A C 1
ATOM 5489 O O . GLU A 1 709 ? 71.047 15.990 -59.636 1.00 76.56 709 GLU A O 1
ATOM 5494 N N . VAL A 1 710 ? 71.486 17.174 -61.502 1.00 69.00 710 VAL A N 1
ATOM 5495 C CA . VAL A 1 710 ? 70.717 16.367 -62.457 1.00 69.00 710 VAL A CA 1
ATOM 5496 C C . VAL A 1 710 ? 71.635 15.347 -63.131 1.00 69.00 710 VAL A C 1
ATOM 5498 O O . VAL A 1 710 ? 72.507 15.687 -63.935 1.00 69.00 710 VAL A O 1
ATOM 5501 N N . THR A 1 711 ? 71.459 14.076 -62.771 1.00 64.25 711 THR A N 1
ATOM 5502 C CA . THR A 1 711 ? 72.316 12.952 -63.207 1.00 64.25 711 THR A CA 1
ATOM 5503 C C . THR A 1 711 ? 71.593 11.928 -64.087 1.00 64.25 711 THR A C 1
ATOM 5505 O O . THR A 1 711 ? 72.229 11.065 -64.685 1.00 64.25 711 THR A O 1
ATOM 5508 N N . ALA A 1 712 ? 70.273 12.050 -64.191 1.00 66.94 712 ALA A N 1
ATOM 5509 C CA . ALA A 1 712 ? 69.378 11.291 -65.055 1.00 66.94 712 ALA A CA 1
ATOM 5510 C C . ALA A 1 712 ? 68.094 12.118 -65.234 1.00 66.94 712 ALA A C 1
ATOM 5512 O O . ALA A 1 712 ? 68.026 13.256 -64.758 1.00 66.94 712 ALA A O 1
ATOM 5513 N N . ASP A 1 713 ? 67.061 11.545 -65.850 1.00 69.81 713 ASP A N 1
ATOM 5514 C CA . ASP A 1 713 ? 65.746 12.176 -65.827 1.00 69.81 713 ASP A CA 1
ATOM 5515 C C . ASP A 1 713 ? 65.218 12.209 -64.391 1.00 69.81 713 ASP A C 1
ATOM 5517 O O . ASP A 1 713 ? 65.100 11.172 -63.735 1.00 69.81 713 ASP A O 1
ATOM 5521 N N . MET A 1 714 ? 64.941 13.403 -63.873 1.00 68.31 714 MET A N 1
ATOM 5522 C CA . MET A 1 714 ? 64.573 13.596 -62.468 1.00 68.31 714 MET A CA 1
ATOM 5523 C C . MET A 1 714 ? 63.218 14.291 -62.354 1.00 68.31 714 MET A C 1
ATOM 5525 O O . MET A 1 714 ? 62.856 15.123 -63.183 1.00 68.31 714 MET A O 1
ATOM 5529 N N . THR A 1 715 ? 62.449 13.947 -61.318 1.00 78.44 715 THR A N 1
ATOM 5530 C CA . THR A 1 715 ? 61.184 14.616 -60.980 1.00 78.44 715 THR A CA 1
ATOM 5531 C C . THR A 1 715 ? 61.213 15.076 -59.527 1.00 78.44 715 THR A C 1
ATOM 5533 O O . THR A 1 715 ? 61.474 14.261 -58.644 1.00 78.44 715 THR A O 1
ATOM 5536 N N . VAL A 1 716 ? 60.933 16.360 -59.278 1.00 77.38 716 VAL A N 1
ATOM 5537 C CA . VAL A 1 716 ? 60.917 16.971 -57.934 1.00 77.38 716 VAL A CA 1
ATOM 5538 C C . VAL A 1 716 ? 59.567 17.631 -57.657 1.00 77.38 716 VAL A C 1
ATOM 5540 O O . VAL A 1 716 ? 59.014 18.304 -58.522 1.00 77.38 716 VAL A O 1
ATOM 5543 N N . LYS A 1 717 ? 59.018 17.436 -56.456 1.00 83.12 717 LYS A N 1
ATOM 5544 C CA . LYS A 1 717 ? 57.628 17.742 -56.101 1.00 83.12 717 LYS A CA 1
ATOM 5545 C C . LYS A 1 717 ? 57.513 18.507 -54.776 1.00 83.12 717 LYS A C 1
ATOM 5547 O O . LYS A 1 717 ? 58.070 18.062 -53.781 1.00 83.12 717 LYS A O 1
ATOM 5552 N N . SER A 1 718 ? 56.791 19.630 -54.724 1.00 78.62 718 SER A N 1
ATOM 5553 C CA . SER A 1 718 ? 56.509 20.371 -53.470 1.00 78.62 718 SER A CA 1
ATOM 5554 C C . SER A 1 718 ? 55.228 19.891 -52.769 1.00 78.62 718 SER A C 1
ATOM 5556 O O . SER A 1 718 ? 54.259 19.551 -53.446 1.00 78.62 718 SER A O 1
ATOM 5558 N N . VAL A 1 719 ? 55.200 19.895 -51.424 1.00 77.50 719 VAL A N 1
ATOM 5559 C CA . VAL A 1 719 ? 54.051 19.464 -50.590 1.00 77.50 719 VAL A CA 1
ATOM 5560 C C . VAL A 1 719 ? 53.658 20.537 -49.554 1.00 77.50 719 VAL A C 1
ATOM 5562 O O . VAL A 1 719 ? 54.529 21.067 -48.856 1.00 77.50 719 VAL A O 1
ATOM 5565 N N . PHE A 1 720 ? 52.351 20.821 -49.424 1.00 72.19 720 PHE A N 1
ATOM 5566 C CA . PHE A 1 720 ? 51.746 21.810 -48.502 1.00 72.19 720 PHE A CA 1
ATOM 5567 C C . PHE A 1 720 ? 50.689 21.177 -47.559 1.00 72.19 720 PHE A C 1
ATOM 5569 O O . PHE A 1 720 ? 50.027 20.219 -47.956 1.00 72.19 720 PHE A O 1
ATOM 5576 N N . GLU A 1 721 ? 50.501 21.709 -46.336 1.00 67.44 721 GLU A N 1
ATOM 5577 C CA . GLU A 1 721 ? 49.553 21.195 -45.307 1.00 67.44 721 GLU A CA 1
ATOM 5578 C C . GLU A 1 721 ? 48.612 22.306 -44.736 1.00 67.44 721 GLU A C 1
ATOM 5580 O O . GLU A 1 721 ? 49.081 23.445 -44.593 1.00 67.44 721 GLU A O 1
ATOM 5585 N N . PRO A 1 722 ? 47.322 22.010 -44.405 1.00 59.38 722 PRO A N 1
ATOM 5586 C CA . PRO A 1 722 ? 46.320 22.988 -43.924 1.00 59.38 722 PRO A CA 1
ATOM 5587 C C . PRO A 1 722 ? 46.325 23.243 -42.397 1.00 59.38 722 PRO A C 1
ATOM 5589 O O . PRO A 1 722 ? 46.726 22.386 -41.611 1.00 59.38 722 PRO A O 1
ATOM 5592 N N . GLU A 1 723 ? 45.816 24.406 -41.966 1.00 61.41 723 GLU A N 1
ATOM 5593 C CA . GLU A 1 723 ? 45.742 24.849 -40.556 1.00 61.41 723 GLU A CA 1
ATOM 5594 C C . GLU A 1 723 ? 44.368 24.522 -39.900 1.00 61.41 723 GLU A C 1
ATOM 5596 O O . GLU A 1 723 ? 43.312 24.746 -40.499 1.00 61.41 723 GLU A O 1
ATOM 5601 N N . PHE A 1 724 ? 44.361 23.966 -38.674 1.00 67.88 724 PHE A N 1
ATOM 5602 C CA . PHE A 1 724 ? 43.160 23.512 -37.937 1.00 67.88 724 PHE A CA 1
ATOM 5603 C C . PHE A 1 724 ? 42.882 24.375 -36.696 1.00 67.88 724 PHE A C 1
ATOM 5605 O O . PHE A 1 724 ? 43.809 24.724 -35.967 1.00 67.88 724 PHE A O 1
ATOM 5612 N N . PHE A 1 725 ? 41.602 24.628 -36.396 1.00 73.44 725 PHE A N 1
ATOM 5613 C CA . PHE A 1 725 ? 41.164 25.363 -35.201 1.00 73.44 725 PHE A CA 1
ATOM 5614 C C . PHE A 1 725 ? 40.299 24.488 -34.280 1.00 73.44 725 PHE A C 1
ATOM 5616 O O . PHE A 1 725 ? 39.612 23.571 -34.738 1.00 73.44 725 PHE A O 1
ATOM 5623 N N . ALA A 1 726 ? 40.358 24.736 -32.970 1.00 78.19 726 ALA A N 1
ATOM 5624 C CA . ALA A 1 726 ? 39.594 24.016 -31.948 1.00 78.19 726 ALA A CA 1
ATOM 5625 C C . ALA A 1 726 ? 38.231 24.679 -31.680 1.00 78.19 726 ALA A C 1
ATOM 5627 O O . ALA A 1 726 ? 38.121 25.907 -31.677 1.00 78.19 726 ALA A O 1
ATOM 5628 N N . VAL A 1 727 ? 37.202 23.866 -31.418 1.00 85.00 727 VAL A N 1
ATOM 5629 C CA . VAL A 1 727 ? 35.842 24.328 -31.095 1.00 85.00 727 VAL A CA 1
ATOM 5630 C C . VAL A 1 727 ? 35.424 23.769 -29.742 1.00 85.00 727 VAL A C 1
ATOM 5632 O O . VAL A 1 727 ? 35.493 22.560 -29.514 1.00 85.00 727 VAL A O 1
ATOM 5635 N N . PHE A 1 728 ? 34.963 24.649 -28.857 1.00 85.00 728 PHE A N 1
ATOM 5636 C CA . PHE A 1 728 ? 34.486 24.308 -27.521 1.00 85.00 728 PHE A CA 1
ATOM 5637 C C . PHE A 1 728 ? 33.049 24.803 -27.353 1.00 85.00 728 PHE A C 1
ATOM 5639 O O . PHE A 1 728 ? 32.798 26.004 -27.427 1.00 85.00 728 PHE A O 1
ATOM 5646 N N . ILE A 1 729 ? 32.112 23.879 -27.122 1.00 89.12 729 ILE A N 1
ATOM 5647 C CA . ILE A 1 729 ? 30.713 24.200 -26.817 1.00 89.12 729 ILE A CA 1
ATOM 5648 C C . ILE A 1 729 ? 30.393 23.692 -25.413 1.00 89.12 729 ILE A C 1
ATOM 5650 O O . ILE A 1 729 ? 30.606 22.513 -25.124 1.00 89.12 729 ILE A O 1
ATOM 5654 N N . HIS A 1 730 ? 29.900 24.581 -24.554 1.00 85.56 730 HIS A N 1
ATOM 5655 C CA . HIS A 1 730 ? 29.602 24.300 -23.150 1.00 85.56 730 HIS A CA 1
ATOM 5656 C C . HIS A 1 730 ? 28.146 24.634 -22.801 1.00 85.56 730 HIS A C 1
ATOM 5658 O O . HIS A 1 730 ? 27.584 25.612 -23.297 1.00 85.56 730 HIS A O 1
ATOM 5664 N N . ALA A 1 731 ? 27.541 23.840 -21.920 1.00 85.81 731 ALA A N 1
ATOM 5665 C CA . ALA A 1 731 ? 26.238 24.102 -21.322 1.00 85.81 731 ALA A CA 1
ATOM 5666 C C . ALA A 1 731 ? 26.233 23.538 -19.896 1.00 85.81 731 ALA A C 1
ATOM 5668 O O . ALA A 1 731 ? 26.609 22.388 -19.698 1.00 85.81 731 ALA A O 1
ATOM 5669 N N . GLU A 1 732 ? 25.849 24.362 -18.920 1.00 79.69 732 GLU A N 1
ATOM 5670 C CA . GLU A 1 732 ? 25.848 23.982 -17.498 1.00 79.69 732 GLU A CA 1
ATOM 5671 C C . GLU A 1 732 ? 24.492 23.412 -17.046 1.00 79.69 732 GLU A C 1
ATOM 5673 O O . GLU A 1 732 ? 24.466 22.457 -16.284 1.00 79.69 732 GLU A O 1
ATOM 5678 N N . ASN A 1 733 ? 23.382 23.951 -17.572 1.00 82.31 733 ASN A N 1
ATOM 5679 C CA . ASN A 1 733 ? 22.002 23.531 -17.267 1.00 82.31 733 ASN A CA 1
ATOM 5680 C C . ASN A 1 733 ? 21.297 22.955 -18.514 1.00 82.31 733 ASN A C 1
ATOM 5682 O O . ASN A 1 733 ? 20.139 23.266 -18.814 1.00 82.31 733 ASN A O 1
ATOM 5686 N N . GLY A 1 734 ? 22.041 22.183 -19.308 1.00 81.06 734 GLY A N 1
ATOM 5687 C CA . GLY A 1 734 ? 21.553 21.535 -20.519 1.00 81.06 734 GLY A CA 1
ATOM 5688 C C . GLY A 1 734 ? 22.585 20.608 -21.155 1.00 81.06 734 GLY A C 1
ATOM 5689 O O . GLY A 1 734 ? 23.790 20.751 -20.969 1.00 81.06 734 GLY A O 1
ATOM 5690 N N . SER A 1 735 ? 22.111 19.677 -21.974 1.00 85.50 735 SER A N 1
ATOM 5691 C CA . SER A 1 735 ? 22.933 18.707 -22.698 1.00 85.50 735 SER A CA 1
ATOM 5692 C C . SER A 1 735 ? 23.258 19.184 -24.119 1.00 85.50 735 SER A C 1
ATOM 5694 O O . SER A 1 735 ? 22.358 19.473 -24.912 1.00 85.50 735 SER A O 1
ATOM 5696 N N . VAL A 1 736 ? 24.546 19.250 -24.471 1.00 86.56 736 VAL A N 1
ATOM 5697 C CA . VAL A 1 736 ? 25.021 19.652 -25.811 1.00 86.56 736 VAL A CA 1
ATOM 5698 C C . VAL A 1 736 ? 25.002 18.454 -26.769 1.00 86.56 736 VAL A C 1
ATOM 5700 O O . VAL A 1 736 ? 25.510 17.382 -26.441 1.00 86.56 736 VAL A O 1
ATOM 5703 N N . ALA A 1 737 ? 24.436 18.624 -27.967 1.00 84.62 737 ALA A N 1
ATOM 5704 C CA . ALA A 1 737 ? 24.463 17.599 -29.014 1.00 84.62 737 ALA A CA 1
ATOM 5705 C C . ALA A 1 737 ? 25.895 17.381 -29.559 1.00 84.62 737 ALA A C 1
ATOM 5707 O O . ALA A 1 737 ? 26.703 18.305 -29.502 1.00 84.62 737 ALA A O 1
ATOM 5708 N N . PRO A 1 738 ? 26.241 16.204 -30.117 1.00 84.44 738 PRO A N 1
ATOM 5709 C CA . PRO A 1 738 ? 27.590 15.942 -30.628 1.00 84.44 738 PRO A CA 1
ATOM 5710 C C . PRO A 1 738 ? 28.054 16.957 -31.688 1.00 84.44 738 PRO A C 1
ATOM 5712 O O . PRO A 1 738 ? 27.329 17.237 -32.638 1.00 84.44 738 PRO A O 1
ATOM 5715 N N . PHE A 1 739 ? 29.288 17.456 -31.557 1.00 83.25 739 PHE A N 1
ATOM 5716 C CA . PHE A 1 739 ? 29.910 18.427 -32.469 1.00 83.25 739 PHE A CA 1
ATOM 5717 C C . PHE A 1 739 ? 31.405 18.108 -32.697 1.00 83.25 739 PHE A C 1
ATOM 5719 O O . PHE A 1 739 ? 32.028 17.437 -31.863 1.00 83.25 739 PHE A O 1
ATOM 5726 N N . PRO A 1 740 ? 32.017 18.558 -33.812 1.00 78.12 740 PRO A N 1
ATOM 5727 C CA . PRO A 1 740 ? 33.442 18.346 -34.074 1.00 78.12 740 PRO A CA 1
ATOM 5728 C C . PRO A 1 740 ? 34.317 19.205 -33.144 1.00 78.12 740 PRO A C 1
ATOM 5730 O O . PRO A 1 740 ? 34.193 20.425 -33.121 1.00 78.12 740 PRO A O 1
ATOM 5733 N N . LYS A 1 741 ? 35.241 18.578 -32.400 1.00 81.19 741 LYS A N 1
ATOM 5734 C CA . LYS A 1 741 ? 36.139 19.267 -31.443 1.00 81.19 741 LYS A CA 1
ATOM 5735 C C . LYS A 1 741 ? 37.272 20.070 -32.112 1.00 81.19 741 LYS A C 1
ATOM 5737 O O . LYS A 1 741 ? 37.899 20.908 -31.468 1.00 81.19 741 LYS A O 1
ATOM 5742 N N . SER A 1 742 ? 37.549 19.817 -33.393 1.00 77.56 742 SER A N 1
ATOM 5743 C CA . SER A 1 742 ? 38.464 20.601 -34.230 1.00 77.56 742 SER A CA 1
ATOM 5744 C C . SER A 1 742 ? 38.070 20.483 -35.702 1.00 77.56 742 SER A C 1
ATOM 5746 O O . SER A 1 742 ? 37.636 19.415 -36.139 1.00 77.56 742 SER A O 1
ATOM 5748 N N . CYS A 1 743 ? 38.205 21.570 -36.461 1.00 74.12 743 CYS A N 1
ATOM 5749 C CA . CYS A 1 743 ? 37.854 21.622 -37.879 1.00 74.12 743 CYS A CA 1
ATOM 5750 C C . CYS A 1 743 ? 38.734 22.617 -38.667 1.00 74.12 743 CYS A C 1
ATOM 5752 O O . CYS A 1 743 ? 39.311 23.532 -38.069 1.00 74.12 743 CYS A O 1
ATOM 5754 N N . PRO A 1 744 ? 38.841 22.461 -40.002 1.00 74.19 744 PRO A N 1
ATOM 5755 C CA . PRO A 1 744 ? 39.576 23.388 -40.867 1.00 74.19 744 PRO A CA 1
ATOM 5756 C C . PRO A 1 744 ? 38.996 24.811 -40.869 1.00 74.19 744 PRO A C 1
ATOM 5758 O O . PRO A 1 744 ? 37.795 25.003 -40.648 1.00 74.19 744 PRO A O 1
ATOM 5761 N N . TYR A 1 745 ? 39.838 25.798 -41.192 1.00 73.19 745 TYR A N 1
ATOM 5762 C CA . TYR A 1 745 ? 39.446 27.201 -41.381 1.00 73.19 745 TYR A CA 1
ATOM 5763 C C . TYR A 1 745 ? 38.222 27.356 -42.310 1.00 73.19 745 TYR A C 1
ATOM 5765 O O . TYR A 1 745 ? 38.176 26.771 -43.390 1.00 73.19 745 TYR A O 1
ATOM 5773 N N . LYS A 1 746 ? 37.240 28.166 -41.886 1.00 73.62 746 LYS A N 1
ATOM 5774 C CA . LYS A 1 746 ? 35.938 28.444 -42.533 1.00 73.62 746 LYS A CA 1
ATOM 5775 C C . LYS A 1 746 ? 34.940 27.282 -42.621 1.00 73.62 746 LYS A C 1
ATOM 5777 O O . LYS A 1 746 ? 33.939 27.394 -43.327 1.00 73.62 746 LYS A O 1
ATOM 5782 N N . THR A 1 747 ? 35.132 26.205 -41.862 1.00 80.88 747 THR A N 1
ATOM 5783 C CA . THR A 1 747 ? 34.095 25.166 -41.719 1.00 80.88 747 THR A CA 1
ATOM 5784 C C . THR A 1 747 ? 32.889 25.707 -40.942 1.00 80.88 747 THR A C 1
ATOM 5786 O O . THR A 1 747 ? 33.064 26.396 -39.936 1.00 80.88 747 THR A O 1
ATOM 5789 N N . THR A 1 748 ? 31.666 25.391 -41.381 1.00 85.31 748 THR A N 1
ATOM 5790 C CA . THR A 1 748 ? 30.429 25.715 -40.649 1.00 85.31 748 THR A CA 1
ATOM 5791 C C . THR A 1 748 ? 30.120 24.636 -39.608 1.00 85.31 748 THR A C 1
ATOM 5793 O O . THR A 1 748 ? 30.079 23.453 -39.940 1.00 85.31 748 THR A O 1
ATOM 5796 N N . VAL A 1 749 ? 29.885 25.040 -38.359 1.00 86.25 749 VAL A N 1
ATOM 5797 C CA . VAL A 1 749 ? 29.538 24.162 -37.230 1.00 86.25 749 VAL A CA 1
ATOM 5798 C C . VAL A 1 749 ? 28.159 24.547 -36.687 1.00 86.25 749 VAL A C 1
ATOM 5800 O O . VAL A 1 749 ? 27.845 25.732 -36.580 1.00 86.25 749 VAL A O 1
ATOM 5803 N N . GLU A 1 750 ? 27.338 23.547 -36.352 1.00 91.00 750 GLU A N 1
ATOM 5804 C CA . GLU A 1 750 ? 26.031 23.715 -35.706 1.00 91.00 750 GLU A CA 1
ATOM 5805 C C . GLU A 1 750 ? 26.139 23.408 -34.205 1.00 91.00 750 GLU A C 1
ATOM 5807 O O . GLU A 1 750 ? 26.451 22.287 -33.806 1.00 91.00 750 GLU A O 1
ATOM 5812 N N . ALA A 1 751 ? 25.871 24.405 -33.367 1.00 87.81 751 ALA A N 1
ATOM 5813 C CA . ALA A 1 751 ? 25.701 24.256 -31.930 1.00 87.81 751 ALA A CA 1
ATOM 5814 C C . ALA A 1 751 ? 24.225 24.004 -31.606 1.00 87.81 751 ALA A C 1
ATOM 5816 O O . ALA A 1 751 ? 23.361 24.826 -31.918 1.00 87.81 751 ALA A O 1
ATOM 5817 N N . LYS A 1 752 ? 23.929 22.884 -30.942 1.00 90.38 752 LYS A N 1
ATOM 5818 C CA . LYS A 1 752 ? 22.578 22.541 -30.488 1.00 90.38 752 LYS A CA 1
ATOM 5819 C C . LYS A 1 752 ? 22.606 22.095 -29.037 1.00 90.38 752 LYS A C 1
ATOM 5821 O O . LYS A 1 752 ? 23.437 21.271 -28.658 1.00 90.38 752 LYS A O 1
ATOM 5826 N N . VAL A 1 753 ? 21.667 22.603 -28.248 1.00 90.12 753 VAL A N 1
ATOM 5827 C CA . VAL A 1 753 ? 21.531 22.237 -26.836 1.00 90.12 753 VAL A CA 1
ATOM 5828 C C . VAL A 1 753 ? 20.109 21.815 -26.505 1.00 90.12 753 VAL A C 1
ATOM 5830 O O . VAL A 1 753 ? 19.146 22.316 -27.086 1.00 90.12 753 VAL A O 1
ATOM 5833 N N . VAL A 1 754 ? 19.974 20.882 -25.575 1.00 86.00 754 VAL A N 1
ATOM 5834 C CA . VAL A 1 754 ? 18.701 20.491 -24.974 1.00 86.00 754 VAL A CA 1
ATOM 5835 C C . VAL A 1 754 ? 18.738 20.965 -23.522 1.00 86.00 754 VAL A C 1
ATOM 5837 O O . VAL A 1 754 ? 19.604 20.496 -22.790 1.00 86.00 754 VAL A O 1
ATOM 5840 N N . PRO A 1 755 ? 17.880 21.909 -23.100 1.00 82.31 755 PRO A N 1
ATOM 5841 C CA . PRO A 1 755 ? 17.832 22.339 -21.704 1.00 82.31 755 PRO A CA 1
ATOM 5842 C C . PRO A 1 755 ? 17.555 21.172 -20.753 1.00 82.31 755 PRO A C 1
ATOM 5844 O O . PRO A 1 755 ? 16.767 20.282 -21.086 1.00 82.31 755 PRO A O 1
ATOM 5847 N N . ASP A 1 756 ? 18.165 21.202 -19.570 1.00 71.81 756 ASP A N 1
ATOM 5848 C CA . ASP A 1 756 ? 17.845 20.264 -18.498 1.00 71.81 756 ASP A CA 1
ATOM 5849 C C . ASP A 1 756 ? 16.447 20.556 -17.928 1.00 71.81 756 ASP A C 1
ATOM 5851 O O . ASP A 1 756 ? 15.838 21.606 -18.166 1.00 71.81 756 ASP A O 1
ATOM 5855 N N . ARG A 1 757 ? 15.899 19.601 -17.170 1.00 62.16 757 ARG A N 1
ATOM 5856 C CA . ARG A 1 757 ? 14.572 19.739 -16.557 1.00 62.16 757 ARG A CA 1
ATOM 5857 C C . ARG A 1 757 ? 14.542 21.011 -15.689 1.00 62.16 757 ARG A C 1
ATOM 5859 O O . ARG A 1 757 ? 15.406 21.166 -14.837 1.00 62.16 757 ARG A O 1
ATOM 5866 N N . LEU A 1 758 ? 13.518 21.857 -15.881 1.00 56.94 758 LEU A N 1
ATOM 5867 C CA . LEU A 1 758 ? 13.264 23.151 -15.197 1.00 56.94 758 LEU A CA 1
ATOM 5868 C C . LEU A 1 758 ? 13.968 24.395 -15.781 1.00 56.94 758 LEU A C 1
ATOM 5870 O O . LEU A 1 758 ? 13.725 25.503 -15.305 1.00 56.94 758 LEU A O 1
ATOM 5874 N N . TYR A 1 759 ? 14.755 24.250 -16.851 1.00 71.06 759 TYR A N 1
ATOM 5875 C CA . TYR A 1 759 ? 15.447 25.368 -17.497 1.00 71.06 759 TYR A CA 1
ATOM 5876 C C . TYR A 1 759 ? 14.985 25.583 -18.942 1.00 71.06 759 TYR A C 1
ATOM 5878 O O . TYR A 1 759 ? 14.683 24.641 -19.675 1.00 71.06 759 TYR A O 1
ATOM 5886 N N . LYS A 1 760 ? 14.959 26.843 -19.383 1.00 80.94 760 LYS A N 1
ATOM 5887 C CA . LYS A 1 760 ? 14.713 27.237 -20.774 1.00 80.94 760 LYS A CA 1
ATOM 5888 C C . LYS A 1 760 ? 15.965 27.870 -21.362 1.00 80.94 760 LYS A C 1
ATOM 5890 O O . LYS A 1 760 ? 16.591 28.726 -20.744 1.00 80.94 760 LYS A O 1
ATOM 5895 N N . PHE A 1 761 ? 16.318 27.456 -22.578 1.00 86.88 761 PHE A N 1
ATOM 5896 C CA . PHE A 1 761 ? 17.398 28.079 -23.338 1.00 86.88 761 PHE A CA 1
ATOM 5897 C C . PHE A 1 761 ? 17.041 29.532 -23.669 1.00 86.88 761 PHE A C 1
ATOM 5899 O O . PHE A 1 761 ? 15.967 29.799 -24.213 1.00 86.88 761 PHE A O 1
ATOM 5906 N N . VAL A 1 762 ? 17.958 30.446 -23.365 1.00 87.94 762 VAL A N 1
ATOM 5907 C CA . VAL A 1 762 ? 17.797 31.881 -23.621 1.00 87.94 762 VAL A CA 1
ATOM 5908 C C . VAL A 1 762 ? 18.630 32.297 -24.824 1.00 87.94 762 VAL A C 1
ATOM 5910 O O . VAL A 1 762 ? 18.098 32.883 -25.767 1.00 87.94 762 VAL A O 1
ATOM 5913 N N . LYS A 1 763 ? 19.938 32.005 -24.796 1.00 90.31 763 LYS A N 1
ATOM 5914 C CA . LYS A 1 763 ? 20.886 32.430 -25.833 1.00 90.31 763 LYS A CA 1
ATOM 5915 C C . LYS A 1 763 ? 22.225 31.701 -25.774 1.00 90.31 763 LYS A C 1
ATOM 5917 O O . LYS A 1 763 ? 22.587 31.111 -24.762 1.00 90.31 763 LYS A O 1
ATOM 5922 N N . TRP A 1 764 ? 22.980 31.812 -26.857 1.00 92.19 764 TRP A N 1
ATOM 5923 C CA . TRP A 1 764 ? 24.397 31.489 -26.957 1.00 92.19 764 TRP A CA 1
ATOM 5924 C C . TRP A 1 764 ? 25.240 32.736 -26.708 1.00 92.19 764 TRP A C 1
ATOM 5926 O O . TRP A 1 764 ? 24.904 33.820 -27.195 1.00 92.19 764 TRP A O 1
ATOM 5936 N N . ALA A 1 765 ? 26.352 32.574 -26.000 1.00 89.81 765 ALA A N 1
ATOM 5937 C CA . ALA A 1 765 ? 27.317 33.629 -25.723 1.00 89.81 765 ALA A CA 1
ATOM 5938 C C . ALA A 1 765 ? 28.760 33.170 -25.973 1.00 89.81 765 ALA A C 1
ATOM 5940 O O . ALA A 1 765 ? 29.038 31.969 -25.996 1.00 89.81 765 ALA A O 1
ATOM 5941 N N . ASP A 1 766 ? 29.665 34.122 -26.184 1.00 88.25 766 ASP A N 1
ATOM 5942 C CA . ASP A 1 766 ? 31.099 33.862 -26.327 1.00 88.25 766 ASP A CA 1
ATOM 5943 C C . ASP A 1 766 ? 31.800 33.658 -24.969 1.00 88.25 766 ASP A C 1
ATOM 5945 O O . ASP A 1 766 ? 31.173 33.673 -23.907 1.00 88.25 766 ASP A O 1
ATOM 5949 N N . GLU A 1 767 ? 33.122 33.467 -24.994 1.00 82.88 767 GLU A N 1
ATOM 5950 C CA . GLU A 1 767 ? 33.963 33.298 -23.794 1.00 82.88 767 GLU A CA 1
ATOM 5951 C C . GLU A 1 767 ? 33.925 34.483 -22.813 1.00 82.88 767 GLU A C 1
ATOM 5953 O O . GLU A 1 767 ? 34.242 34.310 -21.639 1.00 82.88 767 GLU A O 1
ATOM 5958 N N . ASN A 1 768 ? 33.514 35.671 -23.268 1.00 82.56 768 ASN A N 1
ATOM 5959 C CA . ASN A 1 768 ? 33.394 36.877 -22.448 1.00 82.56 768 ASN A CA 1
ATOM 5960 C C . ASN A 1 768 ? 31.942 37.142 -22.011 1.00 82.56 768 ASN A C 1
ATOM 5962 O O . ASN A 1 768 ? 31.663 38.173 -21.395 1.00 82.56 768 ASN A O 1
ATOM 5966 N N . GLY A 1 769 ? 31.010 36.237 -22.333 1.00 77.19 769 GLY A N 1
ATOM 5967 C CA . GLY A 1 769 ? 29.588 36.373 -22.025 1.00 77.19 769 GLY A CA 1
ATOM 5968 C C . GLY A 1 769 ? 28.827 37.326 -22.955 1.00 77.19 769 GLY A C 1
ATOM 5969 O O . GLY A 1 769 ? 27.679 37.665 -22.657 1.00 77.19 769 GLY A O 1
ATOM 5970 N N . MET A 1 770 ? 29.419 37.762 -24.074 1.00 84.00 770 MET A N 1
ATOM 5971 C CA . MET A 1 770 ? 28.714 38.562 -25.079 1.00 84.00 770 MET A CA 1
ATOM 5972 C C . MET A 1 770 ? 27.794 37.690 -25.932 1.00 84.00 770 MET A C 1
ATOM 5974 O O . MET A 1 770 ? 28.131 36.571 -26.305 1.00 84.00 770 MET A O 1
ATOM 5978 N N . GLU A 1 771 ? 26.610 38.215 -26.240 1.00 89.62 771 GLU A N 1
ATOM 5979 C CA . GLU A 1 771 ? 25.570 37.496 -26.974 1.00 89.62 771 GLU A CA 1
ATOM 5980 C C . GLU A 1 771 ? 25.977 37.207 -28.425 1.00 89.62 771 GLU A C 1
ATOM 5982 O O . GLU A 1 771 ? 26.345 38.113 -29.170 1.00 89.62 771 GLU A O 1
ATOM 5987 N N . LEU A 1 772 ? 25.863 35.937 -28.820 1.00 89.31 772 LEU A N 1
ATOM 5988 C CA . LEU A 1 772 ? 26.145 35.455 -30.171 1.00 89.31 772 LEU A CA 1
ATOM 5989 C C . LEU A 1 772 ? 24.864 35.165 -30.962 1.00 89.31 772 LEU A C 1
ATOM 5991 O O . LEU A 1 772 ? 24.765 35.538 -32.128 1.00 89.31 772 LEU A O 1
ATOM 5995 N N . SER A 1 773 ? 23.889 34.476 -30.357 1.00 87.62 773 SER A N 1
ATOM 5996 C CA . SER A 1 773 ? 22.618 34.138 -31.015 1.00 87.62 773 SER A CA 1
ATOM 5997 C C . SER A 1 773 ? 21.551 33.683 -30.023 1.00 87.62 773 SER A C 1
ATOM 5999 O O . SER A 1 773 ? 21.853 32.985 -29.064 1.00 87.62 773 SER A O 1
ATOM 6001 N N . THR A 1 774 ? 20.284 33.995 -30.287 1.00 88.81 774 THR A N 1
ATOM 6002 C CA . THR A 1 774 ? 19.118 33.478 -29.544 1.00 88.81 774 THR A CA 1
ATOM 6003 C C . THR A 1 774 ? 18.482 32.249 -30.202 1.00 88.81 774 THR A C 1
ATOM 6005 O O . THR A 1 774 ? 17.506 31.701 -29.697 1.00 88.81 774 THR A O 1
ATOM 6008 N N . SER A 1 775 ? 19.017 31.795 -31.339 1.00 85.62 775 SER A N 1
ATOM 6009 C CA . SER A 1 775 ? 18.506 30.626 -32.063 1.00 85.62 775 SER A CA 1
ATOM 6010 C C . SER A 1 775 ? 19.131 29.329 -31.549 1.00 85.62 775 SER A C 1
ATOM 6012 O O . SER A 1 775 ? 20.328 29.270 -31.278 1.00 85.62 775 SER A O 1
ATOM 6014 N N . ASN A 1 776 ? 18.333 28.267 -31.438 1.00 86.56 776 ASN A N 1
ATOM 6015 C CA . ASN A 1 776 ? 18.805 26.921 -31.117 1.00 86.56 776 ASN A CA 1
ATOM 6016 C C . ASN A 1 776 ? 18.121 25.915 -32.061 1.00 86.56 776 ASN A C 1
ATOM 6018 O O . ASN A 1 776 ? 16.910 25.711 -31.937 1.00 86.56 776 ASN A O 1
ATOM 6022 N N . PRO A 1 777 ? 18.850 25.297 -33.007 1.00 85.50 777 PRO A N 1
ATOM 6023 C CA . PRO A 1 777 ? 20.310 25.325 -33.162 1.00 85.50 777 PRO A CA 1
ATOM 6024 C C . PRO A 1 777 ? 20.882 26.663 -33.685 1.00 85.50 777 PRO A C 1
ATOM 6026 O O . PRO A 1 777 ? 20.183 27.437 -34.337 1.00 85.50 777 PRO A O 1
ATOM 6029 N N . TYR A 1 778 ? 22.162 26.921 -33.395 1.00 91.62 778 TYR A N 1
ATOM 6030 C CA . TYR A 1 778 ? 22.946 28.076 -33.857 1.00 91.62 778 TYR A CA 1
ATOM 6031 C C . TYR A 1 778 ? 24.107 27.625 -34.749 1.00 91.62 778 TYR A C 1
ATOM 6033 O O . TYR A 1 778 ? 24.943 26.829 -34.332 1.00 91.62 778 TYR A O 1
ATOM 6041 N N . THR A 1 779 ? 24.196 28.160 -35.965 1.00 89.94 779 THR A N 1
ATOM 6042 C CA . THR A 1 779 ? 25.263 27.841 -36.927 1.00 89.94 779 THR A CA 1
ATOM 6043 C C . THR A 1 779 ? 26.253 28.990 -37.084 1.00 89.94 779 THR A C 1
ATOM 6045 O O . THR A 1 779 ? 25.835 30.127 -37.308 1.00 89.94 779 THR A O 1
ATOM 6048 N N . PHE A 1 780 ? 27.555 28.698 -37.061 1.00 87.81 780 PHE A N 1
ATOM 6049 C CA . PHE A 1 780 ? 28.623 29.687 -37.263 1.00 87.81 780 PHE A CA 1
ATOM 6050 C C . PHE A 1 780 ? 29.814 29.108 -38.040 1.00 87.81 780 PHE A C 1
ATOM 6052 O O . PHE A 1 780 ? 29.977 27.892 -38.126 1.00 87.81 780 PHE A O 1
ATOM 6059 N N . SER A 1 781 ? 30.646 29.977 -38.628 1.00 85.75 781 SER A N 1
ATOM 6060 C CA . SER A 1 781 ? 31.863 29.579 -39.359 1.00 85.75 781 SER A CA 1
ATOM 6061 C C . SER A 1 781 ? 33.111 29.737 -38.488 1.00 85.75 781 SER A C 1
ATOM 6063 O O . SER A 1 781 ? 33.273 30.757 -37.821 1.00 85.75 781 SER A O 1
ATOM 6065 N N . VAL A 1 782 ? 33.996 28.738 -38.492 1.00 83.75 782 VAL A N 1
ATOM 6066 C CA . VAL A 1 782 ? 35.180 28.692 -37.618 1.00 83.75 782 VAL A CA 1
ATOM 6067 C C . VAL A 1 782 ? 36.374 29.367 -38.288 1.00 83.75 782 VAL A C 1
ATOM 6069 O O . VAL A 1 782 ? 36.986 28.812 -39.197 1.00 83.75 782 VAL A O 1
ATOM 6072 N N . GLU A 1 783 ? 36.724 30.569 -37.835 1.00 81.31 783 GLU A N 1
ATOM 6073 C CA . GLU A 1 783 ? 37.862 31.344 -38.365 1.00 81.31 783 GLU A CA 1
ATOM 6074 C C . GLU A 1 783 ? 39.080 31.366 -37.423 1.00 81.31 783 GLU A C 1
ATOM 6076 O O . GLU A 1 783 ? 40.179 31.725 -37.836 1.00 81.31 783 GLU A O 1
ATOM 6081 N N . LYS A 1 784 ? 38.878 30.978 -36.160 1.00 80.69 784 LYS A N 1
ATOM 6082 C CA . LYS A 1 784 ? 39.878 30.873 -35.086 1.00 80.69 784 LYS A CA 1
ATOM 6083 C C . LYS A 1 784 ? 39.405 29.845 -34.048 1.00 80.69 784 LYS A C 1
ATOM 6085 O O . LYS A 1 784 ? 38.288 29.333 -34.162 1.00 80.69 784 LYS A O 1
ATOM 6090 N N . ASN A 1 785 ? 40.193 29.582 -33.001 1.00 81.19 785 ASN A N 1
ATOM 6091 C CA . ASN A 1 785 ? 39.696 28.817 -31.848 1.00 81.19 785 ASN A CA 1
ATOM 6092 C C . ASN A 1 785 ? 38.440 29.494 -31.281 1.00 81.19 785 ASN A C 1
ATOM 6094 O O . ASN A 1 785 ? 38.474 30.686 -30.975 1.00 81.19 785 ASN A O 1
ATOM 6098 N N . THR A 1 786 ? 37.335 28.754 -31.200 1.00 82.88 786 THR A N 1
ATOM 6099 C CA . THR A 1 786 ? 36.007 29.322 -30.928 1.00 82.88 786 THR A CA 1
ATOM 6100 C C . THR A 1 786 ? 35.374 28.662 -29.707 1.00 82.88 786 THR A C 1
ATOM 6102 O O . THR A 1 786 ? 35.286 27.435 -29.637 1.00 82.88 786 THR A O 1
ATOM 6105 N N . PHE A 1 787 ? 34.913 29.488 -28.768 1.00 85.88 787 PHE A N 1
ATOM 6106 C CA . PHE A 1 787 ? 34.221 29.087 -27.544 1.00 85.88 787 PHE A CA 1
ATOM 6107 C C . PHE A 1 787 ? 32.779 29.600 -27.585 1.00 85.88 787 PHE A C 1
ATOM 6109 O O . PHE A 1 787 ? 32.559 30.784 -27.843 1.00 85.88 787 PHE A O 1
ATOM 6116 N N . VAL A 1 788 ? 31.810 28.717 -27.344 1.00 89.12 788 VAL A N 1
ATOM 6117 C CA . VAL A 1 788 ? 30.376 29.039 -27.357 1.00 89.12 788 VAL A CA 1
ATOM 6118 C C . VAL A 1 788 ? 29.697 28.412 -26.139 1.00 89.12 788 VAL A C 1
ATOM 6120 O O . VAL A 1 788 ? 29.784 27.203 -25.930 1.00 89.12 788 VAL A O 1
ATOM 6123 N N . THR A 1 789 ? 28.988 29.213 -25.348 1.00 90.06 789 THR A N 1
ATOM 6124 C CA . THR A 1 789 ? 28.310 28.766 -24.122 1.00 90.06 789 THR A CA 1
ATOM 6125 C C . THR A 1 789 ? 26.804 28.985 -24.222 1.00 90.06 789 THR A C 1
ATOM 6127 O O . THR A 1 789 ? 26.364 30.068 -24.607 1.00 90.06 789 THR A O 1
ATOM 6130 N N . ALA A 1 790 ? 26.001 27.975 -23.878 1.00 88.62 790 ALA A N 1
ATOM 6131 C CA . ALA A 1 790 ? 24.549 28.109 -23.759 1.00 88.62 790 ALA A CA 1
ATOM 6132 C C . ALA A 1 790 ? 24.164 28.710 -22.399 1.00 88.62 790 ALA A C 1
ATOM 6134 O O . ALA A 1 790 ? 24.597 28.218 -21.357 1.00 88.62 790 ALA A O 1
ATOM 6135 N N . ILE A 1 791 ? 23.314 29.737 -22.416 1.00 84.94 791 ILE A N 1
ATOM 6136 C CA . ILE A 1 791 ? 22.760 30.400 -21.231 1.00 84.94 791 ILE A CA 1
ATOM 6137 C C . ILE A 1 791 ? 21.283 30.022 -21.084 1.00 84.94 791 ILE A C 1
ATOM 6139 O O . ILE A 1 791 ? 20.522 30.046 -22.058 1.00 84.94 791 ILE A O 1
ATOM 6143 N N . PHE A 1 792 ? 20.884 29.708 -19.851 1.00 84.50 792 PHE A N 1
ATOM 6144 C CA . PHE A 1 792 ? 19.542 29.254 -19.493 1.00 84.50 792 PHE A CA 1
ATOM 6145 C C . PHE A 1 792 ? 18.919 30.119 -18.391 1.00 84.50 792 PHE A C 1
ATOM 6147 O O . PHE A 1 792 ? 19.634 30.661 -17.550 1.00 84.50 792 PHE A O 1
ATOM 6154 N N . GLU A 1 793 ? 17.589 30.181 -18.368 1.00 78.69 793 GLU A N 1
ATOM 6155 C CA . GLU A 1 793 ? 16.775 30.786 -17.304 1.00 78.69 793 GLU A CA 1
ATOM 6156 C C . GLU A 1 793 ? 15.822 29.743 -16.696 1.00 78.69 793 GLU A C 1
ATOM 6158 O O . GLU A 1 793 ? 15.424 28.791 -17.369 1.00 78.69 793 GLU A O 1
ATOM 6163 N N . TYR A 1 794 ? 15.471 29.917 -15.420 1.00 65.12 794 TYR A N 1
ATOM 6164 C CA . TYR A 1 794 ? 14.576 29.032 -14.659 1.00 65.12 794 TYR A CA 1
ATOM 6165 C C . TYR A 1 794 ? 13.103 29.416 -14.904 1.00 65.12 794 TYR A C 1
ATOM 6167 O O . TYR A 1 794 ? 12.756 30.589 -14.760 1.00 65.12 794 TYR A O 1
ATOM 6175 N N . GLU A 1 795 ? 12.229 28.469 -15.277 1.00 64.19 795 GLU A N 1
ATOM 6176 C CA . GLU A 1 795 ? 10.801 28.753 -15.551 1.00 64.19 795 GLU A CA 1
ATOM 6177 C C . GLU A 1 795 ? 9.910 28.562 -14.306 1.00 64.19 795 GLU A C 1
ATOM 6179 O O . GLU A 1 795 ? 9.866 27.478 -13.727 1.00 64.19 795 GLU A O 1
ATOM 6184 N N . VAL A 1 796 ? 9.131 29.595 -13.951 1.00 69.88 796 VAL A N 1
ATOM 6185 C CA . VAL A 1 796 ? 8.044 29.546 -12.951 1.00 69.88 796 VAL A CA 1
ATOM 6186 C C . VAL A 1 796 ? 6.728 30.033 -13.570 1.00 69.88 796 VAL A C 1
ATOM 6188 O O . VAL A 1 796 ? 6.727 30.982 -14.353 1.00 69.88 796 VAL A O 1
ATOM 6191 N N . PHE A 1 797 ? 5.611 29.405 -13.206 1.00 78.56 797 PHE A N 1
ATOM 6192 C CA . PHE A 1 797 ? 4.262 29.663 -13.725 1.00 78.56 797 PHE A CA 1
ATOM 6193 C C . PHE A 1 797 ? 3.332 30.206 -12.640 1.00 78.56 797 PHE A C 1
ATOM 6195 O O . PHE A 1 797 ? 3.576 30.031 -11.445 1.00 78.56 797 PHE A O 1
ATOM 6202 N N . ARG A 1 798 ? 2.249 30.875 -13.041 1.00 80.62 798 ARG A N 1
ATOM 6203 C CA . ARG A 1 798 ? 1.259 31.458 -12.125 1.00 80.62 798 ARG A CA 1
ATOM 6204 C C . ARG A 1 798 ? -0.138 30.916 -12.390 1.00 80.62 798 ARG A C 1
ATOM 6206 O O . ARG A 1 798 ? -0.578 30.829 -13.534 1.00 80.62 798 ARG A O 1
ATOM 6213 N N . ILE A 1 799 ? -0.867 30.645 -11.310 1.00 85.25 799 ILE A N 1
ATOM 6214 C CA . ILE A 1 799 ? -2.316 30.457 -11.363 1.00 85.25 799 ILE A CA 1
ATOM 6215 C C . ILE A 1 799 ? -2.972 31.778 -10.991 1.00 85.25 799 ILE A C 1
ATOM 6217 O O . ILE A 1 799 ? -2.741 32.319 -9.912 1.00 85.25 799 ILE A O 1
ATOM 6221 N N . THR A 1 800 ? -3.805 32.289 -11.889 1.00 87.81 800 THR A N 1
ATOM 6222 C CA . THR A 1 800 ? -4.675 33.433 -11.616 1.00 87.81 800 THR A CA 1
ATOM 6223 C C . THR A 1 800 ? -6.077 32.913 -11.332 1.00 87.81 800 THR A C 1
ATOM 6225 O O . THR A 1 800 ? -6.656 32.210 -12.158 1.00 87.81 800 THR A O 1
ATOM 6228 N N . LEU A 1 801 ? -6.626 33.242 -10.165 1.00 87.94 801 LEU A N 1
ATOM 6229 C CA . LEU A 1 801 ? -7.994 32.882 -9.798 1.00 87.94 801 LEU A CA 1
ATOM 6230 C C . LEU A 1 801 ? -8.922 34.049 -10.112 1.00 87.94 801 LEU A C 1
ATOM 6232 O O . LEU A 1 801 ? -8.651 35.182 -9.715 1.00 87.94 801 LEU A O 1
ATOM 6236 N N . ALA A 1 802 ? -9.990 33.785 -10.860 1.00 80.69 802 ALA A N 1
ATOM 6237 C CA . ALA A 1 802 ? -10.954 34.817 -11.208 1.00 80.69 802 ALA A CA 1
ATOM 6238 C C . ALA A 1 802 ? -11.863 35.145 -10.015 1.00 80.69 802 ALA A C 1
ATOM 6240 O O . ALA A 1 802 ? -12.451 34.243 -9.417 1.00 80.69 802 ALA A O 1
ATOM 6241 N N . ASP A 1 803 ? -12.033 36.437 -9.728 1.00 75.88 803 ASP A N 1
ATOM 6242 C CA . ASP A 1 803 ? -13.060 36.907 -8.799 1.00 75.88 803 ASP A CA 1
ATOM 6243 C C . ASP A 1 803 ? -14.446 36.704 -9.416 1.00 75.88 803 ASP A C 1
ATOM 6245 O O . ASP A 1 803 ? -14.769 37.229 -10.487 1.00 75.88 803 ASP A O 1
ATOM 6249 N N . VAL A 1 804 ? -15.284 35.950 -8.715 1.00 80.94 804 VAL A N 1
ATOM 6250 C CA . VAL A 1 804 ? -16.667 35.661 -9.095 1.00 80.94 804 VAL A CA 1
ATOM 6251 C C . VAL A 1 804 ? -17.589 35.918 -7.911 1.00 80.94 804 VAL A C 1
ATOM 6253 O O . VAL A 1 804 ? -17.179 35.888 -6.755 1.00 80.94 804 VAL A O 1
ATOM 6256 N N . LYS A 1 805 ? -18.865 36.178 -8.191 1.00 75.19 805 LYS A N 1
ATOM 6257 C CA . LYS A 1 805 ? -19.875 36.385 -7.151 1.00 75.19 805 LYS A CA 1
ATOM 6258 C C . LYS A 1 805 ? -20.289 35.032 -6.553 1.00 75.19 805 LYS A C 1
ATOM 6260 O O . LYS A 1 805 ? -20.614 34.126 -7.315 1.00 75.19 805 LYS A O 1
ATOM 6265 N N . GLY A 1 806 ? -20.333 34.922 -5.224 1.00 70.19 806 GLY A N 1
ATOM 6266 C CA . GLY A 1 806 ? -20.839 33.733 -4.524 1.00 70.19 806 GLY A CA 1
ATOM 6267 C C . GLY A 1 806 ? -19.790 32.899 -3.787 1.00 70.19 806 GLY A C 1
ATOM 6268 O O . GLY A 1 806 ? -20.123 31.827 -3.286 1.00 70.19 806 GLY A O 1
ATOM 6269 N N . GLY A 1 807 ? -18.545 33.368 -3.692 1.00 76.81 807 GLY A N 1
ATOM 6270 C CA . GLY A 1 807 ? -17.501 32.756 -2.876 1.00 76.81 807 GLY A CA 1
ATOM 6271 C C . GLY A 1 807 ? -16.107 33.296 -3.173 1.00 76.81 807 GLY A C 1
ATOM 6272 O O . GLY A 1 807 ? -15.897 34.048 -4.121 1.00 76.81 807 GLY A O 1
ATOM 6273 N N . THR A 1 808 ? -15.136 32.878 -2.368 1.00 83.44 808 THR A N 1
ATOM 6274 C CA . THR A 1 808 ? -13.718 33.228 -2.509 1.00 83.44 808 THR A CA 1
ATOM 6275 C C . THR A 1 808 ? -12.903 32.006 -2.912 1.00 83.44 808 THR A C 1
ATOM 6277 O O . THR A 1 808 ? -13.216 30.884 -2.519 1.00 83.44 808 THR A O 1
ATOM 6280 N N . ALA A 1 809 ? -11.844 32.202 -3.693 1.00 87.38 809 ALA A N 1
ATOM 6281 C CA . ALA A 1 809 ? -10.911 31.142 -4.056 1.00 87.38 809 ALA A CA 1
ATOM 6282 C C . ALA A 1 809 ? -9.471 31.558 -3.765 1.00 87.38 809 ALA A C 1
ATOM 6284 O O . ALA A 1 809 ? -9.107 32.724 -3.907 1.00 87.38 809 ALA A O 1
ATOM 6285 N N . ARG A 1 810 ? -8.648 30.591 -3.360 1.00 88.38 810 ARG A N 1
ATOM 6286 C CA . ARG A 1 810 ? -7.225 30.781 -3.082 1.00 88.38 810 ARG A CA 1
ATOM 6287 C C . ARG A 1 810 ? -6.397 29.639 -3.652 1.00 88.38 810 ARG A C 1
ATOM 6289 O O . ARG A 1 810 ? -6.861 28.503 -3.725 1.00 88.38 810 ARG A O 1
ATOM 6296 N N . ALA A 1 811 ? -5.168 29.973 -4.014 1.00 85.44 811 ALA A N 1
ATOM 6297 C CA . ALA A 1 811 ? -4.125 29.027 -4.365 1.00 85.44 811 ALA A CA 1
ATOM 6298 C C . ALA A 1 811 ? -3.137 28.945 -3.190 1.00 85.44 811 ALA A C 1
ATOM 6300 O O . ALA A 1 811 ? -2.953 29.930 -2.469 1.00 85.44 811 ALA A O 1
ATOM 6301 N N . ASP A 1 812 ? -2.527 27.787 -2.969 1.00 82.69 812 ASP A N 1
ATOM 6302 C CA . ASP A 1 812 ? -1.578 27.565 -1.872 1.00 82.69 812 ASP A CA 1
ATOM 6303 C C . ASP A 1 812 ? -0.265 28.358 -2.018 1.00 82.69 812 ASP A C 1
ATOM 6305 O O . ASP A 1 812 ? 0.378 28.683 -1.016 1.00 82.69 812 ASP A O 1
ATOM 6309 N N . LYS A 1 813 ? 0.123 28.724 -3.248 1.00 76.75 813 LYS A N 1
ATOM 6310 C CA . LYS A 1 813 ? 1.339 29.488 -3.561 1.00 76.75 813 LYS A CA 1
ATOM 6311 C C . LYS A 1 813 ? 1.073 30.568 -4.610 1.00 76.75 813 LYS A C 1
ATOM 6313 O O . LYS A 1 813 ? 0.125 30.515 -5.385 1.00 76.75 813 LYS A O 1
ATOM 6318 N N . ALA A 1 814 ? 1.959 31.564 -4.652 1.00 75.19 814 ALA A N 1
ATOM 6319 C CA . ALA A 1 814 ? 1.897 32.654 -5.631 1.00 75.19 814 ALA A CA 1
ATOM 6320 C C . ALA A 1 814 ? 2.499 32.288 -7.007 1.00 75.19 814 ALA A C 1
ATOM 6322 O O . ALA A 1 814 ? 2.219 32.955 -8.003 1.00 75.19 814 ALA A O 1
ATOM 6323 N N . SER A 1 815 ? 3.348 31.259 -7.065 1.00 78.75 815 SER A N 1
ATOM 6324 C CA . SER A 1 815 ? 3.982 30.748 -8.284 1.00 78.75 815 SER A CA 1
ATOM 6325 C C . SER A 1 815 ? 4.365 29.282 -8.105 1.00 78.75 815 SER A C 1
ATOM 6327 O O . SER A 1 815 ? 4.679 28.874 -6.987 1.00 78.75 815 SER A O 1
ATOM 6329 N N . TYR A 1 816 ? 4.383 28.538 -9.206 1.00 77.81 816 TYR A N 1
ATOM 6330 C CA . TYR A 1 816 ? 4.558 27.089 -9.256 1.00 77.81 816 TYR A CA 1
ATOM 6331 C C . TYR A 1 816 ? 5.607 26.699 -10.297 1.00 77.81 816 TYR A C 1
ATOM 6333 O O . TYR A 1 816 ? 5.760 27.363 -11.324 1.00 77.81 816 TYR A O 1
ATOM 6341 N N . GLU A 1 817 ? 6.322 25.612 -10.050 1.00 73.56 817 GLU A N 1
ATOM 6342 C CA . GLU A 1 817 ? 7.248 25.009 -11.004 1.00 73.56 817 GLU A CA 1
ATOM 6343 C C . GLU A 1 817 ? 6.500 24.190 -12.069 1.00 73.56 817 GLU A C 1
ATOM 6345 O O . GLU A 1 817 ? 5.351 23.779 -11.898 1.00 73.56 817 GLU A O 1
ATOM 6350 N N . LYS A 1 818 ? 7.153 23.920 -13.205 1.00 70.62 818 LYS A N 1
ATOM 6351 C CA . LYS A 1 818 ? 6.544 23.145 -14.295 1.00 70.62 818 LYS A CA 1
ATOM 6352 C C . LYS A 1 818 ? 6.202 21.715 -13.863 1.00 70.62 818 LYS A C 1
ATOM 6354 O O . LYS A 1 818 ? 7.096 20.908 -13.606 1.00 70.62 818 LYS A O 1
ATOM 6359 N N . GLY A 1 819 ? 4.921 21.371 -13.901 1.00 64.12 819 GLY A N 1
ATOM 6360 C CA . GLY A 1 819 ? 4.391 20.077 -13.471 1.00 64.12 819 GLY A CA 1
ATOM 6361 C C . GLY A 1 819 ? 4.243 19.948 -11.953 1.00 64.12 819 GLY A C 1
ATOM 6362 O O . GLY A 1 819 ? 3.931 18.861 -11.473 1.00 64.12 819 GLY A O 1
ATOM 6363 N N . GLU A 1 820 ? 4.468 21.027 -11.196 1.00 76.31 820 GLU A N 1
ATOM 6364 C CA . GLU A 1 820 ? 4.103 21.089 -9.783 1.00 76.31 820 GLU A CA 1
ATOM 6365 C C . GLU A 1 820 ? 2.575 21.088 -9.646 1.00 76.31 820 GLU A C 1
ATOM 6367 O O . GLU A 1 820 ? 1.853 21.614 -10.499 1.00 76.31 820 GLU A O 1
ATOM 6372 N N . ARG A 1 821 ? 2.073 20.463 -8.577 1.00 80.62 821 ARG A N 1
ATOM 6373 C CA . ARG A 1 821 ? 0.643 20.444 -8.269 1.00 80.62 821 ARG A CA 1
ATOM 6374 C C . ARG A 1 821 ? 0.300 21.603 -7.348 1.00 80.62 821 ARG A C 1
ATOM 6376 O O . ARG A 1 821 ? 0.831 21.676 -6.245 1.00 80.62 821 ARG A O 1
ATOM 6383 N N . ALA A 1 822 ? -0.601 22.459 -7.806 1.00 83.00 822 ALA A N 1
ATOM 6384 C CA . ALA A 1 822 ? -1.182 23.528 -7.016 1.00 83.00 822 ALA A CA 1
ATOM 6385 C C . ALA A 1 822 ? -2.452 23.047 -6.319 1.00 83.00 822 ALA A C 1
ATOM 6387 O O . ALA A 1 822 ? -3.317 22.446 -6.965 1.00 83.00 822 ALA A O 1
ATOM 6388 N N . GLU A 1 823 ? -2.583 23.351 -5.031 1.00 87.62 823 GLU A N 1
ATOM 6389 C CA . GLU A 1 823 ? -3.825 23.134 -4.298 1.00 87.62 823 GLU A CA 1
ATOM 6390 C C . GLU A 1 823 ? -4.697 24.383 -4.413 1.00 87.62 823 GLU A C 1
ATOM 6392 O O . GLU A 1 823 ? -4.335 25.472 -3.957 1.00 87.62 823 GLU A O 1
ATOM 6397 N N . LEU A 1 824 ? -5.872 24.222 -5.019 1.00 89.44 824 LEU A N 1
ATOM 6398 C CA . LEU A 1 824 ? -6.857 25.289 -5.134 1.00 89.44 824 LEU A CA 1
ATOM 6399 C C . LEU A 1 824 ? -8.009 25.025 -4.179 1.00 89.44 824 LEU A C 1
ATOM 6401 O O . LEU A 1 824 ? -8.638 23.970 -4.239 1.00 89.44 824 LEU A O 1
ATOM 6405 N N . THR A 1 825 ? -8.310 26.005 -3.326 1.00 83.12 825 THR A N 1
ATOM 6406 C CA . THR A 1 825 ? -9.442 25.954 -2.394 1.00 83.12 825 THR A CA 1
ATOM 6407 C C . THR A 1 825 ? -10.450 27.053 -2.696 1.00 83.12 825 THR A C 1
ATOM 6409 O O . THR A 1 825 ? -10.087 28.224 -2.773 1.00 83.12 825 THR A O 1
ATOM 6412 N N . ALA A 1 826 ? -11.724 26.686 -2.803 1.00 84.19 826 ALA A N 1
ATOM 6413 C CA . ALA A 1 826 ? -12.856 27.593 -2.928 1.00 84.19 826 ALA A CA 1
ATOM 6414 C C . ALA A 1 826 ? -13.750 27.497 -1.690 1.00 84.19 826 ALA A C 1
ATOM 6416 O O . ALA A 1 826 ? -14.094 26.409 -1.218 1.00 84.19 826 ALA A O 1
ATOM 6417 N N . VAL A 1 827 ? -14.151 28.653 -1.177 1.00 78.50 827 VAL A N 1
ATOM 6418 C CA . VAL A 1 827 ? -15.052 28.808 -0.040 1.00 78.50 827 VAL A CA 1
ATOM 6419 C C . VAL A 1 827 ? -16.280 29.578 -0.525 1.00 78.50 827 VAL A C 1
ATOM 6421 O O . VAL A 1 827 ? -16.144 30.756 -0.851 1.00 78.50 827 VAL A O 1
ATOM 6424 N N . PRO A 1 828 ? -17.462 28.945 -0.619 1.00 75.00 828 PRO A N 1
ATOM 6425 C CA . PRO A 1 828 ? -18.680 29.639 -1.025 1.00 75.00 828 PRO A CA 1
ATOM 6426 C C . PRO A 1 828 ? -19.110 30.691 0.008 1.00 75.00 828 PRO A C 1
ATOM 6428 O O . PRO A 1 828 ? -18.979 30.477 1.215 1.00 75.00 828 PRO A O 1
ATOM 6431 N N . ASP A 1 829 ? -19.648 31.808 -0.477 1.00 66.06 829 ASP A N 1
ATOM 6432 C CA . ASP A 1 829 ? -20.265 32.856 0.339 1.00 66.06 829 ASP A CA 1
ATOM 6433 C C . ASP A 1 829 ? -21.652 32.401 0.840 1.00 66.06 829 ASP A C 1
ATOM 6435 O O . ASP A 1 829 ? -22.288 31.537 0.225 1.00 66.06 829 ASP A O 1
ATOM 6439 N N . PRO A 1 830 ? -22.185 32.994 1.926 1.00 53.50 830 PRO A N 1
ATOM 6440 C CA . PRO A 1 830 ? -23.515 32.661 2.432 1.00 53.50 830 PRO A CA 1
ATOM 6441 C C . PRO A 1 830 ? -24.610 32.764 1.355 1.00 53.50 830 PRO A C 1
ATOM 6443 O O . PRO A 1 830 ? -24.764 33.797 0.705 1.00 53.50 830 PRO A O 1
ATOM 6446 N N . GLY A 1 831 ? -25.395 31.692 1.191 1.00 54.50 831 GLY A N 1
ATOM 6447 C CA . GLY A 1 831 ? -26.460 31.589 0.182 1.00 54.50 831 GLY A CA 1
ATOM 6448 C C . GLY A 1 831 ? -26.022 30.978 -1.153 1.00 54.50 831 GLY A C 1
ATOM 6449 O O . GLY A 1 831 ? -26.867 30.779 -2.025 1.00 54.50 831 GLY A O 1
ATOM 6450 N N . TYR A 1 832 ? -24.740 30.638 -1.304 1.00 65.62 832 TYR A N 1
ATOM 6451 C CA . TYR A 1 832 ? -24.188 29.978 -2.481 1.00 65.62 832 TYR A CA 1
ATOM 6452 C C . TYR A 1 832 ? -23.592 28.608 -2.116 1.00 65.62 832 TYR A C 1
ATOM 6454 O O . TYR A 1 832 ? -23.158 28.373 -0.990 1.00 65.62 832 TYR A O 1
ATOM 6462 N N . ARG A 1 833 ? -23.560 27.680 -3.074 1.00 66.31 833 ARG A N 1
ATOM 6463 C CA . ARG A 1 833 ? -22.829 26.409 -2.998 1.00 66.31 833 ARG A CA 1
ATOM 6464 C C . ARG A 1 833 ? -21.759 26.370 -4.077 1.00 66.31 833 ARG A C 1
ATOM 6466 O O . ARG A 1 833 ? -21.962 26.885 -5.174 1.00 66.31 833 ARG A O 1
ATOM 6473 N N . PHE A 1 834 ? -20.635 25.734 -3.777 1.00 79.19 834 PHE A N 1
ATOM 6474 C CA . PHE A 1 834 ? -19.603 25.484 -4.772 1.00 79.19 834 PHE A CA 1
ATOM 6475 C C . PHE A 1 834 ? -20.066 24.383 -5.733 1.00 79.19 834 PHE A C 1
ATOM 6477 O O . PHE A 1 834 ? -20.442 23.302 -5.288 1.00 79.19 834 PHE A O 1
ATOM 6484 N N . ALA A 1 835 ? -20.059 24.663 -7.032 1.00 76.06 835 ALA A N 1
ATOM 6485 C CA . ALA A 1 835 ? -20.503 23.728 -8.060 1.00 76.06 835 ALA A CA 1
ATOM 6486 C C . ALA A 1 835 ? -19.331 23.063 -8.796 1.00 76.06 835 ALA A C 1
ATOM 6488 O O . ALA A 1 835 ? -19.518 22.010 -9.404 1.00 76.06 835 ALA A O 1
ATOM 6489 N N . GLY A 1 836 ? -18.140 23.673 -8.787 1.00 83.88 836 GLY A N 1
ATOM 6490 C CA . GLY A 1 836 ? -16.932 23.138 -9.422 1.00 83.88 836 GLY A CA 1
ATOM 6491 C C . GLY A 1 836 ? -15.995 24.216 -9.969 1.00 83.88 836 GLY A C 1
ATOM 6492 O O . GLY A 1 836 ? -16.286 25.403 -9.885 1.00 83.88 836 GLY A O 1
ATOM 6493 N N . TRP A 1 837 ? -14.873 23.803 -10.543 1.00 88.94 837 TRP A N 1
ATOM 6494 C CA . TRP A 1 837 ? -13.834 24.659 -11.119 1.00 88.94 837 TRP A CA 1
ATOM 6495 C C . TRP A 1 837 ? -13.827 24.571 -12.639 1.00 88.94 837 TRP A C 1
ATOM 6497 O O . TRP A 1 837 ? -14.075 23.502 -13.195 1.00 88.94 837 TRP A O 1
ATOM 6507 N N . GLU A 1 838 ? -13.511 25.668 -13.311 1.00 91.00 838 GLU A N 1
ATOM 6508 C CA . GLU A 1 838 ? -13.425 25.731 -14.770 1.00 91.00 838 GLU A CA 1
ATOM 6509 C C . GLU A 1 838 ? -12.165 26.480 -15.209 1.00 91.00 838 GLU A C 1
ATOM 6511 O O . GLU A 1 838 ? -11.791 27.488 -14.608 1.00 91.00 838 GLU A O 1
ATOM 6516 N N . GLU A 1 839 ? -11.491 25.994 -16.248 1.00 89.88 839 GLU A N 1
ATOM 6517 C CA . GLU A 1 839 ? -10.387 26.724 -16.876 1.00 89.88 839 GLU A CA 1
ATOM 6518 C C . GLU A 1 839 ? -10.960 27.757 -17.854 1.00 89.88 839 GLU A C 1
ATOM 6520 O O . GLU A 1 839 ? -11.703 27.426 -18.776 1.00 89.88 839 GLU A O 1
ATOM 6525 N N . LYS A 1 840 ? -10.649 29.040 -17.642 1.00 84.69 840 LYS A N 1
ATOM 6526 C CA . LYS A 1 840 ? -11.364 30.152 -18.286 1.00 84.69 840 LYS A CA 1
ATOM 6527 C C . LYS A 1 840 ? -11.192 30.212 -19.804 1.00 84.69 840 LYS A C 1
ATOM 6529 O O . LYS A 1 840 ? -12.056 30.750 -20.494 1.00 84.69 840 LYS A O 1
ATOM 6534 N N . LYS A 1 841 ? -10.050 29.760 -20.334 1.00 78.81 841 LYS A N 1
ATOM 6535 C CA . LYS A 1 841 ? -9.721 29.896 -21.764 1.00 78.81 841 LYS A CA 1
ATOM 6536 C C . LYS A 1 841 ? -10.382 28.805 -22.600 1.00 78.81 841 LYS A C 1
ATOM 6538 O O . LYS A 1 841 ? -10.772 29.063 -23.736 1.00 78.81 841 LYS A O 1
ATOM 6543 N N . THR A 1 842 ? -10.472 27.604 -22.049 1.00 79.06 842 THR A N 1
ATOM 6544 C CA . THR A 1 842 ? -10.974 26.393 -22.702 1.00 79.06 842 THR A CA 1
ATOM 6545 C C . THR A 1 842 ? -12.430 26.104 -22.349 1.00 79.06 842 THR A C 1
ATOM 6547 O O . THR A 1 842 ? -13.123 25.469 -23.141 1.00 79.06 842 THR A O 1
ATOM 6550 N N . GLY A 1 843 ? -12.902 26.588 -21.197 1.00 78.31 843 GLY A N 1
ATOM 6551 C CA . GLY A 1 843 ? -14.209 26.253 -20.635 1.00 78.31 843 GLY A CA 1
ATOM 6552 C C . GLY A 1 843 ? -14.282 24.827 -20.079 1.00 78.31 843 GLY A C 1
ATOM 6553 O O . GLY A 1 843 ? -15.368 24.278 -19.898 1.00 78.31 843 GLY A O 1
ATOM 6554 N N . GLU A 1 844 ? -13.133 24.177 -19.871 1.00 82.19 844 GLU A N 1
ATOM 6555 C CA . GLU A 1 844 ? -13.072 22.795 -19.404 1.00 82.19 844 GLU A CA 1
ATOM 6556 C C . GLU A 1 844 ? -13.397 22.693 -17.909 1.00 82.19 844 GLU A C 1
ATOM 6558 O O . GLU A 1 844 ? -12.854 23.427 -17.078 1.00 82.19 844 GLU A O 1
ATOM 6563 N N . ARG A 1 845 ? -14.267 21.736 -17.556 1.00 87.00 845 ARG A N 1
ATOM 6564 C CA . ARG A 1 845 ? -14.629 21.430 -16.169 1.00 87.00 845 ARG A CA 1
ATOM 6565 C C . ARG A 1 845 ? -13.492 20.667 -15.491 1.00 87.00 845 ARG A C 1
ATOM 6567 O O . ARG A 1 845 ? -13.272 19.501 -15.796 1.00 87.00 845 ARG A O 1
ATOM 6574 N N . LEU A 1 846 ? -12.804 21.308 -14.548 1.00 83.75 846 LEU A N 1
ATOM 6575 C CA . LEU A 1 846 ? -11.606 20.747 -13.914 1.00 83.75 846 LEU A CA 1
ATOM 6576 C C . LEU A 1 846 ? -11.921 19.829 -12.727 1.00 83.75 846 LEU A C 1
ATOM 6578 O O . LEU A 1 846 ? -11.258 18.815 -12.530 1.00 83.75 846 LEU A O 1
ATOM 6582 N N . SER A 1 847 ? -12.901 20.194 -11.897 1.00 81.94 847 SER A N 1
ATOM 6583 C CA . SER A 1 847 ? -13.256 19.433 -10.692 1.00 81.94 847 SER A CA 1
ATOM 6584 C C . SER A 1 847 ? -14.594 19.892 -10.119 1.00 81.94 847 SER A C 1
ATOM 6586 O O . SER A 1 847 ? -14.950 21.059 -10.242 1.00 81.94 847 SER A O 1
ATOM 6588 N N . GLU A 1 848 ? -15.316 18.996 -9.447 1.00 77.94 848 GLU A N 1
ATOM 6589 C CA . GLU A 1 848 ? -16.521 19.312 -8.659 1.00 77.94 848 GLU A CA 1
ATOM 6590 C C . GLU A 1 848 ? -16.211 19.501 -7.163 1.00 77.94 848 GLU A C 1
ATOM 6592 O O . GLU A 1 848 ? -17.061 19.936 -6.390 1.00 77.94 848 GLU A O 1
ATOM 6597 N N . ARG A 1 849 ? -14.977 19.202 -6.735 1.00 72.06 849 ARG A N 1
ATOM 6598 C CA . ARG A 1 849 ? -14.539 19.361 -5.342 1.00 72.06 849 ARG A CA 1
ATOM 6599 C C . ARG A 1 849 ? -14.048 20.780 -5.086 1.00 72.06 849 ARG A C 1
ATOM 6601 O O . ARG A 1 849 ? -13.276 21.325 -5.871 1.00 72.06 849 ARG A O 1
ATOM 6608 N N . ASN A 1 850 ? -14.449 21.351 -3.954 1.00 73.94 850 ASN A N 1
ATOM 6609 C CA . ASN A 1 850 ? -14.062 22.701 -3.539 1.00 73.94 850 ASN A CA 1
ATOM 6610 C C . ASN A 1 850 ? -12.587 22.823 -3.121 1.00 73.94 850 ASN A C 1
ATOM 6612 O O . ASN A 1 850 ? -12.055 23.925 -3.178 1.00 73.94 850 ASN A O 1
ATOM 6616 N N . SER A 1 851 ? -11.923 21.718 -2.761 1.00 84.94 851 SER A N 1
ATOM 6617 C CA . SER A 1 851 ? -10.459 21.604 -2.781 1.00 84.94 851 SER A CA 1
ATOM 6618 C C . SER A 1 851 ? -10.031 20.547 -3.794 1.00 84.94 851 SER A C 1
ATOM 6620 O O . SER A 1 851 ? -10.548 19.423 -3.771 1.00 84.94 851 SER A O 1
ATOM 6622 N N . PHE A 1 852 ? -9.114 20.893 -4.697 1.00 81.94 852 PHE A N 1
ATOM 6623 C CA . PHE A 1 852 ? -8.524 19.932 -5.626 1.00 81.94 852 PHE A CA 1
ATOM 6624 C C . PHE A 1 852 ? -7.124 20.353 -6.087 1.00 81.94 852 PHE A C 1
ATOM 6626 O O . PHE A 1 852 ? -6.765 21.529 -6.058 1.00 81.94 852 PHE A O 1
ATOM 6633 N N . MET A 1 853 ? -6.347 19.358 -6.520 1.00 85.62 853 MET A N 1
ATOM 6634 C CA . MET A 1 853 ? -4.992 19.539 -7.035 1.00 85.62 853 MET A CA 1
ATOM 6635 C C . MET A 1 853 ? -5.016 19.662 -8.557 1.00 85.62 853 MET A C 1
ATOM 6637 O O . MET A 1 853 ? -5.584 18.798 -9.227 1.00 85.62 853 MET A O 1
ATOM 6641 N N . VAL A 1 854 ? -4.352 20.682 -9.097 1.00 84.75 854 VAL A N 1
ATOM 6642 C CA . VAL A 1 854 ? -4.168 20.876 -10.543 1.00 84.75 854 VAL A CA 1
ATOM 6643 C C . VAL A 1 854 ? -2.679 20.921 -10.885 1.00 84.75 854 VAL A C 1
ATOM 6645 O O . VAL A 1 854 ? -1.895 21.560 -10.189 1.00 84.75 854 VAL A O 1
ATOM 6648 N N . GLU A 1 855 ? -2.264 20.216 -11.938 1.00 84.19 855 GLU A N 1
ATOM 6649 C CA . GLU A 1 855 ? -0.871 20.239 -12.408 1.00 84.19 855 GLU A CA 1
ATOM 6650 C C . GLU A 1 855 ? -0.609 21.465 -13.288 1.00 84.19 855 GLU A C 1
ATOM 6652 O O . GLU A 1 855 ? -1.302 21.688 -14.281 1.00 84.19 855 GLU A O 1
ATOM 6657 N N . VAL A 1 856 ? 0.413 22.253 -12.944 1.00 82.69 856 VAL A N 1
ATOM 6658 C CA . VAL A 1 856 ? 0.706 23.534 -13.599 1.00 82.69 856 VAL A CA 1
ATOM 6659 C C . VAL A 1 856 ? 1.754 23.358 -14.693 1.00 82.69 856 VAL A C 1
ATOM 6661 O O . VAL A 1 856 ? 2.946 23.241 -14.426 1.00 82.69 856 VAL A O 1
ATOM 6664 N N . PHE A 1 857 ? 1.332 23.364 -15.957 1.00 74.81 857 PHE A N 1
ATOM 6665 C CA . PHE A 1 857 ? 2.246 23.262 -17.110 1.00 74.81 857 PHE A CA 1
ATOM 6666 C C . PHE A 1 857 ? 2.464 24.582 -17.863 1.00 74.81 857 PHE A C 1
ATOM 6668 O O . PHE A 1 857 ? 3.341 24.652 -18.729 1.00 74.81 857 PHE A O 1
ATOM 6675 N N . ALA A 1 858 ? 1.661 25.600 -17.549 1.00 80.50 858 ALA A N 1
ATOM 6676 C CA . ALA A 1 858 ? 1.683 26.948 -18.107 1.00 80.50 858 ALA A CA 1
ATOM 6677 C C . ALA A 1 858 ? 0.940 27.906 -17.153 1.00 80.50 858 ALA A C 1
ATOM 6679 O O . ALA A 1 858 ? 0.347 27.455 -16.173 1.00 80.50 858 ALA A O 1
ATOM 6680 N N . ASP A 1 859 ? 0.914 29.206 -17.458 1.00 83.31 859 ASP A N 1
ATOM 6681 C CA . ASP A 1 859 ? 0.047 30.147 -16.741 1.00 83.31 859 ASP A CA 1
ATOM 6682 C C . ASP A 1 859 ? -1.433 29.807 -16.976 1.00 83.31 859 ASP A C 1
ATOM 6684 O O . ASP A 1 859 ? -1.916 29.810 -18.117 1.00 83.31 859 ASP A O 1
ATOM 6688 N N . MET A 1 860 ? -2.155 29.541 -15.889 1.00 83.94 860 MET A N 1
ATOM 6689 C CA . MET A 1 860 ? -3.559 29.126 -15.900 1.00 83.94 860 MET A CA 1
ATOM 6690 C C . MET A 1 860 ? -4.448 30.222 -15.318 1.00 83.94 860 MET A C 1
ATOM 6692 O O . MET A 1 860 ? -4.080 30.887 -14.350 1.00 83.94 860 MET A O 1
ATOM 6696 N N . GLU A 1 861 ? -5.640 30.392 -15.888 1.00 90.31 861 GLU A N 1
ATOM 6697 C CA . GLU A 1 861 ? -6.684 31.242 -15.315 1.00 90.31 861 GLU A CA 1
ATOM 6698 C C . GLU A 1 861 ? -7.888 30.364 -14.977 1.00 90.31 861 GLU A C 1
ATOM 6700 O O . GLU A 1 861 ? -8.534 29.818 -15.871 1.00 90.31 861 GLU A O 1
ATOM 6705 N N . ILE A 1 862 ? -8.147 30.183 -13.684 1.00 90.69 862 ILE A N 1
ATOM 6706 C CA . ILE A 1 862 ? -9.131 29.225 -13.179 1.00 90.69 862 ILE A CA 1
ATOM 6707 C C . ILE A 1 862 ? -10.260 29.980 -12.481 1.00 90.69 862 ILE A C 1
ATOM 6709 O O . ILE A 1 862 ? -10.038 30.917 -11.712 1.00 90.69 862 ILE A O 1
ATOM 6713 N N . VAL A 1 863 ? -11.488 29.567 -12.773 1.00 90.31 863 VAL A N 1
ATOM 6714 C CA . VAL A 1 863 ? -12.723 30.186 -12.305 1.00 90.31 863 VAL A CA 1
ATOM 6715 C C . VAL A 1 863 ? -13.431 29.208 -11.366 1.00 90.31 863 VAL A C 1
ATOM 6717 O O . VAL A 1 863 ? -13.792 28.109 -11.795 1.00 90.31 863 VAL A O 1
ATOM 6720 N N . PRO A 1 864 ? -13.643 29.553 -10.086 1.00 90.31 864 PRO A N 1
ATOM 6721 C CA . PRO A 1 864 ? -14.559 28.797 -9.241 1.00 90.31 864 PRO A CA 1
ATOM 6722 C C . PRO A 1 864 ? -16.006 29.084 -9.672 1.00 90.31 864 PRO A C 1
ATOM 6724 O O . PRO A 1 864 ? -16.350 30.210 -10.019 1.00 90.31 864 PRO A O 1
ATOM 6727 N N . ILE A 1 865 ? -16.876 28.077 -9.651 1.00 86.69 865 ILE A N 1
ATOM 6728 C CA . ILE A 1 865 ? -18.301 28.228 -9.964 1.00 86.69 865 ILE A CA 1
ATOM 6729 C C . ILE A 1 865 ? -19.106 28.110 -8.678 1.00 86.69 865 ILE A C 1
ATOM 6731 O O . ILE A 1 865 ? -19.015 27.106 -7.969 1.00 86.69 865 ILE A O 1
ATOM 6735 N N . PHE A 1 866 ? -19.933 29.121 -8.422 1.00 83.88 866 PHE A N 1
ATOM 6736 C CA . PHE A 1 866 ? -20.839 29.184 -7.282 1.00 83.88 866 PHE A CA 1
ATOM 6737 C C . PHE A 1 866 ? -22.290 29.335 -7.756 1.00 83.88 866 PHE A C 1
ATOM 6739 O O . PHE A 1 866 ? -22.578 30.122 -8.657 1.00 83.88 866 PHE A O 1
ATOM 6746 N N . GLU A 1 867 ? -23.209 28.591 -7.143 1.00 78.75 867 GLU A N 1
ATOM 6747 C CA . GLU A 1 867 ? -24.646 28.588 -7.455 1.00 78.75 867 GLU A CA 1
ATOM 6748 C C . GLU A 1 867 ? -25.464 29.010 -6.228 1.00 78.75 867 GLU A C 1
ATOM 6750 O O . GLU A 1 867 ? -25.183 28.536 -5.133 1.00 78.75 867 GLU A O 1
ATOM 6755 N N . GLU A 1 868 ? -26.496 29.845 -6.381 1.00 63.22 868 GLU A N 1
ATOM 6756 C CA . GLU A 1 868 ? -27.397 30.214 -5.270 1.00 63.22 868 GLU A CA 1
ATOM 6757 C C . GLU A 1 868 ? -28.213 28.999 -4.788 1.00 63.22 868 GLU A C 1
ATOM 6759 O O . GLU A 1 868 ? -28.864 28.327 -5.594 1.00 63.22 868 GLU A O 1
ATOM 6764 N N . TYR A 1 869 ? -28.203 28.693 -3.482 1.00 51.31 869 TYR A N 1
ATOM 6765 C CA . TYR A 1 869 ? -28.920 27.528 -2.947 1.00 51.31 869 TYR A CA 1
ATOM 6766 C C . TYR A 1 869 ? -29.365 27.675 -1.475 1.00 51.31 869 TYR A C 1
ATOM 6768 O O . TYR A 1 869 ? -28.549 27.818 -0.570 1.00 51.31 869 TYR A O 1
ATOM 6776 N N . ASN A 1 870 ? -30.680 27.571 -1.228 1.00 51.91 870 ASN A N 1
ATOM 6777 C CA . ASN A 1 870 ? -31.366 27.996 0.011 1.00 51.91 870 ASN A CA 1
ATOM 6778 C C . ASN A 1 870 ? -31.751 26.869 1.010 1.00 51.91 870 ASN A C 1
ATOM 6780 O O . ASN A 1 870 ? -32.697 27.050 1.773 1.00 51.91 870 ASN A O 1
ATOM 6784 N N . GLY A 1 871 ? -31.106 25.693 1.029 1.00 53.81 871 GLY A N 1
ATOM 6785 C CA . GLY A 1 871 ? -31.675 24.532 1.753 1.00 53.81 871 GLY A CA 1
ATOM 6786 C C . GLY A 1 871 ? -30.713 23.550 2.422 1.00 53.81 871 GLY A C 1
ATOM 6787 O O . GLY A 1 871 ? -30.830 22.357 2.158 1.00 53.81 871 GLY A O 1
ATOM 6788 N N . LEU A 1 872 ? -29.780 24.001 3.269 1.00 59.62 872 LEU A N 1
ATOM 6789 C CA . LEU A 1 872 ? -28.756 23.114 3.858 1.00 59.62 872 LEU A CA 1
ATOM 6790 C C . LEU A 1 872 ? -29.056 22.534 5.256 1.00 59.62 872 LEU A C 1
ATOM 6792 O O . LEU A 1 872 ? -28.505 21.487 5.578 1.00 59.62 872 LEU A O 1
ATOM 6796 N N . LEU A 1 873 ? -29.942 23.118 6.069 1.00 62.16 873 LEU A N 1
ATOM 6797 C CA . LEU A 1 873 ? -30.228 22.602 7.416 1.00 62.16 873 LEU A CA 1
ATOM 6798 C C . LEU A 1 873 ? -31.712 22.741 7.752 1.00 62.16 873 LEU A C 1
ATOM 6800 O O . LEU A 1 873 ? -32.282 23.825 7.663 1.00 62.16 873 LEU A O 1
ATOM 6804 N N . THR A 1 874 ? -32.346 21.638 8.147 1.00 63.94 874 THR A N 1
ATOM 6805 C CA . THR A 1 874 ? -33.709 21.659 8.697 1.00 63.94 874 THR A CA 1
ATOM 6806 C C . THR A 1 874 ? -33.724 20.922 10.026 1.00 63.94 874 THR A C 1
ATOM 6808 O O . THR A 1 874 ? -33.017 19.932 10.198 1.00 63.94 874 THR A O 1
ATOM 6811 N N . PHE A 1 875 ? -34.519 21.391 10.982 1.00 74.88 875 PHE A N 1
ATOM 6812 C CA . PHE A 1 875 ? -34.605 20.761 12.294 1.00 74.88 875 PHE A CA 1
ATOM 6813 C C . PHE A 1 875 ? -36.046 20.589 12.757 1.00 74.88 875 PHE A C 1
ATOM 6815 O O . PHE A 1 875 ? -36.962 21.276 12.304 1.00 74.88 875 PHE A O 1
ATOM 6822 N N . SER A 1 876 ? -36.240 19.633 13.656 1.00 79.94 876 SER A N 1
ATOM 6823 C CA . SER A 1 876 ? -37.519 19.333 14.294 1.00 79.94 876 SER A CA 1
ATOM 6824 C C . SER A 1 876 ? -37.335 19.143 15.801 1.00 79.94 876 SER A C 1
ATOM 6826 O O . SER A 1 876 ? -36.223 18.963 16.296 1.00 79.94 876 SER A O 1
ATOM 6828 N N . VAL A 1 877 ? -38.433 19.207 16.551 1.00 83.25 877 VAL A N 1
ATOM 6829 C CA . VAL A 1 877 ? -38.443 19.000 18.004 1.00 83.25 877 VAL A CA 1
ATOM 6830 C C . VAL A 1 877 ? -39.334 17.808 18.337 1.00 83.25 877 VAL A C 1
ATOM 6832 O O . VAL A 1 877 ? -40.449 17.703 17.827 1.00 83.25 877 VAL A O 1
ATOM 6835 N N . LYS A 1 878 ? -38.843 16.917 19.204 1.00 81.62 878 LYS A N 1
ATOM 6836 C CA . LYS A 1 878 ? -39.595 15.796 19.774 1.00 81.62 878 LYS A CA 1
ATOM 6837 C C . LYS A 1 878 ? -39.596 15.912 21.301 1.00 81.62 878 LYS A C 1
ATOM 6839 O O . LYS A 1 878 ? -38.559 15.754 21.939 1.00 81.62 878 LYS A O 1
ATOM 6844 N N . GLY A 1 879 ? -40.764 16.186 21.877 1.00 78.62 879 GLY A N 1
ATOM 6845 C CA . GLY A 1 879 ? -40.915 16.630 23.270 1.00 78.62 879 GLY A CA 1
ATOM 6846 C C . GLY A 1 879 ? -41.262 18.120 23.330 1.00 78.62 879 GLY A C 1
ATOM 6847 O O . GLY A 1 879 ? -41.709 18.667 22.323 1.00 78.62 879 GLY A O 1
ATOM 6848 N N . ASP A 1 880 ? -41.067 18.757 24.486 1.00 76.25 880 ASP A N 1
ATOM 6849 C CA . ASP A 1 880 ? -41.389 20.175 24.691 1.00 76.25 880 ASP A CA 1
ATOM 6850 C C . ASP A 1 880 ? -40.112 21.013 24.899 1.00 76.25 880 ASP A C 1
ATOM 6852 O O . ASP A 1 880 ? -39.323 20.774 25.819 1.00 76.25 880 ASP A O 1
ATOM 6856 N N . GLY A 1 881 ? -39.872 21.957 23.988 1.00 81.38 881 GLY A N 1
ATOM 6857 C CA . GLY A 1 881 ? -38.643 22.747 23.895 1.00 81.38 881 GLY A CA 1
ATOM 6858 C C . GLY A 1 881 ? -38.513 23.465 22.551 1.00 81.38 881 GLY A C 1
ATOM 6859 O O . GLY A 1 881 ? -39.344 23.312 21.656 1.00 81.38 881 GLY A O 1
ATOM 6860 N N . THR A 1 882 ? -37.464 24.268 22.395 1.00 84.44 882 THR A N 1
ATOM 6861 C CA . THR A 1 882 ? -37.175 24.992 21.146 1.00 84.44 882 THR A CA 1
ATOM 6862 C C . THR A 1 882 ? -35.729 24.787 20.713 1.00 84.44 882 THR A C 1
ATOM 6864 O O . THR A 1 882 ? -34.883 24.382 21.507 1.00 84.44 882 THR A O 1
ATOM 6867 N N . VAL A 1 883 ? -35.440 25.036 19.437 1.00 82.12 883 VAL A N 1
ATOM 6868 C CA . VAL A 1 883 ? -34.077 25.012 18.893 1.00 82.12 883 VAL A CA 1
ATOM 6869 C C . VAL A 1 883 ? -33.738 26.415 18.420 1.00 82.12 883 VAL A C 1
ATOM 6871 O O . VAL A 1 883 ? -34.475 26.991 17.619 1.00 82.12 883 VAL A O 1
ATOM 6874 N N . LYS A 1 884 ? -32.630 26.964 18.916 1.00 81.00 884 LYS A N 1
ATOM 6875 C CA . LYS A 1 884 ? -32.039 28.202 18.413 1.00 81.00 884 LYS A CA 1
ATOM 6876 C C . LYS A 1 884 ? -30.814 27.878 17.583 1.00 81.00 884 LYS A C 1
ATOM 6878 O O . LYS A 1 884 ? -29.912 27.177 18.033 1.00 81.00 884 LYS A O 1
ATOM 6883 N N . GLU A 1 885 ? -30.796 28.427 16.382 1.00 74.50 885 GLU A N 1
ATOM 6884 C CA . GLU A 1 885 ? -29.649 28.371 15.495 1.00 74.50 885 GLU A CA 1
ATOM 6885 C C . GLU A 1 885 ? -28.761 29.594 15.736 1.00 74.50 885 GLU A C 1
ATOM 6887 O O . GLU A 1 885 ? -29.245 30.729 15.764 1.00 74.50 885 GLU A O 1
ATOM 6892 N N . HIS A 1 886 ? -27.462 29.366 15.909 1.00 61.97 886 HIS A N 1
ATOM 6893 C CA . HIS A 1 886 ? -26.458 30.418 15.876 1.00 61.97 886 HIS A CA 1
ATOM 6894 C C . HIS A 1 886 ? -25.373 30.068 14.858 1.00 61.97 886 HIS A C 1
ATOM 6896 O O . HIS A 1 886 ? -24.764 28.998 14.923 1.00 61.97 886 HIS A O 1
ATOM 6902 N N . THR A 1 887 ? -25.148 30.973 13.910 1.00 56.31 887 THR A N 1
ATOM 6903 C CA . THR A 1 887 ? -24.175 30.810 12.829 1.00 56.31 887 THR A CA 1
ATOM 6904 C C . THR A 1 887 ? -22.970 31.712 13.101 1.00 56.31 887 THR A C 1
ATOM 6906 O O . THR A 1 887 ? -23.028 32.920 12.880 1.00 56.31 887 THR A O 1
ATOM 6909 N N . ASP A 1 888 ? -21.861 31.128 13.562 1.00 46.72 888 ASP A N 1
ATOM 6910 C CA . ASP A 1 888 ? -20.612 31.844 13.874 1.00 46.72 888 ASP A CA 1
ATOM 6911 C C . ASP A 1 888 ? -19.738 32.044 12.623 1.00 46.72 888 ASP A C 1
ATOM 6913 O O . ASP A 1 888 ? -18.570 31.667 12.589 1.00 46.72 888 ASP A O 1
ATOM 6917 N N . GLY A 1 889 ? -20.310 32.605 11.553 1.00 47.22 889 GLY A N 1
ATOM 6918 C CA . GLY A 1 889 ? -19.573 33.123 10.389 1.00 47.22 889 GLY A CA 1
ATOM 6919 C C . GLY A 1 889 ? -18.642 32.169 9.616 1.00 47.22 889 GLY A C 1
ATOM 6920 O O . GLY A 1 889 ? -18.040 32.611 8.644 1.00 47.22 889 GLY A O 1
ATOM 6921 N N . VAL A 1 890 ? -18.496 30.895 9.990 1.00 46.50 890 VAL A N 1
ATOM 6922 C CA . VAL A 1 890 ? -17.561 29.940 9.373 1.00 46.50 890 VAL A CA 1
ATOM 6923 C C . VAL A 1 890 ? -18.056 28.510 9.601 1.00 46.50 890 VAL A C 1
ATOM 6925 O O . VAL A 1 890 ? -18.047 28.058 10.740 1.00 46.50 890 VAL A O 1
ATOM 6928 N N . GLN A 1 891 ? -18.441 27.809 8.522 1.00 53.66 891 GLN A N 1
ATOM 6929 C CA . GLN A 1 891 ? -18.611 26.343 8.333 1.00 53.66 891 GLN A CA 1
ATOM 6930 C C . GLN A 1 891 ? -19.326 25.482 9.401 1.00 53.66 891 GLN A C 1
ATOM 6932 O O . GLN A 1 891 ? -19.605 24.320 9.128 1.00 53.66 891 GLN A O 1
ATOM 6937 N N . THR A 1 892 ? -19.659 26.005 10.576 1.00 54.97 892 THR A N 1
ATOM 6938 C CA . THR A 1 892 ? -20.222 25.290 11.719 1.00 54.97 892 THR A CA 1
ATOM 6939 C C . THR A 1 892 ? -21.481 26.001 12.186 1.00 54.97 892 THR A C 1
ATOM 6941 O O . THR A 1 892 ? -21.479 27.203 12.452 1.00 54.97 892 THR A O 1
ATOM 6944 N N . VAL A 1 893 ? -22.576 25.251 12.252 1.00 68.69 893 VAL A N 1
ATOM 6945 C CA . VAL A 1 893 ? -23.835 25.710 12.829 1.00 68.69 893 VAL A CA 1
ATOM 6946 C C . VAL A 1 893 ? -23.880 25.217 14.265 1.00 68.69 893 VAL A C 1
ATOM 6948 O O . VAL A 1 893 ? -23.672 24.031 14.527 1.00 68.69 893 VAL A O 1
ATOM 6951 N N . SER A 1 894 ? -24.123 26.132 15.198 1.00 77.19 894 SER A N 1
ATOM 6952 C CA . SER A 1 894 ? -24.312 25.807 16.604 1.00 77.19 894 SER A CA 1
ATOM 6953 C C . SER A 1 894 ? -25.810 25.741 16.882 1.00 77.19 894 SER A C 1
ATOM 6955 O O . SER A 1 894 ? -26.498 26.762 16.883 1.00 77.19 894 SER A O 1
ATOM 6957 N N . LEU A 1 895 ? -26.323 24.532 17.095 1.00 84.12 895 LEU A N 1
ATOM 6958 C CA . LEU A 1 895 ? -27.712 24.287 17.464 1.00 84.12 895 LEU A CA 1
ATOM 6959 C C . LEU A 1 895 ? -27.829 24.227 18.984 1.00 84.12 895 LEU A C 1
ATOM 6961 O O . LEU A 1 895 ? -27.249 23.356 19.629 1.00 84.12 895 LEU A O 1
ATOM 6965 N N . THR A 1 896 ? -28.601 25.140 19.559 1.00 84.44 896 THR A N 1
ATOM 6966 C CA . THR A 1 896 ? -28.888 25.164 20.995 1.00 84.44 896 THR A CA 1
ATOM 6967 C C . THR A 1 896 ? -30.312 24.682 21.219 1.00 84.44 896 THR A C 1
ATOM 6969 O O . THR A 1 896 ? -31.265 25.323 20.780 1.00 84.44 896 THR A O 1
ATOM 6972 N N . ALA A 1 897 ? -30.469 23.555 21.903 1.00 86.06 897 ALA A N 1
ATOM 6973 C CA . ALA A 1 897 ? -31.757 23.083 22.381 1.00 86.06 897 ALA A CA 1
ATOM 6974 C C . ALA A 1 897 ? -32.089 23.805 23.691 1.00 86.06 897 ALA A C 1
ATOM 6976 O O . ALA A 1 897 ? -31.367 23.691 24.676 1.00 86.06 897 ALA A O 1
ATOM 6977 N N . GLU A 1 898 ? -33.190 24.539 23.729 1.00 84.94 898 GLU A N 1
ATOM 6978 C CA . GLU A 1 898 ? -33.688 25.188 24.939 1.00 84.94 898 GLU A CA 1
ATOM 6979 C C . GLU A 1 898 ? -34.901 24.403 25.450 1.00 84.94 898 GLU A C 1
ATOM 6981 O O . GLU A 1 898 ? -35.967 24.468 24.826 1.00 84.94 898 GLU A O 1
ATOM 6986 N N . PRO A 1 899 ? -34.761 23.622 26.540 1.00 84.06 899 PRO A N 1
ATOM 6987 C CA . PRO A 1 899 ? -35.884 22.890 27.112 1.00 84.06 899 PRO A CA 1
ATOM 6988 C C . PRO A 1 899 ? -36.977 23.846 27.586 1.00 84.06 899 PRO A C 1
ATOM 6990 O O . PRO A 1 899 ? -36.682 24.896 28.163 1.00 84.06 899 PRO A O 1
ATOM 6993 N N . ALA A 1 900 ? -38.238 23.467 27.377 1.00 78.19 900 ALA A N 1
ATOM 6994 C CA . ALA A 1 900 ? -39.360 24.144 28.017 1.00 78.19 900 ALA A CA 1
ATOM 6995 C C . ALA A 1 900 ? -39.333 23.912 29.543 1.00 78.19 900 ALA A C 1
ATOM 6997 O O . ALA A 1 900 ? -38.640 23.021 30.045 1.00 78.19 900 ALA A O 1
ATOM 6998 N N . GLU A 1 901 ? -40.084 24.715 30.302 1.00 77.44 901 GLU A N 1
ATOM 6999 C CA . GLU A 1 901 ? -40.160 24.585 31.762 1.00 77.44 901 GLU A CA 1
ATOM 7000 C C . GLU A 1 901 ? -40.522 23.145 32.169 1.00 77.44 901 GLU A C 1
ATOM 7002 O O . GLU A 1 901 ? -41.494 22.577 31.679 1.00 77.44 901 GLU A O 1
ATOM 7007 N N . GLY A 1 902 ? -39.720 22.541 33.053 1.00 71.38 902 GLY A N 1
ATOM 7008 C CA . GLY A 1 902 ? -39.943 21.175 33.533 1.00 71.38 902 GLY A CA 1
ATOM 7009 C C . GLY A 1 902 ? -39.511 20.053 32.581 1.00 71.38 902 GLY A C 1
ATOM 7010 O O . GLY A 1 902 ? -39.720 18.888 32.915 1.00 71.38 902 GLY A O 1
ATOM 7011 N N . TYR A 1 903 ? -38.867 20.365 31.453 1.00 82.94 903 TYR A N 1
ATOM 7012 C CA . TYR A 1 903 ? -38.223 19.397 30.562 1.00 82.94 903 TYR A CA 1
ATOM 7013 C C . TYR A 1 903 ? -36.695 19.521 30.622 1.00 82.94 903 TYR A C 1
ATOM 7015 O O . TYR A 1 903 ? -36.146 20.565 30.971 1.00 82.94 903 TYR A O 1
ATOM 7023 N N . SER A 1 904 ? -35.998 18.443 30.270 1.00 79.31 904 SER A N 1
ATOM 7024 C CA . SER A 1 904 ? -34.550 18.419 30.059 1.00 79.31 904 SER A CA 1
ATOM 7025 C C . SER A 1 904 ? -34.237 17.973 28.639 1.00 79.31 904 SER A C 1
ATOM 7027 O O . SER A 1 904 ? -34.891 17.082 28.092 1.00 79.31 904 SER A O 1
ATOM 7029 N N . PHE A 1 905 ? -33.218 18.586 28.042 1.00 87.75 905 PHE A N 1
ATOM 7030 C CA . PHE A 1 905 ? -32.663 18.118 26.779 1.00 87.75 905 PHE A CA 1
ATOM 7031 C C . PHE A 1 905 ? -32.008 16.746 26.981 1.00 87.75 905 PHE A C 1
ATOM 7033 O O . PHE A 1 905 ? -31.284 16.545 27.955 1.00 87.75 905 PHE A O 1
ATOM 7040 N N . LEU A 1 906 ? -32.288 15.808 26.075 1.00 85.81 906 LEU A N 1
ATOM 7041 C CA . LEU A 1 906 ? -31.765 14.447 26.124 1.00 85.81 906 LEU A CA 1
ATOM 7042 C C . LEU A 1 906 ? -30.598 14.263 25.142 1.00 85.81 906 LEU A C 1
ATOM 7044 O O . LEU A 1 906 ? -29.491 13.956 25.573 1.00 85.81 906 LEU A O 1
ATOM 7048 N N . HIS A 1 907 ? -30.855 14.422 23.838 1.00 86.19 907 HIS A N 1
ATOM 7049 C CA . HIS A 1 907 ? -29.862 14.315 22.759 1.00 86.19 907 HIS A CA 1
ATOM 7050 C C . HIS A 1 907 ? -30.436 14.758 21.395 1.00 86.19 907 HIS A C 1
ATOM 7052 O O . HIS A 1 907 ? -31.654 14.809 21.183 1.00 86.19 907 HIS A O 1
ATOM 7058 N N . TRP A 1 908 ? -29.556 14.998 20.428 1.00 88.62 908 TRP A N 1
ATOM 7059 C CA . TRP A 1 908 ? -29.875 15.210 19.016 1.00 88.62 908 TRP A CA 1
ATOM 7060 C C . TRP A 1 908 ? -29.925 13.874 18.270 1.00 88.62 908 TRP A C 1
ATOM 7062 O O . TRP A 1 908 ? -29.107 12.994 18.536 1.00 88.62 908 TRP A O 1
ATOM 7072 N N . THR A 1 909 ? -30.860 13.707 17.334 1.00 84.62 909 THR A N 1
ATOM 7073 C CA . THR A 1 909 ? -30.952 12.512 16.472 1.00 84.62 909 THR A CA 1
ATOM 7074 C C . THR A 1 909 ? -31.083 12.868 15.000 1.00 84.62 909 THR A C 1
ATOM 7076 O O . THR A 1 909 ? -31.535 13.963 14.669 1.00 84.62 909 THR A O 1
ATOM 7079 N N . ASP A 1 910 ? -30.745 11.927 14.123 1.00 83.25 910 ASP A N 1
ATOM 7080 C CA . ASP A 1 910 ? -31.045 12.010 12.693 1.00 83.25 910 ASP A CA 1
ATOM 7081 C C . ASP A 1 910 ? -32.491 11.573 12.368 1.00 83.25 910 ASP A C 1
ATOM 7083 O O . ASP A 1 910 ? -33.302 11.276 13.252 1.00 83.25 910 ASP A O 1
ATOM 7087 N N . THR A 1 911 ? -32.812 11.506 11.072 1.00 76.81 911 THR A N 1
ATOM 7088 C CA . THR A 1 911 ? -34.125 11.067 10.559 1.00 76.81 911 THR A CA 1
ATOM 7089 C C . THR A 1 911 ? -34.448 9.593 10.812 1.00 76.81 911 THR A C 1
ATOM 7091 O O . THR A 1 911 ? -35.624 9.228 10.791 1.00 76.81 911 THR A O 1
ATOM 7094 N N . GLN A 1 912 ? -33.446 8.747 11.061 1.00 74.69 912 GLN A N 1
ATOM 7095 C CA . GLN A 1 912 ? -33.624 7.326 1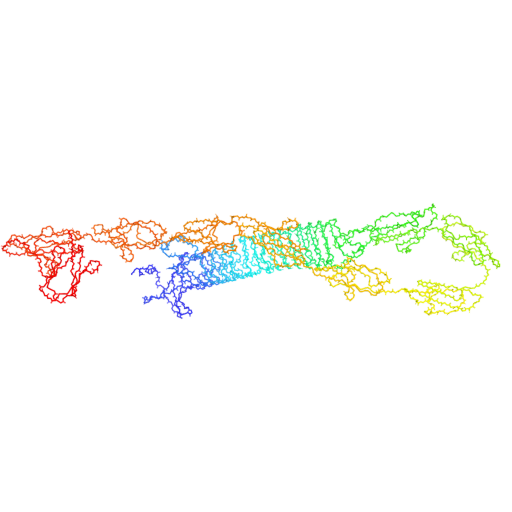1.374 1.00 74.69 912 GLN A CA 1
ATOM 7096 C C . GLN A 1 912 ? -33.700 7.071 12.889 1.00 74.69 912 GLN A C 1
ATOM 7098 O O . GLN A 1 912 ? -33.987 5.950 13.313 1.00 74.69 912 GLN A O 1
ATOM 7103 N N . GLY A 1 913 ? -33.509 8.112 13.706 1.00 68.88 913 GLY A N 1
ATOM 7104 C CA . GLY A 1 913 ? -33.524 8.042 15.163 1.00 68.88 913 GLY A CA 1
ATOM 7105 C C . GLY A 1 913 ? -32.178 7.654 15.780 1.00 68.88 913 GLY A C 1
ATOM 7106 O O . GLY A 1 913 ? -32.140 7.357 16.974 1.00 68.88 913 GLY A O 1
ATOM 7107 N N . ALA A 1 914 ? -31.088 7.657 15.007 1.00 73.38 914 ALA A N 1
ATOM 7108 C CA . ALA A 1 914 ? -29.744 7.450 15.532 1.00 73.38 914 ALA A CA 1
ATOM 7109 C C . ALA A 1 914 ? -29.292 8.688 16.319 1.00 73.38 914 ALA A C 1
ATOM 7111 O O . ALA A 1 914 ? -29.514 9.821 15.889 1.00 73.38 914 ALA A O 1
ATOM 7112 N N . VAL A 1 915 ? -28.678 8.478 17.487 1.00 82.25 915 VAL A N 1
ATOM 7113 C CA . VAL A 1 915 ? -28.181 9.564 18.346 1.00 82.25 915 VAL A CA 1
ATOM 7114 C C . VAL A 1 915 ? -26.940 10.187 17.709 1.00 82.25 915 VAL A C 1
ATOM 7116 O O . VAL A 1 915 ? -25.932 9.509 17.540 1.00 82.25 915 VAL A O 1
ATOM 7119 N N . LEU A 1 916 ? -27.025 11.474 17.369 1.00 80.19 916 LEU A N 1
ATOM 7120 C CA . LEU A 1 916 ? -25.950 12.234 16.725 1.00 80.19 916 LEU A CA 1
ATOM 7121 C C . LEU A 1 916 ? -25.024 12.908 17.741 1.00 80.19 916 LEU A C 1
ATOM 7123 O O . LEU A 1 916 ? -23.811 12.914 17.562 1.00 80.19 916 LEU A O 1
ATOM 7127 N N . SER A 1 917 ? -25.587 13.500 18.798 1.00 81.06 917 SER A N 1
ATOM 7128 C CA . SER A 1 917 ? -24.815 14.163 19.855 1.00 81.06 917 SER A CA 1
ATOM 7129 C C . SER A 1 917 ? -25.659 14.375 21.111 1.00 81.06 917 SER A C 1
ATOM 7131 O O . SER A 1 917 ? -26.860 14.629 21.028 1.00 81.06 917 SER A O 1
ATOM 7133 N N . THR A 1 918 ? -25.033 14.300 22.283 1.00 83.38 918 THR A N 1
ATOM 7134 C CA . THR A 1 918 ? -25.618 14.700 23.575 1.00 83.38 918 THR A CA 1
ATOM 7135 C C . THR A 1 918 ? -25.245 16.129 23.975 1.00 83.38 918 THR A C 1
ATOM 7137 O O . THR A 1 918 ? -25.719 16.615 25.000 1.00 83.38 918 THR A O 1
ATOM 7140 N N . ASP A 1 919 ? -24.399 16.802 23.193 1.00 78.44 919 ASP A N 1
ATOM 7141 C CA . ASP A 1 919 ? -23.903 18.139 23.508 1.00 78.44 919 ASP A CA 1
ATOM 7142 C C . ASP A 1 919 ? -24.964 19.205 23.225 1.00 78.44 919 ASP A C 1
ATOM 7144 O O . ASP A 1 919 ? -25.728 19.132 22.260 1.00 78.44 919 ASP A O 1
ATOM 7148 N N . ASN A 1 920 ? -25.012 20.229 24.074 1.00 84.00 920 ASN A N 1
ATOM 7149 C CA . ASN A 1 920 ? -25.907 21.365 23.916 1.00 84.00 920 ASN A CA 1
ATOM 7150 C C . ASN A 1 920 ? -25.207 22.644 24.414 1.00 84.00 920 ASN A C 1
ATOM 7152 O O . ASN A 1 920 ? -25.054 22.808 25.628 1.00 84.00 920 ASN A O 1
ATOM 7156 N N . PRO A 1 921 ? -24.754 23.537 23.518 1.00 83.81 921 PRO A N 1
ATOM 7157 C CA . PRO A 1 921 ? -25.033 23.553 22.081 1.00 83.81 921 PRO A CA 1
ATOM 7158 C C . PRO A 1 921 ? -24.267 22.493 21.266 1.00 83.81 921 PRO A C 1
ATOM 7160 O O . PRO A 1 921 ? -23.092 22.233 21.521 1.00 83.81 921 PRO A O 1
ATOM 7163 N N . TYR A 1 922 ? -24.923 21.927 20.249 1.00 84.62 922 TYR A N 1
ATOM 7164 C CA . TYR A 1 922 ? -24.332 20.994 19.287 1.00 84.62 922 TYR A CA 1
ATOM 7165 C C . TYR A 1 922 ? -23.753 21.745 18.094 1.00 84.62 922 TYR A C 1
ATOM 7167 O O . TYR A 1 922 ? -24.475 22.413 17.354 1.00 84.62 922 TYR A O 1
ATOM 7175 N N . LYS A 1 923 ? -22.438 21.628 17.907 1.00 81.25 923 LYS A N 1
ATOM 7176 C CA . LYS A 1 923 ? -21.720 22.233 16.785 1.00 81.25 923 LYS A CA 1
ATOM 7177 C C . LYS A 1 923 ? -21.564 21.210 15.669 1.00 81.25 923 LYS A C 1
ATOM 7179 O O . LYS A 1 923 ? -20.893 20.199 15.857 1.00 81.25 923 LYS A O 1
ATOM 7184 N N . LEU A 1 924 ? -22.153 21.491 14.512 1.00 73.38 924 LEU A N 1
ATOM 7185 C CA . LEU A 1 924 ? -22.086 20.625 13.338 1.00 73.38 924 LEU A CA 1
ATOM 7186 C C . LEU A 1 924 ? -21.534 21.392 12.138 1.00 73.38 924 LEU A C 1
ATOM 7188 O O . LEU A 1 924 ? -22.001 22.488 11.832 1.00 73.38 924 LEU A O 1
ATOM 7192 N N . ALA A 1 925 ? -20.583 20.784 11.426 1.00 65.88 925 ALA A N 1
ATOM 7193 C CA . ALA A 1 925 ? -20.172 21.247 10.108 1.00 65.88 925 ALA A CA 1
ATOM 7194 C C . ALA A 1 925 ? -21.133 20.699 9.045 1.00 65.88 925 ALA A C 1
ATOM 7196 O O . ALA A 1 925 ? -21.205 19.490 8.835 1.00 65.88 925 ALA A O 1
ATOM 7197 N N . VAL A 1 926 ? -21.901 21.579 8.402 1.00 61.19 926 VAL A N 1
ATOM 7198 C CA . VAL A 1 926 ? -22.929 21.179 7.430 1.00 61.19 926 VAL A CA 1
ATOM 7199 C C . VAL A 1 926 ? -22.316 21.194 6.027 1.00 61.19 926 VAL A C 1
ATOM 7201 O O . VAL A 1 926 ? -22.253 22.237 5.381 1.00 61.19 926 VAL A O 1
ATOM 7204 N N . THR A 1 927 ? -21.813 20.045 5.570 1.00 56.84 927 THR A N 1
ATOM 7205 C CA . THR A 1 927 ? -21.218 19.864 4.228 1.00 56.84 927 THR A CA 1
ATOM 7206 C C . THR A 1 927 ? -22.186 19.244 3.210 1.00 56.84 927 THR A C 1
ATOM 7208 O O . THR A 1 927 ? -21.925 19.295 2.011 1.00 56.84 927 THR A O 1
ATOM 7211 N N . GLU A 1 928 ? -23.318 18.706 3.673 1.00 57.81 928 GLU A N 1
ATOM 7212 C CA . GLU A 1 928 ? -24.413 18.121 2.885 1.00 57.81 928 GLU A CA 1
ATOM 7213 C C . GLU A 1 928 ? -25.774 18.382 3.577 1.00 57.81 928 GLU A C 1
ATOM 7215 O O . GLU A 1 928 ? -25.780 18.831 4.724 1.00 57.81 928 GLU A O 1
ATOM 7220 N N . PRO A 1 929 ? -26.939 18.165 2.927 1.00 59.62 929 PRO A N 1
ATOM 7221 C CA . PRO A 1 929 ? -28.244 18.395 3.554 1.00 59.62 929 PRO A CA 1
ATOM 7222 C C . PRO A 1 929 ? -28.504 17.439 4.727 1.00 59.62 929 PRO A C 1
ATOM 7224 O O . PRO A 1 929 ? -28.594 16.227 4.534 1.00 59.62 929 PRO A O 1
ATOM 7227 N N . VAL A 1 930 ? -28.705 17.982 5.932 1.00 67.94 930 VAL A N 1
ATOM 7228 C CA . VAL A 1 930 ? -28.980 17.190 7.146 1.00 67.94 930 VAL A CA 1
ATOM 7229 C C . VAL A 1 930 ? -30.295 17.634 7.794 1.00 67.94 930 VAL A C 1
ATOM 7231 O O . VAL A 1 930 ? -30.597 18.829 7.879 1.00 67.94 930 VAL A O 1
ATOM 7234 N N . HIS A 1 931 ? -31.089 16.663 8.260 1.00 79.81 931 HIS A N 1
ATOM 7235 C CA . HIS A 1 931 ? -32.250 16.907 9.117 1.00 79.81 931 HIS A CA 1
ATOM 7236 C C . HIS A 1 931 ? -32.000 16.363 10.523 1.00 79.81 931 HIS A C 1
ATOM 7238 O O . HIS A 1 931 ? -31.676 15.184 10.681 1.00 79.81 931 HIS A O 1
ATOM 7244 N N . ILE A 1 932 ? -32.162 17.224 11.529 1.00 81.38 932 ILE A N 1
ATOM 7245 C CA . ILE A 1 932 ? -31.782 16.938 12.918 1.00 81.38 932 ILE A CA 1
ATOM 7246 C C . ILE A 1 932 ? -32.969 17.175 13.849 1.00 81.38 932 ILE A C 1
ATOM 7248 O O . ILE A 1 932 ? -33.643 18.201 13.772 1.00 81.38 932 ILE A O 1
ATOM 7252 N N . THR A 1 933 ? -33.208 16.252 14.774 1.00 87.69 933 THR A N 1
ATOM 7253 C CA . THR A 1 933 ? -34.274 16.361 15.772 1.00 87.69 933 THR A CA 1
ATOM 7254 C C . THR A 1 933 ? -33.700 16.579 17.171 1.00 87.69 933 THR A C 1
ATOM 7256 O O . THR A 1 933 ? -32.879 15.787 17.633 1.00 87.69 933 THR A O 1
ATOM 7259 N N . ALA A 1 934 ? -34.156 17.619 17.878 1.00 88.06 934 ALA A N 1
ATOM 7260 C CA . ALA A 1 934 ? -33.894 17.798 19.309 1.00 88.06 934 ALA A CA 1
ATOM 7261 C C . ALA A 1 934 ? -34.874 16.954 20.133 1.00 88.06 934 ALA A C 1
ATOM 7263 O O . ALA A 1 934 ? -36.089 17.124 19.998 1.00 88.06 934 ALA A O 1
ATOM 7264 N N . ASN A 1 935 ? -34.368 16.065 20.992 1.00 84.56 935 ASN A N 1
ATOM 7265 C CA . ASN A 1 935 ? -35.207 15.227 21.849 1.00 84.56 935 ASN A CA 1
ATOM 7266 C C . ASN A 1 935 ? -35.193 15.748 23.292 1.00 84.56 935 ASN A C 1
ATOM 7268 O O . ASN A 1 935 ? -34.125 15.890 23.889 1.00 84.56 935 ASN A O 1
ATOM 7272 N N . PHE A 1 936 ? -36.376 15.981 23.862 1.00 88.50 936 PHE A N 1
ATOM 7273 C CA . PHE A 1 936 ? -36.569 16.427 25.245 1.00 88.50 936 PHE A CA 1
ATOM 7274 C C . PHE A 1 936 ? -37.336 15.377 26.056 1.00 88.50 936 PHE A C 1
ATOM 7276 O O . PHE A 1 936 ? -38.226 14.705 25.534 1.00 88.50 936 PHE A O 1
ATOM 7283 N N . THR A 1 937 ? -37.022 15.261 27.346 1.00 83.31 937 THR A N 1
ATOM 7284 C CA . THR A 1 937 ? -37.727 14.387 28.297 1.00 83.31 937 THR A CA 1
ATOM 7285 C C . THR A 1 937 ? -38.285 15.206 29.465 1.00 83.31 937 THR A C 1
ATOM 7287 O O . THR A 1 937 ? -37.595 16.111 29.936 1.00 83.31 937 THR A O 1
ATOM 7290 N N . PRO A 1 938 ? -39.505 14.924 29.961 1.00 80.00 938 PRO A N 1
ATOM 7291 C CA . PRO A 1 938 ? -40.022 15.591 31.152 1.00 80.00 938 PRO A CA 1
ATOM 7292 C C . PRO A 1 938 ? -39.168 15.240 32.378 1.00 80.00 938 PRO A C 1
ATOM 7294 O O . PRO A 1 938 ? -38.748 14.091 32.551 1.00 80.00 938 PRO A O 1
ATOM 7297 N N . ASN A 1 939 ? -38.919 16.225 33.239 1.00 79.81 939 ASN A N 1
ATOM 7298 C CA . ASN A 1 939 ? -38.219 16.035 34.506 1.00 79.81 939 ASN A CA 1
ATOM 7299 C C . ASN A 1 939 ? -39.066 15.178 35.449 1.00 79.81 939 ASN A C 1
ATOM 7301 O O . ASN A 1 939 ? -40.290 15.294 35.483 1.00 79.81 939 ASN A O 1
ATOM 7305 N N . MET A 1 940 ? -38.413 14.328 36.237 1.00 77.31 940 MET A N 1
ATOM 7306 C CA . MET A 1 940 ? -39.077 13.471 37.218 1.00 77.31 940 MET A CA 1
ATOM 7307 C C . MET A 1 940 ? -38.975 14.109 38.603 1.00 77.31 940 MET A C 1
ATOM 7309 O O . MET A 1 940 ? -37.871 14.381 39.071 1.00 77.31 940 MET A O 1
ATOM 7313 N N . TYR A 1 941 ? -40.109 14.307 39.272 1.00 79.56 941 TYR A N 1
ATOM 7314 C CA . TYR A 1 941 ? -40.175 14.882 40.615 1.00 79.56 941 TYR A CA 1
ATOM 7315 C C . TYR A 1 941 ? -40.694 13.865 41.623 1.00 79.56 941 TYR A C 1
ATOM 7317 O O . TYR A 1 941 ? -41.625 13.109 41.334 1.00 79.56 941 TYR A O 1
ATOM 7325 N N . SER A 1 942 ? -40.102 13.852 42.816 1.00 78.62 942 SER A N 1
ATOM 7326 C CA . SER A 1 942 ? -40.521 12.952 43.884 1.00 78.62 942 SER A CA 1
ATOM 7327 C C . SER A 1 942 ? -41.750 13.502 44.600 1.00 78.62 942 SER A C 1
ATOM 7329 O O . SER A 1 942 ? -41.787 14.651 45.043 1.00 78.62 942 SER A O 1
ATOM 7331 N N . VAL A 1 943 ? -42.775 12.665 44.732 1.00 81.69 943 VAL A N 1
ATOM 7332 C CA . VAL A 1 943 ? -43.970 12.969 45.515 1.00 81.69 943 VAL A CA 1
ATOM 7333 C C . VAL A 1 943 ? -44.055 11.973 46.660 1.00 81.69 943 VAL A C 1
ATOM 7335 O O . VAL A 1 943 ? -44.015 10.761 46.442 1.00 81.69 943 VAL A O 1
ATOM 7338 N N . THR A 1 944 ? -44.135 12.489 47.885 1.00 81.06 944 THR A N 1
ATOM 7339 C CA . THR A 1 944 ? -44.177 11.678 49.105 1.00 81.06 944 THR A CA 1
ATOM 7340 C C . THR A 1 944 ? -45.435 11.990 49.903 1.00 81.06 944 THR A C 1
ATOM 7342 O O . THR A 1 944 ? -45.708 13.145 50.231 1.00 81.06 944 THR A O 1
ATOM 7345 N N . PHE A 1 945 ? -46.181 10.941 50.241 1.00 83.94 945 PHE A N 1
ATOM 7346 C CA . PHE A 1 945 ? -47.402 11.024 51.036 1.00 83.94 945 PHE A CA 1
ATOM 7347 C C . PHE A 1 945 ? -47.187 10.414 52.419 1.00 83.94 945 PHE A C 1
ATOM 7349 O O . PHE A 1 945 ? -46.553 9.367 52.555 1.00 83.94 945 PHE A O 1
ATOM 7356 N N . SER A 1 946 ? -47.737 11.044 53.452 1.00 80.62 946 SER A N 1
ATOM 7357 C CA . SER A 1 946 ? -47.729 10.519 54.821 1.00 80.62 946 SER A CA 1
ATOM 7358 C C . SER A 1 946 ? -49.003 10.925 55.561 1.00 80.62 946 SER A C 1
ATOM 7360 O O . SER A 1 946 ? -49.633 11.906 55.196 1.00 80.62 946 SER A O 1
ATOM 7362 N N . ALA A 1 947 ? -49.412 10.169 56.574 1.00 81.06 947 ALA A N 1
ATOM 7363 C CA . ALA A 1 947 ? -50.586 10.472 57.392 1.00 81.06 947 ALA A CA 1
ATOM 7364 C C . ALA A 1 947 ? -50.276 10.207 58.864 1.00 81.06 947 ALA A C 1
ATOM 7366 O O . ALA A 1 947 ? -49.396 9.391 59.163 1.00 81.06 947 ALA A O 1
ATOM 7367 N N . ASP A 1 948 ? -51.010 10.865 59.759 1.00 76.06 948 ASP A N 1
ATOM 7368 C CA . ASP A 1 948 ? -51.009 10.538 61.186 1.00 76.06 948 ASP A CA 1
ATOM 7369 C C . ASP A 1 948 ? -51.387 9.061 61.420 1.00 76.06 948 ASP A C 1
ATOM 7371 O O . ASP A 1 948 ? -52.081 8.435 60.612 1.00 76.06 948 ASP A O 1
ATOM 7375 N N . GLU A 1 949 ? -50.997 8.491 62.567 1.00 73.38 949 GLU A N 1
ATOM 7376 C CA . GLU A 1 949 ? -51.306 7.091 62.917 1.00 73.38 949 GLU A CA 1
ATOM 7377 C C . GLU A 1 949 ? -52.819 6.773 62.938 1.00 73.38 949 GLU A C 1
ATOM 7379 O O . GLU A 1 949 ? -53.206 5.600 62.891 1.00 73.38 949 GLU A O 1
ATOM 7384 N N . THR A 1 950 ? -53.666 7.805 62.960 1.00 75.81 950 THR A N 1
ATOM 7385 C CA . THR A 1 950 ? -55.133 7.783 63.038 1.00 75.81 950 THR A CA 1
ATOM 7386 C C . THR A 1 950 ? -55.842 7.754 61.673 1.00 75.81 950 THR A C 1
ATOM 7388 O O . THR A 1 950 ? -57.066 7.620 61.636 1.00 75.81 950 THR A O 1
ATOM 7391 N N . GLY A 1 951 ? -55.113 7.796 60.548 1.00 78.19 951 GLY A N 1
ATOM 7392 C CA . GLY A 1 951 ? -55.676 7.731 59.188 1.00 78.19 951 GLY A CA 1
ATOM 7393 C C . GLY A 1 951 ? -54.770 7.043 58.159 1.00 78.19 951 GLY A C 1
ATOM 7394 O O . GLY A 1 951 ? -53.720 6.495 58.498 1.00 78.19 951 GLY A O 1
ATOM 7395 N N . TYR A 1 952 ? -55.197 7.013 56.896 1.00 78.06 952 TYR A N 1
ATOM 7396 C CA . TYR A 1 952 ? -54.404 6.558 55.746 1.00 78.06 952 TYR A CA 1
ATOM 7397 C C . TYR A 1 952 ? -54.766 7.334 54.469 1.00 78.06 952 TYR A C 1
ATOM 7399 O O . TYR A 1 952 ? -55.756 8.059 54.432 1.00 78.06 952 TYR A O 1
ATOM 7407 N N . ILE A 1 953 ? -53.934 7.205 53.429 1.00 83.31 953 ILE A N 1
ATOM 7408 C CA . ILE A 1 953 ? -54.089 7.901 52.141 1.00 83.31 953 ILE A CA 1
ATOM 7409 C C . ILE A 1 953 ? -54.328 6.877 51.031 1.00 83.31 953 ILE A C 1
ATOM 7411 O O . ILE A 1 953 ? -53.696 5.815 51.042 1.00 83.31 953 ILE A O 1
ATOM 7415 N N . LEU A 1 954 ? -55.207 7.194 50.080 1.00 73.81 954 LEU A N 1
ATOM 7416 C CA . LEU A 1 954 ? -55.444 6.413 48.870 1.00 73.81 954 LEU A CA 1
ATOM 7417 C C . LEU A 1 954 ? -55.029 7.195 47.607 1.00 73.81 954 LEU A C 1
ATOM 7419 O O . LEU A 1 954 ? -55.388 8.368 47.484 1.00 73.81 954 LEU A O 1
ATOM 7423 N N . PRO A 1 955 ? -54.312 6.548 46.659 1.00 62.22 955 PRO A N 1
ATOM 7424 C CA . PRO A 1 955 ? -53.708 5.209 46.770 1.00 62.22 955 PRO A CA 1
ATOM 7425 C C . PRO A 1 955 ? -52.558 5.164 47.808 1.00 62.22 955 PRO A C 1
ATOM 7427 O O . PRO A 1 955 ? -51.979 6.199 48.123 1.00 62.22 955 PRO A O 1
ATOM 7430 N N . MET A 1 956 ? -52.278 3.975 48.377 1.00 59.03 956 MET A N 1
ATOM 7431 C CA . MET A 1 956 ? -51.449 3.771 49.591 1.00 59.03 956 MET A CA 1
ATOM 7432 C C . MET A 1 956 ? -50.170 4.625 49.650 1.00 59.03 956 MET A C 1
ATOM 7434 O O . MET A 1 956 ? -49.412 4.707 48.685 1.00 59.03 956 MET A O 1
ATOM 7438 N N . ALA A 1 957 ? -49.909 5.190 50.834 1.00 57.38 957 ALA A N 1
ATOM 7439 C CA . ALA A 1 957 ? -48.766 6.054 51.119 1.00 57.38 957 ALA A CA 1
ATOM 7440 C C . ALA A 1 957 ? -47.415 5.423 50.724 1.00 57.38 957 ALA A C 1
ATOM 7442 O O . ALA A 1 957 ? -47.081 4.306 51.124 1.00 57.38 957 ALA A O 1
ATOM 7443 N N . GLY A 1 958 ? -46.624 6.186 49.971 1.00 60.41 958 GLY A N 1
ATOM 7444 C CA . GLY A 1 958 ? -45.298 5.819 49.491 1.00 60.41 958 GLY A CA 1
ATOM 7445 C C . GLY A 1 958 ? -44.606 7.012 48.832 1.00 60.41 958 GLY A C 1
ATOM 7446 O O . GLY A 1 958 ? -45.216 8.064 48.634 1.00 60.41 958 GLY A O 1
ATOM 7447 N N . SER A 1 959 ? -43.320 6.853 48.517 1.00 67.38 959 SER A N 1
ATOM 7448 C CA . SER A 1 959 ? -42.576 7.809 47.692 1.00 67.38 959 SER A CA 1
ATOM 7449 C C . SER A 1 959 ? -42.537 7.292 46.257 1.00 67.38 959 SER A C 1
ATOM 7451 O O . SER A 1 959 ? -42.248 6.116 46.025 1.00 67.38 959 SER A O 1
ATOM 7453 N N . SER A 1 960 ? -42.882 8.131 45.286 1.00 75.19 960 SER A N 1
ATOM 7454 C CA . SER A 1 960 ? -42.838 7.779 43.864 1.00 75.19 960 SER A CA 1
ATOM 7455 C C . SER A 1 960 ? -42.466 8.989 43.021 1.00 75.19 960 SER A C 1
ATOM 7457 O O . SER A 1 960 ? -42.776 10.125 43.378 1.00 75.19 960 SER A O 1
ATOM 7459 N N . ASN A 1 961 ? -41.787 8.737 41.904 1.00 81.31 961 ASN A N 1
ATOM 7460 C CA . ASN A 1 961 ? -41.376 9.782 40.977 1.00 81.31 961 ASN A CA 1
ATOM 7461 C C . ASN A 1 961 ? -42.412 9.920 39.866 1.00 81.31 961 ASN A C 1
ATOM 7463 O O . ASN A 1 961 ? -42.748 8.932 39.212 1.00 81.31 961 ASN A O 1
ATOM 7467 N N . TYR A 1 962 ? -42.865 11.145 39.628 1.00 79.56 962 TYR A N 1
ATOM 7468 C CA . TYR A 1 962 ? -43.837 11.466 38.592 1.00 79.56 962 TYR A CA 1
ATOM 7469 C C . TYR A 1 962 ? -43.229 12.445 37.582 1.00 79.56 962 TYR A C 1
ATOM 7471 O O . TYR A 1 962 ? -42.501 13.354 37.994 1.00 79.56 962 TYR A O 1
ATOM 7479 N N . PRO A 1 963 ? -43.512 12.286 36.277 1.00 80.69 963 PRO A N 1
ATOM 7480 C CA . PRO A 1 963 ? -43.144 13.280 35.276 1.00 80.69 963 PRO A CA 1
ATOM 7481 C C . PRO A 1 963 ? -43.743 14.653 35.601 1.00 80.69 963 PRO A C 1
ATOM 7483 O O . PRO A 1 963 ? -44.849 14.741 36.148 1.00 80.69 963 PRO A O 1
ATOM 7486 N N . PHE A 1 964 ? -43.039 15.719 35.232 1.00 81.50 964 PHE A N 1
ATOM 7487 C CA . PHE A 1 964 ? -43.554 17.085 35.264 1.00 81.50 964 PHE A CA 1
ATOM 7488 C C . PHE A 1 964 ? -44.937 17.173 34.607 1.00 81.50 964 PHE A C 1
ATOM 7490 O O . PHE A 1 964 ? -45.189 16.532 33.589 1.00 81.50 964 PHE A O 1
ATOM 7497 N N . ASP A 1 965 ? -45.824 17.968 35.206 1.00 79.75 965 ASP A N 1
ATOM 7498 C CA . ASP A 1 965 ? -47.207 18.191 34.764 1.00 79.75 965 ASP A CA 1
ATOM 7499 C C . ASP A 1 965 ? -48.158 16.988 34.937 1.00 79.75 965 ASP A C 1
ATOM 7501 O O . ASP A 1 965 ? -49.317 17.025 34.526 1.00 79.75 965 ASP A O 1
ATOM 7505 N N . THR A 1 966 ? -47.722 15.928 35.629 1.00 82.69 966 THR A N 1
ATOM 7506 C CA . THR A 1 966 ? -48.628 14.839 36.022 1.00 82.69 966 THR A CA 1
ATOM 7507 C C . THR A 1 966 ? -49.675 15.353 37.012 1.00 82.69 966 THR A C 1
ATOM 7509 O O . THR A 1 966 ? -49.339 15.941 38.043 1.00 82.69 966 THR A O 1
ATOM 7512 N N . ARG A 1 967 ? -50.956 15.092 36.734 1.00 82.50 967 ARG A N 1
ATOM 7513 C CA . ARG A 1 967 ? -52.072 15.403 37.635 1.00 82.50 967 ARG A CA 1
ATOM 7514 C C . ARG A 1 967 ? -52.358 14.215 38.553 1.00 82.50 967 ARG A C 1
ATOM 7516 O O . ARG A 1 967 ? -52.639 13.123 38.065 1.00 82.50 967 ARG A O 1
ATOM 7523 N N . LEU A 1 968 ? -52.308 14.435 39.865 1.00 82.25 968 LEU A N 1
ATOM 7524 C CA . LEU A 1 968 ? -52.560 13.418 40.888 1.00 82.25 968 LEU A CA 1
ATOM 7525 C C . LEU A 1 968 ? -53.773 13.796 41.733 1.00 82.25 968 LEU A C 1
ATOM 7527 O O . LEU A 1 968 ? -53.938 14.962 42.090 1.00 82.25 968 LEU A O 1
ATOM 7531 N N . THR A 1 969 ? -54.585 12.798 42.078 1.00 84.88 969 THR A N 1
ATOM 7532 C CA . THR A 1 969 ? -55.711 12.916 43.011 1.00 84.88 969 THR A CA 1
ATOM 7533 C C . THR A 1 969 ? -55.472 11.962 44.174 1.00 84.88 969 THR A C 1
ATOM 7535 O O . THR A 1 969 ? -55.182 10.788 43.946 1.00 84.88 969 THR A O 1
ATOM 7538 N N . ILE A 1 970 ? -55.556 12.479 45.400 1.00 85.19 970 ILE A N 1
ATOM 7539 C CA . ILE A 1 970 ? -55.326 11.730 46.639 1.00 85.19 970 ILE A CA 1
ATOM 7540 C C . ILE A 1 970 ? -56.488 11.910 47.616 1.00 85.19 970 ILE A C 1
ATOM 7542 O O . ILE A 1 970 ? -57.032 13.007 47.739 1.00 85.19 970 ILE A O 1
ATOM 7546 N N . ASP A 1 971 ? -56.817 10.841 48.338 1.00 83.38 971 ASP A N 1
ATOM 7547 C CA . ASP A 1 971 ? -57.881 10.801 49.346 1.00 83.38 971 ASP A CA 1
ATOM 7548 C C . ASP A 1 971 ? -57.308 10.486 50.730 1.00 83.38 971 ASP A C 1
ATOM 7550 O O . ASP A 1 971 ? -56.572 9.516 50.892 1.00 83.38 971 ASP A O 1
ATOM 7554 N N . ALA A 1 972 ? -57.660 11.276 51.741 1.00 84.31 972 ALA A N 1
ATOM 7555 C CA . ALA A 1 972 ? -57.361 11.022 53.146 1.00 84.31 972 ALA A CA 1
ATOM 7556 C C . ALA A 1 972 ? -58.567 10.357 53.820 1.00 84.31 972 ALA A C 1
ATOM 7558 O O . ALA A 1 972 ? -59.649 10.939 53.889 1.00 84.31 972 ALA A O 1
ATOM 7559 N N . VAL A 1 973 ? -58.382 9.153 54.356 1.00 80.12 973 VAL A N 1
ATOM 7560 C CA . VAL A 1 973 ? -59.445 8.376 55.006 1.00 80.12 973 VAL A CA 1
ATOM 7561 C C . VAL A 1 973 ? -59.078 8.148 56.478 1.00 80.12 973 VAL A C 1
ATOM 7563 O O . VAL A 1 973 ? -57.989 7.629 56.755 1.00 80.12 973 VAL A O 1
ATOM 7566 N N . PRO A 1 974 ? -59.931 8.528 57.451 1.00 80.00 974 PRO A N 1
ATOM 7567 C CA . PRO A 1 974 ? -59.688 8.215 58.857 1.00 80.00 974 PRO A CA 1
ATOM 7568 C C . PRO A 1 974 ? -59.743 6.698 59.073 1.00 80.00 974 PRO A C 1
ATOM 7570 O O . PRO A 1 974 ? -60.552 6.004 58.463 1.00 80.00 974 PRO A O 1
ATOM 7573 N N . LYS A 1 975 ? -58.924 6.154 59.980 1.00 76.88 975 LYS A N 1
ATOM 7574 C CA . LYS A 1 975 ? -59.029 4.729 60.348 1.00 76.88 975 LYS A CA 1
ATOM 7575 C C . LYS A 1 975 ? -60.316 4.420 61.116 1.00 76.88 975 LYS A C 1
ATOM 7577 O O . LYS A 1 975 ? -60.794 3.293 61.032 1.00 76.88 975 LYS A O 1
ATOM 7582 N N . ASN A 1 976 ? -60.846 5.395 61.862 1.00 74.44 976 ASN A N 1
ATOM 7583 C CA . ASN A 1 976 ? -62.149 5.319 62.519 1.00 74.44 976 ASN A CA 1
ATOM 7584 C C . ASN A 1 976 ? -62.930 6.624 62.297 1.00 74.44 976 ASN A C 1
ATOM 7586 O O . ASN A 1 976 ? -62.643 7.636 62.938 1.00 74.44 976 ASN A O 1
ATOM 7590 N N . GLU A 1 977 ? -63.905 6.597 61.387 1.00 64.00 977 GLU A N 1
ATOM 7591 C CA . GLU A 1 977 ? -64.718 7.766 61.017 1.00 64.00 977 GLU A CA 1
ATOM 7592 C C . GLU A 1 977 ? -65.630 8.262 62.153 1.00 64.00 977 GLU A C 1
ATOM 7594 O O . GLU A 1 977 ? -66.082 9.404 62.123 1.00 64.00 977 GLU A O 1
ATOM 7599 N N . GLU A 1 978 ? -65.892 7.440 63.176 1.00 60.16 978 GLU A N 1
ATOM 7600 C CA . GLU A 1 978 ? -66.710 7.856 64.322 1.00 60.16 978 GLU A CA 1
ATOM 7601 C C . GLU A 1 978 ? -65.945 8.737 65.321 1.00 60.16 978 GLU A C 1
ATOM 7603 O O . GLU A 1 978 ? -66.568 9.537 66.029 1.00 60.16 978 GLU A O 1
ATOM 7608 N N . ASP A 1 979 ? -64.613 8.612 65.342 1.00 62.62 979 ASP A N 1
ATOM 7609 C CA . ASP A 1 979 ? -63.729 9.231 66.332 1.00 62.62 979 ASP A CA 1
ATOM 7610 C C . ASP A 1 979 ? -62.844 10.332 65.751 1.00 62.62 979 ASP A C 1
ATOM 7612 O O . ASP A 1 979 ? -62.456 11.222 66.503 1.00 62.62 979 ASP A O 1
ATOM 7616 N N . TYR A 1 980 ? -62.516 10.304 64.453 1.00 75.00 980 TYR A N 1
ATOM 7617 C CA . TYR A 1 980 ? -61.570 11.238 63.836 1.00 75.00 980 TYR A CA 1
ATOM 7618 C C . TYR A 1 980 ? -62.087 11.823 62.520 1.00 75.00 980 TYR A C 1
ATOM 7620 O O . TYR A 1 980 ? -62.599 11.102 61.668 1.00 75.00 980 TYR A O 1
ATOM 7628 N N . SER A 1 981 ? -61.874 13.125 62.317 1.00 75.50 981 SER A N 1
ATOM 7629 C CA . SER A 1 981 ? -62.182 13.830 61.070 1.00 75.50 981 SER A CA 1
ATOM 7630 C C . SER A 1 981 ? -60.915 14.390 60.424 1.00 75.50 981 SER A C 1
ATOM 7632 O O . SER A 1 981 ? -59.947 14.745 61.102 1.00 75.50 981 SER A O 1
ATOM 7634 N N . PHE A 1 982 ? -60.898 14.425 59.091 1.00 82.94 982 PHE A N 1
ATOM 7635 C CA . PHE A 1 982 ? -59.804 15.014 58.323 1.00 82.94 982 PHE A CA 1
ATOM 7636 C C . PHE A 1 982 ? -59.793 16.538 58.491 1.00 82.94 982 PHE A C 1
ATOM 7638 O O . PHE A 1 982 ? -60.825 17.191 58.343 1.00 82.94 982 PHE A O 1
ATOM 7645 N N . VAL A 1 983 ? -58.620 17.101 58.782 1.00 79.31 983 VAL A N 1
ATOM 7646 C CA . VAL A 1 983 ? -58.455 18.533 59.087 1.00 79.31 983 VAL A CA 1
ATOM 7647 C C . VAL A 1 983 ? -57.743 19.280 57.960 1.00 79.31 983 VAL A C 1
ATOM 7649 O O . VAL A 1 983 ? -57.945 20.481 57.797 1.00 79.31 983 VAL A O 1
ATOM 7652 N N . GLY A 1 984 ? -56.896 18.600 57.186 1.00 84.12 984 GLY A N 1
ATOM 7653 C CA . GLY A 1 984 ? -56.192 19.207 56.060 1.00 84.12 984 GLY A CA 1
ATOM 7654 C C . GLY A 1 984 ? -54.896 18.497 55.676 1.00 84.12 984 GLY A C 1
ATOM 7655 O O . GLY A 1 984 ? -54.324 17.722 56.447 1.00 84.12 984 GLY A O 1
ATOM 7656 N N . TRP A 1 985 ? -54.438 18.800 54.465 1.00 86.50 985 TRP A N 1
ATOM 7657 C CA . TRP A 1 985 ? -53.143 18.427 53.913 1.00 86.50 985 TRP A CA 1
ATOM 7658 C C . TRP A 1 985 ? -52.103 19.470 54.297 1.00 86.50 985 TRP A C 1
ATOM 7660 O O . TRP A 1 985 ? -52.328 20.668 54.123 1.00 86.50 985 TRP A O 1
ATOM 7670 N N . ILE A 1 986 ? -50.958 19.020 54.794 1.00 85.75 986 ILE A N 1
ATOM 7671 C CA . ILE A 1 986 ? -49.907 19.874 55.343 1.00 85.75 986 ILE A CA 1
ATOM 7672 C C . ILE A 1 986 ? -48.604 19.630 54.580 1.00 85.75 986 ILE A C 1
ATOM 7674 O O . ILE A 1 986 ? -48.259 18.483 54.299 1.00 85.75 986 ILE A O 1
ATOM 7678 N N . ALA A 1 987 ? -47.882 20.694 54.237 1.00 80.19 987 ALA A N 1
ATOM 7679 C CA . ALA A 1 987 ? -46.541 20.592 53.674 1.00 80.19 987 ALA A CA 1
ATOM 7680 C C . ALA A 1 987 ? -45.512 20.238 54.760 1.00 80.19 987 ALA A C 1
ATOM 7682 O O . ALA A 1 987 ? -45.774 20.311 55.961 1.00 80.19 987 ALA A O 1
ATOM 7683 N N . SER A 1 988 ? -44.296 19.889 54.345 1.00 72.00 988 SER A N 1
ATOM 7684 C CA . SER A 1 988 ? -43.193 19.553 55.257 1.00 72.00 988 SER A CA 1
ATOM 7685 C C . SER A 1 988 ? -42.785 20.680 56.219 1.00 72.00 988 SER A C 1
ATOM 7687 O O . SER A 1 988 ? -42.129 20.407 57.219 1.00 72.00 988 SER A O 1
ATOM 7689 N N . ASP A 1 989 ? -43.156 21.929 55.933 1.00 73.00 989 ASP A N 1
ATOM 7690 C CA . ASP A 1 989 ? -42.908 23.099 56.785 1.00 73.00 989 ASP A CA 1
ATOM 7691 C C . ASP A 1 989 ? -44.046 23.388 57.788 1.00 73.00 989 ASP A C 1
ATOM 7693 O O . ASP A 1 989 ? -43.978 24.359 58.542 1.00 73.00 989 ASP A O 1
ATOM 7697 N N . GLY A 1 990 ? -45.083 22.542 57.824 1.00 67.94 990 GLY A N 1
ATOM 7698 C CA . GLY A 1 990 ? -46.220 22.670 58.735 1.00 67.94 990 GLY A CA 1
ATOM 7699 C C . GLY A 1 990 ? -47.355 23.568 58.227 1.00 67.94 990 GLY A C 1
ATOM 7700 O O . GLY A 1 990 ? -48.349 23.739 58.938 1.00 67.94 990 GLY A O 1
ATOM 7701 N N . THR A 1 991 ? -47.253 24.128 57.017 1.00 79.00 991 THR A N 1
ATOM 7702 C CA . THR A 1 991 ? -48.313 24.956 56.420 1.00 79.00 991 THR A CA 1
ATOM 7703 C C . THR A 1 991 ? -49.466 24.109 55.876 1.00 79.00 991 THR A C 1
ATOM 7705 O O . THR A 1 991 ? -49.251 23.044 55.300 1.00 79.00 991 THR A O 1
ATOM 7708 N N . VAL A 1 992 ? -50.712 24.569 56.053 1.00 82.25 992 VAL A N 1
ATOM 7709 C CA . VAL A 1 992 ? -51.892 23.901 55.476 1.00 82.25 992 VAL A CA 1
ATOM 7710 C C . VAL A 1 992 ? -51.968 24.241 53.988 1.00 82.25 992 VAL A C 1
ATOM 7712 O O . VAL A 1 992 ? -52.158 25.399 53.625 1.00 82.25 992 VAL A O 1
ATOM 7715 N N . VAL A 1 993 ? -51.817 23.224 53.142 1.00 81.50 993 VAL A N 1
ATOM 7716 C CA . VAL A 1 993 ? -51.773 23.336 51.675 1.00 81.50 993 VAL A CA 1
ATOM 7717 C C . VAL A 1 993 ? -53.173 23.258 51.071 1.00 81.50 993 VAL A C 1
ATOM 7719 O O . VAL A 1 993 ? -53.475 23.971 50.121 1.00 81.50 993 VAL A O 1
ATOM 7722 N N . SER A 1 994 ? -54.037 22.399 51.617 1.00 82.88 994 SER A N 1
ATOM 7723 C CA . SER A 1 994 ? -55.436 22.279 51.197 1.00 82.88 994 SER A CA 1
ATOM 7724 C C . SER A 1 994 ? -56.273 21.608 52.283 1.00 82.88 994 SER A C 1
ATOM 7726 O O . SER A 1 994 ? -55.786 20.727 52.986 1.00 82.88 994 SER A O 1
ATOM 7728 N N . THR A 1 995 ? -57.540 21.993 52.411 1.00 83.94 995 THR A N 1
ATOM 7729 C CA . THR A 1 995 ? -58.535 21.290 53.241 1.00 83.94 995 THR A CA 1
ATOM 7730 C C . THR A 1 995 ? -59.501 20.448 52.404 1.00 83.94 995 THR A C 1
ATOM 7732 O O . THR A 1 995 ? -60.415 19.843 52.954 1.00 83.94 995 THR A O 1
ATOM 7735 N N . GLU A 1 996 ? -59.328 20.417 51.079 1.00 80.75 996 GLU A N 1
ATOM 7736 C CA . GLU A 1 996 ? -60.141 19.598 50.179 1.00 80.75 996 GLU A CA 1
ATOM 7737 C C . GLU A 1 996 ? -59.757 18.117 50.279 1.00 80.75 996 GLU A C 1
ATOM 7739 O O . GLU A 1 996 ? -58.585 17.766 50.434 1.00 80.75 996 GLU A O 1
ATOM 7744 N N 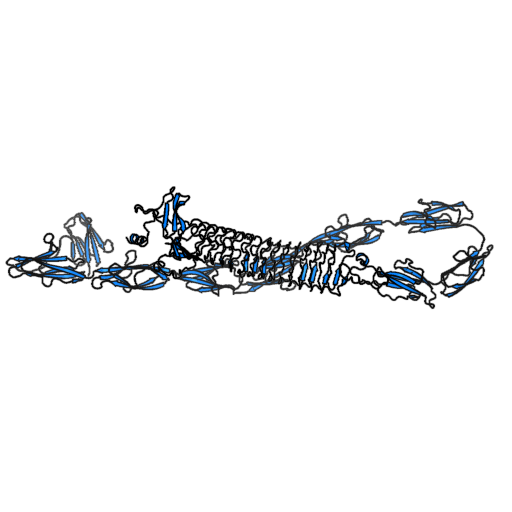. ASN A 1 997 ? -60.756 17.241 50.190 1.00 81.88 997 ASN A N 1
ATOM 7745 C CA . ASN A 1 997 ? -60.585 15.795 50.218 1.00 81.88 997 ASN A CA 1
ATOM 7746 C C . ASN A 1 997 ? -61.718 15.136 49.404 1.00 81.88 997 ASN A C 1
ATOM 7748 O O . ASN A 1 997 ? -62.870 15.241 49.842 1.00 81.88 997 ASN A O 1
ATOM 7752 N N . PRO A 1 998 ? -61.459 14.520 48.231 1.00 81.88 998 PRO A N 1
ATOM 7753 C CA . PRO A 1 998 ? -60.158 14.322 47.578 1.00 81.88 998 PRO A CA 1
ATOM 7754 C C . PRO A 1 998 ? -59.419 15.619 47.243 1.00 81.88 998 PRO A C 1
ATOM 7756 O O . PRO A 1 998 ? -60.037 16.601 46.837 1.00 81.88 998 PRO A O 1
ATOM 7759 N N . PHE A 1 999 ? -58.087 15.603 47.318 1.00 88.56 999 PHE A N 1
ATOM 7760 C CA . PHE A 1 999 ? -57.238 16.704 46.862 1.00 88.56 999 PHE A CA 1
ATOM 7761 C C . PHE A 1 999 ? -56.582 16.372 45.522 1.00 88.56 999 PHE A C 1
ATOM 7763 O O . PHE A 1 999 ? -55.919 15.346 45.376 1.00 88.56 999 PHE A O 1
ATOM 7770 N N . THR A 1 1000 ? -56.750 17.255 44.535 1.00 84.56 1000 THR A N 1
ATOM 7771 C CA . THR A 1 1000 ? -56.122 17.115 43.216 1.00 84.56 1000 THR A CA 1
ATOM 7772 C C . THR A 1 1000 ? -55.097 18.215 42.990 1.00 84.56 1000 THR A C 1
ATOM 7774 O O . THR A 1 1000 ? -55.434 19.395 43.051 1.00 84.56 1000 THR A O 1
ATOM 7777 N N . PHE A 1 1001 ? -53.867 17.840 42.650 1.00 85.12 1001 PHE A N 1
ATOM 7778 C CA . PHE A 1 1001 ? -52.793 18.787 42.356 1.00 85.12 1001 PHE A CA 1
ATOM 7779 C C . PHE A 1 1001 ? -51.944 18.331 41.165 1.00 85.12 1001 PHE A C 1
ATOM 7781 O O . PHE A 1 1001 ? -52.044 17.199 40.692 1.00 85.12 1001 PHE A O 1
ATOM 7788 N N . THR A 1 1002 ? -51.136 19.252 40.641 1.00 86.31 1002 THR A N 1
ATOM 7789 C CA . THR A 1 1002 ? -50.237 18.999 39.507 1.00 86.31 1002 THR A CA 1
ATOM 7790 C C . THR A 1 1002 ? -48.798 19.000 39.993 1.00 86.31 1002 THR A C 1
ATOM 7792 O O . THR A 1 1002 ? -48.388 19.911 40.714 1.00 86.31 1002 THR A O 1
ATOM 7795 N N . VAL A 1 1003 ? -48.027 17.991 39.599 1.00 83.19 1003 VAL A N 1
ATOM 7796 C CA . VAL A 1 1003 ? -46.626 17.855 39.995 1.00 83.19 1003 VAL A CA 1
ATOM 7797 C C . VAL A 1 1003 ? -45.775 18.855 39.211 1.00 83.19 1003 VAL A C 1
ATOM 7799 O O . VAL A 1 1003 ? -45.501 18.675 38.027 1.00 83.19 1003 VAL A O 1
ATOM 7802 N N . ARG A 1 1004 ? -45.360 19.928 39.889 1.00 78.44 1004 ARG A N 1
ATOM 7803 C CA . ARG A 1 1004 ? -44.454 20.963 39.353 1.00 78.44 1004 ARG A CA 1
ATOM 7804 C C . ARG A 1 1004 ? -43.046 20.900 39.959 1.00 78.44 1004 ARG A C 1
ATOM 7806 O O . ARG A 1 1004 ? -42.147 21.586 39.492 1.00 78.44 1004 ARG A O 1
ATOM 7813 N N . GLY A 1 1005 ? -42.865 20.096 41.005 1.00 79.25 1005 GLY A N 1
ATOM 7814 C CA . GLY A 1 1005 ? -41.652 20.016 41.811 1.00 79.25 1005 GLY A CA 1
ATOM 7815 C C . GLY A 1 1005 ? -41.747 18.901 42.853 1.00 79.25 1005 GLY A C 1
ATOM 7816 O O . GLY A 1 1005 ? -42.806 18.282 43.011 1.00 79.25 1005 GLY A O 1
ATOM 7817 N N . ASN A 1 1006 ? -40.657 18.655 43.586 1.00 80.56 1006 ASN A N 1
ATOM 7818 C CA . ASN A 1 1006 ? -40.671 17.690 44.687 1.00 80.56 1006 ASN A CA 1
ATOM 7819 C C . ASN A 1 1006 ? -41.709 18.117 45.733 1.00 80.56 1006 ASN A C 1
ATOM 7821 O O . ASN A 1 1006 ? -41.652 19.236 46.241 1.00 80.56 1006 ASN A O 1
ATOM 7825 N N . THR A 1 1007 ? -42.662 17.239 46.034 1.00 81.62 1007 THR A N 1
ATOM 7826 C CA . THR A 1 1007 ? -43.845 17.569 46.838 1.00 81.62 1007 THR A CA 1
ATOM 7827 C C . THR A 1 1007 ? -43.996 16.573 47.982 1.00 81.62 1007 THR A C 1
ATOM 7829 O O . THR A 1 1007 ? -44.076 15.368 47.757 1.00 81.62 1007 THR A O 1
ATOM 7832 N N . SER A 1 1008 ? -44.073 17.074 49.213 1.00 83.25 1008 SER A N 1
ATOM 7833 C CA . SER A 1 1008 ? -44.328 16.266 50.409 1.00 83.25 1008 SER A CA 1
ATOM 7834 C C . SER A 1 1008 ? -45.625 16.725 51.060 1.00 83.25 1008 SER A C 1
ATOM 7836 O O . SER A 1 1008 ? -45.713 17.876 51.485 1.00 83.25 1008 SER A O 1
ATOM 7838 N N . LEU A 1 1009 ? -46.617 15.836 51.132 1.00 85.19 1009 LEU A N 1
ATOM 7839 C CA . LEU A 1 1009 ? -47.928 16.119 51.718 1.00 85.19 1009 LEU A CA 1
ATOM 7840 C C . LEU A 1 1009 ? -48.216 15.172 52.886 1.00 85.19 1009 LEU A C 1
ATOM 7842 O O . LEU A 1 1009 ? -48.017 13.956 52.793 1.00 85.19 1009 LEU A O 1
ATOM 7846 N N . HIS A 1 1010 ? -48.704 15.748 53.980 1.00 86.69 1010 HIS A N 1
ATOM 7847 C CA . HIS A 1 1010 ? -49.070 15.047 55.202 1.00 86.69 1010 HIS A CA 1
ATOM 7848 C C . HIS A 1 1010 ? -50.564 15.222 55.513 1.00 86.69 1010 HIS A C 1
ATOM 7850 O O . HIS A 1 1010 ? -51.030 16.354 55.619 1.00 86.69 1010 HIS A O 1
ATOM 7856 N N . ALA A 1 1011 ? -51.327 14.136 55.655 1.00 85.75 1011 ALA A N 1
ATOM 7857 C CA . ALA A 1 1011 ? -52.741 14.183 56.041 1.00 85.75 1011 ALA A CA 1
ATOM 7858 C C . ALA A 1 1011 ? -52.896 14.229 57.567 1.00 85.75 1011 ALA A C 1
ATOM 7860 O O . ALA A 1 1011 ? -52.469 13.291 58.245 1.00 85.75 1011 ALA A O 1
ATOM 7861 N N . ARG A 1 1012 ? -53.552 15.278 58.087 1.00 81.81 1012 ARG A N 1
ATOM 7862 C CA . ARG A 1 1012 ? -53.808 15.445 59.526 1.00 81.81 1012 ARG A CA 1
ATOM 7863 C C . ARG A 1 1012 ? -55.260 15.159 59.909 1.00 81.81 1012 ARG A C 1
ATOM 7865 O O . ARG A 1 1012 ? -56.178 15.633 59.233 1.00 81.81 1012 ARG A O 1
ATOM 7872 N N . PHE A 1 1013 ? -55.465 14.471 61.035 1.00 80.25 1013 PHE A N 1
ATOM 7873 C CA . PHE A 1 1013 ? -56.791 14.118 61.568 1.00 80.25 1013 PHE A CA 1
ATOM 7874 C C . PHE A 1 1013 ? -56.974 14.578 63.029 1.00 80.25 1013 PHE A C 1
ATOM 7876 O O . PHE A 1 1013 ? -56.022 14.549 63.804 1.00 80.25 1013 PHE A O 1
ATOM 7883 N N . ALA A 1 1014 ? -58.190 14.974 63.433 1.00 71.81 1014 ALA A N 1
ATOM 7884 C CA . ALA A 1 1014 ? -58.511 15.409 64.805 1.00 71.81 1014 ALA A CA 1
ATOM 7885 C C . ALA A 1 1014 ? -59.730 14.679 65.395 1.00 71.81 1014 ALA A C 1
ATOM 7887 O O . ALA A 1 1014 ? -60.607 14.226 64.660 1.00 71.81 1014 ALA A O 1
ATOM 7888 N N . LYS A 1 1015 ? -59.770 14.550 66.730 1.00 67.69 1015 LYS A N 1
ATOM 7889 C CA . LYS A 1 1015 ? -60.777 13.767 67.465 1.00 67.69 1015 LYS A CA 1
ATOM 7890 C C . LYS A 1 1015 ? -62.136 14.486 67.491 1.00 67.69 1015 LYS A C 1
ATOM 7892 O O . LYS A 1 1015 ? -62.191 15.675 67.773 1.00 67.69 1015 LYS A O 1
ATOM 7897 N N . SER A 1 1016 ? -63.228 13.776 67.207 1.00 64.81 1016 SER A N 1
ATOM 7898 C CA . SER A 1 1016 ? -64.557 14.363 66.966 1.00 64.81 1016 SER A CA 1
ATOM 7899 C C . SER A 1 1016 ? -65.589 14.134 68.091 1.00 64.81 1016 SER A C 1
ATOM 7901 O O . SER A 1 1016 ? -66.585 14.855 68.134 1.00 64.81 1016 SER A O 1
ATOM 7903 N N . LYS A 1 1017 ? -65.386 13.187 69.028 1.00 63.38 1017 LYS A N 1
ATOM 7904 C CA . LYS A 1 1017 ? -66.316 12.888 70.150 1.00 63.38 1017 LYS A CA 1
ATOM 7905 C C . LYS A 1 1017 ? -65.588 12.549 71.466 1.00 63.38 1017 LYS A C 1
ATOM 7907 O O . LYS A 1 1017 ? -64.486 12.002 71.437 1.00 63.38 1017 LYS A O 1
ATOM 7912 N N . VAL A 1 1018 ? -66.216 12.860 72.609 1.00 64.06 1018 VAL A N 1
ATOM 7913 C CA . VAL A 1 1018 ? -65.693 12.715 73.991 1.00 64.06 1018 VAL A CA 1
ATOM 7914 C C . VAL A 1 1018 ? -66.775 12.163 74.935 1.00 64.06 1018 VAL A C 1
ATOM 7916 O O . VAL A 1 1018 ? -67.960 12.456 74.756 1.00 64.06 1018 VAL A O 1
ATOM 7919 N N . PHE A 1 1019 ? -66.399 11.339 75.921 1.00 69.94 1019 PHE A N 1
ATOM 7920 C CA . PHE A 1 1019 ? -67.329 10.651 76.828 1.00 69.94 1019 PHE A CA 1
ATOM 7921 C C . PHE A 1 1019 ? -67.302 11.244 78.244 1.00 69.94 1019 PHE A C 1
ATOM 7923 O O . PHE A 1 1019 ? -66.238 11.426 78.829 1.00 69.94 1019 PHE A O 1
ATOM 7930 N N . PHE A 1 1020 ? -68.478 11.490 78.833 1.00 70.06 1020 PHE A N 1
ATOM 7931 C CA . PHE A 1 1020 ? -68.595 12.054 80.184 1.00 70.06 1020 PHE A CA 1
ATOM 7932 C C . PHE A 1 1020 ? -69.216 11.061 81.167 1.00 70.06 1020 PHE A C 1
ATOM 7934 O O . PHE A 1 1020 ? -70.270 10.483 80.897 1.00 70.06 1020 PHE A O 1
ATOM 7941 N N . GLN A 1 1021 ? -68.591 10.915 82.339 1.00 70.38 1021 GLN A N 1
ATOM 7942 C CA . GLN A 1 1021 ? -69.111 10.112 83.450 1.00 70.38 1021 GLN A CA 1
ATOM 7943 C C . GLN A 1 1021 ? -69.704 11.000 84.549 1.00 70.38 1021 GLN A C 1
ATOM 7945 O O . GLN A 1 1021 ? -69.133 12.035 84.897 1.00 70.38 1021 GLN A O 1
ATOM 7950 N N . THR A 1 1022 ? -70.829 10.577 85.136 1.00 75.62 1022 THR A N 1
ATOM 7951 C CA . THR A 1 1022 ? -71.456 11.279 86.266 1.00 75.62 1022 THR A CA 1
ATOM 7952 C C . THR A 1 1022 ? -71.765 10.361 87.449 1.00 75.62 1022 THR A C 1
ATOM 7954 O O . THR A 1 1022 ? -72.061 9.177 87.282 1.00 75.62 1022 THR A O 1
ATOM 7957 N N . SER A 1 1023 ? -71.721 10.923 88.658 1.00 75.19 1023 SER A N 1
ATOM 7958 C CA . SER A 1 1023 ? -72.036 10.248 89.927 1.00 75.19 1023 SER A CA 1
ATOM 7959 C C . SER A 1 1023 ? -72.795 11.168 90.899 1.00 75.19 1023 SER A C 1
ATOM 7961 O O . SER A 1 1023 ? -72.914 12.371 90.667 1.00 75.19 1023 SER A O 1
ATOM 7963 N N . VAL A 1 1024 ? -73.341 10.617 91.992 1.00 78.62 1024 VAL A N 1
ATOM 7964 C CA . VAL A 1 1024 ? -74.138 11.358 92.995 1.00 78.62 1024 VAL A CA 1
ATOM 7965 C C . VAL A 1 1024 ? -73.640 11.077 94.413 1.00 78.62 1024 VAL A C 1
ATOM 7967 O O . VAL A 1 1024 ? -73.355 9.927 94.745 1.00 78.62 1024 VAL A O 1
ATOM 7970 N N . ARG A 1 1025 ? -73.589 12.113 95.262 1.00 80.50 1025 ARG A N 1
ATOM 7971 C CA . ARG A 1 1025 ? -73.293 12.034 96.702 1.00 80.50 1025 ARG A CA 1
ATOM 7972 C C . ARG A 1 1025 ? -74.393 12.749 97.509 1.00 80.50 1025 ARG A C 1
ATOM 7974 O O . ARG A 1 1025 ? -74.544 13.960 97.393 1.00 80.50 1025 ARG A O 1
ATOM 7981 N N . GLY A 1 1026 ? -75.150 12.016 98.329 1.00 78.88 1026 GLY A N 1
ATOM 7982 C CA . GLY A 1 1026 ? -76.311 12.530 99.085 1.00 78.88 1026 GLY A CA 1
ATOM 7983 C C . GLY A 1 1026 ? -77.664 12.099 98.496 1.00 78.88 1026 GLY A C 1
ATOM 7984 O O . GLY A 1 1026 ? -77.718 11.235 97.621 1.00 78.88 1026 GLY A O 1
ATOM 7985 N N . GLY A 1 1027 ? -78.766 12.673 98.989 1.00 71.50 1027 GLY A N 1
ATOM 7986 C CA . GLY A 1 1027 ? -80.137 12.305 98.611 1.00 71.50 1027 GLY A CA 1
ATOM 7987 C C . GLY A 1 1027 ? -80.664 13.008 97.355 1.00 71.50 1027 GLY A C 1
ATOM 7988 O O . GLY A 1 1027 ? -81.475 13.923 97.456 1.00 71.50 1027 GLY A O 1
ATOM 7989 N N . GLY A 1 1028 ? -80.256 12.550 96.167 1.00 80.44 1028 GLY A N 1
ATOM 7990 C CA . GLY A 1 1028 ? -80.801 13.008 94.880 1.00 80.44 1028 GLY A CA 1
ATOM 7991 C C . GLY A 1 1028 ? -80.414 12.111 93.698 1.00 80.44 1028 GLY A C 1
ATOM 7992 O O . GLY A 1 1028 ? -79.914 11.001 93.887 1.00 80.44 1028 GLY A O 1
ATOM 7993 N N . TYR A 1 1029 ? -80.630 12.585 92.468 1.00 79.12 1029 TYR A N 1
ATOM 7994 C CA . TYR A 1 1029 ? -80.161 11.936 91.234 1.00 79.12 1029 TYR A CA 1
ATOM 7995 C C . TYR A 1 1029 ? -79.790 12.952 90.142 1.00 79.12 1029 TYR A C 1
ATOM 7997 O O . TYR A 1 1029 ? -80.175 14.120 90.206 1.00 79.12 1029 TYR A O 1
ATOM 8005 N N . VAL A 1 1030 ? -79.050 12.513 89.118 1.00 79.06 1030 VAL A N 1
ATOM 8006 C CA . VAL A 1 1030 ? -78.783 13.311 87.908 1.00 79.06 1030 VAL A CA 1
ATOM 8007 C C . VAL A 1 1030 ? -79.691 12.845 86.774 1.00 79.06 1030 VAL A C 1
ATOM 8009 O O . VAL A 1 1030 ? -79.805 11.649 86.505 1.00 79.06 1030 VAL A O 1
ATOM 8012 N N . LYS A 1 1031 ? -80.331 13.788 86.086 1.00 72.62 1031 LYS A N 1
ATOM 8013 C CA . LYS A 1 1031 ? -81.203 13.520 84.940 1.00 72.62 1031 LYS A CA 1
ATOM 8014 C C . LYS A 1 1031 ? -80.361 13.332 83.660 1.00 72.62 1031 LYS A C 1
ATOM 8016 O O . LYS A 1 1031 ? -79.664 14.260 83.270 1.00 72.62 1031 LYS A O 1
ATOM 8021 N N . GLU A 1 1032 ? -80.443 12.134 83.063 1.00 63.50 1032 GLU A N 1
ATOM 8022 C CA . GLU A 1 1032 ? -79.808 11.668 81.798 1.00 63.50 1032 GLU A CA 1
ATOM 8023 C C . GLU A 1 1032 ? -78.284 11.894 81.626 1.00 63.50 1032 GLU A C 1
ATOM 8025 O O . GLU A 1 1032 ? -77.891 12.794 80.887 1.00 63.50 1032 GLU A O 1
ATOM 8030 N N . PRO A 1 1033 ? -77.385 11.090 82.242 1.00 59.62 1033 PRO A N 1
ATOM 8031 C CA . PRO A 1 1033 ? -76.024 11.596 82.428 1.00 59.62 1033 PRO A CA 1
ATOM 8032 C C . PRO A 1 1033 ? -74.856 10.650 82.057 1.00 59.62 1033 PRO A C 1
ATOM 8034 O O . PRO A 1 1033 ? -73.796 10.714 82.676 1.00 59.62 1033 PRO A O 1
ATOM 8037 N N . ALA A 1 1034 ? -74.998 9.813 81.021 1.00 56.03 1034 ALA A N 1
ATOM 8038 C CA . ALA A 1 1034 ? -73.868 9.081 80.418 1.00 56.03 1034 ALA A CA 1
ATOM 8039 C C . ALA A 1 1034 ? -74.064 8.869 78.903 1.00 56.03 1034 ALA A C 1
ATOM 8041 O O . ALA A 1 1034 ? -74.740 7.928 78.489 1.00 56.03 1034 ALA A O 1
ATOM 8042 N N . GLN A 1 1035 ? -73.488 9.752 78.078 1.00 64.88 1035 GLN A N 1
ATOM 8043 C CA . GLN A 1 1035 ? -73.478 9.672 76.608 1.00 64.88 1035 GLN A CA 1
ATOM 8044 C C . GLN A 1 1035 ? -72.200 10.315 76.036 1.00 64.88 1035 GLN A C 1
ATOM 8046 O O . GLN A 1 1035 ? -71.497 11.048 76.735 1.00 64.88 1035 GLN A O 1
ATOM 8051 N N . TYR A 1 1036 ? -71.899 10.028 74.766 1.00 66.62 1036 TYR A N 1
ATOM 8052 C CA . TYR A 1 1036 ? -70.852 10.710 74.001 1.00 66.62 1036 TYR A CA 1
ATOM 8053 C C . TYR A 1 1036 ? -71.354 12.065 73.501 1.00 66.62 1036 TYR A C 1
ATOM 8055 O O . TYR A 1 1036 ? -72.462 12.157 72.975 1.00 66.62 1036 TYR A O 1
ATOM 8063 N N . TYR A 1 1037 ? -70.510 13.087 73.600 1.00 67.44 1037 TYR A N 1
ATOM 8064 C CA . TYR A 1 1037 ? -70.784 14.430 73.099 1.00 67.44 1037 TYR A CA 1
ATOM 8065 C C . TYR A 1 1037 ? -69.710 14.841 72.091 1.00 67.44 1037 TYR A C 1
ATOM 8067 O O . TYR A 1 1037 ? -68.547 14.451 72.204 1.00 67.44 1037 TYR A O 1
ATOM 8075 N N . THR A 1 1038 ? -70.095 15.619 71.083 1.00 66.62 1038 THR A N 1
ATOM 8076 C CA . THR A 1 1038 ? -69.154 16.194 70.113 1.00 66.62 1038 THR A CA 1
ATOM 8077 C C . THR A 1 1038 ? -68.294 17.250 70.813 1.00 66.62 1038 THR A C 1
ATOM 8079 O O . THR A 1 1038 ? -68.824 18.032 71.608 1.00 66.62 1038 THR A O 1
ATOM 8082 N N . VAL A 1 1039 ? -66.991 17.299 70.530 1.00 65.25 1039 VAL A N 1
ATOM 8083 C CA . VAL A 1 1039 ? -66.107 18.365 71.045 1.00 65.25 1039 VAL A CA 1
ATOM 8084 C C . VAL A 1 1039 ? -66.656 19.735 70.609 1.00 65.25 1039 VAL A C 1
ATOM 8086 O O . VAL A 1 1039 ? -67.221 19.853 69.523 1.00 65.25 1039 VAL A O 1
ATOM 8089 N N . ASP A 1 1040 ? -66.580 20.737 71.488 1.00 65.50 1040 ASP A N 1
ATOM 8090 C CA . ASP A 1 1040 ? -67.157 22.087 71.350 1.00 65.50 1040 ASP A CA 1
ATOM 8091 C C . ASP A 1 1040 ? -68.696 22.188 71.375 1.00 65.50 1040 ASP A C 1
ATOM 8093 O O . ASP A 1 1040 ? -69.258 23.285 71.274 1.00 65.50 1040 ASP A O 1
ATOM 8097 N N . SER A 1 1041 ? -69.410 21.076 71.585 1.00 67.62 1041 SER A N 1
ATOM 8098 C CA . SER A 1 1041 ? -70.856 21.116 71.836 1.00 67.62 1041 SER A CA 1
ATOM 8099 C C . SER A 1 1041 ? -71.181 21.538 73.276 1.00 67.62 1041 SER A C 1
ATOM 8101 O O . SER A 1 1041 ? -70.411 21.312 74.211 1.00 67.62 1041 SER A O 1
ATOM 8103 N N . SER A 1 1042 ? -72.338 22.178 73.457 1.00 73.06 1042 SER A N 1
ATOM 8104 C CA . SER A 1 1042 ? -72.846 22.561 74.779 1.00 73.06 1042 SER A CA 1
ATOM 8105 C C . SER A 1 1042 ? -73.482 21.352 75.467 1.00 73.06 1042 SER A C 1
ATOM 8107 O O . SER A 1 1042 ? -74.436 20.773 74.944 1.00 73.06 1042 SER A O 1
ATOM 8109 N N . VAL A 1 1043 ? -72.964 20.985 76.639 1.00 73.19 1043 VAL A N 1
ATOM 8110 C CA . VAL A 1 1043 ? -73.417 19.854 77.458 1.00 73.19 1043 VAL A CA 1
ATOM 8111 C C . VAL A 1 1043 ? -74.068 20.380 78.727 1.00 73.19 1043 VAL A C 1
ATOM 8113 O O . VAL A 1 1043 ? -73.510 21.249 79.395 1.00 73.19 1043 VAL A O 1
ATOM 8116 N N . THR A 1 1044 ? -75.235 19.844 79.094 1.00 78.75 1044 THR A N 1
ATOM 8117 C CA . THR A 1 1044 ? -75.962 20.250 80.303 1.00 78.75 1044 THR A CA 1
ATOM 8118 C C . THR A 1 1044 ? -76.272 19.060 81.205 1.00 78.75 1044 THR A C 1
ATOM 8120 O O . THR A 1 1044 ? -77.048 18.186 80.828 1.00 78.75 1044 THR A O 1
ATOM 8123 N N . PHE A 1 1045 ? -75.775 19.082 82.442 1.00 82.81 1045 PHE A N 1
ATOM 8124 C CA . PHE A 1 1045 ? -76.190 18.165 83.505 1.00 82.81 1045 PHE A CA 1
ATOM 8125 C C . PHE A 1 1045 ? -77.199 18.824 84.441 1.00 82.81 1045 PHE A C 1
ATOM 8127 O O . PHE A 1 1045 ? -77.109 20.016 84.733 1.00 82.81 1045 PHE A O 1
ATOM 8134 N N . THR A 1 1046 ? -78.178 18.053 84.918 1.00 81.56 1046 THR A N 1
ATOM 8135 C CA . THR A 1 1046 ? -79.207 18.546 85.847 1.00 81.56 1046 THR A CA 1
ATOM 8136 C C . THR A 1 1046 ? -79.324 17.624 87.053 1.00 81.56 1046 THR A C 1
ATOM 8138 O O . THR A 1 1046 ? -79.690 16.459 86.908 1.00 81.56 1046 THR A O 1
ATOM 8141 N N . ALA A 1 1047 ? -79.027 18.154 88.235 1.00 80.81 1047 ALA A N 1
ATOM 8142 C CA . ALA A 1 1047 ? -79.158 17.478 89.516 1.00 80.81 1047 ALA A CA 1
ATOM 8143 C C . ALA A 1 1047 ? -80.544 17.751 90.118 1.00 80.81 1047 ALA A C 1
ATOM 8145 O O . ALA A 1 1047 ? -81.006 18.891 90.129 1.00 80.81 1047 ALA A O 1
ATOM 8146 N N . VAL A 1 1048 ? -81.212 16.710 90.611 1.00 78.56 1048 VAL A N 1
ATOM 8147 C CA . VAL A 1 1048 ? -82.556 16.783 91.196 1.00 78.56 1048 VAL A CA 1
ATOM 8148 C C . VAL A 1 1048 ? -82.510 16.190 92.610 1.00 78.56 1048 VAL A C 1
ATOM 8150 O O . VAL A 1 1048 ? -82.193 15.004 92.741 1.00 78.56 1048 VAL A O 1
ATOM 8153 N N . PRO A 1 1049 ? -82.777 16.979 93.669 1.00 78.56 1049 PRO A N 1
ATOM 8154 C CA . PRO A 1 1049 ? -82.802 16.465 95.037 1.00 78.56 1049 PRO A CA 1
ATOM 8155 C C . PRO A 1 1049 ? -84.048 15.605 95.298 1.00 78.56 1049 PRO A C 1
ATOM 8157 O O . PRO A 1 1049 ? -85.088 15.800 94.667 1.00 78.56 1049 PRO A O 1
ATOM 8160 N N . TYR A 1 1050 ? -83.949 14.667 96.241 1.00 73.81 1050 TYR A N 1
ATOM 8161 C CA . TYR A 1 1050 ? -85.107 13.997 96.840 1.00 73.81 1050 TYR A CA 1
ATOM 8162 C C . TYR A 1 1050 ? -85.743 14.874 97.932 1.00 73.81 1050 TYR A C 1
ATOM 8164 O O . TYR A 1 1050 ? -85.130 15.826 98.413 1.00 73.81 1050 TYR A O 1
ATOM 8172 N N . ASP A 1 1051 ? -86.971 14.548 98.346 1.00 64.62 1051 ASP A N 1
ATOM 8173 C CA . ASP A 1 1051 ? -87.672 15.285 99.405 1.00 64.62 1051 ASP A CA 1
ATOM 8174 C C . ASP A 1 1051 ? -86.842 15.356 100.700 1.00 64.62 1051 ASP A C 1
ATOM 8176 O O . ASP A 1 1051 ? -86.324 14.349 101.184 1.00 64.62 1051 ASP A O 1
ATOM 8180 N N . GLY A 1 1052 ? -86.725 16.562 101.265 1.00 59.84 1052 GLY A N 1
ATOM 8181 C CA . GLY A 1 1052 ? -85.925 16.849 102.465 1.00 59.84 1052 GLY A CA 1
ATOM 8182 C C . GLY A 1 1052 ? -84.453 17.193 102.198 1.00 59.84 1052 GLY A C 1
ATOM 8183 O O . GLY A 1 1052 ? -83.760 17.627 103.119 1.00 59.84 1052 GLY A O 1
ATOM 8184 N N . TRP A 1 1053 ? -83.993 17.063 100.950 1.00 77.62 1053 TRP A N 1
ATOM 8185 C CA . TRP A 1 1053 ? -82.635 17.392 100.518 1.00 77.62 1053 TRP A CA 1
ATOM 8186 C C . TRP A 1 1053 ? -82.633 18.616 99.596 1.00 77.62 1053 TRP A C 1
ATOM 8188 O O . TRP A 1 1053 ? -83.603 18.889 98.892 1.00 77.62 1053 TRP A O 1
ATOM 8198 N N . HIS A 1 1054 ? -81.521 19.345 99.557 1.00 73.19 1054 HIS A N 1
ATOM 8199 C CA . HIS A 1 1054 ? -81.279 20.407 98.584 1.00 73.19 1054 HIS A CA 1
ATOM 8200 C C . HIS A 1 1054 ? -79.932 20.198 97.891 1.00 73.19 1054 HIS A C 1
ATOM 8202 O O . HIS A 1 1054 ? -79.004 19.601 98.440 1.00 73.19 1054 HIS A O 1
ATOM 8208 N N . PHE A 1 1055 ? -79.844 20.640 96.637 1.00 81.12 1055 PHE A N 1
ATOM 8209 C CA . PHE A 1 1055 ? -78.614 20.551 95.859 1.00 81.12 1055 PHE A CA 1
ATOM 8210 C C . PHE A 1 1055 ? -77.591 21.577 96.347 1.00 81.12 1055 PHE A C 1
ATOM 8212 O O . PHE A 1 1055 ? -77.925 22.747 96.527 1.00 81.12 1055 PHE A O 1
ATOM 8219 N N . VAL A 1 1056 ? -76.343 21.140 96.499 1.00 81.44 1056 VAL A N 1
ATOM 8220 C CA . VAL A 1 1056 ? -75.245 21.970 97.003 1.00 81.44 1056 VAL A CA 1
ATOM 8221 C C . VAL A 1 1056 ? -74.318 22.402 95.872 1.00 81.44 1056 VAL A C 1
ATOM 8223 O O . VAL A 1 1056 ? -74.045 23.596 95.711 1.00 81.44 1056 VAL A O 1
ATOM 8226 N N . ALA A 1 1057 ? -73.785 21.437 95.113 1.00 82.31 1057 ALA A N 1
ATOM 8227 C CA . ALA A 1 1057 ? -72.774 21.693 94.093 1.00 82.31 1057 ALA A CA 1
ATOM 8228 C C . ALA A 1 1057 ? -72.526 20.508 93.146 1.00 82.31 1057 ALA A C 1
ATOM 8230 O O . ALA A 1 1057 ? -72.791 19.350 93.459 1.00 82.31 1057 ALA A O 1
ATOM 8231 N N . TRP A 1 1058 ? -71.963 20.837 91.989 1.00 84.81 1058 TRP A N 1
ATOM 8232 C CA . TRP A 1 1058 ? -71.285 19.949 91.063 1.00 84.81 1058 TRP A CA 1
ATOM 8233 C C . TRP A 1 1058 ? -69.788 20.017 91.334 1.00 84.81 1058 TRP A C 1
ATOM 8235 O O . TRP A 1 1058 ? -69.204 21.104 91.342 1.00 84.81 1058 TRP A O 1
ATOM 8245 N N . GLU A 1 1059 ? -69.174 18.858 91.513 1.00 84.88 1059 GLU A N 1
ATOM 8246 C CA . GLU A 1 1059 ? -67.740 18.681 91.728 1.00 84.88 1059 GLU A CA 1
ATOM 8247 C C . GLU A 1 1059 ? -67.105 17.954 90.529 1.00 84.88 1059 GLU A C 1
ATOM 8249 O O . GLU A 1 1059 ? -67.725 17.052 89.967 1.00 84.88 1059 GLU A O 1
ATOM 8254 N N . GLN A 1 1060 ? -65.878 18.313 90.137 1.00 80.50 1060 GLN A N 1
ATOM 8255 C CA . GLN A 1 1060 ? -65.105 17.641 89.078 1.00 80.50 1060 GLN A CA 1
ATOM 8256 C C . GLN A 1 1060 ? -63.835 17.003 89.661 1.00 80.50 1060 GLN A C 1
ATOM 8258 O O . GLN A 1 1060 ? -63.080 17.691 90.350 1.00 80.50 1060 GLN A O 1
ATOM 8263 N N . GLY A 1 1061 ? -63.601 15.712 89.379 1.00 66.69 1061 GLY A N 1
ATOM 8264 C CA . GLY A 1 1061 ? -62.412 14.961 89.823 1.00 66.69 1061 GLY A CA 1
ATOM 8265 C C . GLY A 1 1061 ? -62.658 13.452 90.000 1.00 66.69 1061 GLY A C 1
ATOM 8266 O O . GLY A 1 1061 ? -63.762 13.035 90.342 1.00 66.69 1061 GLY A O 1
ATOM 8267 N N . ALA A 1 1062 ? -61.635 12.620 89.767 1.00 55.81 1062 ALA A N 1
ATOM 8268 C CA . ALA A 1 1062 ? -61.754 11.151 89.718 1.00 55.81 1062 ALA A CA 1
ATOM 8269 C C . ALA A 1 1062 ? -61.579 10.421 91.078 1.00 55.81 1062 ALA A C 1
ATOM 8271 O O . ALA A 1 1062 ? -61.682 9.198 91.130 1.00 55.81 1062 ALA A O 1
ATOM 8272 N N . GLY A 1 1063 ? -61.345 11.143 92.185 1.00 56.53 1063 GLY A N 1
ATOM 8273 C CA . GLY A 1 1063 ? -61.160 10.599 93.547 1.00 56.53 1063 GLY A CA 1
ATOM 8274 C C . GLY A 1 1063 ? -61.693 11.554 94.625 1.00 56.53 1063 GLY A C 1
ATOM 8275 O O . GLY A 1 1063 ? -62.084 12.665 94.284 1.00 56.53 1063 GLY A O 1
ATOM 8276 N N . ASP A 1 1064 ? -61.784 11.137 95.895 1.00 55.34 1064 ASP A N 1
ATOM 8277 C CA . ASP A 1 1064 ? -62.385 11.957 96.975 1.00 55.34 1064 ASP A CA 1
ATOM 8278 C C . ASP A 1 1064 ? -61.512 13.147 97.436 1.00 55.34 1064 ASP A C 1
ATOM 8280 O O . ASP A 1 1064 ? -62.063 14.116 97.952 1.00 55.34 1064 ASP A O 1
ATOM 8284 N N . ASP A 1 1065 ? -60.195 13.127 97.192 1.00 55.84 1065 ASP A N 1
ATOM 8285 C CA . ASP A 1 1065 ? -59.249 14.112 97.754 1.00 55.84 1065 ASP A CA 1
ATOM 8286 C C . ASP A 1 1065 ? -58.886 15.296 96.828 1.00 55.84 1065 ASP A C 1
ATOM 8288 O O . ASP A 1 1065 ? -58.216 16.224 97.275 1.00 55.84 1065 ASP A O 1
ATOM 8292 N N . ASP A 1 1066 ? -59.323 15.311 95.560 1.00 57.16 1066 ASP A N 1
ATOM 8293 C CA . ASP A 1 1066 ? -58.952 16.362 94.584 1.00 57.16 1066 ASP A CA 1
ATOM 8294 C C . ASP A 1 1066 ? -60.154 16.833 93.746 1.00 57.16 1066 ASP A C 1
ATOM 8296 O O . ASP A 1 1066 ? -60.142 16.853 92.512 1.00 57.16 1066 ASP A O 1
ATOM 8300 N N . ARG A 1 1067 ? -61.264 17.140 94.431 1.00 66.19 1067 ARG A N 1
ATOM 8301 C CA . ARG A 1 1067 ? -62.503 17.615 93.801 1.00 66.19 1067 ARG A CA 1
ATOM 8302 C C . ARG A 1 1067 ? -62.649 19.121 93.921 1.00 66.19 1067 ARG A C 1
ATOM 8304 O O . ARG A 1 1067 ? -62.682 19.675 95.017 1.00 66.19 1067 ARG A O 1
ATOM 8311 N N . SER A 1 1068 ? -62.812 19.779 92.778 1.00 75.00 1068 SER A N 1
ATOM 8312 C CA . SER A 1 1068 ? -63.112 21.211 92.712 1.00 75.00 1068 SER A CA 1
ATOM 8313 C C . SER A 1 1068 ? -64.590 21.439 92.405 1.00 75.00 1068 SER A C 1
ATOM 8315 O O . SER A 1 1068 ? -65.179 20.745 91.574 1.00 75.00 1068 SER A O 1
ATOM 8317 N N . ILE A 1 1069 ? -65.212 22.408 93.084 1.00 77.56 1069 ILE A N 1
ATOM 8318 C CA . ILE A 1 1069 ? -66.597 22.801 92.801 1.00 77.56 1069 ILE A CA 1
ATOM 8319 C C . ILE A 1 1069 ? -66.620 23.566 91.476 1.00 77.56 1069 ILE A C 1
ATOM 8321 O O . ILE A 1 1069 ? -66.072 24.664 91.384 1.00 77.56 1069 ILE A O 1
ATOM 8325 N N . VAL A 1 1070 ? -67.289 23.001 90.472 1.00 75.62 1070 VAL A N 1
ATOM 8326 C CA . VAL A 1 1070 ? -67.397 23.571 89.119 1.00 75.62 1070 VAL A CA 1
ATOM 8327 C C . VAL A 1 1070 ? -68.701 24.327 88.886 1.00 75.62 1070 VAL A C 1
ATOM 8329 O O . VAL A 1 1070 ? -68.764 25.202 88.027 1.00 75.62 1070 VAL A O 1
ATOM 8332 N N . SER A 1 1071 ? -69.749 24.037 89.659 1.00 78.00 1071 SER A N 1
ATOM 8333 C CA . SER A 1 1071 ? -71.001 24.797 89.627 1.00 78.00 1071 SER A CA 1
ATOM 8334 C C . SER A 1 1071 ? -71.788 24.598 90.913 1.00 78.00 1071 SER A C 1
ATOM 8336 O O . SER A 1 1071 ? -71.842 23.498 91.440 1.00 78.00 1071 SER A O 1
ATOM 8338 N N . ARG A 1 1072 ? -72.449 25.645 91.409 1.00 79.19 1072 ARG A N 1
ATOM 8339 C CA . ARG A 1 1072 ? -73.450 25.539 92.492 1.00 79.19 1072 ARG A CA 1
ATOM 8340 C C . ARG A 1 1072 ? -74.885 25.568 91.976 1.00 79.19 1072 ARG A C 1
ATOM 8342 O O . ARG A 1 1072 ? -75.829 25.494 92.750 1.00 79.19 1072 ARG A O 1
ATOM 8349 N N . ASN A 1 1073 ? -75.054 25.662 90.660 1.00 78.62 1073 ASN A N 1
ATOM 8350 C CA . ASN A 1 1073 ? -76.359 25.598 90.032 1.00 78.62 1073 ASN A CA 1
ATOM 8351 C C . ASN A 1 1073 ? -76.708 24.140 89.725 1.00 78.62 1073 ASN A C 1
ATOM 8353 O O . ASN A 1 1073 ? -75.921 23.446 89.077 1.00 78.62 1073 ASN A O 1
ATOM 8357 N N . ALA A 1 1074 ? -77.890 23.696 90.159 1.00 74.00 1074 ALA A N 1
ATOM 8358 C CA . ALA A 1 1074 ? -78.379 22.338 89.932 1.00 74.00 1074 ALA A CA 1
ATOM 8359 C C . ALA A 1 1074 ? -78.370 21.971 88.441 1.00 74.00 1074 ALA A C 1
ATOM 8361 O O . ALA A 1 1074 ? -78.072 20.831 88.086 1.00 74.00 1074 ALA A O 1
ATOM 8362 N N . ARG A 1 1075 ? -78.594 22.956 87.560 1.00 82.19 1075 ARG A N 1
ATOM 8363 C CA . ARG A 1 1075 ? -78.376 22.838 86.117 1.00 82.19 1075 ARG A CA 1
ATOM 8364 C C . ARG A 1 1075 ? -77.006 23.413 85.746 1.00 82.19 1075 ARG A C 1
ATOM 8366 O O . ARG A 1 1075 ? -76.814 24.626 85.760 1.00 82.19 1075 ARG A O 1
ATOM 8373 N N . PHE A 1 1076 ? -76.063 22.544 85.398 1.00 81.25 1076 PHE A N 1
ATOM 8374 C CA . PHE A 1 1076 ? -74.693 22.895 85.027 1.00 81.25 1076 PHE A CA 1
ATOM 8375 C C . PHE A 1 1076 ? -74.490 22.701 83.528 1.00 81.25 1076 PHE A C 1
ATOM 8377 O O . PHE A 1 1076 ? -74.646 21.594 83.026 1.00 81.25 1076 PHE A O 1
ATOM 8384 N N . THR A 1 1077 ? -74.177 23.785 82.816 1.00 78.00 1077 THR A N 1
ATOM 8385 C CA . THR A 1 1077 ? -73.901 23.758 81.373 1.00 78.00 1077 THR A CA 1
ATOM 8386 C C . THR A 1 1077 ? -72.468 24.185 81.114 1.00 78.00 1077 THR A C 1
ATOM 8388 O O . THR A 1 1077 ? -72.029 25.196 81.660 1.00 78.00 1077 THR A O 1
ATOM 8391 N N . PHE A 1 1078 ? -71.756 23.432 80.287 1.00 76.69 1078 PHE A N 1
ATOM 8392 C CA . PHE A 1 1078 ? -70.377 23.705 79.899 1.00 76.69 1078 PHE A CA 1
ATOM 8393 C C . PHE A 1 1078 ? -70.123 23.199 78.475 1.00 76.69 1078 PHE A C 1
ATOM 8395 O O . PHE A 1 1078 ? -70.902 22.419 77.932 1.00 76.69 1078 PHE A O 1
ATOM 8402 N N . THR A 1 1079 ? -69.037 23.653 77.861 1.00 75.44 1079 THR A N 1
ATOM 8403 C CA . THR A 1 1079 ? -68.633 23.201 76.526 1.00 75.44 1079 THR A CA 1
ATOM 8404 C C . THR A 1 1079 ? -67.748 21.964 76.646 1.00 75.44 1079 THR A C 1
ATOM 8406 O O . THR A 1 1079 ? -66.791 21.973 77.423 1.00 75.44 1079 THR A O 1
ATOM 8409 N N . ALA A 1 1080 ? -68.056 20.901 75.900 1.00 68.12 1080 ALA A N 1
ATOM 8410 C CA . ALA A 1 1080 ? -67.257 19.679 75.902 1.00 68.12 1080 ALA A CA 1
ATOM 8411 C C . ALA A 1 1080 ? -65.841 19.940 75.357 1.00 68.12 1080 ALA A C 1
ATOM 8413 O O . ALA A 1 1080 ? -65.687 20.311 74.196 1.00 68.12 1080 ALA A O 1
ATOM 8414 N N . GLY A 1 1081 ? -64.815 19.747 76.192 1.00 64.69 1081 GLY A N 1
ATOM 8415 C CA . GLY A 1 1081 ? -63.404 19.811 75.786 1.00 64.69 1081 GLY A CA 1
ATOM 8416 C C . GLY A 1 1081 ? -62.880 18.479 75.232 1.00 64.69 1081 GLY A C 1
ATOM 8417 O O . GLY A 1 1081 ? -63.628 17.516 75.128 1.00 64.69 1081 GLY A O 1
ATOM 8418 N N . GLU A 1 1082 ? -61.584 18.405 74.916 1.00 58.31 1082 GLU A N 1
ATOM 8419 C CA . GLU A 1 1082 ? -60.949 17.247 74.245 1.00 58.31 1082 GLU A CA 1
ATOM 8420 C C . GLU A 1 1082 ? -60.632 16.034 75.156 1.00 58.31 1082 GLU A C 1
ATOM 8422 O O . GLU A 1 1082 ? -60.138 15.009 74.679 1.00 58.31 1082 GLU A O 1
ATOM 8427 N N . TYR A 1 1083 ? -60.910 16.126 76.461 1.00 62.88 1083 TYR A N 1
ATOM 8428 C CA . TYR A 1 1083 ? -60.589 15.107 77.477 1.00 62.88 1083 TYR A CA 1
ATOM 8429 C C . TYR A 1 1083 ? -61.863 14.510 78.095 1.00 62.88 1083 TYR A C 1
ATOM 8431 O O . TYR A 1 1083 ? -62.888 15.177 78.067 1.00 62.88 1083 TYR A O 1
ATOM 8439 N N . ASP A 1 1084 ? -61.792 13.312 78.700 1.00 63.66 1084 ASP A N 1
ATOM 8440 C CA . ASP A 1 1084 ? -62.930 12.589 79.313 1.00 63.66 1084 ASP A CA 1
ATOM 8441 C C . ASP A 1 1084 ? -63.039 12.833 80.851 1.00 63.66 1084 ASP A C 1
ATOM 8443 O O . ASP A 1 1084 ? -62.456 12.077 81.634 1.00 63.66 1084 ASP A O 1
ATOM 8447 N N . PRO A 1 1085 ? -63.726 13.884 81.353 1.00 67.38 1085 PRO A N 1
ATOM 8448 C CA . PRO A 1 1085 ? -63.826 14.153 82.790 1.00 67.38 1085 PRO A CA 1
ATOM 8449 C C . PRO A 1 1085 ? -65.017 13.461 83.478 1.00 67.38 1085 PRO A C 1
ATOM 8451 O O . PRO A 1 1085 ? -66.038 13.139 82.864 1.00 67.38 1085 PRO A O 1
ATOM 8454 N N . ALA A 1 1086 ? -64.905 13.323 84.804 1.00 72.38 1086 ALA A N 1
ATOM 8455 C CA . ALA A 1 1086 ? -65.957 12.820 85.689 1.00 72.38 1086 ALA A CA 1
ATOM 8456 C C . ALA A 1 1086 ? -66.528 13.932 86.593 1.00 72.38 1086 ALA A C 1
ATOM 8458 O O . ALA A 1 1086 ? -65.764 14.699 87.190 1.00 72.38 1086 ALA A O 1
ATOM 8459 N N . TYR A 1 1087 ? -67.861 13.992 86.720 1.00 81.88 1087 TYR A N 1
ATOM 8460 C CA . TYR A 1 1087 ? -68.582 14.995 87.519 1.00 81.88 1087 TYR A CA 1
ATOM 8461 C C . TYR A 1 1087 ? -69.500 14.365 88.577 1.00 81.88 1087 TYR A C 1
ATOM 8463 O O . TYR A 1 1087 ? -70.230 13.421 88.296 1.00 81.88 1087 TYR A O 1
ATOM 8471 N N . THR A 1 1088 ? -69.531 14.920 89.790 1.00 81.50 1088 THR A N 1
ATOM 8472 C CA . THR A 1 1088 ? -70.371 14.433 90.898 1.00 81.50 1088 THR A CA 1
ATOM 8473 C C . THR A 1 1088 ? -71.361 15.498 91.373 1.00 81.50 1088 THR A C 1
ATOM 8475 O O . THR A 1 1088 ? -70.949 16.615 91.673 1.00 81.50 1088 THR A O 1
ATOM 8478 N N . ALA A 1 1089 ? -72.652 15.162 91.477 1.00 83.12 1089 ALA A N 1
ATOM 8479 C CA . ALA A 1 1089 ? -73.677 16.018 92.090 1.00 83.12 1089 ALA A CA 1
ATOM 8480 C C . ALA A 1 1089 ? -73.770 15.778 93.605 1.00 83.12 1089 ALA A C 1
ATOM 8482 O O . ALA A 1 1089 ? -73.929 14.633 94.031 1.00 83.12 1089 ALA A O 1
ATOM 8483 N N . VAL A 1 1090 ? -73.713 16.844 94.407 1.00 80.62 1090 VAL A N 1
ATOM 8484 C CA . VAL A 1 1090 ? -73.700 16.790 95.879 1.00 80.62 1090 VAL A CA 1
ATOM 8485 C C . VAL A 1 1090 ? -74.973 17.407 96.471 1.00 80.62 1090 VAL A C 1
ATOM 8487 O O . VAL A 1 1090 ? -75.382 18.492 96.054 1.00 80.62 1090 VAL A O 1
ATOM 8490 N N . PHE A 1 1091 ? -75.579 16.735 97.455 1.00 81.69 1091 PHE A N 1
ATOM 8491 C CA . PHE A 1 1091 ? -76.827 17.132 98.129 1.00 81.69 1091 PHE A CA 1
ATOM 8492 C C . PHE A 1 1091 ? -76.702 17.081 99.666 1.00 81.69 1091 PHE A C 1
ATOM 8494 O O . PHE A 1 1091 ? -76.002 16.210 100.182 1.00 81.69 1091 PHE A O 1
ATOM 8501 N N . GLU A 1 1092 ? -77.434 17.941 100.390 1.00 75.56 1092 GLU A N 1
ATOM 8502 C CA . GLU A 1 1092 ? -77.484 18.010 101.872 1.00 75.56 1092 GLU A CA 1
ATOM 8503 C C . GLU A 1 1092 ? -78.927 18.191 102.411 1.00 75.56 1092 GLU A C 1
ATOM 8505 O O . GLU A 1 1092 ? -79.790 18.723 101.711 1.00 75.56 1092 GLU A O 1
ATOM 8510 N N . GLU A 1 1093 ? -79.213 17.774 103.654 1.00 66.19 1093 GLU A N 1
ATOM 8511 C CA . GLU A 1 1093 ? -80.546 17.876 104.295 1.00 66.19 1093 GLU A CA 1
ATOM 8512 C C . GLU A 1 1093 ? -80.843 19.294 104.842 1.00 66.19 1093 GLU A C 1
ATOM 8514 O O . GLU A 1 1093 ? -80.032 19.852 105.582 1.00 66.19 1093 GLU A O 1
ATOM 8519 N N . GLY A 1 1094 ? -82.013 19.886 104.531 1.00 51.62 1094 GLY A N 1
ATOM 8520 C CA . GLY A 1 1094 ? -82.426 21.194 105.087 1.00 51.62 1094 GLY A CA 1
ATOM 8521 C C . GLY A 1 1094 ? -83.615 21.901 104.398 1.00 51.62 1094 GLY A C 1
ATOM 8522 O O . GLY A 1 1094 ? -83.813 21.767 103.194 1.00 51.62 1094 GLY A O 1
ATOM 8523 N N . PHE A 1 1095 ? -84.410 22.665 105.174 1.00 37.34 1095 PHE A N 1
ATOM 8524 C CA . PHE A 1 1095 ? -85.631 23.384 104.747 1.00 37.34 1095 PHE A CA 1
ATOM 8525 C C . PHE A 1 1095 ? -85.330 24.711 104.022 1.00 37.34 1095 PHE A C 1
ATOM 8527 O O . PHE A 1 1095 ? -84.565 25.537 104.516 1.00 37.34 1095 PHE A O 1
ATOM 8534 N N . GLY A 1 1096 ? -85.957 24.906 102.857 1.00 35.34 1096 GLY A N 1
ATOM 8535 C CA . GLY A 1 1096 ? -85.610 25.939 101.878 1.00 35.34 1096 GLY A CA 1
ATOM 8536 C C . GLY A 1 1096 ? -86.158 27.353 102.102 1.00 35.34 1096 GLY A C 1
ATOM 8537 O O . GLY A 1 1096 ? -87.059 27.586 102.904 1.00 35.34 1096 GLY A O 1
ATOM 8538 N N . TYR A 1 1097 ? -85.617 28.276 101.303 1.00 30.52 1097 TYR A N 1
ATOM 8539 C CA . TYR A 1 1097 ? -86.238 29.540 100.907 1.00 30.52 1097 TYR A CA 1
ATOM 8540 C C . TYR A 1 1097 ? -85.882 29.842 99.442 1.00 30.52 1097 TYR A C 1
ATOM 8542 O O . TYR A 1 1097 ? -84.708 29.890 99.074 1.00 30.52 1097 TYR A O 1
ATOM 8550 N N . ASP A 1 1098 ? -86.925 30.021 98.632 1.00 29.48 1098 ASP A N 1
ATOM 8551 C CA . ASP A 1 1098 ? -86.912 30.488 97.243 1.00 29.48 1098 ASP A CA 1
ATOM 8552 C C . ASP A 1 1098 ? -86.611 31.994 97.146 1.00 29.48 1098 ASP A C 1
ATOM 8554 O O . ASP A 1 1098 ? -87.057 32.761 98.000 1.00 29.48 1098 ASP A O 1
ATOM 8558 N N . ALA A 1 1099 ? -85.954 32.429 96.061 1.00 27.42 1099 ALA A N 1
ATOM 8559 C CA . ALA A 1 1099 ? -86.551 33.315 95.041 1.00 27.42 1099 ALA A CA 1
ATOM 8560 C C . ALA A 1 1099 ? -85.499 33.916 94.082 1.00 27.42 1099 ALA A C 1
ATOM 8562 O O . ALA A 1 1099 ? -84.467 34.447 94.487 1.00 27.42 1099 ALA A O 1
ATOM 8563 N N . ASN A 1 1100 ? -85.825 33.841 92.789 1.00 26.70 1100 ASN A N 1
ATOM 8564 C CA . ASN A 1 1100 ? -85.203 34.527 91.653 1.00 26.70 1100 ASN A CA 1
ATOM 8565 C C . ASN A 1 1100 ? -85.349 36.062 91.723 1.00 26.70 1100 ASN A C 1
ATOM 8567 O O . ASN A 1 1100 ? -86.406 36.519 92.137 1.00 26.70 1100 ASN A O 1
ATOM 8571 N N . GLU A 1 1101 ? -84.353 36.797 91.198 1.00 27.06 1101 GLU A N 1
ATOM 8572 C CA . GLU A 1 1101 ? -84.417 38.021 90.341 1.00 27.06 1101 GLU A CA 1
ATOM 8573 C C . GLU A 1 1101 ? -83.037 38.728 90.385 1.00 27.06 1101 GLU A C 1
ATOM 8575 O O . GLU A 1 1101 ? -82.536 39.062 91.449 1.00 27.06 1101 GLU A O 1
ATOM 8580 N N . SER A 1 1102 ? -82.205 38.683 89.337 1.00 24.22 1102 SER A N 1
ATOM 8581 C CA . SER A 1 1102 ? -82.170 39.476 88.089 1.00 24.22 1102 SER A CA 1
ATOM 8582 C C . SER A 1 1102 ? -81.310 40.758 88.160 1.00 24.22 1102 SER A C 1
ATOM 8584 O O . SER A 1 1102 ? -81.656 41.691 88.866 1.00 24.22 1102 SER A O 1
ATOM 8586 N N . ILE A 1 1103 ? -80.269 40.779 87.306 1.00 30.78 1103 ILE A N 1
ATOM 8587 C CA . ILE A 1 1103 ? -79.638 41.918 86.594 1.00 30.78 1103 ILE A CA 1
ATOM 8588 C C . ILE A 1 1103 ? -78.954 43.012 87.439 1.00 30.78 1103 ILE A C 1
ATOM 8590 O O . ILE A 1 1103 ? -79.629 43.836 88.032 1.00 30.78 1103 ILE A O 1
ATOM 8594 N N . GLU A 1 1104 ? -77.622 43.142 87.309 1.00 25.89 1104 GLU A N 1
ATOM 8595 C CA . GLU A 1 1104 ? -76.952 44.457 87.283 1.00 25.89 1104 GLU A CA 1
ATOM 8596 C C . GLU A 1 1104 ? -75.555 44.411 86.621 1.00 25.89 1104 GLU A C 1
ATOM 8598 O O . GLU A 1 1104 ? -74.812 43.434 86.696 1.00 25.89 1104 GLU A O 1
ATOM 8603 N N . THR A 1 1105 ? -75.261 45.482 85.888 1.00 32.31 1105 THR A N 1
ATOM 8604 C CA . THR A 1 1105 ? -74.150 45.735 84.956 1.00 32.31 1105 THR A CA 1
ATOM 8605 C C . THR A 1 1105 ? -72.858 46.256 85.619 1.00 32.31 1105 THR A C 1
ATOM 8607 O O . THR A 1 1105 ? -72.857 46.661 86.773 1.00 32.31 1105 THR A O 1
ATOM 8610 N N . ALA A 1 1106 ? -71.762 46.270 84.840 1.00 29.91 1106 ALA A N 1
ATOM 8611 C CA . ALA A 1 1106 ? -70.418 46.837 85.097 1.00 29.91 1106 ALA A CA 1
ATOM 8612 C C . ALA A 1 1106 ? -70.416 48.246 85.768 1.00 29.91 1106 ALA A C 1
ATOM 8614 O O . ALA A 1 1106 ? -71.418 48.941 85.718 1.00 29.91 1106 ALA A O 1
ATOM 8615 N N . ALA A 1 1107 ? -69.355 48.824 86.352 1.00 36.62 1107 ALA A N 1
ATOM 8616 C CA . ALA A 1 1107 ? -67.909 48.772 86.125 1.00 36.62 1107 ALA A CA 1
ATOM 8617 C C . ALA A 1 1107 ? -67.176 49.530 87.265 1.00 36.62 1107 ALA A C 1
ATOM 8619 O O . ALA A 1 1107 ? -67.789 50.280 88.019 1.00 36.62 1107 ALA A O 1
ATOM 8620 N N . SER A 1 1108 ? -65.841 49.500 87.282 1.00 40.97 1108 SER A N 1
ATOM 8621 C CA . SER A 1 1108 ? -65.067 50.723 87.565 1.00 40.97 1108 SER A CA 1
ATOM 8622 C C . SER A 1 1108 ? -63.767 50.722 86.754 1.00 40.97 1108 SER A C 1
ATOM 8624 O O . SER A 1 1108 ? -62.864 49.922 86.985 1.00 40.97 1108 SER A O 1
ATOM 8626 N N . GLY A 1 1109 ? -63.702 51.600 85.746 1.00 58.81 1109 GLY A N 1
ATOM 8627 C CA . GLY A 1 1109 ? -62.460 51.967 85.056 1.00 58.81 1109 GLY A CA 1
ATOM 8628 C C . GLY A 1 1109 ? -62.588 52.261 83.557 1.00 58.81 1109 GLY A C 1
ATOM 8629 O O . GLY A 1 1109 ? -61.979 53.211 83.069 1.00 58.81 1109 GLY A O 1
ATOM 8630 N N . ILE A 1 1110 ? -63.376 51.476 82.815 1.00 56.56 1110 ILE A N 1
ATOM 8631 C CA . ILE A 1 1110 ? -63.593 51.647 81.366 1.00 56.56 1110 ILE A CA 1
ATOM 8632 C C . ILE A 1 1110 ? -65.047 51.284 81.049 1.00 56.56 1110 ILE A C 1
ATOM 8634 O O . ILE A 1 1110 ? -65.502 50.204 81.421 1.00 56.56 1110 ILE A O 1
ATOM 8638 N N . SER A 1 1111 ? -65.773 52.175 80.373 1.00 57.75 1111 SER A N 1
ATOM 8639 C CA . SER A 1 1111 ? -67.155 51.942 79.931 1.00 57.75 1111 SER A CA 1
ATOM 8640 C C . SER A 1 1111 ? -67.351 52.437 78.496 1.00 57.75 1111 SER A C 1
ATOM 8642 O O . SER A 1 1111 ? -66.687 53.378 78.064 1.00 57.75 1111 SER A O 1
ATOM 8644 N N . CYS A 1 1112 ? -68.241 51.794 77.742 1.00 54.84 1112 CYS A N 1
ATOM 8645 C CA . CYS A 1 1112 ? -68.584 52.195 76.377 1.00 54.84 1112 CYS A CA 1
ATOM 8646 C C . CYS A 1 1112 ? -70.053 52.608 76.333 1.00 54.84 1112 CYS A C 1
ATOM 8648 O O . CYS A 1 1112 ? -70.905 51.882 76.846 1.00 54.84 1112 CYS A O 1
ATOM 8650 N N . SER A 1 1113 ? -70.356 53.732 75.686 1.00 55.38 1113 SER A N 1
ATOM 8651 C CA . SER A 1 1113 ? -71.730 54.071 75.304 1.00 55.38 1113 SER A CA 1
ATOM 8652 C C . SER A 1 1113 ? -71.742 54.481 73.830 1.00 55.38 1113 SER A C 1
ATOM 8654 O O . SER A 1 1113 ? -71.059 55.425 73.428 1.00 55.38 1113 SER A O 1
ATOM 8656 N N . GLY A 1 1114 ? -72.439 53.707 72.993 1.00 63.38 1114 GLY A N 1
ATOM 8657 C CA . GLY A 1 1114 ? -72.363 53.844 71.534 1.00 63.38 1114 GLY A CA 1
ATOM 8658 C C . GLY A 1 1114 ? -70.924 53.732 71.005 1.00 63.38 1114 GLY A C 1
ATOM 8659 O O . GLY A 1 1114 ? -70.176 52.844 71.412 1.00 63.38 1114 GLY A O 1
ATOM 8660 N N . ASN A 1 1115 ? -70.527 54.671 70.138 1.00 58.78 1115 ASN A N 1
ATOM 8661 C CA . ASN A 1 1115 ? -69.190 54.722 69.521 1.00 58.78 1115 ASN A CA 1
ATOM 8662 C C . ASN A 1 1115 ? -68.152 55.509 70.354 1.00 58.78 1115 ASN A C 1
ATOM 8664 O O . ASN A 1 1115 ? -67.049 55.786 69.875 1.00 58.78 1115 ASN A O 1
ATOM 8668 N N . VAL A 1 1116 ? -68.494 55.887 71.593 1.00 58.25 1116 VAL A N 1
ATOM 8669 C CA . VAL A 1 1116 ? -67.626 56.658 72.493 1.00 58.25 1116 VAL A CA 1
ATOM 8670 C C . VAL A 1 1116 ? -67.116 55.762 73.620 1.00 58.25 1116 VAL A C 1
ATOM 8672 O O . VAL A 1 1116 ? -67.891 55.161 74.371 1.00 58.25 1116 VAL A O 1
ATOM 8675 N N . LEU A 1 1117 ? -65.794 55.711 73.767 1.00 66.94 1117 LEU A N 1
ATOM 8676 C CA . LEU A 1 1117 ? -65.120 55.067 74.890 1.00 66.94 1117 LEU A CA 1
ATOM 8677 C C . LEU A 1 1117 ? -64.913 56.084 76.023 1.00 66.94 1117 LEU A C 1
ATOM 8679 O O . LEU A 1 1117 ? -64.324 57.140 75.791 1.00 66.94 1117 LEU A O 1
ATOM 8683 N N . HIS A 1 1118 ? -65.361 55.747 77.235 1.00 64.75 1118 HIS A N 1
ATOM 8684 C CA . HIS A 1 1118 ? -65.164 56.525 78.461 1.00 64.75 1118 HIS A CA 1
ATOM 8685 C C . HIS A 1 1118 ? -64.151 55.841 79.379 1.00 64.75 1118 HIS A C 1
ATOM 8687 O O . HIS A 1 1118 ? -64.308 54.667 79.735 1.00 64.75 1118 HIS A O 1
ATOM 8693 N N . ILE A 1 1119 ? -63.121 56.583 79.787 1.00 64.19 1119 ILE A N 1
ATOM 8694 C CA . ILE A 1 1119 ? -62.020 56.064 80.606 1.00 64.19 1119 ILE A CA 1
ATOM 8695 C C . ILE A 1 1119 ? -61.863 56.928 81.863 1.00 64.19 1119 ILE A C 1
ATOM 8697 O O . ILE A 1 1119 ? -61.769 58.152 81.762 1.00 64.19 1119 ILE A O 1
ATOM 8701 N N . THR A 1 1120 ? -61.827 56.291 83.040 1.00 59.47 1120 THR A N 1
ATOM 8702 C CA . THR A 1 1120 ? -61.775 56.951 84.363 1.00 59.47 1120 THR A CA 1
ATOM 8703 C C . THR A 1 1120 ? -60.848 56.203 85.334 1.00 59.47 1120 THR A C 1
ATOM 8705 O O . THR A 1 1120 ? -60.785 54.977 85.284 1.00 59.47 1120 THR A O 1
ATOM 8708 N N . GLY A 1 1121 ? -60.176 56.905 86.259 1.00 59.06 1121 GLY A N 1
ATOM 8709 C CA . GLY A 1 1121 ? -59.454 56.288 87.392 1.00 59.06 1121 GLY A CA 1
ATOM 8710 C C . GLY A 1 1121 ? -58.084 55.666 87.072 1.00 59.06 1121 GLY A C 1
ATOM 8711 O O . GLY A 1 1121 ? -57.817 54.524 87.449 1.00 59.06 1121 GLY A O 1
ATOM 8712 N N . LEU A 1 1122 ? -57.217 56.385 86.347 1.00 61.16 1122 LEU A N 1
ATOM 8713 C CA . LEU A 1 1122 ? -55.937 55.868 85.829 1.00 61.16 1122 LEU A CA 1
ATOM 8714 C C . LEU A 1 1122 ? -54.751 56.841 86.017 1.00 61.16 1122 LEU A C 1
ATOM 8716 O O . LEU A 1 1122 ? -53.954 57.021 85.095 1.00 61.16 1122 LEU A O 1
ATOM 8720 N N . GLN A 1 1123 ? -54.611 57.448 87.202 1.00 58.47 1123 GLN A N 1
ATOM 8721 C CA . GLN A 1 1123 ? -53.464 58.309 87.548 1.00 58.47 1123 GLN A CA 1
ATOM 8722 C C . GLN A 1 1123 ? -52.100 57.691 87.177 1.00 58.47 1123 GLN A C 1
ATOM 8724 O O . GLN A 1 1123 ? -51.833 56.521 87.466 1.00 58.47 1123 GLN A O 1
ATOM 8729 N N . ASP A 1 1124 ? -51.243 58.497 86.535 1.00 56.12 1124 ASP A N 1
ATOM 8730 C CA . ASP A 1 1124 ? -49.846 58.204 86.168 1.00 56.12 1124 ASP A CA 1
ATOM 8731 C C . ASP A 1 1124 ? -49.602 57.033 85.199 1.00 56.12 1124 ASP A C 1
ATOM 8733 O O . ASP A 1 1124 ? -48.462 56.609 84.983 1.00 56.12 1124 ASP A O 1
ATOM 8737 N N . ARG A 1 1125 ? -50.647 56.533 84.533 1.00 62.59 1125 ARG A N 1
ATOM 8738 C CA . ARG A 1 1125 ? -50.535 55.439 83.556 1.00 62.59 1125 ARG A CA 1
ATOM 8739 C C . ARG A 1 1125 ? -50.651 55.948 82.122 1.00 62.59 1125 ARG A C 1
ATOM 8741 O O . ARG A 1 1125 ? -51.524 56.746 81.800 1.00 62.59 1125 ARG A O 1
ATOM 8748 N N . LEU A 1 1126 ? -49.778 55.442 81.250 1.00 63.78 1126 LEU A N 1
ATOM 8749 C CA . LEU A 1 1126 ? -49.867 55.635 79.803 1.00 63.78 1126 LEU A CA 1
ATOM 8750 C C . LEU A 1 1126 ? -50.738 54.522 79.213 1.00 63.78 1126 LEU A C 1
ATOM 8752 O O . LEU A 1 1126 ? -50.462 53.338 79.443 1.00 63.78 1126 LEU A O 1
ATOM 8756 N N . ILE A 1 1127 ? -51.770 54.899 78.461 1.00 68.88 1127 ILE A N 1
ATOM 8757 C CA . ILE A 1 1127 ? -52.654 53.955 77.770 1.00 68.88 1127 ILE A CA 1
ATOM 8758 C C . ILE A 1 1127 ? -52.549 54.185 76.274 1.00 68.88 1127 ILE A C 1
ATOM 8760 O O . ILE A 1 1127 ? -52.719 55.308 75.802 1.00 68.88 1127 ILE A O 1
ATOM 8764 N N . THR A 1 1128 ? -52.302 53.103 75.538 1.00 69.75 1128 THR A N 1
ATOM 8765 C CA . THR A 1 1128 ? -52.282 53.105 74.075 1.00 69.75 1128 THR A CA 1
ATOM 8766 C C . THR A 1 1128 ? -53.396 52.207 73.551 1.00 69.75 1128 THR A C 1
ATOM 8768 O O . THR A 1 1128 ? -53.499 51.043 73.945 1.00 69.75 1128 THR A O 1
ATOM 8771 N N . ILE A 1 1129 ? -54.217 52.740 72.648 1.00 72.62 1129 ILE A N 1
ATOM 8772 C CA . ILE A 1 1129 ? -55.276 52.004 71.953 1.00 72.62 1129 ILE A CA 1
ATOM 8773 C C . ILE A 1 1129 ? -54.795 51.683 70.539 1.00 72.62 1129 ILE A C 1
ATOM 8775 O O . ILE A 1 1129 ? -54.419 52.579 69.780 1.00 72.62 1129 ILE A O 1
ATOM 8779 N N . LEU A 1 1130 ? -54.815 50.400 70.186 1.00 64.50 1130 LEU A N 1
ATOM 8780 C CA . LEU A 1 1130 ? -54.391 49.858 68.898 1.00 64.50 1130 LEU A CA 1
ATOM 8781 C C . LEU A 1 1130 ? -55.590 49.225 68.185 1.00 64.50 1130 LEU A C 1
ATOM 8783 O O . LEU A 1 1130 ? -56.439 48.601 68.815 1.00 64.50 1130 LEU A O 1
ATOM 8787 N N . SER A 1 1131 ? -55.645 49.351 66.865 1.00 68.62 1131 SER A N 1
ATOM 8788 C CA . SER A 1 1131 ? -56.498 48.495 66.023 1.00 68.62 1131 SER A CA 1
ATOM 8789 C C . SER A 1 1131 ? -55.932 47.064 65.955 1.00 68.62 1131 SER A C 1
ATOM 8791 O O . SER A 1 1131 ? -54.744 46.865 66.219 1.00 68.62 1131 SER A O 1
ATOM 8793 N N . VAL A 1 1132 ? -56.741 46.054 65.600 1.00 66.06 1132 VAL A N 1
ATOM 8794 C CA . VAL A 1 1132 ? -56.303 44.633 65.555 1.00 66.06 1132 VAL A CA 1
ATOM 8795 C C . VAL A 1 1132 ? -55.116 44.371 64.606 1.00 66.06 1132 VAL A C 1
ATOM 8797 O O . VAL A 1 1132 ? -54.383 43.404 64.761 1.00 66.06 1132 VAL A O 1
ATOM 8800 N N . ASN A 1 1133 ? -54.907 45.274 63.654 1.00 57.84 1133 ASN A N 1
ATOM 8801 C CA . ASN A 1 1133 ? -53.836 45.333 62.663 1.00 57.84 1133 ASN A CA 1
ATOM 8802 C C . ASN A 1 1133 ? -52.605 46.145 63.138 1.00 57.84 1133 ASN A C 1
ATOM 8804 O O . ASN A 1 1133 ? -51.714 46.441 62.348 1.00 57.84 1133 ASN A O 1
ATOM 8808 N N . GLY A 1 1134 ? -52.531 46.500 64.428 1.00 57.69 1134 GLY A N 1
ATOM 8809 C CA . GLY A 1 1134 ? -51.334 47.044 65.088 1.00 57.69 1134 GLY A CA 1
ATOM 8810 C C . GLY A 1 1134 ? -51.121 48.558 64.961 1.00 57.69 1134 GLY A C 1
ATOM 8811 O O . GLY A 1 1134 ? -50.131 49.079 65.469 1.00 57.69 1134 GLY A O 1
ATOM 8812 N N . LYS A 1 1135 ? -52.039 49.293 64.320 1.00 65.81 1135 LYS A N 1
ATOM 8813 C CA . LYS A 1 1135 ? -51.936 50.751 64.128 1.00 65.81 1135 LYS A CA 1
ATOM 8814 C C . LYS A 1 1135 ? -52.503 51.508 65.340 1.00 65.81 1135 LYS A C 1
ATOM 8816 O O . LYS A 1 1135 ? -53.619 51.200 65.768 1.00 65.81 1135 LYS A O 1
ATOM 8821 N N . GLN A 1 1136 ? -51.761 52.486 65.875 1.00 71.44 1136 GLN A N 1
ATOM 8822 C CA . GLN A 1 1136 ? -52.155 53.301 67.038 1.00 71.44 1136 GLN A CA 1
ATOM 8823 C C . GLN A 1 1136 ? -53.294 54.262 66.690 1.00 71.44 1136 GLN A C 1
ATOM 8825 O O . GLN A 1 1136 ? -53.165 55.078 65.782 1.00 71.44 1136 GLN A O 1
ATOM 8830 N N . ALA A 1 1137 ? -54.400 54.148 67.425 1.00 64.94 1137 ALA A N 1
ATOM 8831 C CA . ALA A 1 1137 ? -55.595 54.969 67.257 1.00 64.94 1137 ALA A CA 1
ATOM 8832 C C . ALA A 1 1137 ? -55.642 56.139 68.254 1.00 64.94 1137 ALA A C 1
ATOM 8834 O O . ALA A 1 1137 ? -56.047 57.232 67.878 1.00 64.94 1137 ALA A O 1
ATOM 8835 N N . LEU A 1 1138 ? -55.201 55.935 69.504 1.00 69.00 1138 LEU A N 1
ATOM 8836 C CA . LEU A 1 1138 ? -55.152 56.982 70.534 1.00 69.00 1138 LEU A CA 1
ATOM 8837 C C . LEU A 1 1138 ? -54.078 56.671 71.591 1.00 69.00 1138 LEU A C 1
ATOM 8839 O O . LEU A 1 1138 ? -53.826 55.500 71.887 1.00 69.00 1138 LEU A O 1
ATOM 8843 N N . GLN A 1 1139 ? -53.474 57.702 72.188 1.00 70.44 1139 GLN A N 1
ATOM 8844 C CA . GLN A 1 1139 ? -52.592 57.577 73.355 1.00 70.44 1139 GLN A CA 1
ATOM 8845 C C . GLN A 1 1139 ? -52.734 58.796 74.262 1.00 70.44 1139 GLN A C 1
ATOM 8847 O O . GLN A 1 1139 ? -52.701 59.926 73.782 1.00 70.44 1139 GLN A O 1
ATOM 8852 N N . PHE A 1 1140 ? -52.882 58.567 75.565 1.00 65.06 1140 PHE A N 1
ATOM 8853 C CA . PHE A 1 1140 ? -52.993 59.637 76.555 1.00 65.06 1140 PHE A CA 1
ATOM 8854 C C . PHE A 1 1140 ? -52.471 59.182 77.927 1.00 65.06 1140 PHE A C 1
ATOM 8856 O O . PHE A 1 1140 ? -52.375 57.982 78.209 1.00 65.06 1140 PHE A O 1
ATOM 8863 N N . LYS A 1 1141 ? -52.105 60.156 78.766 1.00 63.97 1141 LYS A N 1
ATOM 8864 C CA . LYS A 1 1141 ? -51.675 59.985 80.159 1.00 63.97 1141 LYS A CA 1
ATOM 8865 C C . LYS A 1 1141 ? -52.572 60.868 81.031 1.00 63.97 1141 LYS A C 1
ATOM 8867 O O . LYS A 1 1141 ? -52.811 62.013 80.661 1.00 63.97 1141 LYS A O 1
ATOM 8872 N N . ALA A 1 1142 ? -53.115 60.326 82.120 1.00 60.53 1142 ALA A N 1
ATOM 8873 C CA . ALA A 1 1142 ? -54.009 61.065 83.013 1.00 60.53 1142 ALA A CA 1
ATOM 8874 C C . ALA A 1 1142 ? -53.255 61.608 84.239 1.00 60.53 1142 ALA A C 1
ATOM 8876 O O . ALA A 1 1142 ? -52.558 60.849 84.919 1.00 60.53 1142 ALA A O 1
ATOM 8877 N N . ASP A 1 1143 ? -53.452 62.897 84.535 1.00 56.03 1143 ASP A N 1
ATOM 8878 C CA . ASP A 1 1143 ? -52.755 63.617 85.614 1.00 56.03 1143 ASP A CA 1
ATOM 8879 C C . ASP A 1 1143 ? -53.567 63.671 86.936 1.00 56.03 1143 ASP A C 1
ATOM 8881 O O . ASP A 1 1143 ? -53.033 64.023 87.987 1.00 56.03 1143 ASP A O 1
ATOM 8885 N N . SER A 1 1144 ? -54.853 63.278 86.934 1.00 57.34 1144 SER A N 1
ATOM 8886 C CA . SER A 1 1144 ? -55.678 63.086 88.145 1.00 57.34 1144 SER A CA 1
ATOM 8887 C C . SER A 1 1144 ? -56.810 62.057 87.936 1.00 57.34 1144 SER A C 1
ATOM 8889 O O . SER A 1 1144 ? -57.105 61.684 86.801 1.00 57.34 1144 SER A O 1
ATOM 8891 N N . ASN A 1 1145 ? -57.428 61.560 89.021 1.00 58.06 1145 ASN A N 1
ATOM 8892 C CA . ASN A 1 1145 ? -58.463 60.507 88.969 1.00 58.06 1145 ASN A CA 1
ATOM 8893 C C . ASN A 1 1145 ? -59.891 61.007 88.673 1.00 58.06 1145 ASN A C 1
ATOM 8895 O O . ASN A 1 1145 ? -60.751 60.179 88.379 1.00 58.06 1145 ASN A O 1
ATOM 8899 N N . ASP A 1 1146 ? -60.140 62.320 88.700 1.00 54.81 1146 ASP A N 1
ATOM 8900 C CA . ASP A 1 1146 ? -61.502 62.883 88.653 1.00 54.81 1146 ASP A CA 1
ATOM 8901 C C . ASP A 1 1146 ? -61.975 63.304 87.246 1.00 54.81 1146 ASP A C 1
ATOM 8903 O O . ASP A 1 1146 ? -63.072 63.838 87.093 1.00 54.81 1146 ASP A O 1
ATOM 8907 N N . PHE A 1 1147 ? -61.186 63.055 86.194 1.00 57.62 1147 PHE A N 1
ATOM 8908 C CA . PHE A 1 1147 ? -61.550 63.407 84.816 1.00 57.62 1147 PHE A CA 1
ATOM 8909 C C . PHE A 1 1147 ? -61.926 62.182 83.966 1.00 57.62 1147 PHE A C 1
ATOM 8911 O O . PHE A 1 1147 ? -61.175 61.212 83.874 1.00 57.62 1147 PHE A O 1
ATOM 8918 N N . ASN A 1 1148 ? -63.084 62.260 83.300 1.00 61.34 1148 ASN A N 1
ATOM 8919 C CA . ASN A 1 1148 ? -63.541 61.317 82.275 1.00 61.34 1148 ASN A CA 1
ATOM 8920 C C . ASN A 1 1148 ? -63.055 61.791 80.897 1.00 61.34 1148 ASN A C 1
ATOM 8922 O O . ASN A 1 1148 ? -63.399 62.899 80.483 1.00 61.34 1148 ASN A O 1
ATOM 8926 N N . TYR A 1 1149 ? -62.276 60.964 80.196 1.00 64.81 1149 TYR A N 1
ATOM 8927 C CA . TYR A 1 1149 ? -61.833 61.244 78.826 1.00 64.81 1149 TYR A CA 1
ATOM 8928 C C . TYR A 1 1149 ? -62.709 60.491 77.809 1.00 64.81 1149 TYR A C 1
ATOM 8930 O O . TYR A 1 1149 ? -62.630 59.261 77.751 1.00 64.81 1149 TYR A O 1
ATOM 8938 N N . PRO A 1 1150 ? -63.523 61.196 76.998 1.00 63.16 1150 PRO A N 1
ATOM 8939 C CA . PRO A 1 1150 ? -64.269 60.594 75.899 1.00 63.16 1150 PRO A CA 1
ATOM 8940 C C . PRO A 1 1150 ? -63.442 60.575 74.604 1.00 63.16 1150 PRO A C 1
ATOM 8942 O O . PRO A 1 1150 ? -62.890 61.597 74.193 1.00 63.16 1150 PRO A O 1
ATOM 8945 N N . ALA A 1 1151 ? -63.400 59.431 73.919 1.00 63.38 1151 ALA A N 1
ATOM 8946 C CA . ALA A 1 1151 ? -62.818 59.310 72.580 1.00 63.38 1151 ALA A CA 1
ATOM 8947 C C . ALA A 1 1151 ? -63.777 58.577 71.632 1.00 63.38 1151 ALA A C 1
ATOM 8949 O O . ALA A 1 1151 ? -64.269 57.498 71.960 1.00 63.38 1151 ALA A O 1
ATOM 8950 N N . ASN A 1 1152 ? -64.024 59.155 70.454 1.00 65.88 1152 ASN A N 1
ATOM 8951 C CA . ASN A 1 1152 ? -64.803 58.514 69.394 1.00 65.88 1152 ASN A CA 1
ATOM 8952 C C . ASN A 1 1152 ? -63.912 57.555 68.600 1.00 65.88 1152 ASN A C 1
ATOM 8954 O O . ASN A 1 1152 ? -62.876 57.970 68.076 1.00 65.88 1152 ASN A O 1
ATOM 8958 N N . LEU A 1 1153 ? -64.327 56.295 68.486 1.00 68.06 1153 LEU A N 1
ATOM 8959 C CA . LEU A 1 1153 ? -63.655 55.289 67.662 1.00 68.06 1153 LEU A CA 1
ATOM 8960 C C . LEU A 1 1153 ? -64.619 54.773 66.584 1.00 68.06 1153 LEU A C 1
ATOM 8962 O O . LEU A 1 1153 ? -65.827 54.704 66.792 1.00 68.06 1153 LEU A O 1
ATOM 8966 N N . ASN A 1 1154 ? -64.079 54.429 65.414 1.00 63.09 1154 ASN A N 1
ATOM 8967 C CA . ASN A 1 1154 ? -64.860 53.841 64.322 1.00 63.09 1154 ASN A CA 1
ATOM 8968 C C . ASN A 1 1154 ? -65.165 52.361 64.616 1.00 63.09 1154 ASN A C 1
ATOM 8970 O O . ASN A 1 1154 ? -64.514 51.754 65.459 1.00 63.09 1154 ASN A O 1
ATOM 8974 N N . ASN A 1 1155 ? -66.115 51.752 63.904 1.00 59.44 1155 ASN A N 1
ATOM 8975 C CA . ASN A 1 1155 ? -66.415 50.326 64.074 1.00 59.44 1155 ASN A CA 1
ATOM 8976 C C . ASN A 1 1155 ? -65.203 49.442 63.750 1.00 59.44 1155 ASN A C 1
ATOM 8978 O O . ASN A 1 1155 ? -64.546 49.619 62.722 1.00 59.44 1155 ASN A O 1
ATOM 8982 N N . GLY A 1 1156 ? -64.927 48.468 64.613 1.00 64.56 1156 GLY A N 1
ATOM 8983 C CA . GLY A 1 1156 ? -63.770 47.589 64.506 1.00 64.56 1156 GLY A CA 1
ATOM 8984 C C . GLY A 1 1156 ? -63.392 46.927 65.831 1.00 64.56 1156 GLY A C 1
ATOM 8985 O O . GLY A 1 1156 ? -63.983 47.181 66.881 1.00 64.56 1156 GLY A O 1
ATOM 8986 N N . ILE A 1 1157 ? -62.379 46.061 65.781 1.00 62.06 1157 ILE A N 1
ATOM 8987 C CA . ILE A 1 1157 ? -61.804 45.403 66.961 1.00 62.06 1157 ILE A CA 1
ATOM 8988 C C . ILE A 1 1157 ? -60.573 46.191 67.411 1.00 62.06 1157 ILE A C 1
ATOM 8990 O O . ILE A 1 1157 ? -59.621 46.357 66.642 1.00 62.06 1157 ILE A O 1
ATOM 8994 N N . TYR A 1 1158 ? -60.575 46.634 68.668 1.00 70.12 1158 TYR A N 1
ATOM 8995 C CA . TYR A 1 1158 ? -59.491 47.411 69.265 1.00 70.12 1158 TYR A CA 1
ATOM 8996 C C . TYR A 1 1158 ? -58.919 46.716 70.497 1.00 70.12 1158 TYR A C 1
ATOM 8998 O O . TYR A 1 1158 ? -59.604 45.974 71.205 1.00 70.12 1158 TYR A O 1
ATOM 9006 N N . ILE A 1 1159 ? -57.642 46.978 70.756 1.00 66.50 1159 ILE A N 1
ATOM 9007 C CA . ILE A 1 1159 ? -56.899 46.467 71.901 1.00 66.50 1159 ILE A CA 1
ATOM 9008 C C . ILE A 1 1159 ? -56.320 47.660 72.662 1.00 66.50 1159 ILE A C 1
ATOM 9010 O O . ILE A 1 1159 ? -55.538 48.429 72.104 1.00 66.50 1159 ILE A O 1
ATOM 9014 N N . ALA A 1 1160 ? -56.674 47.812 73.937 1.00 64.88 1160 ALA A N 1
ATOM 9015 C CA . ALA A 1 1160 ? -56.038 48.785 74.824 1.00 64.88 1160 ALA A CA 1
ATOM 9016 C C . ALA A 1 1160 ? -54.923 48.108 75.627 1.00 64.88 1160 ALA A C 1
ATOM 9018 O O . ALA A 1 1160 ? -55.129 47.032 76.196 1.00 64.88 1160 ALA A O 1
ATOM 9019 N N . ARG A 1 1161 ? -53.750 48.745 75.694 1.00 64.38 1161 ARG A N 1
ATOM 9020 C CA . ARG A 1 1161 ? -52.596 48.277 76.470 1.00 64.38 1161 ARG A CA 1
ATOM 9021 C C . ARG A 1 1161 ? -52.163 49.358 77.461 1.00 64.38 1161 ARG A C 1
ATOM 9023 O O . ARG A 1 1161 ? -51.941 50.503 77.068 1.00 64.38 1161 ARG A O 1
ATOM 9030 N N . THR A 1 1162 ? -52.021 48.991 78.735 1.00 61.50 1162 THR A N 1
ATOM 9031 C CA . THR A 1 1162 ? -51.363 49.838 79.746 1.00 61.50 1162 THR A CA 1
ATOM 9032 C C . THR A 1 1162 ? -49.873 49.530 79.831 1.00 61.50 1162 THR A C 1
ATOM 9034 O O . THR A 1 1162 ? -49.433 48.422 79.517 1.00 61.50 1162 THR A O 1
ATOM 9037 N N . SER A 1 1163 ? -49.094 50.471 80.367 1.00 57.53 1163 SER A N 1
ATOM 9038 C CA . SER A 1 1163 ? -47.686 50.256 80.744 1.00 57.53 1163 SER A CA 1
ATOM 9039 C C . SER A 1 1163 ? -47.458 49.089 81.727 1.00 57.53 1163 SER A C 1
ATOM 9041 O O . SER A 1 1163 ? -46.335 48.619 81.858 1.00 57.53 1163 SER A O 1
ATOM 9043 N N . SER A 1 1164 ? -48.512 48.584 82.383 1.00 54.84 1164 SER A N 1
ATOM 9044 C CA . SER A 1 1164 ? -48.489 47.430 83.296 1.00 54.84 1164 SER A CA 1
ATOM 9045 C C . SER A 1 1164 ? -48.774 46.067 82.637 1.00 54.84 1164 SER A C 1
ATOM 9047 O O . SER A 1 1164 ? -48.944 45.078 83.345 1.00 54.84 1164 SER A O 1
ATOM 9049 N N . GLY A 1 1165 ? -48.865 45.993 81.302 1.00 52.91 1165 GLY A N 1
ATOM 9050 C CA . GLY A 1 1165 ? -48.955 44.728 80.555 1.00 52.91 1165 GLY A CA 1
ATOM 9051 C C . GLY A 1 1165 ? -50.345 44.081 80.474 1.00 52.91 1165 GLY A C 1
ATOM 9052 O O . GLY A 1 1165 ? -50.508 43.090 79.764 1.00 52.91 1165 GLY A O 1
ATOM 9053 N N . LYS A 1 1166 ? -51.375 44.645 81.121 1.00 55.41 1166 LYS A N 1
ATOM 9054 C CA . LYS A 1 1166 ? -52.767 44.203 80.931 1.00 55.41 1166 LYS A CA 1
ATOM 9055 C C . LYS A 1 1166 ? -53.268 44.636 79.553 1.00 55.41 1166 LYS A C 1
ATOM 9057 O O . LYS A 1 1166 ? -53.062 45.776 79.133 1.00 55.41 1166 LYS A O 1
ATOM 9062 N N . THR A 1 1167 ? -53.908 43.708 78.850 1.00 53.19 1167 THR A N 1
ATOM 9063 C CA . THR A 1 1167 ? -54.517 43.946 77.539 1.00 53.19 1167 THR A CA 1
ATOM 9064 C C . THR A 1 1167 ? -56.012 43.703 77.624 1.00 53.19 1167 THR A C 1
ATOM 9066 O O . THR A 1 1167 ? -56.449 42.675 78.133 1.00 53.19 1167 THR A O 1
ATOM 9069 N N . TRP A 1 1168 ? -56.792 44.655 77.122 1.00 61.81 1168 TRP A N 1
ATOM 9070 C CA . TRP A 1 1168 ? -58.238 44.515 76.987 1.00 61.81 1168 TRP A CA 1
ATOM 9071 C C . TRP A 1 1168 ? -58.605 44.540 75.513 1.00 61.81 1168 TRP A C 1
ATOM 9073 O O . TRP A 1 1168 ? -58.109 45.389 74.772 1.00 61.81 1168 TRP A O 1
ATOM 9083 N N . LYS A 1 1169 ? -59.464 43.608 75.098 1.00 52.62 1169 LYS A N 1
ATOM 9084 C CA . LYS A 1 1169 ? -59.982 43.524 73.734 1.00 52.62 1169 LYS A CA 1
ATOM 9085 C C . LYS A 1 1169 ? -61.431 43.982 73.743 1.00 52.62 1169 LYS A C 1
ATOM 9087 O O . LYS A 1 1169 ? -62.243 43.435 74.482 1.00 52.62 1169 LYS A O 1
ATOM 9092 N N . PHE A 1 1170 ? -61.738 44.961 72.908 1.00 63.16 1170 PHE A N 1
ATOM 9093 C CA . PHE A 1 1170 ? -63.089 45.473 72.736 1.00 63.16 1170 PHE A CA 1
ATOM 9094 C C . PHE A 1 1170 ? -63.484 45.342 71.271 1.00 63.16 1170 PHE A C 1
ATOM 9096 O O . PHE A 1 1170 ? -62.644 45.445 70.372 1.00 63.16 1170 PHE A O 1
ATOM 9103 N N . ILE A 1 1171 ? -64.764 45.093 71.036 1.00 52.59 1171 ILE A N 1
ATOM 9104 C CA . ILE A 1 1171 ? -65.336 44.949 69.704 1.00 52.59 1171 ILE A CA 1
ATOM 9105 C C . ILE A 1 1171 ? -66.430 46.011 69.584 1.00 52.59 1171 ILE A C 1
ATOM 9107 O O . ILE A 1 1171 ? -67.401 45.962 70.331 1.00 52.59 1171 ILE A O 1
ATOM 9111 N N . PHE A 1 1172 ? -66.261 46.966 68.669 1.00 57.06 1172 PHE A N 1
ATOM 9112 C CA . PHE A 1 1172 ? -67.316 47.897 68.271 1.00 57.06 1172 PHE A CA 1
ATOM 9113 C C . PHE A 1 1172 ? -67.929 47.384 66.964 1.00 57.06 1172 PHE A C 1
ATOM 9115 O O . PHE A 1 1172 ? -67.267 47.380 65.924 1.00 57.06 1172 PHE A O 1
ATOM 9122 N N . ILE A 1 1173 ? -69.173 46.916 67.024 1.00 49.84 1173 ILE A N 1
ATOM 9123 C CA . ILE A 1 1173 ? -69.994 46.513 65.873 1.00 49.84 1173 ILE A CA 1
ATOM 9124 C C . ILE A 1 1173 ? -71.229 47.428 65.887 1.00 49.84 1173 ILE A C 1
ATOM 9126 O O . ILE A 1 1173 ? -71.733 47.714 66.971 1.00 49.84 1173 ILE A O 1
ATOM 9130 N N . LEU A 1 1174 ? -71.664 47.918 64.717 1.00 39.12 1174 LEU A N 1
ATOM 9131 C CA . LEU A 1 1174 ? -72.932 48.657 64.572 1.00 39.12 1174 LEU A CA 1
ATOM 9132 C C . LEU A 1 1174 ? -74.120 47.720 64.781 1.00 39.12 1174 LEU A C 1
ATOM 9134 O O . LEU A 1 1174 ? -74.062 46.607 64.207 1.00 39.12 1174 LEU A O 1
#